Protein 3SP1 (pdb70)

Solvent-accessible surface area: 38920 Å² total; per-residue (Å²): 141,64,0,84,0,59,2,26,47,83,72,90,64,23,111,19,95,84,72,140,56,4,45,0,0,5,10,15,10,73,6,140,72,105,10,53,4,16,52,0,8,30,18,1,4,3,1,14,0,0,36,0,0,89,24,20,54,7,53,13,48,7,0,6,1,2,23,15,28,44,73,178,125,68,71,91,103,74,6,126,117,35,29,64,20,6,21,59,17,9,164,80,0,38,17,44,133,10,71,74,28,1,31,1,25,154,26,9,103,30,0,28,82,0,0,101,48,0,39,138,82,99,13,21,16,24,11,124,10,17,3,28,0,8,9,80,59,34,115,74,44,13,88,23,48,105,102,52,111,42,112,77,15,13,22,0,0,38,19,98,67,125,76,71,54,62,17,52,5,11,107,0,52,3,7,115,14,0,0,3,0,0,0,0,12,74,74,7,143,61,40,8,39,0,0,4,3,8,31,87,28,41,44,88,1,0,10,1,0,15,0,0,0,27,16,45,37,120,110,118,1,5,81,8,0,0,7,2,44,99,29,72,50,194,179,56,21,1,56,59,10,70,112,133,128,22,39,17,14,0,0,0,7,9,5,2,71,19,27,10,86,79,107,13,68,26,42,59,117,67,1,79,59,6,54,89,25,20,68,72,0,10,78,27,0,2,145,15,25,74,57,11,76,51,119,46,19,62,46,2,86,64,110,28,82,105,47,56,121,84,55,2,103,108,34,36,61,31,0,12,111,56,0,7,88,3,5,26,3,24,88,0,4,60,6,0,76,99,0,11,80,17,138,122,24,57,76,17,2,12,0,15,0,0,9,0,0,20,75,0,0,13,0,49,0,102,100,52,2,64,47,33,12,104,122,103,131,89,117,79,72,78,116,35,63,58,25,69,58,81,72,60,64,10,50,108,83,152,73,126,148,70,11,71,89,2,90,78,18,3,42,33,21,22,50,129,42,191,144,34,61,0,64,0,61,1,26,57,84,71,87,64,26,103,17,86,77,52,85,60,3,46,0,0,5,10,15,10,86,4,151,86,106,12,27,0,13,51,0,10,32,17,1,8,2,2,14,0,0,36,0,0,89,37,15,53,6,54,14,50,7,0,5,2,0,21,13,16,52,128,139,52,53,42,61,100,80,8,123,115,34,27,59,15,6,22,64,12,8,158,79,1,36,14,45,131,5,72,78,32,1,43,0,31,73,22,9,99,30,0,23,75,0,0,101,42,0,80,138,87,77,15,21,21,15,19,63,2,23,3,13,0,12,7,73,67,36,113,71,34,4,79,23,37,73,95,128,89,93,125,58,100,63,3,10,22,0,0,59,21,93,26,67,58,70,116,105,101,79,31,42,62,6,54,23,26,105,2,59,2,5,111,12,0,0,2,0,0,0,1,11,84,80,4,149,59,40,6,46,0,0,4,4,6,30,78,32,36,41,86,2,0,5,2,0,13,0,0,0,22,14,45,36,119,111,120,1,6,78,7,0,0,7,2,43,49,4,28,44,86,219,114,84,7,102,140,42,20,1,134,51,5,72,102,118,78,23,39,14,15,0,0,0,6,9,6,2,67,21,27,13,83,84,103,13,66,21,39,58,118,66,1,78,62,8,49,90,27,19,71,72,0,12,81,29,0,3,140,13,19,42,64,10,77,48,117,46,13,62,46,0,87,63,78,26,67,119,44,55,120,80,55,3,102,103,36,47,65,28,0,22,118,52,0,17,95,3,6,26,4,24,82,0,4,61,12,0,73,104,0,12,85,14,145,121,16,55,72,16,2,14,0,14,0,0,10,6,0,19,102,0,0,16,0,50,0,99,112,51,3,63,53,27,9,66,87,102,126,46,79,116,66,88,114,24,57,64,34,24,107,76,19,39,60,12,81,109,82,155,76,128,67,69,10,77,102,2,94,79,19,2,41,32,23,0,15,78,21,56,105,114,46,64,26,55,69,61

InterPro domains:
  IPR009080 Aminoacyl-tRNA synthetase, class Ia, anticodon-binding [SSF47323] (355-479)
  IPR014729 Rossmann-like alpha/beta/alpha sandwich fold [G3DSA:3.40.50.620] (1-318)
  IPR015803 Cysteine-tRNA ligase [MF_00041] (3-480)
  IPR015803 Cysteine-tRNA ligase [TIGR00435] (3-479)
  IPR024909 Cysteinyl-tRNA synthetase/mycothiol ligase [PR00983] (24-35)
  IPR024909 Cysteinyl-tRNA synthetase/mycothiol ligase [PR00983] (60-69)
  IPR024909 Cysteinyl-tRNA synthetase/mycothiol ligase [PR00983] (203-221)
  IPR024909 Cysteinyl-tRNA synthetase/mycothiol ligase [PR00983] (234-255)
  IPR024909 Cysteinyl-tRNA synthetase/mycothiol ligase [PTHR10890] (3-478)
  IPR032678 tRNA synthetases class I, catalytic domain [PF01406] (20-325)
  IPR032678 tRNA synthetases class I, catalytic domain [cd00672] (4-318)

Sequence (857 aa):
MILKLYNTRTKDFSELTNFENVKVYACGPTVYNYAHIGNFRTYIFGDLLIKTLRFLGYKVNYAMNITDIGHLLTVYEISEFFTEAFFNDCRKLNIVYPDKVLVASKHIPIMIEVVKILEEKKITYFSNGNVYFDTSCFKSYGEMAGFKRNKTDFVLWFTNSKMKWDSPWGFGYPSWHLECAAMNLEYFKDALDIHLGGVDHIGVHHINEIAIAECFLNKKWCDVFVHGEFLIMDFITVKDLEDQNFSPLDFRYLCLTSHYRNQLKFSLDNLQASKIARENLINKLSYFYESLDPVDLNTLNKDLKNFGFSVEKEYYDSFVEKISFDLNVAQGLALLWEIIKSDNLSFVSKLRLAFIFDEIMSLNLREEILKNLQNHDVVIDENMKALIEERRIAKCEKNFKRADEIRDFFAKKGFVLVSMILKLYNTRTKDFSELTNFENVKVYACGPTVYNYAHIGNFRTYIFGDLLIKTLRFLGYKVNYAMNITDIGHGLTVYEISEFFTEAFFNDCRKLNIVYPDKVLVASKHIPIMIEVVKILEEKKITYFSNGNVYFDTSCFKSYGEMAGIKFKRNKTDFVLWFTNSKFKDQEMKWDSPWGFGYPSWHLECAAMNLEYFKDALDIHLGGVDHIGVHHINEIAIAECFLNKKWCDVFVHGEFLIMDYNKMSFITVKDLEDQNFSPLDFRYLCLTSHYRNQLKFSLDNLQASKIARENLINKLSYFYESLDPVDLNTLNKDLKNFGFSVEKEYYDSFVEKISFDLNVAQGLALLWEIIKSDNLSFVSKLRLAFIFDEIMSLNLREEILKNLQNHDVVIDENMKALIEERRIAKCEKNFKRADEIRDFFAKKGFVLVDGTKVKRG

CATH classification: 3.40.50.620 (+1 more: 1.20.120.1910)

Foldseek 3Di:
DWFWAQFLQVRGTDTDDDQEEAEEEEEADAQQDADFVQNVLQLLVVQLVVLLSVLVRGDYQYEYEYEQQDPCVVSCVRSVVSVVVNVVLCVLQVRDDHNYYHYLVVPVVLLQVLLVLQVVVVQWDDAPQFIKGNCVVPVCQQVSPVVDPDPQIGTAWGGDDPVWDQHPSGITGGDVLSSSQSVCCVPVNQEHAEYEYAPVCSRHRPSSSQRSNCSNVVHDGYPGYDHFYTADECTHHVVNCVVVVHGSCLSLQQSQLDARNDHRYDDPVSSVVSRVVLVVVLVLLLVLQLPDDLVLNVQLVDDLPPDPDVVLVVLVVVLSVQCSHHRNSSVNVVSLVCLSPDPVDHSSSSNSSVVSNCSSSVSCSQVSSLVVLLPDDDDQDPVNVVLVVVLVVCVVVVVVVSNVSSQVSCVSSNDHDD/DQWFWAQFLQVNGTDTDDAQEEAEEEEEDDAQQDAAAVQRVLQLLVVQLVVLLSVLRRHDYAYEYEYEQADCVDASVVSRVVSVVNNVVLCVLQVRDDGPYYHYLVVPVVLLQVLLVQLVVVVQWDDWPQFIKGNCVVPPCQLVSPVHVRDPDPLIDTAWGDDPDDDDRHDWDDHPSGTTGGDPLSSRLRSCCVPVNQDHAEYEEAPVCSGRRVSSSQVSNCSSVVHDGYDGYHHFYFAAEPNHGDVHHHQVNQVVVVHGSLLSLQQSLQDQRNDYRHDDPVSSVVSVVVLVVLLVLLLVLQLPDDLVLNVQQVPDLPPDPDPVLVVLVVVLSVQCSHHRNSNVNVVSLVCLSPDPVDRSSSSNSSVVSSCSSSVSCNLNSSLVVQLPDDDDDDPRLVVLLVVLVVCVVVVVVVSVVSSQVSVVSSQWHWDPVIDIHRD

Organism: Borreliella burgdorferi (strain ATCC 35210 / DSM 4680 / CIP 102532 / B31) (NCBI:txid224326)

Nearest PDB structures (foldseek):
  3sp1-assembly1_A  TM=1.002E+00  e=1.935E-75  Borreliella burgdorferi
  3sp1-assembly2_B  TM=9.980E-01  e=1.053E-66  Borreliella burgdorferi
  8qhp-assembly1_B  TM=8.754E-01  e=4.436E-31  Pyrococcus furiosus DSM 3638
  6ujd-assembly1_A-2  TM=8.487E-01  e=3.054E-29  Elizabethkingia sp.
  1li5-assembly2_B  TM=8.766E-01  e=3.951E-28  Escherichia coli

B-factor: mean 29.15, std 11.16, range [7.25, 86.59]

Structure (mmCIF, N/CA/C/O backbone):
data_3SP1
#
_entry.id   3SP1
#
_cell.length_a   62.620
_cell.length_b   49.890
_cell.length_c   179.630
_cell.angle_alpha   90.00
_cell.angle_beta   93.18
_cell.angle_gamma   90.00
#
_symmetry.space_group_name_H-M   'P 1 21 1'
#
loop_
_entity.id
_entity.type
_entity.pdbx_description
1 polymer 'Cysteinyl-tRNA synthetase'
2 non-polymer 'ZINC ION'
3 non-polymer 'ADENOSINE MONOPHOSPHATE'
4 non-polymer 'CHLORIDE ION'
5 water water
#
loop_
_atom_site.group_PDB
_atom_site.id
_atom_site.type_symbol
_atom_site.label_atom_id
_atom_site.label_alt_id
_atom_site.label_comp_id
_atom_site.label_asym_id
_atom_site.label_entity_id
_atom_site.label_seq_id
_atom_site.pdbx_PDB_ins_code
_atom_site.Cartn_x
_atom_site.Cartn_y
_atom_site.Cartn_z
_atom_site.occupancy
_atom_site.B_iso_or_equiv
_atom_site.auth_seq_id
_atom_site.auth_comp_id
_atom_site.auth_asym_id
_atom_site.auth_atom_id
_atom_site.pdbx_PDB_model_num
ATOM 1 N N . MET A 1 22 ? -27.067 -10.592 -87.665 1.00 47.93 1 MET A N 1
ATOM 2 C CA . MET A 1 22 ? -25.879 -11.225 -87.013 1.00 45.71 1 MET A CA 1
ATOM 3 C C . MET A 1 22 ? -25.438 -10.571 -85.714 1.00 41.89 1 MET A C 1
ATOM 4 O O . MET A 1 22 ? -25.285 -9.348 -85.627 1.00 41.58 1 MET A O 1
ATOM 9 N N . ILE A 1 23 ? -25.233 -11.419 -84.708 1.00 39.03 2 ILE A N 1
ATOM 10 C CA . ILE A 1 23 ? -24.871 -11.005 -83.349 1.00 35.47 2 ILE A CA 1
ATOM 11 C C . ILE A 1 23 ? -23.351 -10.844 -83.220 1.00 33.14 2 ILE A C 1
ATOM 12 O O . ILE A 1 23 ? -22.603 -11.757 -83.560 1.00 33.41 2 ILE A O 1
ATOM 17 N N . LEU A 1 24 ? -22.896 -9.699 -82.720 1.00 29.83 3 LEU A N 1
ATOM 18 C CA . LEU A 1 24 ? -21.507 -9.558 -82.354 1.00 28.93 3 LEU A CA 1
ATOM 19 C C . LEU A 1 24 ? -21.156 -10.329 -81.066 1.00 30.03 3 LEU A C 1
ATOM 20 O O . LEU A 1 24 ? -21.842 -10.228 -80.046 1.00 30.23 3 LEU A O 1
ATOM 25 N N . LYS A 1 25 ? -20.080 -11.108 -81.157 1.00 30.48 4 LYS A N 1
ATOM 26 C CA . LYS A 1 25 ? -19.537 -11.928 -80.096 1.00 30.93 4 LYS A CA 1
ATOM 27 C C . LYS A 1 25 ? -18.205 -11.232 -79.841 1.00 30.98 4 LYS A C 1
ATOM 28 O O . LYS A 1 25 ? -17.455 -11.004 -80.805 1.00 30.16 4 LYS A O 1
ATOM 34 N N . LEU A 1 26 ? -17.924 -10.852 -78.584 1.00 29.94 5 LEU A N 1
ATOM 35 C CA . LEU A 1 26 ? -16.631 -10.264 -78.231 1.00 29.60 5 LEU A CA 1
ATOM 36 C C . LEU A 1 26 ? -16.020 -10.868 -77.002 1.00 29.91 5 LEU A C 1
ATOM 37 O O . LEU A 1 26 ? -16.734 -11.345 -76.110 1.00 31.16 5 LEU A O 1
ATOM 42 N N . TYR A 1 27 ? -14.694 -10.782 -76.921 1.00 28.46 6 TYR A N 1
ATOM 43 C CA . TYR A 1 27 ? -14.002 -11.293 -75.752 1.00 27.77 6 TYR A CA 1
ATOM 44 C C . TYR A 1 27 ? -14.100 -10.302 -74.586 1.00 26.88 6 TYR A C 1
ATOM 45 O O . TYR A 1 27 ? -13.504 -9.211 -74.611 1.00 25.55 6 TYR A O 1
ATOM 54 N N . ASN A 1 28 ? -14.855 -10.717 -73.565 1.00 26.89 7 ASN A N 1
ATOM 55 C CA . ASN A 1 28 ? -15.149 -9.933 -72.351 1.00 26.22 7 ASN A CA 1
ATOM 56 C C . ASN A 1 28 ? -14.170 -10.243 -71.208 1.00 26.57 7 ASN A C 1
ATOM 57 O O . ASN A 1 28 ? -14.120 -11.356 -70.701 1.00 28.08 7 ASN A O 1
ATOM 62 N N . THR A 1 29 ? -13.391 -9.258 -70.805 1.00 26.12 8 THR A N 1
ATOM 63 C CA . THR A 1 29 ? -12.404 -9.426 -69.739 1.00 27.21 8 THR A CA 1
ATOM 64 C C . THR A 1 29 ? -13.062 -9.714 -68.399 1.00 27.96 8 THR A C 1
ATOM 65 O O . THR A 1 29 ? -12.512 -10.409 -67.574 1.00 29.09 8 THR A O 1
ATOM 69 N N . ARG A 1 30 ? -14.265 -9.207 -68.202 1.00 28.15 9 ARG A N 1
ATOM 70 C CA . ARG A 1 30 ? -15.001 -9.439 -66.972 1.00 29.77 9 ARG A CA 1
ATOM 71 C C . ARG A 1 30 ? -15.294 -10.912 -66.676 1.00 30.90 9 ARG A C 1
ATOM 72 O O . ARG A 1 30 ? -15.428 -11.282 -65.506 1.00 31.40 9 ARG A O 1
ATOM 80 N N . THR A 1 31 ? -15.401 -11.731 -67.731 1.00 31.05 10 THR A N 1
ATOM 81 C CA . THR A 1 31 ? -15.869 -13.124 -67.625 1.00 31.90 10 THR A CA 1
ATOM 82 C C . THR A 1 31 ? -14.949 -14.120 -68.306 1.00 32.70 10 THR A C 1
ATOM 83 O O . THR A 1 31 ? -15.203 -15.303 -68.262 1.00 32.99 10 THR A O 1
ATOM 87 N N . LYS A 1 32 ? -13.904 -13.638 -68.972 1.00 33.74 11 LYS A N 1
ATOM 88 C CA . LYS A 1 32 ? -12.932 -14.514 -69.659 1.00 35.63 11 LYS A CA 1
ATOM 89 C C . LYS A 1 32 ? -13.563 -15.505 -70.681 1.00 36.86 11 LYS A C 1
ATOM 90 O O . LYS A 1 32 ? -13.059 -16.608 -70.910 1.00 37.24 11 LYS A O 1
ATOM 92 N N . ASP A 1 33 ? -14.669 -15.082 -71.290 1.00 38.03 12 ASP A N 1
ATOM 93 C CA . ASP A 1 33 ? -15.297 -15.777 -72.406 1.00 40.12 12 ASP A CA 1
ATOM 94 C C . ASP A 1 33 ? -15.928 -14.724 -73.338 1.00 37.98 12 ASP A C 1
ATOM 95 O O . ASP A 1 33 ? -15.919 -13.544 -73.013 1.00 37.97 12 ASP A O 1
ATOM 100 N N . PHE A 1 34 ? -16.462 -15.127 -74.487 1.00 37.34 13 PHE A N 1
ATOM 101 C CA . PHE A 1 34 ? -17.095 -14.177 -75.431 1.00 36.43 13 PHE A CA 1
ATOM 102 C C . PHE A 1 34 ? -18.527 -13.797 -75.014 1.00 36.21 13 PHE A C 1
ATOM 103 O O . PHE A 1 34 ? -19.331 -14.659 -74.703 1.00 38.54 13 PHE A O 1
ATOM 111 N N . SER A 1 35 ? -18.868 -12.520 -74.988 1.00 34.47 14 SER A N 1
ATOM 112 C CA . SER A 1 35 ? -20.251 -12.196 -74.685 1.00 33.66 14 SER A CA 1
ATOM 113 C C . SER A 1 35 ? -20.988 -11.932 -75.974 1.00 33.64 14 SER A C 1
ATOM 114 O O . SER A 1 35 ? -20.403 -11.406 -76.929 1.00 32.41 14 SER A O 1
ATOM 117 N N . GLU A 1 36 ? -22.251 -12.360 -75.994 1.00 34.85 15 GLU A N 1
ATOM 118 C CA . GLU A 1 36 ? -23.158 -12.200 -77.119 1.00 36.28 15 GLU A CA 1
ATOM 119 C C . GLU A 1 36 ? -23.902 -10.906 -76.927 1.00 36.13 15 GLU A C 1
ATOM 120 O O . GLU A 1 36 ? -24.265 -10.569 -75.796 1.00 38.74 15 GLU A O 1
ATOM 126 N N . LEU A 1 37 ? -24.148 -10.185 -78.016 1.00 35.39 16 LEU A N 1
ATOM 127 C CA . LEU A 1 37 ? -24.742 -8.853 -77.924 1.00 34.46 16 LEU A CA 1
ATOM 128 C C . LEU A 1 37 ? -26.067 -8.802 -78.648 1.00 34.20 16 LEU A C 1
ATOM 129 O O . LEU A 1 37 ? -26.119 -8.502 -79.826 1.00 35.25 16 LEU A O 1
ATOM 134 N N . THR A 1 38 ? -27.134 -9.073 -77.915 1.00 34.58 17 THR A N 1
ATOM 135 C CA . THR A 1 38 ? -28.451 -9.359 -78.473 1.00 36.20 17 THR A CA 1
ATOM 136 C C . THR A 1 38 ? -29.388 -8.142 -78.535 1.00 38.49 17 THR A C 1
ATOM 137 O O . THR A 1 38 ? -30.491 -8.220 -79.064 1.00 41.87 17 THR A O 1
ATOM 141 N N . ASN A 1 39 ? -28.935 -7.024 -78.006 1.00 38.30 18 ASN A N 1
ATOM 142 C CA . ASN A 1 39 ? -29.739 -5.836 -77.857 1.00 40.54 18 ASN A CA 1
ATOM 143 C C . ASN A 1 39 ? -29.396 -4.854 -79.003 1.00 41.35 18 ASN A C 1
ATOM 144 O O . ASN A 1 39 ? -28.568 -3.943 -78.840 1.00 42.35 18 ASN A O 1
ATOM 149 N N . PHE A 1 40 ? -30.013 -5.035 -80.166 1.00 39.70 19 PHE A N 1
ATOM 150 C CA . PHE A 1 40 ? -29.725 -4.147 -81.311 1.00 39.74 19 PHE A CA 1
ATOM 151 C C . PHE A 1 40 ? -30.202 -2.677 -81.198 1.00 39.58 19 PHE A C 1
ATOM 152 O O . PHE A 1 40 ? -29.720 -1.819 -81.942 1.00 38.05 19 PHE A O 1
ATOM 160 N N . GLU A 1 41 ? -31.139 -2.385 -80.294 1.00 41.09 20 GLU A N 1
ATOM 161 C CA . GLU A 1 41 ? -31.820 -1.098 -80.336 1.00 41.51 20 GLU A CA 1
ATOM 162 C C . GLU A 1 41 ? -30.939 0.036 -79.848 1.00 41.38 20 GLU A C 1
ATOM 163 O O . GLU A 1 41 ? -30.907 1.089 -80.481 1.00 42.73 20 GLU A O 1
ATOM 169 N N . ASN A 1 42 ? -30.221 -0.142 -78.745 1.00 39.22 21 ASN A N 1
ATOM 170 C CA . ASN A 1 42 ? -29.413 0.989 -78.275 1.00 39.18 21 ASN A CA 1
ATOM 171 C C . ASN A 1 42 ? -28.216 0.646 -77.386 1.00 35.95 21 ASN A C 1
ATOM 172 O O . ASN A 1 42 ? -28.307 0.678 -76.155 1.00 36.32 21 ASN A O 1
ATOM 177 N N . VAL A 1 43 ? -27.090 0.339 -78.024 1.00 31.46 22 VAL A N 1
ATOM 178 C CA . VAL A 1 43 ? -25.906 -0.087 -77.287 1.00 28.75 22 VAL A CA 1
ATOM 179 C C . VAL A 1 43 ? -25.043 1.118 -76.913 1.00 25.92 22 VAL A C 1
ATOM 180 O O . VAL A 1 43 ? -24.762 1.975 -77.752 1.00 25.29 22 VAL A O 1
ATOM 184 N N . LYS A 1 44 ? -24.689 1.205 -75.632 1.00 23.93 23 LYS A N 1
ATOM 185 C CA . LYS A 1 44 ? -23.881 2.313 -75.102 1.00 22.37 23 LYS A CA 1
ATOM 186 C C . LYS A 1 44 ? -22.442 1.857 -74.889 1.00 21.08 23 LYS A C 1
ATOM 187 O O . LYS A 1 44 ? -22.221 0.797 -74.296 1.00 21.14 23 LYS A O 1
ATOM 193 N N . VAL A 1 45 ? -21.481 2.650 -75.375 1.00 19.93 24 VAL A N 1
ATOM 194 C CA . VAL A 1 45 ? -20.052 2.294 -75.371 1.00 19.45 24 VAL A CA 1
ATOM 195 C C . VAL A 1 45 ? -19.265 3.476 -74.836 1.00 20.16 24 VAL A C 1
ATOM 196 O O . VAL A 1 45 ? -19.470 4.615 -75.259 1.00 21.04 24 VAL A O 1
ATOM 200 N N . TYR A 1 46 ? -18.390 3.203 -73.871 1.00 20.84 25 TYR A N 1
ATOM 201 C CA . TYR A 1 46 ? -17.489 4.201 -73.313 1.00 20.31 25 TYR A CA 1
ATOM 202 C C . TYR A 1 46 ? -16.059 3.756 -73.522 1.00 20.10 25 TYR A C 1
ATOM 203 O O . TYR A 1 46 ? -15.684 2.590 -73.254 1.00 19.58 25 TYR A O 1
ATOM 212 N N . ALA A 1 47 ? -15.254 4.700 -73.980 1.00 19.46 26 ALA A N 1
ATOM 213 C CA . ALA A 1 47 ? -13.846 4.429 -74.186 1.00 19.78 26 ALA A CA 1
ATOM 214 C C . ALA A 1 47 ? -13.025 5.453 -73.401 1.00 20.24 26 ALA A C 1
ATOM 215 O O . ALA A 1 47 ? -13.292 6.648 -73.494 1.00 19.92 26 ALA A O 1
ATOM 217 N N . CYS A 1 48 ? -12.064 5.010 -72.585 1.00 21.85 27 CYS A N 1
ATOM 218 C CA . CYS A 1 48 ? -11.218 5.990 -71.889 1.00 23.03 27 CYS A CA 1
ATOM 219 C C . CYS A 1 48 ? -10.459 6.698 -72.989 1.00 22.75 27 CYS A C 1
ATOM 220 O O . CYS A 1 48 ? -9.969 6.049 -73.926 1.00 22.69 27 CYS A O 1
ATOM 223 N N . GLY A 1 49 ? -10.402 8.019 -72.897 1.00 22.41 28 GLY A N 1
ATOM 224 C CA . GLY A 1 49 ? -9.801 8.846 -73.932 1.00 22.88 28 GLY A CA 1
ATOM 225 C C . GLY A 1 49 ? -8.395 9.239 -73.537 1.00 23.67 28 GLY A C 1
ATOM 226 O O . GLY A 1 49 ? -7.842 8.679 -72.613 1.00 24.87 28 GLY A O 1
ATOM 227 N N . PRO A 1 50 ? -7.792 10.189 -74.245 1.00 23.88 29 PRO A N 1
ATOM 228 C CA . PRO A 1 50 ? -6.395 10.485 -73.926 1.00 24.53 29 PRO A CA 1
ATOM 229 C C . PRO A 1 50 ? -6.159 11.537 -72.827 1.00 27.01 29 PRO A C 1
ATOM 230 O O . PRO A 1 50 ? -7.101 12.258 -72.396 1.00 27.30 29 PRO A O 1
ATOM 234 N N . THR A 1 51 ? -4.906 11.568 -72.349 1.00 28.71 30 THR A N 1
ATOM 235 C CA . THR A 1 51 ? -4.347 12.682 -71.571 1.00 29.71 30 THR A CA 1
ATOM 236 C C . THR A 1 51 ? -4.016 13.716 -72.612 1.00 29.58 30 THR A C 1
ATOM 237 O O . THR A 1 51 ? -3.664 13.336 -73.728 1.00 30.04 30 THR A O 1
ATOM 241 N N . VAL A 1 52 ? -4.150 14.997 -72.287 1.00 29.10 31 VAL A N 1
ATOM 242 C CA . VAL A 1 52 ? -4.043 16.017 -73.322 1.00 29.94 31 VAL A CA 1
ATOM 243 C C . VAL A 1 52 ? -3.008 17.075 -72.958 1.00 32.78 31 VAL A C 1
ATOM 244 O O . VAL A 1 52 ? -3.301 18.263 -72.874 1.00 31.78 31 VAL A O 1
ATOM 248 N N . TYR A 1 53 ? -1.780 16.607 -72.774 1.00 36.42 32 TYR A N 1
ATOM 249 C CA . TYR A 1 53 ? -0.700 17.406 -72.222 1.00 40.26 32 TYR A CA 1
ATOM 250 C C . TYR A 1 53 ? 0.456 17.323 -73.183 1.00 38.64 32 TYR A C 1
ATOM 251 O O . TYR A 1 53 ? 1.453 18.037 -73.055 1.00 38.46 32 TYR A O 1
ATOM 260 N N . ASN A 1 54 ? 0.300 16.424 -74.145 1.00 36.82 33 ASN A N 1
ATOM 261 C CA . ASN A 1 54 ? 1.220 16.290 -75.251 1.00 34.48 33 ASN A CA 1
ATOM 262 C C . ASN A 1 54 ? 0.500 15.586 -76.398 1.00 31.50 33 ASN A C 1
ATOM 263 O O . ASN A 1 54 ? -0.614 15.124 -76.208 1.00 30.03 33 ASN A O 1
ATOM 268 N N . TYR A 1 55 ? 1.117 15.532 -77.582 1.00 29.59 34 TYR A N 1
ATOM 269 C CA . TYR A 1 55 ? 0.597 14.728 -78.675 1.00 27.24 34 TYR A CA 1
ATOM 270 C C . TYR A 1 55 ? 0.503 13.294 -78.220 1.00 26.79 34 TYR A C 1
ATOM 271 O O . TYR A 1 55 ? 1.358 12.825 -77.472 1.00 27.23 34 TYR A O 1
ATOM 280 N N . ALA A 1 56 ? -0.554 12.610 -78.639 1.00 24.71 35 ALA A N 1
ATOM 281 C CA . ALA A 1 56 ? -0.628 11.176 -78.450 1.00 23.37 35 ALA A CA 1
ATOM 282 C C . ALA A 1 56 ? 0.373 10.529 -79.420 1.00 22.69 35 ALA A C 1
ATOM 283 O O . ALA A 1 56 ? 0.753 11.126 -80.434 1.00 21.73 35 ALA A O 1
ATOM 285 N N . HIS A 1 57 ? 0.798 9.323 -79.072 1.00 22.03 36 HIS A N 1
ATOM 286 C CA . HIS A 1 57 ? 1.696 8.546 -79.880 1.00 22.63 36 HIS A CA 1
ATOM 287 C C . HIS A 1 57 ? 0.936 7.365 -80.444 1.00 22.00 36 HIS A C 1
ATOM 288 O O . HIS A 1 57 ? -0.148 7.008 -79.949 1.00 21.05 36 HIS A O 1
ATOM 295 N N . ILE A 1 58 ? 1.539 6.729 -81.449 1.00 21.57 37 ILE A N 1
ATOM 296 C CA . ILE A 1 58 ? 0.898 5.684 -82.238 1.00 21.25 37 ILE A CA 1
ATOM 297 C C . ILE A 1 58 ? 0.403 4.471 -81.426 1.00 21.27 37 ILE A C 1
ATOM 298 O O . ILE A 1 58 ? -0.525 3.791 -81.856 1.00 21.01 37 ILE A O 1
ATOM 303 N N . GLY A 1 59 ? 1.017 4.215 -80.270 1.00 21.38 38 GLY A N 1
ATOM 304 C CA . GLY A 1 59 ? 0.492 3.259 -79.288 1.00 21.35 38 GLY A CA 1
ATOM 305 C C . GLY A 1 59 ? -0.938 3.584 -78.859 1.00 20.23 38 GLY A C 1
ATOM 306 O O . GLY A 1 59 ? -1.827 2.730 -78.937 1.00 20.49 38 GLY A O 1
ATOM 307 N N . ASN A 1 60 ? -1.173 4.817 -78.416 1.00 19.65 39 ASN A N 1
ATOM 308 C CA . ASN A 1 60 ? -2.540 5.308 -78.157 1.00 18.34 39 ASN A CA 1
ATOM 309 C C . ASN A 1 60 ? -3.491 5.075 -79.326 1.00 16.97 39 ASN A C 1
ATOM 310 O O . ASN A 1 60 ? -4.612 4.675 -79.148 1.00 16.46 39 ASN A O 1
ATOM 315 N N . PHE A 1 61 ? -3.018 5.309 -80.540 1.00 16.51 40 PHE A N 1
ATOM 316 C CA . PHE A 1 61 ? -3.869 5.168 -81.705 1.00 15.72 40 PHE A CA 1
ATOM 317 C C . PHE A 1 61 ? -4.159 3.736 -82.131 1.00 15.87 40 PHE A C 1
ATOM 318 O O . PHE A 1 61 ? -5.191 3.496 -82.729 1.00 15.96 40 PHE A O 1
ATOM 326 N N . ARG A 1 62 ? -3.288 2.781 -81.826 1.00 16.43 41 ARG A N 1
ATOM 327 C CA . ARG A 1 62 ? -3.657 1.394 -81.954 1.00 16.79 41 ARG A CA 1
ATOM 328 C C . ARG A 1 62 ? -4.966 1.152 -81.193 1.00 16.83 41 ARG A C 1
ATOM 329 O O . ARG A 1 62 ? -5.936 0.690 -81.761 1.00 17.08 41 ARG A O 1
ATOM 337 N N . THR A 1 63 ? -5.003 1.521 -79.914 1.00 16.95 42 THR A N 1
ATOM 338 C CA . THR A 1 63 ? -6.201 1.422 -79.097 1.00 16.73 42 THR A CA 1
ATOM 339 C C . THR A 1 63 ? -7.393 2.231 -79.649 1.00 16.09 42 THR A C 1
ATOM 340 O O . THR A 1 63 ? -8.535 1.750 -79.643 1.00 16.16 42 THR A O 1
ATOM 344 N N . TYR A 1 64 ? -7.165 3.449 -80.131 1.00 15.48 43 TYR A N 1
ATOM 345 C CA . TYR A 1 64 ? -8.302 4.137 -80.735 1.00 14.94 43 TYR A CA 1
ATOM 346 C C . TYR A 1 64 ? -8.747 3.534 -82.059 1.00 14.67 43 TYR A C 1
ATOM 347 O O . TYR A 1 64 ? -9.923 3.593 -82.371 1.00 14.27 43 TYR A O 1
ATOM 356 N N . ILE A 1 65 ? -7.847 2.891 -82.799 1.00 14.81 44 ILE A N 1
ATOM 357 C CA . ILE A 1 65 ? -8.274 2.231 -84.037 1.00 15.17 44 ILE A CA 1
ATOM 358 C C . ILE A 1 65 ? -9.128 1.005 -83.699 1.00 15.36 44 ILE A C 1
ATOM 359 O O . ILE A 1 65 ? -10.163 0.743 -84.336 1.00 15.21 44 ILE A O 1
ATOM 364 N N . PHE A 1 66 ? -8.699 0.281 -82.663 1.00 15.55 45 PHE A N 1
ATOM 365 C CA . PHE A 1 66 ? -9.523 -0.738 -81.996 1.00 15.60 45 PHE A CA 1
ATOM 366 C C . PHE A 1 66 ? -10.984 -0.299 -81.640 1.00 15.20 45 PHE A C 1
ATOM 367 O O . PHE A 1 66 ? -11.962 -0.991 -81.991 1.00 15.11 45 PHE A O 1
ATOM 375 N N . GLY A 1 67 ? -11.153 0.863 -81.004 1.00 14.68 46 GLY A N 1
ATOM 376 C CA . GLY A 1 67 ? -12.524 1.348 -80.644 1.00 14.20 46 GLY A CA 1
ATOM 377 C C . GLY A 1 67 ? -13.363 1.595 -81.877 1.00 13.73 46 GLY A C 1
ATOM 378 O O . GLY A 1 67 ? -14.515 1.166 -81.992 1.00 13.64 46 GLY A O 1
ATOM 379 N N . ASP A 1 68 ? -12.719 2.270 -82.812 1.00 13.63 47 ASP A N 1
ATOM 380 C CA . ASP A 1 68 ? -13.188 2.506 -84.176 1.00 13.81 47 ASP A CA 1
ATOM 381 C C . ASP A 1 68 ? -13.669 1.238 -84.894 1.00 14.48 47 ASP A C 1
ATOM 382 O O . ASP A 1 68 ? -14.819 1.161 -85.264 1.00 14.36 47 ASP A O 1
ATOM 387 N N . LEU A 1 69 ? -12.780 0.250 -85.074 1.00 15.47 48 LEU A N 1
ATOM 388 C CA . LEU A 1 69 ? -13.140 -1.040 -85.655 1.00 16.45 48 LEU A CA 1
ATOM 389 C C . LEU A 1 69 ? -14.386 -1.634 -85.004 1.00 17.24 48 LEU A C 1
ATOM 390 O O . LEU A 1 69 ? -15.170 -2.298 -85.671 1.00 17.90 48 LEU A O 1
ATOM 395 N N . LEU A 1 70 ? -14.569 -1.373 -83.707 1.00 17.83 49 LEU A N 1
ATOM 396 C CA . LEU A 1 70 ? -15.620 -2.003 -82.926 1.00 18.20 49 LEU A CA 1
ATOM 397 C C . LEU A 1 70 ? -16.933 -1.297 -83.170 1.00 18.45 49 LEU A C 1
ATOM 398 O O . LEU A 1 70 ? -17.925 -1.946 -83.572 1.00 19.58 49 LEU A O 1
ATOM 403 N N . ILE A 1 71 ? -16.960 0.020 -82.934 1.00 17.61 50 ILE A N 1
ATOM 404 C CA . ILE A 1 71 ? -18.177 0.796 -83.226 1.00 17.21 50 ILE A CA 1
ATOM 405 C C . ILE A 1 71 ? -18.525 0.587 -84.701 1.00 17.51 50 ILE A C 1
ATOM 406 O O . ILE A 1 71 ? -19.649 0.229 -85.014 1.00 18.18 50 ILE A O 1
ATOM 411 N N . LYS A 1 72 ? -17.555 0.714 -85.608 1.00 16.83 51 LYS A N 1
ATOM 412 C CA . LYS A 1 72 ? -17.867 0.457 -87.024 1.00 16.96 51 LYS A CA 1
ATOM 413 C C . LYS A 1 72 ? -18.444 -0.937 -87.300 1.00 17.16 51 LYS A C 1
ATOM 414 O O . LYS A 1 72 ? -19.315 -1.078 -88.168 1.00 17.11 51 LYS A O 1
ATOM 420 N N . THR A 1 73 ? -18.006 -1.946 -86.546 1.00 16.84 52 THR A N 1
ATOM 421 C CA . THR A 1 73 ? -18.553 -3.281 -86.746 1.00 17.12 52 THR A CA 1
ATOM 422 C C . THR A 1 73 ? -19.962 -3.404 -86.212 1.00 17.29 52 THR A C 1
ATOM 423 O O . THR A 1 73 ? -20.847 -3.884 -86.906 1.00 17.90 52 THR A O 1
ATOM 427 N N . LEU A 1 74 ? -20.202 -2.949 -84.999 1.00 17.19 53 LEU A N 1
ATOM 428 C CA . LEU A 1 74 ? -21.583 -2.939 -84.520 1.00 17.54 53 LEU A CA 1
ATOM 429 C C . LEU A 1 74 ? -22.505 -2.245 -85.532 1.00 17.92 53 LEU A C 1
ATOM 430 O O . LEU A 1 74 ? -23.483 -2.845 -85.990 1.00 19.07 53 LEU A O 1
ATOM 435 N N . ARG A 1 75 ? -22.213 -0.993 -85.877 1.00 17.31 54 ARG A N 1
ATOM 436 C CA . ARG A 1 75 ? -23.004 -0.291 -86.878 1.00 17.84 54 ARG A CA 1
ATOM 437 C C . ARG A 1 75 ? -23.197 -1.105 -88.168 1.00 18.35 54 ARG A C 1
ATOM 438 O O . ARG A 1 75 ? -24.337 -1.251 -88.616 1.00 19.35 54 ARG A O 1
ATOM 446 N N . PHE A 1 76 ? -22.117 -1.654 -88.738 1.00 18.01 55 PHE A N 1
ATOM 447 C CA . PHE A 1 76 ? -22.164 -2.466 -89.992 1.00 18.22 55 PHE A CA 1
ATOM 448 C C . PHE A 1 76 ? -23.125 -3.658 -89.811 1.00 18.91 55 PHE A C 1
ATOM 449 O O . PHE A 1 76 ? -23.891 -3.990 -90.722 1.00 19.04 55 PHE A O 1
ATOM 457 N N . LEU A 1 77 ? -23.109 -4.260 -88.617 1.00 18.77 56 LEU A N 1
ATOM 458 C CA . LEU A 1 77 ? -23.982 -5.411 -88.318 1.00 19.75 56 LEU A CA 1
ATOM 459 C C . LEU A 1 77 ? -25.421 -5.018 -87.978 1.00 20.70 56 LEU A C 1
ATOM 460 O O . LEU A 1 77 ? -26.275 -5.882 -87.847 1.00 21.41 56 LEU A O 1
ATOM 465 N N . GLY A 1 78 ? -25.692 -3.725 -87.810 1.00 21.30 57 GLY A N 1
ATOM 466 C CA . GLY A 1 78 ? -27.073 -3.245 -87.747 1.00 22.71 57 GLY A CA 1
ATOM 467 C C . GLY A 1 78 ? -27.515 -2.787 -86.377 1.00 23.95 57 GLY A C 1
ATOM 468 O O . GLY A 1 78 ? -28.706 -2.541 -86.151 1.00 24.96 57 GLY A O 1
ATOM 469 N N . TYR A 1 79 ? -26.551 -2.662 -85.466 1.00 24.41 58 TYR A N 1
ATOM 470 C CA . TYR A 1 79 ? -26.792 -2.134 -84.128 1.00 24.96 58 TYR A CA 1
ATOM 471 C C . TYR A 1 79 ? -26.832 -0.589 -84.172 1.00 25.63 58 TYR A C 1
ATOM 472 O O . TYR A 1 79 ? -26.139 0.035 -84.993 1.00 26.06 58 TYR A O 1
ATOM 481 N N . LYS A 1 80 ? -27.617 0.023 -83.287 1.00 25.39 59 LYS A N 1
ATOM 482 C CA . LYS A 1 80 ? -27.604 1.473 -83.132 1.00 24.74 59 LYS A CA 1
ATOM 483 C C . LYS A 1 80 ? -26.754 1.793 -81.919 1.00 24.03 59 LYS A C 1
ATOM 484 O O . LYS A 1 80 ? -27.079 1.401 -80.790 1.00 23.95 59 LYS A O 1
ATOM 486 N N . VAL A 1 81 ? -25.669 2.519 -82.154 1.00 23.15 60 VAL A N 1
ATOM 487 C CA . VAL A 1 81 ? -24.655 2.675 -81.153 1.00 22.84 60 VAL A CA 1
ATOM 488 C C . VAL A 1 81 ? -24.532 4.126 -80.707 1.00 23.46 60 VAL A C 1
ATOM 489 O O . VAL A 1 81 ? -24.476 5.034 -81.531 1.00 24.24 60 VAL A O 1
ATOM 493 N N . ASN A 1 82 ? -24.475 4.346 -79.402 1.00 24.51 61 ASN A N 1
ATOM 494 C CA . ASN A 1 82 ? -24.124 5.660 -78.879 1.00 25.49 61 ASN A CA 1
ATOM 495 C C . ASN A 1 82 ? -22.812 5.574 -78.144 1.00 23.71 61 ASN A C 1
ATOM 496 O O . ASN A 1 82 ? -22.660 4.900 -77.145 1.00 23.42 61 ASN A O 1
ATOM 501 N N . TYR A 1 83 ? -21.832 6.254 -78.685 1.00 22.73 62 TYR A N 1
ATOM 502 C CA . TYR A 1 83 ? -20.472 6.035 -78.284 1.00 20.72 62 TYR A CA 1
ATOM 503 C C . TYR A 1 83 ? -19.923 7.316 -77.664 1.00 19.74 62 TYR A C 1
ATOM 504 O O . TYR A 1 83 ? -20.060 8.402 -78.240 1.00 18.57 62 TYR A O 1
ATOM 513 N N . ALA A 1 84 ? -19.326 7.171 -76.479 1.00 19.00 63 ALA A N 1
ATOM 514 C CA . ALA A 1 84 ? -18.808 8.319 -75.723 1.00 19.10 63 ALA A CA 1
ATOM 515 C C . ALA A 1 84 ? -17.352 8.132 -75.394 1.00 18.50 63 ALA A C 1
ATOM 516 O O . ALA A 1 84 ? -16.902 7.024 -75.114 1.00 17.56 63 ALA A O 1
ATOM 518 N N . MET A 1 85 ? -16.619 9.232 -75.404 1.00 19.19 64 MET A N 1
ATOM 519 C CA . MET A 1 85 ? -15.233 9.180 -74.970 1.00 19.85 64 MET A CA 1
ATOM 520 C C . MET A 1 85 ? -14.916 10.319 -74.037 1.00 19.95 64 MET A C 1
ATOM 521 O O . MET A 1 85 ? -15.305 11.456 -74.290 1.00 19.32 64 MET A O 1
ATOM 526 N N . ASN A 1 86 ? -14.192 10.039 -72.964 1.00 20.92 65 ASN A N 1
ATOM 527 C CA . ASN A 1 86 ? -13.742 11.168 -72.125 1.00 22.69 65 ASN A CA 1
ATOM 528 C C . ASN A 1 86 ? -12.448 11.790 -72.636 1.00 22.69 65 ASN A C 1
ATOM 529 O O . ASN A 1 86 ? -11.707 11.170 -73.417 1.00 22.10 65 ASN A O 1
ATOM 534 N N . ILE A 1 87 ? -12.203 13.019 -72.188 1.00 23.12 66 ILE A N 1
ATOM 535 C CA . ILE A 1 87 ? -10.943 13.720 -72.396 1.00 23.89 66 ILE A CA 1
ATOM 536 C C . ILE A 1 87 ? -10.473 14.126 -71.000 1.00 25.75 66 ILE A C 1
ATOM 537 O O . ILE A 1 87 ? -11.205 14.786 -70.269 1.00 27.65 66 ILE A O 1
ATOM 542 N N . THR A 1 88 ? -9.289 13.697 -70.592 1.00 26.76 67 THR A N 1
ATOM 543 C CA . THR A 1 88 ? -8.806 14.054 -69.265 1.00 29.21 67 THR A CA 1
ATOM 544 C C . THR A 1 88 ? -7.999 15.339 -69.385 1.00 31.70 67 THR A C 1
ATOM 545 O O . THR A 1 88 ? -6.870 15.311 -69.881 1.00 31.22 67 THR A O 1
ATOM 549 N N . ASP A 1 89 ? -8.553 16.457 -68.937 1.00 34.11 68 ASP A N 1
ATOM 550 C CA . ASP A 1 89 ? -7.829 17.702 -69.074 1.00 38.19 68 ASP A CA 1
ATOM 551 C C . ASP A 1 89 ? -7.488 18.316 -67.714 1.00 44.52 68 ASP A C 1
ATOM 552 O O . ASP A 1 89 ? -7.536 19.545 -67.515 1.00 45.63 68 ASP A O 1
ATOM 557 N N . ILE A 1 90 ? -7.117 17.446 -66.783 1.00 49.92 69 ILE A N 1
ATOM 558 C CA . ILE A 1 90 ? -6.919 17.881 -65.409 1.00 55.62 69 ILE A CA 1
ATOM 559 C C . ILE A 1 90 ? -5.485 18.332 -65.048 1.00 60.14 69 ILE A C 1
ATOM 560 O O . ILE A 1 90 ? -5.189 19.536 -65.121 1.00 58.94 69 ILE A O 1
ATOM 565 N N . GLY A 1 91 ? -4.616 17.387 -64.674 1.00 62.53 70 GLY A N 1
ATOM 566 C CA . GLY A 1 91 ? -3.279 17.697 -64.159 1.00 67.24 70 GLY A CA 1
ATOM 567 C C . GLY A 1 91 ? -2.521 16.441 -63.771 1.00 72.80 70 GLY A C 1
ATOM 568 O O . GLY A 1 91 ? -2.621 15.980 -62.626 1.00 69.96 70 GLY A O 1
ATOM 569 N N . HIS A 1 92 ? -1.742 15.927 -64.735 1.00 76.38 71 HIS A N 1
ATOM 570 C CA . HIS A 1 92 ? -1.123 14.581 -64.720 1.00 77.07 71 HIS A CA 1
ATOM 571 C C . HIS A 1 92 ? -0.408 14.184 -63.447 1.00 78.86 71 HIS A C 1
ATOM 572 O O . HIS A 1 92 ? -0.030 15.039 -62.646 1.00 80.80 71 HIS A O 1
ATOM 574 N N . LEU A 1 93 ? -0.236 12.872 -63.250 1.00 78.85 72 LEU A N 1
ATOM 575 C CA . LEU A 1 93 ? 0.395 12.331 -62.037 1.00 77.39 72 LEU A CA 1
ATOM 576 C C . LEU A 1 93 ? 1.200 11.050 -62.279 1.00 76.56 72 LEU A C 1
ATOM 577 O O . LEU A 1 93 ? 2.349 10.921 -61.836 1.00 71.70 72 LEU A O 1
ATOM 582 N N . LEU A 1 113 ? 1.396 29.882 -69.654 1.00 51.24 92 LEU A N 1
ATOM 583 C CA . LEU A 1 113 ? 0.047 29.651 -70.207 1.00 51.31 92 LEU A CA 1
ATOM 584 C C . LEU A 1 113 ? -0.955 28.878 -69.284 1.00 50.57 92 LEU A C 1
ATOM 585 O O . LEU A 1 113 ? -0.557 28.141 -68.369 1.00 48.99 92 LEU A O 1
ATOM 587 N N . THR A 1 114 ? -2.251 29.066 -69.566 1.00 49.22 93 THR A N 1
ATOM 588 C CA . THR A 1 114 ? -3.388 28.356 -68.960 1.00 46.14 93 THR A CA 1
ATOM 589 C C . THR A 1 114 ? -3.375 26.854 -69.217 1.00 42.84 93 THR A C 1
ATOM 590 O O . THR A 1 114 ? -3.304 26.428 -70.372 1.00 41.17 93 THR A O 1
ATOM 594 N N . VAL A 1 115 ? -3.501 26.061 -68.151 1.00 41.67 94 VAL A N 1
ATOM 595 C CA . VAL A 1 115 ? -3.720 24.605 -68.261 1.00 39.42 94 VAL A CA 1
ATOM 596 C C . VAL A 1 115 ? -4.825 24.247 -69.250 1.00 39.11 94 VAL A C 1
ATOM 597 O O . VAL A 1 115 ? -4.768 23.188 -69.885 1.00 36.17 94 VAL A O 1
ATOM 601 N N . TYR A 1 116 ? -5.815 25.128 -69.396 1.00 41.69 95 TYR A N 1
ATOM 602 C CA . TYR A 1 116 ? -6.890 24.895 -70.383 1.00 43.70 95 TYR A CA 1
ATOM 603 C C . TYR A 1 116 ? -6.502 25.149 -71.844 1.00 41.71 95 TYR A C 1
ATOM 604 O O . TYR A 1 116 ? -7.019 24.472 -72.736 1.00 39.97 95 TYR A O 1
ATOM 613 N N . GLU A 1 117 ? -5.614 26.123 -72.075 1.00 40.32 96 GLU A N 1
ATOM 614 C CA . GLU A 1 117 ? -5.135 26.434 -73.414 1.00 39.36 96 GLU A CA 1
ATOM 615 C C . GLU A 1 117 ? -4.359 25.245 -73.925 1.00 37.39 96 GLU A C 1
ATOM 616 O O . GLU A 1 117 ? -4.522 24.855 -75.081 1.00 36.62 96 GLU A O 1
ATOM 622 N N . ILE A 1 118 ? -3.510 24.691 -73.052 1.00 35.82 97 ILE A N 1
ATOM 623 C CA . ILE A 1 118 ? -2.658 23.541 -73.350 1.00 33.86 97 ILE A CA 1
ATOM 624 C C . ILE A 1 118 ? -3.489 22.320 -73.712 1.00 33.44 97 ILE A C 1
ATOM 625 O O . ILE A 1 118 ? -3.330 21.740 -74.800 1.00 31.77 97 ILE A O 1
ATOM 630 N N . SER A 1 119 ? -4.379 21.930 -72.799 1.00 33.03 98 SER A N 1
ATOM 631 C CA . SER A 1 119 ? -5.218 20.779 -73.040 1.00 32.30 98 SER A CA 1
ATOM 632 C C . SER A 1 119 ? -6.223 20.992 -74.169 1.00 31.14 98 SER A C 1
ATOM 633 O O . SER A 1 119 ? -6.606 20.038 -74.825 1.00 31.19 98 SER A O 1
ATOM 636 N N . GLU A 1 120 ? -6.611 22.234 -74.419 1.00 31.33 99 GLU A N 1
ATOM 637 C CA . GLU A 1 120 ? -7.409 22.572 -75.598 1.00 32.00 99 GLU A CA 1
ATOM 638 C C . GLU A 1 120 ? -6.632 22.385 -76.882 1.00 29.27 99 GLU A C 1
ATOM 639 O O . GLU A 1 120 ? -7.167 21.922 -77.896 1.00 29.30 99 GLU A O 1
ATOM 645 N N . PHE A 1 121 ? -5.368 22.766 -76.843 1.00 27.32 100 PHE A N 1
ATOM 646 C CA . PHE A 1 121 ? -4.506 22.618 -78.009 1.00 25.12 100 PHE A CA 1
ATOM 647 C C . PHE A 1 121 ? -4.246 21.155 -78.318 1.00 23.07 100 PHE A C 1
ATOM 648 O O . PHE A 1 121 ? -4.302 20.789 -79.464 1.00 22.89 100 PHE A O 1
ATOM 656 N N . PHE A 1 122 ? -3.956 20.329 -77.317 1.00 22.82 101 PHE A N 1
ATOM 657 C CA . PHE A 1 122 ? -3.696 18.915 -77.583 1.00 22.32 101 PHE A CA 1
ATOM 658 C C . PHE A 1 122 ? -4.986 18.086 -77.703 1.00 21.98 101 PHE A C 1
ATOM 659 O O . PHE A 1 122 ? -4.960 16.940 -78.153 1.00 20.71 101 PHE A O 1
ATOM 667 N N . THR A 1 123 ? -6.116 18.683 -77.324 1.00 21.92 102 THR A N 1
ATOM 668 C CA . THR A 1 123 ? -7.395 18.081 -77.648 1.00 20.91 102 THR A CA 1
ATOM 669 C C . THR A 1 123 ? -7.666 18.173 -79.151 1.00 20.78 102 THR A C 1
ATOM 670 O O . THR A 1 123 ? -7.935 17.145 -79.760 1.00 20.97 102 THR A O 1
ATOM 674 N N . GLU A 1 124 ? -7.552 19.366 -79.750 1.00 20.48 103 GLU A N 1
ATOM 675 C CA . GLU A 1 124 ? -7.784 19.515 -81.196 1.00 20.24 103 GLU A CA 1
ATOM 676 C C . GLU A 1 124 ? -6.822 18.663 -82.010 1.00 19.55 103 GLU A C 1
ATOM 677 O O . GLU A 1 124 ? -7.195 18.099 -83.019 1.00 19.33 103 GLU A O 1
ATOM 679 N N . ALA A 1 125 ? -5.586 18.546 -81.556 1.00 19.48 104 ALA A N 1
ATOM 680 C CA . ALA A 1 125 ? -4.595 17.803 -82.325 1.00 19.51 104 ALA A CA 1
ATOM 681 C C . ALA A 1 125 ? -4.873 16.320 -82.273 1.00 18.62 104 ALA A C 1
ATOM 682 O O . ALA A 1 125 ? -4.719 15.630 -83.274 1.00 18.37 104 ALA A O 1
ATOM 684 N N . PHE A 1 126 ? -5.290 15.829 -81.110 1.00 18.36 105 PHE A N 1
ATOM 685 C CA . PHE A 1 126 ? -5.667 14.429 -81.003 1.00 18.11 105 PHE A CA 1
ATOM 686 C C . PHE A 1 126 ? -6.756 14.126 -82.027 1.00 17.99 105 PHE A C 1
ATOM 687 O O . PHE A 1 126 ? -6.631 13.209 -82.807 1.00 17.99 105 PHE A O 1
ATOM 695 N N . PHE A 1 127 ? -7.821 14.908 -82.033 1.00 18.43 106 PHE A N 1
ATOM 696 C CA . PHE A 1 127 ? -8.953 14.632 -82.927 1.00 19.18 106 PHE A CA 1
ATOM 697 C C . PHE A 1 127 ? -8.578 14.886 -84.384 1.00 20.03 106 PHE A C 1
ATOM 698 O O . PHE A 1 127 ? -9.193 14.325 -85.309 1.00 20.45 106 PHE A O 1
ATOM 706 N N . ASN A 1 128 ? -7.580 15.743 -84.586 1.00 21.06 107 ASN A N 1
ATOM 707 C CA . ASN A 1 128 ? -6.999 15.952 -85.912 1.00 22.01 107 ASN A CA 1
ATOM 708 C C . ASN A 1 128 ? -6.249 14.719 -86.399 1.00 20.89 107 ASN A C 1
ATOM 709 O O . ASN A 1 128 ? -6.383 14.322 -87.567 1.00 20.81 107 ASN A O 1
ATOM 714 N N . ASP A 1 129 ? -5.469 14.111 -85.500 1.00 20.29 108 ASP A N 1
ATOM 715 C CA . ASP A 1 129 ? -4.795 12.828 -85.780 1.00 20.08 108 ASP A CA 1
ATOM 716 C C . ASP A 1 129 ? -5.827 11.738 -86.008 1.00 19.71 108 ASP A C 1
ATOM 717 O O . ASP A 1 129 ? -5.713 10.952 -86.941 1.00 20.00 108 ASP A O 1
ATOM 722 N N . CYS A 1 130 ? -6.863 11.721 -85.185 1.00 19.64 109 CYS A N 1
ATOM 723 C CA . CYS A 1 130 ? -7.995 10.827 -85.429 1.00 20.28 109 CYS A CA 1
ATOM 724 C C . CYS A 1 130 ? -8.553 10.895 -86.857 1.00 20.96 109 CYS A C 1
ATOM 725 O O . CYS A 1 130 ? -8.696 9.851 -87.488 1.00 20.79 109 CYS A O 1
ATOM 728 N N . ARG A 1 131 ? -8.865 12.098 -87.351 1.00 22.35 110 ARG A N 1
ATOM 729 C CA . ARG A 1 131 ? -9.382 12.284 -88.726 1.00 24.17 110 ARG A CA 1
ATOM 730 C C . ARG A 1 131 ? -8.396 11.780 -89.778 1.00 23.95 110 ARG A C 1
ATOM 731 O O . ARG A 1 131 ? -8.786 11.262 -90.824 1.00 24.15 110 ARG A O 1
ATOM 739 N N . LYS A 1 132 ? -7.109 11.947 -89.494 1.00 23.70 111 LYS A N 1
ATOM 740 C CA . LYS A 1 132 ? -6.086 11.470 -90.396 1.00 23.18 111 LYS A CA 1
ATOM 741 C C . LYS A 1 132 ? -6.082 9.970 -90.421 1.00 21.79 111 LYS A C 1
ATOM 742 O O . LYS A 1 132 ? -5.782 9.413 -91.460 1.00 22.66 111 LYS A O 1
ATOM 748 N N . LEU A 1 133 ? -6.440 9.319 -89.308 1.00 19.91 112 LEU A N 1
ATOM 749 C CA . LEU A 1 133 ? -6.491 7.842 -89.239 1.00 18.83 112 LEU A CA 1
ATOM 750 C C . LEU A 1 133 ? -7.896 7.238 -89.449 1.00 18.62 112 LEU A C 1
ATOM 751 O O . LEU A 1 133 ? -8.104 6.030 -89.216 1.00 18.19 112 LEU A O 1
ATOM 756 N N . ASN A 1 134 ? -8.828 8.081 -89.907 1.00 18.40 113 ASN A N 1
ATOM 757 C CA . ASN A 1 134 ? -10.221 7.733 -90.126 1.00 18.33 113 ASN A CA 1
ATOM 758 C C . ASN A 1 134 ? -10.824 7.075 -88.915 1.00 17.70 113 ASN A C 1
ATOM 759 O O . ASN A 1 134 ? -11.486 6.028 -88.995 1.00 17.65 113 ASN A O 1
ATOM 764 N N . ILE A 1 135 ? -10.603 7.707 -87.776 1.00 17.00 114 ILE A N 1
ATOM 765 C CA . ILE A 1 135 ? -11.263 7.259 -86.573 1.00 16.50 114 ILE A CA 1
ATOM 766 C C . ILE A 1 135 ? -12.549 8.066 -86.341 1.00 16.74 114 ILE A C 1
ATOM 767 O O . ILE A 1 135 ? -12.505 9.282 -86.145 1.00 16.75 114 ILE A O 1
ATOM 772 N N . VAL A 1 136 ? -13.690 7.368 -86.392 1.00 16.80 115 VAL A N 1
ATOM 773 C CA . VAL A 1 136 ? -15.007 7.961 -86.154 1.00 16.97 115 VAL A CA 1
ATOM 774 C C . VAL A 1 136 ? -15.016 8.869 -84.925 1.00 17.01 115 VAL A C 1
ATOM 775 O O . VAL A 1 136 ? -14.497 8.559 -83.854 1.00 17.05 115 VAL A O 1
ATOM 779 N N . TYR A 1 137 ? -15.619 10.025 -85.094 1.00 17.20 116 TYR A N 1
ATOM 780 C CA . TYR A 1 137 ? -15.694 10.922 -84.015 1.00 16.77 116 TYR A CA 1
ATOM 781 C C . TYR A 1 137 ? -16.751 10.429 -83.009 1.00 16.55 116 TYR A C 1
ATOM 782 O O . TYR A 1 137 ? -17.865 10.078 -83.403 1.00 16.44 116 TYR A O 1
ATOM 791 N N . PRO A 1 138 ? -16.430 10.446 -81.697 1.00 16.41 117 PRO A N 1
ATOM 792 C CA . PRO A 1 138 ? -17.438 9.937 -80.730 1.00 16.64 117 PRO A CA 1
ATOM 793 C C . PRO A 1 138 ? -18.768 10.676 -80.846 1.00 17.30 117 PRO A C 1
ATOM 794 O O . PRO A 1 138 ? -18.845 11.732 -81.501 1.00 18.22 117 PRO A O 1
ATOM 798 N N . ASP A 1 139 ? -19.817 10.105 -80.271 1.00 17.28 118 ASP A N 1
ATOM 799 C CA . ASP A 1 139 ? -21.140 10.727 -80.342 1.00 17.58 118 ASP A CA 1
ATOM 800 C C . ASP A 1 139 ? -21.222 11.764 -79.239 1.00 17.59 118 ASP A C 1
ATOM 801 O O . ASP A 1 139 ? -21.899 12.757 -79.361 1.00 18.10 118 ASP A O 1
ATOM 806 N N . LYS A 1 140 ? -20.502 11.492 -78.166 1.00 17.16 119 LYS A N 1
ATOM 807 C CA . LYS A 1 140 ? -20.329 12.393 -77.075 1.00 17.30 119 LYS A CA 1
ATOM 808 C C . LYS A 1 140 ? -18.889 12.301 -76.590 1.00 17.17 119 LYS A C 1
ATOM 809 O O . LYS A 1 140 ? -18.313 11.212 -76.423 1.00 16.88 119 LYS A O 1
ATOM 815 N N . VAL A 1 141 ? -18.337 13.484 -76.377 1.00 17.75 120 VAL A N 1
ATOM 816 C CA . VAL A 1 141 ? -17.040 13.716 -75.770 1.00 17.46 120 VAL A CA 1
ATOM 817 C C . VAL A 1 141 ? -17.249 14.341 -74.394 1.00 17.69 120 VAL A C 1
ATOM 818 O O . VAL A 1 141 ? -17.807 15.415 -74.257 1.00 18.41 120 VAL A O 1
ATOM 822 N N . LEU A 1 142 ? -16.847 13.628 -73.370 1.00 18.23 121 LEU A N 1
ATOM 823 C CA . LEU A 1 142 ? -17.059 14.057 -71.999 1.00 19.35 121 LEU A CA 1
ATOM 824 C C . LEU A 1 142 ? -15.742 14.643 -71.445 1.00 20.62 121 LEU A C 1
ATOM 825 O O . LEU A 1 142 ? -14.774 13.916 -71.235 1.00 22.09 121 LEU A O 1
ATOM 830 N N . VAL A 1 143 ? -15.705 15.949 -71.228 1.00 21.31 122 VAL A N 1
ATOM 831 C CA . VAL A 1 143 ? -14.476 16.657 -70.812 1.00 21.41 122 VAL A CA 1
ATOM 832 C C . VAL A 1 143 ? -14.403 16.780 -69.278 1.00 21.94 122 VAL A C 1
ATOM 833 O O . VAL A 1 143 ? -15.238 17.448 -68.646 1.00 22.41 122 VAL A O 1
ATOM 837 N N . ALA A 1 144 ? -13.416 16.138 -68.668 1.00 22.00 123 ALA A N 1
ATOM 838 C CA . ALA A 1 144 ? -13.399 16.049 -67.208 1.00 22.43 123 ALA A CA 1
ATOM 839 C C . ALA A 1 144 ? -13.703 17.383 -66.492 1.00 24.01 123 ALA A C 1
ATOM 840 O O . ALA A 1 144 ? -14.480 17.389 -65.521 1.00 25.34 123 ALA A O 1
ATOM 842 N N . SER A 1 145 ? -13.134 18.505 -66.955 1.00 23.51 124 SER A N 1
ATOM 843 C CA . SER A 1 145 ? -13.291 19.760 -66.218 1.00 24.51 124 SER A CA 1
ATOM 844 C C . SER A 1 145 ? -14.722 20.317 -66.315 1.00 25.67 124 SER A C 1
ATOM 845 O O . SER A 1 145 ? -15.087 21.304 -65.632 1.00 26.79 124 SER A O 1
ATOM 848 N N . LYS A 1 146 ? -15.535 19.692 -67.157 1.00 24.56 125 LYS A N 1
ATOM 849 C CA . LYS A 1 146 ? -16.888 20.168 -67.351 1.00 23.99 125 LYS A CA 1
ATOM 850 C C . LYS A 1 146 ? -17.859 19.299 -66.607 1.00 22.64 125 LYS A C 1
ATOM 851 O O . LYS A 1 146 ? -19.045 19.486 -66.680 1.00 22.48 125 LYS A O 1
ATOM 857 N N . HIS A 1 147 ? -17.357 18.326 -65.872 1.00 22.07 126 HIS A N 1
ATOM 858 C CA . HIS A 1 147 ? -18.265 17.433 -65.147 1.00 21.08 126 HIS A CA 1
ATOM 859 C C . HIS A 1 147 ? -17.874 17.232 -63.710 1.00 20.35 126 HIS A C 1
ATOM 860 O O . HIS A 1 147 ? -17.881 16.129 -63.227 1.00 20.22 126 HIS A O 1
ATOM 867 N N . ILE A 1 148 ? -17.514 18.298 -63.008 1.00 20.73 127 ILE A N 1
ATOM 868 C CA . ILE A 1 148 ? -17.184 18.183 -61.587 1.00 20.33 127 ILE A CA 1
ATOM 869 C C . ILE A 1 148 ? -18.408 17.930 -60.682 1.00 20.35 127 ILE A C 1
ATOM 870 O O . ILE A 1 148 ? -18.291 17.171 -59.723 1.00 19.96 127 ILE A O 1
ATOM 875 N N . PRO A 1 149 ? -19.580 18.562 -60.974 1.00 20.99 128 PRO A N 1
ATOM 876 C CA . PRO A 1 149 ? -20.749 18.263 -60.108 1.00 21.15 128 PRO A CA 1
ATOM 877 C C . PRO A 1 149 ? -21.055 16.758 -59.939 1.00 20.77 128 PRO A C 1
ATOM 878 O O . PRO A 1 149 ? -21.132 16.292 -58.823 1.00 21.32 128 PRO A O 1
ATOM 882 N N . ILE A 1 150 ? -21.222 16.004 -61.015 1.00 20.44 129 ILE A N 1
ATOM 883 C CA . ILE A 1 150 ? -21.532 14.600 -60.871 1.00 20.53 129 ILE A CA 1
ATOM 884 C C . ILE A 1 150 ? -20.459 13.892 -60.054 1.00 20.69 129 ILE A C 1
ATOM 885 O O . ILE A 1 150 ? -20.776 13.018 -59.254 1.00 21.21 129 ILE A O 1
ATOM 890 N N . MET A 1 151 ? -19.195 14.256 -60.254 1.00 20.30 130 MET A N 1
ATOM 891 C CA . MET A 1 151 ? -18.113 13.592 -59.560 1.00 20.25 130 MET A CA 1
ATOM 892 C C . MET A 1 151 ? -18.233 13.803 -58.052 1.00 21.28 130 MET A C 1
ATOM 893 O O . MET A 1 151 ? -18.037 12.861 -57.258 1.00 21.30 130 MET A O 1
ATOM 898 N N . ILE A 1 152 ? -18.592 15.030 -57.661 1.00 21.70 131 ILE A N 1
ATOM 899 C CA . ILE A 1 152 ? -18.772 15.379 -56.261 1.00 22.32 131 ILE A CA 1
ATOM 900 C C . ILE A 1 152 ? -19.995 14.656 -55.711 1.00 23.34 131 ILE A C 1
ATOM 901 O O . ILE A 1 152 ? -20.003 14.181 -54.565 1.00 23.97 131 ILE A O 1
ATOM 906 N N . GLU A 1 153 ? -21.037 14.578 -56.533 1.00 23.60 132 GLU A N 1
ATOM 907 C CA . GLU A 1 153 ? -22.282 13.947 -56.114 1.00 24.42 132 GLU A CA 1
ATOM 908 C C . GLU A 1 153 ? -22.106 12.428 -55.928 1.00 23.52 132 GLU A C 1
ATOM 909 O O . GLU A 1 153 ? -22.705 11.854 -55.014 1.00 25.38 132 GLU A O 1
ATOM 915 N N . VAL A 1 154 ? -21.259 11.798 -56.746 1.00 21.20 133 VAL A N 1
ATOM 916 C CA . VAL A 1 154 ? -20.880 10.392 -56.549 1.00 19.96 133 VAL A CA 1
ATOM 917 C C . VAL A 1 154 ? -20.053 10.187 -55.246 1.00 19.88 133 VAL A C 1
ATOM 918 O O . VAL A 1 154 ? -20.251 9.198 -54.536 1.00 19.62 133 VAL A O 1
ATOM 922 N N . VAL A 1 155 ? -19.120 11.089 -54.933 1.00 19.82 134 VAL A N 1
ATOM 923 C CA . VAL A 1 155 ? -18.384 10.958 -53.662 1.00 20.30 134 VAL A CA 1
ATOM 924 C C . VAL A 1 155 ? -19.351 11.099 -52.458 1.00 20.92 134 VAL A C 1
ATOM 925 O O . VAL A 1 155 ? -19.433 10.205 -51.610 1.00 20.95 134 VAL A O 1
ATOM 929 N N . LYS A 1 156 ? -20.126 12.180 -52.418 1.00 22.39 135 LYS A N 1
ATOM 930 C CA . LYS A 1 156 ? -21.178 12.356 -51.390 1.00 23.75 135 LYS A CA 1
ATOM 931 C C . LYS A 1 156 ? -21.945 11.067 -51.080 1.00 24.02 135 LYS A C 1
ATOM 932 O O . LYS A 1 156 ? -22.033 10.659 -49.925 1.00 23.89 135 LYS A O 1
ATOM 938 N N . ILE A 1 157 ? -22.480 10.433 -52.125 1.00 24.25 136 ILE A N 1
ATOM 939 C CA . ILE A 1 157 ? -23.180 9.143 -52.013 1.00 25.16 136 ILE A CA 1
ATOM 940 C C . ILE A 1 157 ? -22.331 8.026 -51.399 1.00 25.74 136 ILE A C 1
ATOM 941 O O . ILE A 1 157 ? -22.800 7.323 -50.484 1.00 26.62 136 ILE A O 1
ATOM 946 N N . LEU A 1 158 ? -21.097 7.875 -51.892 1.00 25.38 137 LEU A N 1
ATOM 947 C CA . LEU A 1 158 ? -20.201 6.839 -51.390 1.00 26.20 137 LEU A CA 1
ATOM 948 C C . LEU A 1 158 ? -19.879 7.090 -49.911 1.00 27.62 137 LEU A C 1
ATOM 949 O O . LEU A 1 158 ? -19.783 6.148 -49.125 1.00 27.85 137 LEU A O 1
ATOM 954 N N . GLU A 1 159 ? -19.737 8.359 -49.530 1.00 29.19 138 GLU A N 1
ATOM 955 C CA . GLU A 1 159 ? -19.477 8.695 -48.119 1.00 31.51 138 GLU A CA 1
ATOM 956 C C . GLU A 1 159 ? -20.657 8.337 -47.201 1.00 31.71 138 GLU A C 1
ATOM 957 O O . GLU A 1 159 ? -20.472 7.861 -46.089 1.00 31.78 138 GLU A O 1
ATOM 963 N N . GLU A 1 160 ? -21.868 8.575 -47.689 1.00 32.52 139 GLU A N 1
ATOM 964 C CA . GLU A 1 160 ? -23.088 8.309 -46.937 1.00 32.87 139 GLU A CA 1
ATOM 965 C C . GLU A 1 160 ? -23.339 6.803 -46.806 1.00 31.20 139 GLU A C 1
ATOM 966 O O . GLU A 1 160 ? -24.001 6.363 -45.888 1.00 29.62 139 GLU A O 1
ATOM 972 N N . LYS A 1 161 ? -22.775 6.026 -47.725 1.00 30.99 140 LYS A N 1
ATOM 973 C CA . LYS A 1 161 ? -22.700 4.572 -47.580 1.00 31.07 140 LYS A CA 1
ATOM 974 C C . LYS A 1 161 ? -21.480 4.108 -46.778 1.00 31.08 140 LYS A C 1
ATOM 975 O O . LYS A 1 161 ? -21.186 2.923 -46.769 1.00 31.84 140 LYS A O 1
ATOM 981 N N . LYS A 1 162 ? -20.775 5.029 -46.117 1.00 30.79 141 LYS A N 1
ATOM 982 C CA . LYS A 1 162 ? -19.652 4.700 -45.205 1.00 30.65 141 LYS A CA 1
ATOM 983 C C . LYS A 1 162 ? -18.467 4.002 -45.842 1.00 30.71 141 LYS A C 1
ATOM 984 O O . LYS A 1 162 ? -17.735 3.283 -45.161 1.00 31.92 141 LYS A O 1
ATOM 990 N N . ILE A 1 163 ? -18.264 4.235 -47.130 1.00 29.14 142 ILE A N 1
ATOM 991 C CA . ILE A 1 163 ? -17.288 3.492 -47.897 1.00 28.77 142 ILE A CA 1
ATOM 992 C C . ILE A 1 163 ? -15.996 4.304 -47.981 1.00 28.57 142 ILE A C 1
ATOM 993 O O . ILE A 1 163 ? -14.918 3.784 -48.302 1.00 29.22 142 ILE A O 1
ATOM 998 N N . THR A 1 164 ? -16.088 5.587 -47.694 1.00 27.45 143 THR A N 1
ATOM 999 C CA . THR A 1 164 ? -14.943 6.430 -47.920 1.00 27.06 143 THR A CA 1
ATOM 1000 C C . THR A 1 164 ? -14.241 6.827 -46.646 1.00 27.43 143 THR A C 1
ATOM 1001 O O . THR A 1 164 ? -14.687 6.504 -45.555 1.00 27.75 143 THR A O 1
ATOM 1005 N N . TYR A 1 165 ? -13.115 7.508 -46.812 1.00 27.44 144 TYR A N 1
ATOM 1006 C CA . TYR A 1 165 ? -12.353 8.047 -45.706 1.00 28.31 144 TYR A CA 1
ATOM 1007 C C . TYR A 1 165 ? -11.325 9.009 -46.229 1.00 28.78 144 TYR A C 1
ATOM 1008 O O . TYR A 1 165 ? -10.953 8.958 -47.401 1.00 28.50 144 TYR A O 1
ATOM 1017 N N . PHE A 1 166 ? -10.872 9.869 -45.326 1.00 29.98 145 PHE A N 1
ATOM 1018 C CA . PHE A 1 166 ? -9.993 10.970 -45.627 1.00 30.78 145 PHE A CA 1
ATOM 1019 C C . PHE A 1 166 ? -8.668 10.772 -44.906 1.00 33.69 145 PHE A C 1
ATOM 1020 O O . PHE A 1 166 ? -8.620 10.583 -43.674 1.00 35.74 145 PHE A O 1
ATOM 1028 N N . SER A 1 167 ? -7.590 10.828 -45.683 1.00 34.33 146 SER A N 1
ATOM 1029 C CA . SER A 1 167 ? -6.269 10.585 -45.172 1.00 34.96 146 SER A CA 1
ATOM 1030 C C . SER A 1 167 ? -5.281 11.386 -45.975 1.00 35.41 146 SER A C 1
ATOM 1031 O O . SER A 1 167 ? -5.363 11.441 -47.211 1.00 34.56 146 SER A O 1
ATOM 1034 N N . ASN A 1 168 ? -4.358 12.020 -45.252 1.00 36.92 147 ASN A N 1
ATOM 1035 C CA . ASN A 1 168 ? -3.205 12.689 -45.837 1.00 37.39 147 ASN A CA 1
ATOM 1036 C C . ASN A 1 168 ? -3.622 13.737 -46.885 1.00 36.37 147 ASN A C 1
ATOM 1037 O O . ASN A 1 168 ? -2.910 14.002 -47.846 1.00 37.01 147 ASN A O 1
ATOM 1042 N N . GLY A 1 169 ? -4.795 14.322 -46.702 1.00 34.96 148 GLY A N 1
ATOM 1043 C CA . GLY A 1 169 ? -5.286 15.332 -47.639 1.00 33.70 148 GLY A CA 1
ATOM 1044 C C . GLY A 1 169 ? -6.173 14.829 -48.768 1.00 31.66 148 GLY A C 1
ATOM 1045 O O . GLY A 1 169 ? -6.603 15.618 -49.600 1.00 31.63 148 GLY A O 1
ATOM 1046 N N . ASN A 1 170 ? -6.462 13.532 -48.791 1.00 29.84 149 ASN A N 1
ATOM 1047 C CA . ASN A 1 170 ? -7.220 12.946 -49.875 1.00 28.90 149 ASN A CA 1
ATOM 1048 C C . ASN A 1 170 ? -8.462 12.202 -49.403 1.00 29.89 149 ASN A C 1
ATOM 1049 O O . ASN A 1 170 ? -8.461 11.659 -48.293 1.00 30.77 149 ASN A O 1
ATOM 1054 N N . VAL A 1 171 ? -9.522 12.177 -50.224 1.00 28.98 150 VAL A N 1
ATOM 1055 C CA . VAL A 1 171 ? -10.658 11.275 -49.949 1.00 28.28 150 VAL A CA 1
ATOM 1056 C C . VAL A 1 171 ? -10.402 9.959 -50.651 1.00 27.54 150 VAL A C 1
ATOM 1057 O O . VAL A 1 171 ? -10.264 9.932 -51.870 1.00 27.59 150 VAL A O 1
ATOM 1061 N N . TYR A 1 172 ? -10.325 8.880 -49.881 1.00 27.88 151 TYR A N 1
ATOM 1062 C CA . TYR A 1 172 ? -10.028 7.547 -50.420 1.00 28.14 151 TYR A CA 1
ATOM 1063 C C . TYR A 1 172 ? -11.285 6.728 -50.508 1.00 27.63 151 TYR A C 1
ATOM 1064 O O . TYR A 1 172 ? -12.216 6.966 -49.760 1.00 27.11 151 TYR A O 1
ATOM 1073 N N . PHE A 1 173 ? -11.313 5.772 -51.428 1.00 28.06 152 PHE A N 1
ATOM 1074 C CA . PHE A 1 173 ? -12.358 4.761 -51.464 1.00 27.99 152 PHE A CA 1
ATOM 1075 C C . PHE A 1 173 ? -11.785 3.576 -50.705 1.00 29.17 152 PHE A C 1
ATOM 1076 O O . PHE A 1 173 ? -10.669 3.125 -50.989 1.00 29.62 152 PHE A O 1
ATOM 1084 N N . ASP A 1 174 ? -12.535 3.074 -49.733 1.00 31.44 153 ASP A N 1
ATOM 1085 C CA . ASP A 1 174 ? -12.106 1.902 -48.921 1.00 32.50 153 ASP A CA 1
ATOM 1086 C C . ASP A 1 174 ? -12.520 0.564 -49.550 1.00 31.85 153 ASP A C 1
ATOM 1087 O O . ASP A 1 174 ? -13.679 0.149 -49.441 1.00 29.98 153 ASP A O 1
ATOM 1092 N N . THR A 1 175 ? -11.555 -0.118 -50.172 1.00 33.13 154 THR A N 1
ATOM 1093 C CA . THR A 1 175 ? -11.853 -1.278 -51.024 1.00 34.47 154 THR A CA 1
ATOM 1094 C C . THR A 1 175 ? -12.247 -2.516 -50.243 1.00 36.15 154 THR A C 1
ATOM 1095 O O . THR A 1 175 ? -12.730 -3.487 -50.828 1.00 35.55 154 THR A O 1
ATOM 1099 N N . SER A 1 176 ? -12.026 -2.494 -48.931 1.00 37.79 155 SER A N 1
ATOM 1100 C CA . SER A 1 176 ? -12.407 -3.632 -48.100 1.00 40.17 155 SER A CA 1
ATOM 1101 C C . SER A 1 176 ? -13.886 -3.546 -47.749 1.00 41.87 155 SER A C 1
ATOM 1102 O O . SER A 1 176 ? -14.473 -4.532 -47.299 1.00 44.05 155 SER A O 1
ATOM 1105 N N . CYS A 1 177 ? -14.485 -2.368 -47.950 1.00 41.91 156 CYS A N 1
ATOM 1106 C CA . CYS A 1 177 ? -15.937 -2.207 -47.820 1.00 42.74 156 CYS A CA 1
ATOM 1107 C C . CYS A 1 177 ? -16.656 -2.801 -49.012 1.00 43.21 156 CYS A C 1
ATOM 1108 O O . CYS A 1 177 ? -17.794 -2.429 -49.276 1.00 44.11 156 CYS A O 1
ATOM 1111 N N . PHE A 1 178 ? -15.987 -3.711 -49.726 1.00 43.59 157 PHE A N 1
ATOM 1112 C CA . PHE A 1 178 ? -16.414 -4.151 -51.049 1.00 42.54 157 PHE A CA 1
ATOM 1113 C C . PHE A 1 178 ? -15.761 -5.491 -51.394 1.00 43.70 157 PHE A C 1
ATOM 1114 O O . PHE A 1 178 ? -14.716 -5.536 -52.048 1.00 44.43 157 PHE A O 1
ATOM 1122 N N . LYS A 1 179 ? -16.372 -6.585 -50.945 1.00 44.65 158 LYS A N 1
ATOM 1123 C CA . LYS A 1 179 ? -15.777 -7.922 -51.109 1.00 46.30 158 LYS A CA 1
ATOM 1124 C C . LYS A 1 179 ? -15.362 -8.303 -52.545 1.00 47.49 158 LYS A C 1
ATOM 1125 O O . LYS A 1 179 ? -14.355 -8.997 -52.738 1.00 48.53 158 LYS A O 1
ATOM 1127 N N . SER A 1 180 ? -16.132 -7.850 -53.541 1.00 49.05 159 SER A N 1
ATOM 1128 C CA . SER A 1 180 ? -15.918 -8.216 -54.964 1.00 48.23 159 SER A CA 1
ATOM 1129 C C . SER A 1 180 ? -14.670 -7.613 -55.613 1.00 46.96 159 SER A C 1
ATOM 1130 O O . SER A 1 180 ? -14.131 -8.189 -56.546 1.00 47.97 159 SER A O 1
ATOM 1133 N N . TYR A 1 181 ? -14.233 -6.456 -55.117 1.00 44.48 160 TYR A N 1
ATOM 1134 C CA . TYR A 1 181 ? -13.131 -5.690 -55.695 1.00 40.54 160 TYR A CA 1
ATOM 1135 C C . TYR A 1 181 ? -12.153 -6.502 -56.514 1.00 41.72 160 TYR A C 1
ATOM 1136 O O . TYR A 1 181 ? -11.603 -7.508 -56.036 1.00 43.76 160 TYR A O 1
ATOM 1145 N N . GLY A 1 182 ? -11.950 -6.047 -57.751 1.00 41.35 161 GLY A N 1
ATOM 1146 C CA . GLY A 1 182 ? -10.853 -6.505 -58.604 1.00 40.32 161 GLY A CA 1
ATOM 1147 C C . GLY A 1 182 ? -10.894 -7.914 -59.160 1.00 40.19 161 GLY A C 1
ATOM 1148 O O . GLY A 1 182 ? -9.929 -8.342 -59.797 1.00 40.80 161 GLY A O 1
ATOM 1149 N N . GLU A 1 183 ? -12.002 -8.626 -58.945 1.00 41.12 162 GLU A N 1
ATOM 1150 C CA . GLU A 1 183 ? -12.179 -9.985 -59.481 1.00 42.74 162 GLU A CA 1
ATOM 1151 C C . GLU A 1 183 ? -11.915 -10.041 -60.978 1.00 42.34 162 GLU A C 1
ATOM 1152 O O . GLU A 1 183 ? -11.580 -11.101 -61.496 1.00 45.79 162 GLU A O 1
ATOM 1154 N N . MET A 1 184 ? -12.054 -8.903 -61.660 1.00 41.65 163 MET A N 1
ATOM 1155 C CA . MET A 1 184 ? -11.773 -8.810 -63.100 1.00 43.25 163 MET A CA 1
ATOM 1156 C C . MET A 1 184 ? -10.268 -8.826 -63.383 1.00 43.70 163 MET A C 1
ATOM 1157 O O . MET A 1 184 ? -9.824 -9.186 -64.485 1.00 41.75 163 MET A O 1
ATOM 1162 N N . ALA A 1 185 ? -9.490 -8.433 -62.380 1.00 46.75 164 ALA A N 1
ATOM 1163 C CA . ALA A 1 185 ? -8.033 -8.393 -62.514 1.00 49.39 164 ALA A CA 1
ATOM 1164 C C . ALA A 1 185 ? -7.328 -9.647 -61.976 1.00 51.03 164 ALA A C 1
ATOM 1165 O O . ALA A 1 185 ? -6.265 -10.021 -62.484 1.00 52.54 164 ALA A O 1
ATOM 1167 N N . GLY A 1 186 ? -7.909 -10.286 -60.958 1.00 51.24 165 GLY A N 1
ATOM 1168 C CA . GLY A 1 186 ? -7.293 -11.459 -60.324 1.00 53.02 165 GLY A CA 1
ATOM 1169 C C . GLY A 1 186 ? -7.650 -11.569 -58.851 1.00 55.05 165 GLY A C 1
ATOM 1170 O O . GLY A 1 186 ? -7.116 -10.842 -58.016 1.00 54.57 165 GLY A O 1
ATOM 1171 N N . PHE A 1 204 ? -0.236 5.367 -45.350 1.00 44.22 183 PHE A N 1
ATOM 1172 C CA . PHE A 1 204 ? -1.341 6.317 -45.187 1.00 45.17 183 PHE A CA 1
ATOM 1173 C C . PHE A 1 204 ? -2.716 5.770 -45.674 1.00 44.97 183 PHE A C 1
ATOM 1174 O O . PHE A 1 204 ? -3.765 6.331 -45.336 1.00 44.65 183 PHE A O 1
ATOM 1176 N N . LYS A 1 205 ? -2.712 4.682 -46.451 1.00 43.92 184 LYS A N 1
ATOM 1177 C CA . LYS A 1 205 ? -3.959 3.974 -46.813 1.00 43.26 184 LYS A CA 1
ATOM 1178 C C . LYS A 1 205 ? -4.298 2.875 -45.780 1.00 43.07 184 LYS A C 1
ATOM 1179 O O . LYS A 1 205 ? -3.410 2.390 -45.096 1.00 45.02 184 LYS A O 1
ATOM 1181 N N . ARG A 1 206 ? -5.569 2.494 -45.662 1.00 42.00 185 ARG A N 1
ATOM 1182 C CA . ARG A 1 206 ? -5.962 1.285 -44.906 1.00 42.53 185 ARG A CA 1
ATOM 1183 C C . ARG A 1 206 ? -5.616 -0.035 -45.641 1.00 42.88 185 ARG A C 1
ATOM 1184 O O . ARG A 1 206 ? -5.299 -1.054 -45.017 1.00 43.17 185 ARG A O 1
ATOM 1192 N N . ASN A 1 207 ? -5.688 -0.021 -46.964 1.00 41.46 186 ASN A N 1
ATOM 1193 C CA . ASN A 1 207 ? -5.397 -1.219 -47.740 1.00 42.99 186 ASN A CA 1
ATOM 1194 C C . ASN A 1 207 ? -4.521 -0.869 -48.946 1.00 41.98 186 ASN A C 1
ATOM 1195 O O . ASN A 1 207 ? -4.684 0.208 -49.532 1.00 40.00 186 ASN A O 1
ATOM 1200 N N . LYS A 1 208 ? -3.578 -1.751 -49.294 1.00 41.33 187 LYS A N 1
ATOM 1201 C CA . LYS A 1 208 ? -2.700 -1.516 -50.446 1.00 40.77 187 LYS A CA 1
ATOM 1202 C C . LYS A 1 208 ? -3.491 -0.955 -51.636 1.00 39.35 187 LYS A C 1
ATOM 1203 O O . LYS A 1 208 ? -3.110 0.072 -52.210 1.00 40.81 187 LYS A O 1
ATOM 1205 N N . THR A 1 209 ? -4.622 -1.584 -51.953 1.00 37.48 188 THR A N 1
ATOM 1206 C CA . THR A 1 209 ? -5.369 -1.297 -53.188 1.00 35.76 188 THR A CA 1
ATOM 1207 C C . THR A 1 209 ? -6.481 -0.240 -53.076 1.00 35.24 188 THR A C 1
ATOM 1208 O O . THR A 1 209 ? -7.281 -0.053 -53.995 1.00 34.86 188 THR A O 1
ATOM 1212 N N . ASP A 1 210 ? -6.546 0.440 -51.939 1.00 35.83 189 ASP A N 1
ATOM 1213 C CA . ASP A 1 210 ? -7.379 1.621 -51.803 1.00 33.26 189 ASP A CA 1
ATOM 1214 C C . ASP A 1 210 ? -6.954 2.635 -52.855 1.00 31.25 189 ASP A C 1
ATOM 1215 O O . ASP A 1 210 ? -5.820 2.588 -53.343 1.00 31.63 189 ASP A O 1
ATOM 1220 N N . PHE A 1 211 ? -7.870 3.519 -53.232 1.00 27.94 190 PHE A N 1
ATOM 1221 C CA . PHE A 1 211 ? -7.585 4.474 -54.288 1.00 26.42 190 PHE A CA 1
ATOM 1222 C C . PHE A 1 211 ? -8.144 5.842 -53.935 1.00 25.47 190 PHE A C 1
ATOM 1223 O O . PHE A 1 211 ? -9.147 5.953 -53.217 1.00 26.90 190 PHE A O 1
ATOM 1231 N N . VAL A 1 212 ? -7.466 6.883 -54.387 1.00 24.31 191 VAL A N 1
ATOM 1232 C CA . VAL A 1 212 ? -7.990 8.232 -54.220 1.00 23.73 191 VAL A CA 1
ATOM 1233 C C . VAL A 1 212 ? -9.216 8.461 -55.125 1.00 22.84 191 VAL A C 1
ATOM 1234 O O . VAL A 1 212 ? -9.290 7.918 -56.241 1.00 22.04 191 VAL A O 1
ATOM 1238 N N . LEU A 1 213 ? -10.164 9.235 -54.585 1.00 21.96 192 LEU A N 1
ATOM 1239 C CA . LEU A 1 213 ? -11.327 9.773 -55.269 1.00 21.29 192 LEU A CA 1
ATOM 1240 C C . LEU A 1 213 ? -11.110 11.261 -55.502 1.00 21.05 192 LEU A C 1
ATOM 1241 O O . LEU A 1 213 ? -11.328 11.767 -56.607 1.00 20.53 192 LEU A O 1
ATOM 1246 N N . TRP A 1 214 ? -10.682 11.964 -54.454 1.00 21.34 193 TRP A N 1
ATOM 1247 C CA . TRP A 1 214 ? -10.609 13.410 -54.502 1.00 21.40 193 TRP A CA 1
ATOM 1248 C C . TRP A 1 214 ? -9.360 13.897 -53.851 1.00 21.92 193 TRP A C 1
ATOM 1249 O O . TRP A 1 214 ? -9.064 13.520 -52.716 1.00 22.91 193 TRP A O 1
ATOM 1260 N N . PHE A 1 215 ? -8.606 14.737 -54.550 1.00 22.28 194 PHE A N 1
ATOM 1261 C CA . PHE A 1 215 ? -7.347 15.245 -54.005 1.00 23.67 194 PHE A CA 1
ATOM 1262 C C . PHE A 1 215 ? -7.554 16.629 -53.445 1.00 25.78 194 PHE A C 1
ATOM 1263 O O . PHE A 1 215 ? -8.074 17.516 -54.156 1.00 25.99 194 PHE A O 1
ATOM 1271 N N . THR A 1 216 ? -7.127 16.844 -52.197 1.00 27.51 195 THR A N 1
ATOM 1272 C CA . THR A 1 216 ? -7.130 18.215 -51.657 1.00 30.10 195 THR A CA 1
ATOM 1273 C C . THR A 1 216 ? -5.728 18.710 -51.339 1.00 32.60 195 THR A C 1
ATOM 1274 O O . THR A 1 216 ? -4.786 17.923 -51.242 1.00 32.39 195 THR A O 1
ATOM 1278 N N . ASN A 1 217 ? -5.606 20.027 -51.190 1.00 37.25 196 ASN A N 1
ATOM 1279 C CA . ASN A 1 217 ? -4.341 20.665 -50.819 1.00 42.15 196 ASN A CA 1
ATOM 1280 C C . ASN A 1 217 ? -4.564 22.050 -50.247 1.00 44.71 196 ASN A C 1
ATOM 1281 O O . ASN A 1 217 ? -5.602 22.676 -50.491 1.00 43.82 196 ASN A O 1
ATOM 1286 N N . SER A 1 218 ? -3.563 22.528 -49.515 1.00 47.15 197 SER A N 1
ATOM 1287 C CA . SER A 1 218 ? -3.625 23.811 -48.820 1.00 49.88 197 SER A CA 1
ATOM 1288 C C . SER A 1 218 ? -3.528 25.060 -49.728 1.00 52.11 197 SER A C 1
ATOM 1289 O O . SER A 1 218 ? -4.067 26.118 -49.385 1.00 53.58 197 SER A O 1
ATOM 1292 N N . LYS A 1 219 ? -2.846 24.943 -50.868 1.00 52.12 198 LYS A N 1
ATOM 1293 C CA . LYS A 1 219 ? -2.673 26.076 -51.795 1.00 51.93 198 LYS A CA 1
ATOM 1294 C C . LYS A 1 219 ? -2.646 25.589 -53.228 1.00 49.98 198 LYS A C 1
ATOM 1295 O O . LYS A 1 219 ? -1.858 24.707 -53.553 1.00 49.92 198 LYS A O 1
ATOM 1297 N N . MET A 1 225 ? -5.756 24.415 -61.494 1.00 43.99 204 MET A N 1
ATOM 1298 C CA . MET A 1 225 ? -7.108 23.834 -61.485 1.00 42.95 204 MET A CA 1
ATOM 1299 C C . MET A 1 225 ? -7.431 23.144 -60.157 1.00 43.30 204 MET A C 1
ATOM 1300 O O . MET A 1 225 ? -6.766 22.182 -59.718 1.00 41.57 204 MET A O 1
ATOM 1302 N N . LYS A 1 226 ? -8.482 23.681 -59.542 1.00 43.01 205 LYS A N 1
ATOM 1303 C CA . LYS A 1 226 ? -8.904 23.409 -58.180 1.00 38.31 205 LYS A CA 1
ATOM 1304 C C . LYS A 1 226 ? -10.442 23.638 -58.126 1.00 34.28 205 LYS A C 1
ATOM 1305 O O . LYS A 1 226 ? -10.989 24.498 -58.854 1.00 31.69 205 LYS A O 1
ATOM 1311 N N . TRP A 1 227 ? -11.144 22.848 -57.308 1.00 30.46 206 TRP A N 1
ATOM 1312 C CA . TRP A 1 227 ? -12.567 23.080 -57.076 1.00 28.54 206 TRP A CA 1
ATOM 1313 C C . TRP A 1 227 ? -12.873 22.907 -55.648 1.00 28.92 206 TRP A C 1
ATOM 1314 O O . TRP A 1 227 ? -12.286 22.054 -54.996 1.00 28.53 206 TRP A O 1
ATOM 1325 N N . ASP A 1 228 ? -13.804 23.724 -55.158 1.00 30.50 207 ASP A N 1
ATOM 1326 C CA . ASP A 1 228 ? -14.375 23.577 -53.821 1.00 31.22 207 ASP A CA 1
ATOM 1327 C C . ASP A 1 228 ? -15.215 22.296 -53.727 1.00 29.68 207 ASP A C 1
ATOM 1328 O O . ASP A 1 228 ? -15.643 21.760 -54.743 1.00 30.11 207 ASP A O 1
ATOM 1333 N N . SER A 1 229 ? -15.446 21.807 -52.513 1.00 27.94 208 SER A N 1
ATOM 1334 C CA . SER A 1 229 ? -16.130 20.532 -52.336 1.00 26.62 208 SER A CA 1
ATOM 1335 C C . SER A 1 229 ? -16.552 20.385 -50.887 1.00 26.73 208 SER A C 1
ATOM 1336 O O . SER A 1 229 ? -16.191 21.213 -50.061 1.00 27.49 208 SER A O 1
ATOM 1339 N N . PRO A 1 230 ? -17.320 19.331 -50.566 1.00 26.55 209 PRO A N 1
ATOM 1340 C CA . PRO A 1 230 ? -17.501 19.001 -49.152 1.00 26.54 209 PRO A CA 1
ATOM 1341 C C . PRO A 1 230 ? -16.210 18.545 -48.421 1.00 26.62 209 PRO A C 1
ATOM 1342 O O . PRO A 1 230 ? -16.225 18.406 -47.193 1.00 27.78 209 PRO A O 1
ATOM 1346 N N . TRP A 1 231 ? -15.121 18.294 -49.149 1.00 25.59 210 TRP A N 1
ATOM 1347 C CA . TRP A 1 231 ? -13.852 17.885 -48.514 1.00 25.02 210 TRP A CA 1
ATOM 1348 C C . TRP A 1 231 ? -12.780 18.922 -48.698 1.00 25.31 210 TRP A C 1
ATOM 1349 O O . TRP A 1 231 ? -11.599 18.723 -48.354 1.00 24.85 210 TRP A O 1
ATOM 1360 N N . GLY A 1 232 ? -13.201 20.058 -49.248 1.00 25.02 211 GLY A N 1
ATOM 1361 C CA . GLY A 1 232 ? -12.280 21.127 -49.556 1.00 25.74 211 GLY A CA 1
ATOM 1362 C C . GLY A 1 232 ? -11.853 21.178 -51.008 1.00 25.62 211 GLY A C 1
ATOM 1363 O O . GLY A 1 232 ? -11.997 20.199 -51.759 1.00 24.61 211 GLY A O 1
ATOM 1364 N N . PHE A 1 233 ? -11.336 22.350 -51.386 1.00 25.92 212 PHE A N 1
ATOM 1365 C CA . PHE A 1 233 ? -10.678 22.568 -52.658 1.00 25.30 212 PHE A CA 1
ATOM 1366 C C . PHE A 1 233 ? -9.747 21.433 -53.060 1.00 24.92 212 PHE A C 1
ATOM 1367 O O . PHE A 1 233 ? -8.922 20.964 -52.271 1.00 24.21 212 PHE A O 1
ATOM 1375 N N . GLY A 1 234 ? -9.917 20.983 -54.299 1.00 25.25 213 GLY A N 1
ATOM 1376 C CA . GLY A 1 234 ? -9.128 19.870 -54.826 1.00 26.07 213 GLY A CA 1
ATOM 1377 C C . GLY A 1 234 ? -9.505 19.525 -56.244 1.00 26.26 213 GLY A C 1
ATOM 1378 O O . GLY A 1 234 ? -10.053 20.360 -56.964 1.00 27.50 213 GLY A O 1
ATOM 1379 N N . TYR A 1 235 ? -9.226 18.286 -56.632 1.00 26.19 214 TYR A N 1
ATOM 1380 C CA . TYR A 1 235 ? -9.532 17.772 -57.967 1.00 26.07 214 TYR A CA 1
ATOM 1381 C C . TYR A 1 235 ? -9.781 16.271 -57.890 1.00 25.06 214 TYR A C 1
ATOM 1382 O O . TYR A 1 235 ? -9.245 15.608 -56.992 1.00 24.42 214 TYR A O 1
ATOM 1391 N N . PRO A 1 236 ? -10.562 15.716 -58.846 1.00 24.18 215 PRO A N 1
ATOM 1392 C CA . PRO A 1 236 ? -10.875 14.294 -58.745 1.00 23.35 215 PRO A CA 1
ATOM 1393 C C . PRO A 1 236 ? -9.717 13.448 -59.242 1.00 22.43 215 PRO A C 1
ATOM 1394 O O . PRO A 1 236 ? -8.816 13.969 -59.893 1.00 21.30 215 PRO A O 1
ATOM 1398 N N . SER A 1 237 ? -9.740 12.155 -58.909 1.00 22.54 216 SER A N 1
ATOM 1399 C CA . SER A 1 237 ? -8.786 11.199 -59.475 1.00 22.40 216 SER A CA 1
ATOM 1400 C C . SER A 1 237 ? -9.309 10.785 -60.844 1.00 22.40 216 SER A C 1
ATOM 1401 O O . SER A 1 237 ? -10.507 10.949 -61.122 1.00 22.08 216 SER A O 1
ATOM 1404 N N . TRP A 1 238 ? -8.445 10.253 -61.702 1.00 22.97 217 TRP A N 1
ATOM 1405 C CA . TRP A 1 238 ? -8.942 9.864 -63.013 1.00 23.31 217 TRP A CA 1
ATOM 1406 C C . TRP A 1 238 ? -9.984 8.796 -62.940 1.00 21.78 217 TRP A C 1
ATOM 1407 O O . TRP A 1 238 ? -10.844 8.715 -63.810 1.00 20.55 217 TRP A O 1
ATOM 1418 N N . HIS A 1 239 ? -9.952 7.994 -61.875 1.00 21.44 218 HIS A N 1
ATOM 1419 C CA . HIS A 1 239 ? -10.895 6.863 -61.756 1.00 20.91 218 HIS A CA 1
ATOM 1420 C C . HIS A 1 239 ? -12.284 7.355 -61.546 1.00 20.09 218 HIS A C 1
ATOM 1421 O O . HIS A 1 239 ? -13.229 6.782 -62.064 1.00 19.75 218 HIS A O 1
ATOM 1428 N N . LEU A 1 240 ? -12.411 8.425 -60.774 1.00 19.66 219 LEU A N 1
ATOM 1429 C CA . LEU A 1 240 ? -13.704 8.989 -60.470 1.00 19.86 219 LEU A CA 1
ATOM 1430 C C . LEU A 1 240 ? -14.282 9.782 -61.658 1.00 20.49 219 LEU A C 1
ATOM 1431 O O . LEU A 1 240 ? -15.507 9.808 -61.829 1.00 20.99 219 LEU A O 1
ATOM 1436 N N . GLU A 1 241 ? -13.418 10.403 -62.468 1.00 20.62 220 GLU A N 1
ATOM 1437 C CA . GLU A 1 241 ? -13.853 11.073 -63.693 1.00 21.37 220 GLU A CA 1
ATOM 1438 C C . GLU A 1 241 ? -14.516 10.101 -64.657 1.00 21.46 220 GLU A C 1
ATOM 1439 O O . GLU A 1 241 ? -15.691 10.292 -65.050 1.00 21.55 220 GLU A O 1
ATOM 1445 N N . CYS A 1 242 ? -13.790 9.054 -65.044 1.00 20.99 221 CYS A N 1
ATOM 1446 C CA . CYS A 1 242 ? -14.399 8.050 -65.912 1.00 21.26 221 CYS A CA 1
ATOM 1447 C C . CYS A 1 242 ? -15.704 7.463 -65.376 1.00 20.74 221 CYS A C 1
ATOM 1448 O O . CYS A 1 242 ? -16.631 7.222 -66.163 1.00 20.80 221 CYS A O 1
ATOM 1451 N N . ALA A 1 243 ? -15.795 7.261 -64.062 1.00 19.91 222 ALA A N 1
ATOM 1452 C CA . ALA A 1 243 ? -16.945 6.552 -63.501 1.00 19.64 222 ALA A CA 1
ATOM 1453 C C . ALA A 1 243 ? -18.133 7.467 -63.371 1.00 19.92 222 ALA A C 1
ATOM 1454 O O . ALA A 1 243 ? -19.249 7.123 -63.765 1.00 21.49 222 ALA A O 1
ATOM 1456 N N . ALA A 1 244 ? -17.894 8.637 -62.816 1.00 19.18 223 ALA A N 1
ATOM 1457 C CA . ALA A 1 244 ? -18.927 9.631 -62.639 1.00 19.14 223 ALA A CA 1
ATOM 1458 C C . ALA A 1 244 ? -19.487 10.080 -63.994 1.00 19.10 223 ALA A C 1
ATOM 1459 O O . ALA A 1 244 ? -20.696 10.033 -64.191 1.00 19.75 223 ALA A O 1
ATOM 1461 N N . MET A 1 245 ? -18.625 10.487 -64.932 1.00 18.43 224 MET A N 1
ATOM 1462 C CA . MET A 1 245 ? -19.099 10.896 -66.244 1.00 18.19 224 MET A CA 1
ATOM 1463 C C . MET A 1 245 ? -19.939 9.821 -66.925 1.00 18.40 224 MET A C 1
ATOM 1464 O O . MET A 1 245 ? -21.016 10.126 -67.413 1.00 19.00 224 MET A O 1
ATOM 1469 N N . ASN A 1 246 ? -19.519 8.560 -66.928 1.00 18.15 225 ASN A N 1
ATOM 1470 C CA . ASN A 1 246 ? -20.424 7.518 -67.452 1.00 18.64 225 ASN A CA 1
ATOM 1471 C C . ASN A 1 246 ? -21.804 7.615 -66.814 1.00 19.17 225 ASN A C 1
ATOM 1472 O O . ASN A 1 246 ? -22.818 7.720 -67.526 1.00 19.34 225 ASN A O 1
ATOM 1477 N N . LEU A 1 247 ? -21.828 7.630 -65.474 1.00 18.87 226 LEU A N 1
ATOM 1478 C CA . LEU A 1 247 ? -23.086 7.631 -64.716 1.00 19.44 226 LEU A CA 1
ATOM 1479 C C . LEU A 1 247 ? -23.995 8.810 -65.027 1.00 19.81 226 LEU A C 1
ATOM 1480 O O . LEU A 1 247 ? -25.211 8.681 -64.972 1.00 20.76 226 LEU A O 1
ATOM 1485 N N . GLU A 1 248 ? -23.414 9.972 -65.293 1.00 19.70 227 GLU A N 1
ATOM 1486 C CA . GLU A 1 248 ? -24.215 11.123 -65.679 1.00 20.20 227 GLU A CA 1
ATOM 1487 C C . GLU A 1 248 ? -24.714 10.921 -67.112 1.00 19.67 227 GLU A C 1
ATOM 1488 O O . GLU A 1 248 ? -25.897 10.994 -67.378 1.00 19.97 227 GLU A O 1
ATOM 1494 N N . TYR A 1 249 ? -23.815 10.627 -68.039 1.00 18.82 228 TYR A N 1
ATOM 1495 C CA . TYR A 1 249 ? -24.220 10.596 -69.442 1.00 18.21 228 TYR A CA 1
ATOM 1496 C C . TYR A 1 249 ? -25.075 9.376 -69.822 1.00 18.85 228 TYR A C 1
ATOM 1497 O O . TYR A 1 249 ? -26.155 9.526 -70.381 1.00 19.24 228 TYR A O 1
ATOM 1506 N N . PHE A 1 250 ? -24.605 8.176 -69.495 1.00 19.20 229 PHE A N 1
ATOM 1507 C CA . PHE A 1 250 ? -25.357 6.950 -69.775 1.00 19.70 229 PHE A CA 1
ATOM 1508 C C . PHE A 1 250 ? -26.243 6.490 -68.619 1.00 20.78 229 PHE A C 1
ATOM 1509 O O . PHE A 1 250 ? -27.023 5.561 -68.763 1.00 21.50 229 PHE A O 1
ATOM 1517 N N . LYS A 1 251 ? -26.128 7.145 -67.469 1.00 21.93 230 LYS A N 1
ATOM 1518 C CA . LYS A 1 251 ? -26.957 6.838 -66.293 1.00 22.85 230 LYS A CA 1
ATOM 1519 C C . LYS A 1 251 ? -26.535 5.501 -65.658 1.00 23.81 230 LYS A C 1
ATOM 1520 O O . LYS A 1 251 ? -25.338 5.224 -65.500 1.00 23.64 230 LYS A O 1
ATOM 1526 N N . ASP A 1 252 ? -27.491 4.665 -65.298 1.00 25.53 231 ASP A N 1
ATOM 1527 C CA . ASP A 1 252 ? -27.163 3.370 -64.719 1.00 26.54 231 ASP A CA 1
ATOM 1528 C C . ASP A 1 252 ? -26.874 2.300 -65.762 1.00 27.29 231 ASP A C 1
ATOM 1529 O O . ASP A 1 252 ? -26.974 1.119 -65.452 1.00 28.90 231 ASP A O 1
ATOM 1534 N N . ALA A 1 253 ? -26.524 2.666 -66.990 1.00 27.29 232 ALA A N 1
ATOM 1535 C CA . ALA A 1 253 ? -26.683 1.675 -68.054 1.00 27.74 232 ALA A CA 1
ATOM 1536 C C . ALA A 1 253 ? -25.617 1.532 -69.146 1.00 27.39 232 ALA A C 1
ATOM 1537 O O . ALA A 1 253 ? -25.968 1.296 -70.315 1.00 29.22 232 ALA A O 1
ATOM 1539 N N . LEU A 1 254 ? -24.341 1.592 -68.804 1.00 25.13 233 LEU A N 1
ATOM 1540 C CA . LEU A 1 254 ? -23.348 1.283 -69.818 1.00 24.41 233 LEU A CA 1
ATOM 1541 C C . LEU A 1 254 ? -23.470 -0.161 -70.295 1.00 24.98 233 LEU A C 1
ATOM 1542 O O . LEU A 1 254 ? -23.792 -1.047 -69.496 1.00 25.36 233 LEU A O 1
ATOM 1547 N N . ASP A 1 255 ? -23.230 -0.373 -71.602 1.00 25.34 234 ASP A N 1
ATOM 1548 C CA . ASP A 1 255 ? -23.136 -1.716 -72.226 1.00 24.39 234 ASP A CA 1
ATOM 1549 C C . ASP A 1 255 ? -21.712 -2.236 -72.539 1.00 23.24 234 ASP A C 1
ATOM 1550 O O . ASP A 1 255 ? -21.417 -3.375 -72.237 1.00 24.18 234 ASP A O 1
ATOM 1555 N N . ILE A 1 256 ? -20.841 -1.431 -73.145 1.00 21.26 235 ILE A N 1
ATOM 1556 C CA . ILE A 1 256 ? -19.456 -1.857 -73.391 1.00 20.06 235 ILE A CA 1
ATOM 1557 C C . ILE A 1 256 ? -18.486 -0.729 -73.007 1.00 19.61 235 ILE A C 1
ATOM 1558 O O . ILE A 1 256 ? -18.705 0.441 -73.347 1.00 19.23 235 ILE A O 1
ATOM 1563 N N . HIS A 1 257 ? -17.405 -1.091 -72.323 1.00 19.26 236 HIS A N 1
ATOM 1564 C CA . HIS A 1 257 ? -16.436 -0.139 -71.823 1.00 19.19 236 HIS A CA 1
ATOM 1565 C C . HIS A 1 257 ? -15.112 -0.612 -72.326 1.00 19.94 236 HIS A C 1
ATOM 1566 O O . HIS A 1 257 ? -14.748 -1.773 -72.122 1.00 19.90 236 HIS A O 1
ATOM 1573 N N . LEU A 1 258 ? -14.382 0.291 -72.990 1.00 20.53 237 LEU A N 1
ATOM 1574 C CA . LEU A 1 258 ? -13.144 -0.042 -73.689 1.00 20.51 237 LEU A CA 1
ATOM 1575 C C . LEU A 1 258 ? -11.955 0.588 -73.019 1.00 21.21 237 LEU A C 1
ATOM 1576 O O . LEU A 1 258 ? -12.106 1.476 -72.196 1.00 21.38 237 LEU A O 1
ATOM 1581 N N . GLY A 1 259 ? -10.766 0.102 -73.376 1.00 21.80 238 GLY A N 1
ATOM 1582 C CA . GLY A 1 259 ? -9.508 0.672 -72.914 1.00 21.50 238 GLY A CA 1
ATOM 1583 C C . GLY A 1 259 ? -8.396 -0.246 -73.362 1.00 22.43 238 GLY A C 1
ATOM 1584 O O . GLY A 1 259 ? -8.586 -1.104 -74.229 1.00 22.71 238 GLY A O 1
ATOM 1585 N N . GLY A 1 260 ? -7.225 -0.055 -72.772 1.00 23.06 239 GLY A N 1
ATOM 1586 C CA . GLY A 1 260 ? -6.061 -0.872 -73.071 1.00 23.07 239 GLY A CA 1
ATOM 1587 C C . GLY A 1 260 ? -5.891 -1.846 -71.948 1.00 23.70 239 GLY A C 1
ATOM 1588 O O . GLY A 1 260 ? -6.465 -1.654 -70.866 1.00 22.47 239 GLY A O 1
ATOM 1589 N N . VAL A 1 261 ? -5.119 -2.901 -72.197 1.00 24.73 240 VAL A N 1
ATOM 1590 C CA . VAL A 1 261 ? -4.978 -3.937 -71.187 1.00 27.32 240 VAL A CA 1
ATOM 1591 C C . VAL A 1 261 ? -4.429 -3.400 -69.837 1.00 29.40 240 VAL A C 1
ATOM 1592 O O . VAL A 1 261 ? -4.771 -3.908 -68.769 1.00 29.17 240 VAL A O 1
ATOM 1596 N N . ASP A 1 262 ? -3.616 -2.343 -69.886 1.00 31.89 241 ASP A N 1
ATOM 1597 C CA . ASP A 1 262 ? -3.049 -1.770 -68.669 1.00 34.77 241 ASP A CA 1
ATOM 1598 C C . ASP A 1 262 ? -4.100 -1.190 -67.722 1.00 35.41 241 ASP A C 1
ATOM 1599 O O . ASP A 1 262 ? -3.795 -0.992 -66.545 1.00 37.65 241 ASP A O 1
ATOM 1604 N N . HIS A 1 263 ? -5.318 -0.933 -68.223 1.00 33.72 242 HIS A N 1
ATOM 1605 C CA . HIS A 1 263 ? -6.462 -0.549 -67.363 1.00 33.76 242 HIS A CA 1
ATOM 1606 C C . HIS A 1 263 ? -7.098 -1.709 -66.630 1.00 33.08 242 HIS A C 1
ATOM 1607 O O . HIS A 1 263 ? -7.957 -1.494 -65.756 1.00 35.25 242 HIS A O 1
ATOM 1614 N N . ILE A 1 264 ? -6.744 -2.942 -66.978 1.00 31.06 243 ILE A N 1
ATOM 1615 C CA . ILE A 1 264 ? -7.369 -4.076 -66.303 1.00 30.89 243 ILE A CA 1
ATOM 1616 C C . ILE A 1 264 ? -7.121 -4.022 -64.794 1.00 31.34 243 ILE A C 1
ATOM 1617 O O . ILE A 1 264 ? -8.059 -3.958 -64.009 1.00 31.89 243 ILE A O 1
ATOM 1622 N N . GLY A 1 265 ? -5.858 -3.973 -64.406 1.00 32.55 244 GLY A N 1
ATOM 1623 C CA . GLY A 1 265 ? -5.474 -4.155 -63.009 1.00 34.17 244 GLY A CA 1
ATOM 1624 C C . GLY A 1 265 ? -5.552 -3.009 -62.014 1.00 34.12 244 GLY A C 1
ATOM 1625 O O . GLY A 1 265 ? -5.357 -3.245 -60.807 1.00 35.78 244 GLY A O 1
ATOM 1626 N N . VAL A 1 266 ? -5.803 -1.781 -62.485 1.00 32.31 245 VAL A N 1
ATOM 1627 C CA . VAL A 1 266 ? -5.995 -0.623 -61.569 1.00 30.82 245 VAL A CA 1
ATOM 1628 C C . VAL A 1 266 ? -7.248 0.200 -61.918 1.00 30.66 245 VAL A C 1
ATOM 1629 O O . VAL A 1 266 ? -8.234 0.167 -61.173 1.00 31.76 245 VAL A O 1
ATOM 1633 N N . HIS A 1 267 ? -7.204 0.916 -63.050 1.00 29.81 246 HIS A N 1
ATOM 1634 C CA . HIS A 1 267 ? -8.226 1.907 -63.476 1.00 28.41 246 HIS A CA 1
ATOM 1635 C C . HIS A 1 267 ? -9.652 1.414 -63.726 1.00 28.57 246 HIS A C 1
ATOM 1636 O O . HIS A 1 267 ? -10.629 2.007 -63.228 1.00 27.96 246 HIS A O 1
ATOM 1643 N N . HIS A 1 268 ? -9.798 0.334 -64.483 1.00 28.40 247 HIS A N 1
ATOM 1644 C CA . HIS A 1 268 ? -11.124 -0.209 -64.765 1.00 27.54 247 HIS A CA 1
ATOM 1645 C C . HIS A 1 268 ? -11.777 -0.842 -63.586 1.00 27.70 247 HIS A C 1
ATOM 1646 O O . HIS A 1 268 ? -12.947 -0.593 -63.319 1.00 28.27 247 HIS A O 1
ATOM 1653 N N . ILE A 1 269 ? -11.043 -1.657 -62.840 1.00 28.85 248 ILE A N 1
ATOM 1654 C CA . ILE A 1 269 ? -11.628 -2.220 -61.620 1.00 29.17 248 ILE A CA 1
ATOM 1655 C C . ILE A 1 269 ? -11.999 -1.125 -60.637 1.00 28.44 248 ILE A C 1
ATOM 1656 O O . ILE A 1 269 ? -13.008 -1.244 -59.943 1.00 28.78 248 ILE A O 1
ATOM 1661 N N . ASN A 1 270 ? -11.216 -0.044 -60.618 1.00 27.11 249 ASN A N 1
ATOM 1662 C CA . ASN A 1 270 ? -11.550 1.131 -59.798 1.00 26.02 249 ASN A CA 1
ATOM 1663 C C . ASN A 1 270 ? -12.865 1.830 -60.227 1.00 25.05 249 ASN A C 1
ATOM 1664 O O . ASN A 1 270 ? -13.669 2.227 -59.375 1.00 25.38 249 ASN A O 1
ATOM 1669 N N . GLU A 1 271 ? -13.092 1.965 -61.532 1.00 22.84 250 GLU A N 1
ATOM 1670 C CA . GLU A 1 271 ? -14.333 2.537 -62.011 1.00 22.71 250 GLU A CA 1
ATOM 1671 C C . GLU A 1 271 ? -15.519 1.679 -61.528 1.00 23.06 250 GLU A C 1
ATOM 1672 O O . GLU A 1 271 ? -16.490 2.193 -60.960 1.00 22.45 250 GLU A O 1
ATOM 1678 N N . ILE A 1 272 ? -15.402 0.368 -61.738 1.00 23.34 251 ILE A N 1
ATOM 1679 C CA . ILE A 1 272 ? -16.428 -0.602 -61.387 1.00 23.29 251 ILE A CA 1
ATOM 1680 C C . ILE A 1 272 ? -16.794 -0.461 -59.927 1.00 23.27 251 ILE A C 1
ATOM 1681 O O . ILE A 1 272 ? -17.981 -0.376 -59.584 1.00 23.74 251 ILE A O 1
ATOM 1686 N N . ALA A 1 273 ? -15.777 -0.405 -59.073 1.00 22.85 252 ALA A N 1
ATOM 1687 C CA . ALA A 1 273 ? -16.008 -0.309 -57.633 1.00 22.94 252 ALA A CA 1
ATOM 1688 C C . ALA A 1 273 ? -16.874 0.916 -57.375 1.00 22.45 252 ALA A C 1
ATOM 1689 O O . ALA A 1 273 ? -17.866 0.826 -56.664 1.00 22.71 252 ALA A O 1
ATOM 1691 N N . ILE A 1 274 ? -16.514 2.041 -57.999 1.00 21.97 253 ILE A N 1
ATOM 1692 C CA . ILE A 1 274 ? -17.193 3.313 -57.757 1.00 21.56 253 ILE A CA 1
ATOM 1693 C C . ILE A 1 274 ? -18.652 3.153 -58.172 1.00 21.85 253 ILE A C 1
ATOM 1694 O O . ILE A 1 274 ? -19.578 3.336 -57.348 1.00 21.77 253 ILE A O 1
ATOM 1699 N N . ALA A 1 275 ? -18.837 2.778 -59.438 1.00 20.93 254 ALA A N 1
ATOM 1700 C CA . ALA A 1 275 ? -20.145 2.743 -60.056 1.00 21.50 254 ALA A CA 1
ATOM 1701 C C . ALA A 1 275 ? -21.091 1.710 -59.444 1.00 22.24 254 ALA A C 1
ATOM 1702 O O . ALA A 1 275 ? -22.272 1.976 -59.278 1.00 22.28 254 ALA A O 1
ATOM 1704 N N . GLU A 1 276 ? -20.594 0.530 -59.105 1.00 23.03 255 GLU A N 1
ATOM 1705 C CA . GLU A 1 276 ? -21.508 -0.480 -58.597 1.00 23.34 255 GLU A CA 1
ATOM 1706 C C . GLU A 1 276 ? -21.875 -0.218 -57.168 1.00 23.22 255 GLU A C 1
ATOM 1707 O O . GLU A 1 276 ? -22.976 -0.562 -56.730 1.00 23.51 255 GLU A O 1
ATOM 1713 N N . CYS A 1 277 ? -20.976 0.418 -56.431 1.00 23.47 256 CYS A N 1
ATOM 1714 C CA . CYS A 1 277 ? -21.329 0.851 -55.058 1.00 23.74 256 CYS A CA 1
ATOM 1715 C C . CYS A 1 277 ? -22.298 2.033 -55.052 1.00 23.70 256 CYS A C 1
ATOM 1716 O O . CYS A 1 277 ? -23.118 2.145 -54.136 1.00 25.05 256 CYS A O 1
ATOM 1719 N N . PHE A 1 278 ? -22.222 2.875 -56.090 1.00 22.80 257 PHE A N 1
ATOM 1720 C CA . PHE A 1 278 ? -23.065 4.047 -56.232 1.00 22.68 257 PHE A CA 1
ATOM 1721 C C . PHE A 1 278 ? -24.444 3.578 -56.583 1.00 23.74 257 PHE A C 1
ATOM 1722 O O . PHE A 1 278 ? -25.413 3.889 -55.898 1.00 24.98 257 PHE A O 1
ATOM 1730 N N . LEU A 1 279 ? -24.518 2.813 -57.663 1.00 23.49 258 LEU A N 1
ATOM 1731 C CA . LEU A 1 279 ? -25.755 2.266 -58.170 1.00 23.34 258 LEU A CA 1
ATOM 1732 C C . LEU A 1 279 ? -26.414 1.275 -57.213 1.00 24.34 258 LEU A C 1
ATOM 1733 O O . LEU A 1 279 ? -27.630 1.092 -57.241 1.00 24.40 258 LEU A O 1
ATOM 1738 N N . ASN A 1 280 ? -25.594 0.617 -56.395 1.00 24.47 259 ASN A N 1
ATOM 1739 C CA . ASN A 1 280 ? -26.039 -0.510 -55.618 1.00 25.87 259 ASN A CA 1
ATOM 1740 C C . ASN A 1 280 ? -26.527 -1.680 -56.527 1.00 27.91 259 ASN A C 1
ATOM 1741 O O . ASN A 1 280 ? -27.492 -2.374 -56.183 1.00 28.82 259 ASN A O 1
ATOM 1746 N N . LYS A 1 281 ? -25.846 -1.901 -57.666 1.00 27.96 260 LYS A N 1
ATOM 1747 C CA . LYS A 1 281 ? -26.160 -3.015 -58.582 1.00 29.32 260 LYS A CA 1
ATOM 1748 C C . LYS A 1 281 ? -25.082 -3.245 -59.653 1.00 29.25 260 LYS A C 1
ATOM 1749 O O . LYS A 1 281 ? -24.062 -2.573 -59.673 1.00 29.90 260 LYS A O 1
ATOM 1755 N N . LYS A 1 282 ? -25.328 -4.202 -60.535 1.00 29.88 261 LYS A N 1
ATOM 1756 C CA . LYS A 1 282 ? -24.456 -4.490 -61.663 1.00 30.59 261 LYS A CA 1
ATOM 1757 C C . LYS A 1 282 ? -24.343 -3.286 -62.621 1.00 29.99 261 LYS A C 1
ATOM 1758 O O . LYS A 1 282 ? -25.355 -2.665 -62.997 1.00 30.42 261 LYS A O 1
ATOM 1764 N N . TRP A 1 283 ? -23.102 -2.961 -62.981 1.00 27.76 262 TRP A N 1
ATOM 1765 C CA . TRP A 1 283 ? -22.812 -1.903 -63.925 1.00 26.36 262 TRP A CA 1
ATOM 1766 C C . TRP A 1 283 ? -21.956 -2.427 -65.038 1.00 27.39 262 TRP A C 1
ATOM 1767 O O . TRP A 1 283 ? -20.951 -3.089 -64.787 1.00 28.18 262 TRP A O 1
ATOM 1778 N N . CYS A 1 284 ? -22.351 -2.138 -66.276 1.00 27.39 263 CYS A N 1
ATOM 1779 C CA . CYS A 1 284 ? -21.546 -2.439 -67.451 1.00 27.75 263 CYS A CA 1
ATOM 1780 C C . CYS A 1 284 ? -21.093 -3.892 -67.562 1.00 28.23 263 CYS A C 1
ATOM 1781 O O . CYS A 1 284 ? -20.041 -4.247 -67.054 1.00 28.99 263 CYS A O 1
ATOM 1784 N N . ASP A 1 285 ? -21.861 -4.705 -68.278 1.00 28.66 264 ASP A N 1
ATOM 1785 C CA . ASP A 1 285 ? -21.552 -6.134 -68.426 1.00 29.76 264 ASP A CA 1
ATOM 1786 C C . ASP A 1 285 ? -20.281 -6.448 -69.176 1.00 28.22 264 ASP A C 1
ATOM 1787 O O . ASP A 1 285 ? -19.617 -7.427 -68.864 1.00 29.00 264 ASP A O 1
ATOM 1792 N N . VAL A 1 286 ? -19.943 -5.640 -70.171 1.00 26.46 265 VAL A N 1
ATOM 1793 C CA . VAL A 1 286 ? -18.842 -6.003 -71.034 1.00 26.01 265 VAL A CA 1
ATOM 1794 C C . VAL A 1 286 ? -17.703 -4.979 -70.956 1.00 26.10 265 VAL A C 1
ATOM 1795 O O . VAL A 1 286 ? -17.933 -3.764 -71.047 1.00 27.23 265 VAL A O 1
ATOM 1799 N N . PHE A 1 287 ? -16.480 -5.470 -70.742 1.00 24.52 266 PHE A N 1
ATOM 1800 C CA . PHE A 1 287 ? -15.289 -4.641 -70.822 1.00 22.30 266 PHE A CA 1
ATOM 1801 C C . PHE A 1 287 ? -14.378 -5.268 -71.833 1.00 22.29 266 PHE A C 1
ATOM 1802 O O . PHE A 1 287 ? -14.007 -6.429 -71.690 1.00 22.39 266 PHE A O 1
ATOM 1810 N N . VAL A 1 288 ? -13.999 -4.515 -72.852 1.00 22.17 267 VAL A N 1
ATOM 1811 C CA . VAL A 1 288 ? -13.093 -5.056 -73.862 1.00 22.62 267 VAL A CA 1
ATOM 1812 C C . VAL A 1 288 ? -11.785 -4.264 -73.859 1.00 22.84 267 VAL A C 1
ATOM 1813 O O . VAL A 1 288 ? -11.808 -3.023 -73.821 1.00 23.18 267 VAL A O 1
ATOM 1817 N N . HIS A 1 289 ? -10.655 -4.990 -73.901 1.00 23.23 268 HIS A N 1
ATOM 1818 C CA . HIS A 1 289 ? -9.301 -4.393 -73.868 1.00 22.62 268 HIS A CA 1
ATOM 1819 C C . HIS A 1 289 ? -8.455 -4.761 -75.052 1.00 22.63 268 HIS A C 1
ATOM 1820 O O . HIS A 1 289 ? -8.403 -5.926 -75.465 1.00 22.23 268 HIS A O 1
ATOM 1827 N N . GLY A 1 290 ? -7.775 -3.762 -75.604 1.00 22.83 269 GLY A N 1
ATOM 1828 C CA . GLY A 1 290 ? -6.802 -3.987 -76.671 1.00 23.23 269 GLY A CA 1
ATOM 1829 C C . GLY A 1 290 ? -5.394 -4.170 -76.145 1.00 24.30 269 GLY A C 1
ATOM 1830 O O . GLY A 1 290 ? -5.003 -3.495 -75.183 1.00 24.97 269 GLY A O 1
ATOM 1831 N N . GLU A 1 291 ? -4.628 -5.062 -76.786 1.00 24.73 270 GLU A N 1
ATOM 1832 C CA . GLU A 1 291 ? -3.231 -5.307 -76.430 1.00 25.51 270 GLU A CA 1
ATOM 1833 C C . GLU A 1 291 ? -2.286 -4.192 -76.851 1.00 25.63 270 GLU A C 1
ATOM 1834 O O . GLU A 1 291 ? -2.564 -3.456 -77.789 1.00 24.98 270 GLU A O 1
ATOM 1840 N N . PHE A 1 292 ? -1.143 -4.109 -76.174 1.00 28.09 271 PHE A N 1
ATOM 1841 C CA . PHE A 1 292 ? -0.137 -3.079 -76.420 1.00 29.84 271 PHE A CA 1
ATOM 1842 C C . PHE A 1 292 ? 0.476 -3.103 -77.826 1.00 29.29 271 PHE A C 1
ATOM 1843 O O . PHE A 1 292 ? 0.687 -4.180 -78.405 1.00 29.19 271 PHE A O 1
ATOM 1851 N N . LEU A 1 293 ? 0.753 -1.917 -78.373 1.00 28.44 272 LEU A N 1
ATOM 1852 C CA . LEU A 1 293 ? 1.705 -1.785 -79.480 1.00 28.89 272 LEU A CA 1
ATOM 1853 C C . LEU A 1 293 ? 3.119 -1.659 -78.897 1.00 29.86 272 LEU A C 1
ATOM 1854 O O . LEU A 1 293 ? 3.379 -0.782 -78.067 1.00 28.92 272 LEU A O 1
ATOM 1859 N N . ILE A 1 294 ? 4.003 -2.545 -79.341 1.00 30.79 273 ILE A N 1
ATOM 1860 C CA . ILE A 1 294 ? 5.391 -2.604 -78.888 1.00 33.47 273 ILE A CA 1
ATOM 1861 C C . ILE A 1 294 ? 6.305 -2.028 -79.982 1.00 35.29 273 ILE A C 1
ATOM 1862 O O . ILE A 1 294 ? 6.162 -2.378 -81.155 1.00 33.61 273 ILE A O 1
ATOM 1867 N N . MET A 1 295 ? 7.216 -1.124 -79.603 1.00 40.12 274 MET A N 1
ATOM 1868 C CA . MET A 1 295 ? 8.304 -0.654 -80.498 1.00 43.58 274 MET A CA 1
ATOM 1869 C C . MET A 1 295 ? 9.623 -1.224 -79.964 1.00 47.59 274 MET A C 1
ATOM 1870 O O . MET A 1 295 ? 9.591 -2.087 -79.087 1.00 50.39 274 MET A O 1
ATOM 1872 N N . ASP A 1 296 ? 10.771 -0.774 -80.480 1.00 51.46 275 ASP A N 1
ATOM 1873 C CA . ASP A 1 296 ? 12.087 -1.255 -80.001 1.00 52.39 275 ASP A CA 1
ATOM 1874 C C . ASP A 1 296 ? 12.233 -1.095 -78.479 1.00 53.33 275 ASP A C 1
ATOM 1875 O O . ASP A 1 296 ? 13.113 -1.687 -77.856 1.00 54.63 275 ASP A O 1
ATOM 1880 N N . PHE A 1 307 ? 8.668 6.142 -78.283 1.00 44.92 286 PHE A N 1
ATOM 1881 C CA . PHE A 1 307 ? 7.364 6.339 -78.913 1.00 44.80 286 PHE A CA 1
ATOM 1882 C C . PHE A 1 307 ? 7.319 7.357 -80.063 1.00 42.91 286 PHE A C 1
ATOM 1883 O O . PHE A 1 307 ? 8.001 8.384 -80.030 1.00 42.98 286 PHE A O 1
ATOM 1891 N N . ILE A 1 308 ? 6.456 7.065 -81.042 1.00 39.05 287 ILE A N 1
ATOM 1892 C CA . ILE A 1 308 ? 6.314 7.780 -82.331 1.00 33.82 287 ILE A CA 1
ATOM 1893 C C . ILE A 1 308 ? 4.971 8.516 -82.414 1.00 29.84 287 ILE A C 1
ATOM 1894 O O . ILE A 1 308 ? 3.969 7.991 -81.968 1.00 27.29 287 ILE A O 1
ATOM 1899 N N . THR A 1 309 ? 4.947 9.727 -82.972 1.00 27.96 288 THR A N 1
ATOM 1900 C CA . THR A 1 309 ? 3.669 10.423 -83.285 1.00 26.05 288 THR A CA 1
ATOM 1901 C C . THR A 1 309 ? 3.376 10.266 -84.754 1.00 24.73 288 THR A C 1
ATOM 1902 O O . THR A 1 309 ? 4.229 9.816 -85.504 1.00 25.23 288 THR A O 1
ATOM 1906 N N . VAL A 1 310 ? 2.188 10.690 -85.163 1.00 24.15 289 VAL A N 1
ATOM 1907 C CA . VAL A 1 310 ? 1.754 10.667 -86.565 1.00 24.40 289 VAL A CA 1
ATOM 1908 C C . VAL A 1 310 ? 2.611 11.578 -87.417 1.00 25.68 289 VAL A C 1
ATOM 1909 O O . VAL A 1 310 ? 2.937 11.222 -88.557 1.00 26.14 289 VAL A O 1
ATOM 1913 N N . LYS A 1 311 ? 2.968 12.751 -86.876 1.00 26.38 290 LYS A N 1
ATOM 1914 C CA . LYS A 1 311 ? 3.848 13.668 -87.581 1.00 27.62 290 LYS A CA 1
ATOM 1915 C C . LYS A 1 311 ? 5.122 12.899 -87.906 1.00 29.27 290 LYS A C 1
ATOM 1916 O O . LYS A 1 311 ? 5.515 12.810 -89.081 1.00 29.72 290 LYS A O 1
ATOM 1918 N N . ASP A 1 312 ? 5.746 12.320 -86.875 1.00 29.80 291 ASP A N 1
ATOM 1919 C CA . ASP A 1 312 ? 6.963 11.542 -87.088 1.00 31.06 291 ASP A CA 1
ATOM 1920 C C . ASP A 1 312 ? 6.776 10.644 -88.287 1.00 31.49 291 ASP A C 1
ATOM 1921 O O . ASP A 1 312 ? 7.608 10.661 -89.193 1.00 33.02 291 ASP A O 1
ATOM 1926 N N . LEU A 1 313 ? 5.656 9.912 -88.312 1.00 31.19 292 LEU A N 1
ATOM 1927 C CA . LEU A 1 313 ? 5.324 8.999 -89.405 1.00 30.82 292 LEU A CA 1
ATOM 1928 C C . LEU A 1 313 ? 5.086 9.682 -90.731 1.00 32.27 292 LEU A C 1
ATOM 1929 O O . LEU A 1 313 ? 5.353 9.108 -91.770 1.00 33.37 292 LEU A O 1
ATOM 1934 N N . GLU A 1 314 ? 4.555 10.893 -90.720 1.00 33.13 293 GLU A N 1
ATOM 1935 C CA . GLU A 1 314 ? 4.410 11.618 -91.975 1.00 34.40 293 GLU A CA 1
ATOM 1936 C C . GLU A 1 314 ? 5.796 12.108 -92.433 1.00 34.61 293 GLU A C 1
ATOM 1937 O O . GLU A 1 314 ? 6.117 12.058 -93.631 1.00 34.22 293 GLU A O 1
ATOM 1943 N N . ASP A 1 315 ? 6.609 12.527 -91.460 1.00 33.43 294 ASP A N 1
ATOM 1944 C CA . ASP A 1 315 ? 7.944 13.094 -91.677 1.00 33.40 294 ASP A CA 1
ATOM 1945 C C . ASP A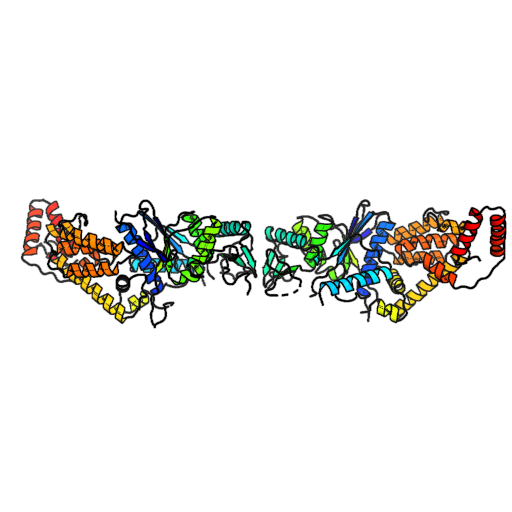 1 315 ? 8.940 12.080 -92.249 1.00 34.35 294 ASP A C 1
ATOM 1946 O O . ASP A 1 315 ? 9.890 12.457 -92.943 1.00 34.42 294 ASP A O 1
ATOM 1951 N N . GLN A 1 316 ? 8.735 10.798 -91.936 1.00 34.25 295 GLN A N 1
ATOM 1952 C CA . GLN A 1 316 ? 9.557 9.707 -92.492 1.00 33.90 295 GLN A CA 1
ATOM 1953 C C . GLN A 1 316 ? 8.932 9.165 -93.775 1.00 32.72 295 GLN A C 1
ATOM 1954 O O . GLN A 1 316 ? 9.266 8.072 -94.243 1.00 33.46 295 GLN A O 1
ATOM 1960 N N . ASN A 1 317 ? 8.018 9.953 -94.328 1.00 31.62 296 ASN A N 1
ATOM 1961 C CA . ASN A 1 317 ? 7.392 9.686 -95.616 1.00 31.91 296 ASN A CA 1
ATOM 1962 C C . ASN A 1 317 ? 6.312 8.647 -95.665 1.00 30.42 296 ASN A C 1
ATOM 1963 O O . ASN A 1 317 ? 5.893 8.237 -96.747 1.00 30.52 296 ASN A O 1
ATOM 1968 N N . PHE A 1 318 ? 5.855 8.220 -94.494 1.00 29.51 297 PHE A N 1
ATOM 1969 C CA . PHE A 1 318 ? 4.694 7.342 -94.398 1.00 27.93 297 PHE A CA 1
ATOM 1970 C C . PHE A 1 318 ? 3.378 8.121 -94.475 1.00 28.48 297 PHE A C 1
ATOM 1971 O O . PHE A 1 318 ? 3.339 9.364 -94.325 1.00 29.76 297 PHE A O 1
ATOM 1979 N N . SER A 1 319 ? 2.306 7.395 -94.762 1.00 26.95 298 SER A N 1
ATOM 1980 C CA . SER A 1 319 ? 0.985 7.986 -94.718 1.00 25.92 298 SER A CA 1
ATOM 1981 C C . SER A 1 319 ? 0.236 7.403 -93.503 1.00 24.21 298 SER A C 1
ATOM 1982 O O . SER A 1 319 ? 0.372 6.221 -93.188 1.00 23.20 298 SER A O 1
ATOM 1985 N N . PRO A 1 320 ? -0.533 8.249 -92.798 1.00 23.37 299 PRO A N 1
ATOM 1986 C CA . PRO A 1 320 ? -1.270 7.774 -91.629 1.00 22.17 299 PRO A CA 1
ATOM 1987 C C . PRO A 1 320 ? -1.924 6.414 -91.873 1.00 20.98 299 PRO A C 1
ATOM 1988 O O . PRO A 1 320 ? -1.845 5.508 -91.030 1.00 21.16 299 PRO A O 1
ATOM 1992 N N . LEU A 1 321 ? -2.574 6.276 -93.018 1.00 20.09 300 LEU A N 1
ATOM 1993 C CA . LEU A 1 321 ? -3.360 5.079 -93.322 1.00 19.00 300 LEU A CA 1
ATOM 1994 C C . LEU A 1 321 ? -2.484 3.840 -93.523 1.00 18.76 300 LEU A C 1
ATOM 1995 O O . LEU A 1 321 ? -2.978 2.724 -93.654 1.00 18.95 300 LEU A O 1
ATOM 2000 N N . ASP A 1 322 ? -1.178 4.048 -93.521 1.00 18.50 301 ASP A N 1
ATOM 2001 C CA . ASP A 1 322 ? -0.260 2.958 -93.574 1.00 18.58 301 ASP A CA 1
ATOM 2002 C C . ASP A 1 322 ? -0.217 2.355 -92.198 1.00 18.72 301 ASP A C 1
ATOM 2003 O O . ASP A 1 322 ? -0.221 1.122 -92.030 1.00 18.66 301 ASP A O 1
ATOM 2008 N N . PHE A 1 323 ? -0.188 3.215 -91.200 1.00 18.67 302 PHE A N 1
ATOM 2009 C CA . PHE A 1 323 ? -0.282 2.705 -89.873 1.00 19.06 302 PHE A CA 1
ATOM 2010 C C . PHE A 1 323 ? -1.662 2.070 -89.661 1.00 19.48 302 PHE A C 1
ATOM 2011 O O . PHE A 1 323 ? -1.776 0.979 -89.095 1.00 19.92 302 PHE A O 1
ATOM 2019 N N . ARG A 1 324 ? -2.712 2.725 -90.158 1.00 19.78 303 ARG A N 1
ATOM 2020 C CA . ARG A 1 324 ? -4.027 2.102 -90.137 1.00 19.51 303 ARG A CA 1
ATOM 2021 C C . ARG A 1 324 ? -3.986 0.665 -90.700 1.00 19.37 303 ARG A C 1
ATOM 2022 O O . ARG A 1 324 ? -4.353 -0.285 -89.988 1.00 19.56 303 ARG A O 1
ATOM 2030 N N . TYR A 1 325 ? -3.534 0.508 -91.947 1.00 18.78 304 TYR A N 1
ATOM 2031 C CA . TYR A 1 325 ? -3.415 -0.821 -92.566 1.00 18.25 304 TYR A CA 1
ATOM 2032 C C . TYR A 1 325 ? -2.703 -1.794 -91.614 1.00 18.84 304 TYR A C 1
ATOM 2033 O O . TYR A 1 325 ? -3.204 -2.886 -91.318 1.00 18.51 304 TYR A O 1
ATOM 2042 N N . LEU A 1 326 ? -1.549 -1.369 -91.107 1.00 19.49 305 LEU A N 1
ATOM 2043 C CA . LEU A 1 326 ? -0.789 -2.165 -90.148 1.00 20.54 305 LEU A CA 1
ATOM 2044 C C . LEU A 1 326 ? -1.656 -2.574 -88.952 1.00 21.49 305 LEU A C 1
ATOM 2045 O O . LEU A 1 326 ? -1.560 -3.715 -88.459 1.00 23.00 305 LEU A O 1
ATOM 2050 N N . CYS A 1 327 ? -2.503 -1.663 -88.480 1.00 20.93 306 CYS A N 1
ATOM 2051 C CA . CYS A 1 327 ? -3.335 -2.000 -87.346 1.00 21.12 306 CYS A CA 1
ATOM 2052 C C . CYS A 1 327 ? -4.429 -2.992 -87.737 1.00 21.66 306 CYS A C 1
ATOM 2053 O O . CYS A 1 327 ? -4.940 -3.742 -86.900 1.00 22.78 306 CYS A O 1
ATOM 2056 N N . LEU A 1 328 ? -4.744 -3.022 -89.020 1.00 21.08 307 LEU A N 1
ATOM 2057 C CA . LEU A 1 328 ? -5.806 -3.851 -89.507 1.00 21.29 307 LEU A CA 1
ATOM 2058 C C . LEU A 1 328 ? -5.378 -5.301 -89.632 1.00 22.90 307 LEU A C 1
ATOM 2059 O O . LEU A 1 328 ? -6.222 -6.187 -89.465 1.00 25.00 307 LEU A O 1
ATOM 2064 N N . THR A 1 329 ? -4.098 -5.556 -89.921 1.00 22.78 308 THR A N 1
ATOM 2065 C CA . THR A 1 329 ? -3.653 -6.925 -90.221 1.00 22.52 308 THR A CA 1
ATOM 2066 C C . THR A 1 329 ? -3.342 -7.680 -88.942 1.00 23.32 308 THR A C 1
ATOM 2067 O O . THR A 1 329 ? -2.676 -8.727 -88.950 1.00 24.15 308 THR A O 1
ATOM 2071 N N . SER A 1 330 ? -3.795 -7.135 -87.827 1.00 23.77 309 SER A N 1
ATOM 2072 C CA . SER A 1 330 ? -3.512 -7.751 -86.540 1.00 24.49 309 SER A CA 1
ATOM 2073 C C . SER A 1 330 ? -4.683 -7.636 -85.533 1.00 25.76 309 SER A C 1
ATOM 2074 O O . SER A 1 330 ? -5.145 -6.531 -85.186 1.00 27.84 309 SER A O 1
ATOM 2077 N N . HIS A 1 331 ? -5.169 -8.776 -85.076 1.00 25.28 310 HIS A N 1
ATOM 2078 C CA . HIS A 1 331 ? -6.271 -8.823 -84.129 1.00 25.85 310 HIS A CA 1
ATOM 2079 C C . HIS A 1 331 ? -5.983 -7.952 -82.932 1.00 26.03 310 HIS A C 1
ATOM 2080 O O . HIS A 1 331 ? -4.824 -7.799 -82.551 1.00 26.96 310 HIS A O 1
ATOM 2087 N N . TYR A 1 332 ? -7.019 -7.371 -82.329 1.00 26.14 311 TYR A N 1
ATOM 2088 C CA . TYR A 1 332 ? -6.813 -6.424 -81.212 1.00 25.99 311 TYR A CA 1
ATOM 2089 C C . TYR A 1 332 ? -6.282 -7.071 -79.928 1.00 26.80 311 TYR A C 1
ATOM 2090 O O . TYR A 1 332 ? -5.754 -6.401 -79.042 1.00 27.12 311 TYR A O 1
ATOM 2099 N N . ARG A 1 333 ? -6.414 -8.376 -79.832 1.00 28.03 312 ARG A N 1
ATOM 2100 C CA . ARG A 1 333 ? -5.931 -9.062 -78.660 1.00 30.29 312 ARG A CA 1
ATOM 2101 C C . ARG A 1 333 ? -4.549 -9.642 -78.884 1.00 30.28 312 ARG A C 1
ATOM 2102 O O . ARG A 1 333 ? -4.081 -10.412 -78.072 1.00 30.78 312 ARG A O 1
ATOM 2110 N N . ASN A 1 334 ? -3.904 -9.277 -79.987 1.00 30.52 313 ASN A N 1
ATOM 2111 C CA . ASN A 1 334 ? -2.466 -9.539 -80.137 1.00 31.56 313 ASN A CA 1
ATOM 2112 C C . ASN A 1 334 ? -1.644 -8.298 -79.906 1.00 30.76 313 ASN A C 1
ATOM 2113 O O . ASN A 1 334 ? -2.100 -7.174 -80.164 1.00 30.41 313 ASN A O 1
ATOM 2118 N N . GLN A 1 335 ? -0.424 -8.517 -79.439 1.00 29.41 314 GLN A N 1
ATOM 2119 C CA . GLN A 1 335 ? 0.545 -7.469 -79.376 1.00 29.42 314 GLN A CA 1
ATOM 2120 C C . GLN A 1 335 ? 0.954 -7.189 -80.820 1.00 28.51 314 GLN A C 1
ATOM 2121 O O . GLN A 1 335 ? 0.943 -8.074 -81.666 1.00 28.63 314 GLN A O 1
ATOM 2127 N N . LEU A 1 336 ? 1.237 -5.937 -81.112 1.00 27.68 315 LEU A N 1
ATOM 2128 C CA . LEU A 1 336 ? 1.658 -5.554 -82.414 1.00 27.30 315 LEU A CA 1
ATOM 2129 C C . LEU A 1 336 ? 3.114 -5.182 -82.289 1.00 28.87 315 LEU A C 1
ATOM 2130 O O . LEU A 1 336 ? 3.464 -4.268 -81.528 1.00 28.93 315 LEU A O 1
ATOM 2135 N N . LYS A 1 337 ? 3.968 -5.910 -83.012 1.00 30.03 316 LYS A N 1
ATOM 2136 C CA . LYS A 1 337 ? 5.387 -5.615 -83.035 1.00 30.47 316 LYS A CA 1
ATOM 2137 C C . LYS A 1 337 ? 5.532 -4.625 -84.143 1.00 30.92 316 LYS A C 1
ATOM 2138 O O . LYS A 1 337 ? 5.388 -4.955 -85.321 1.00 33.83 316 LYS A O 1
ATOM 2140 N N . PHE A 1 338 ? 5.746 -3.380 -83.755 1.00 30.34 317 PHE A N 1
ATOM 2141 C CA . PHE A 1 338 ? 5.867 -2.294 -84.696 1.00 28.48 317 PHE A CA 1
ATOM 2142 C C . PHE A 1 338 ? 7.313 -2.148 -85.129 1.00 29.03 317 PHE A C 1
ATOM 2143 O O . PHE A 1 338 ? 8.242 -2.332 -84.319 1.00 28.81 317 PHE A O 1
ATOM 2151 N N . SER A 1 339 ? 7.504 -1.778 -86.395 1.00 28.44 318 SER A N 1
ATOM 2152 C CA . SER A 1 339 ? 8.828 -1.436 -86.892 1.00 28.07 318 SER A CA 1
ATOM 2153 C C . SER A 1 339 ? 8.597 -0.740 -88.192 1.00 27.96 318 SER A C 1
ATOM 2154 O O . SER A 1 339 ? 7.521 -0.860 -88.741 1.00 28.07 318 SER A O 1
ATOM 2157 N N . LEU A 1 340 ? 9.604 -0.020 -88.678 1.00 28.29 319 LEU A N 1
ATOM 2158 C CA . LEU A 1 340 ? 9.588 0.591 -89.993 1.00 28.45 319 LEU A CA 1
ATOM 2159 C C . LEU A 1 340 ? 9.409 -0.468 -91.090 1.00 29.22 319 LEU A C 1
ATOM 2160 O O . LEU A 1 340 ? 8.737 -0.221 -92.118 1.00 29.19 319 LEU A O 1
ATOM 2162 N N . ASP A 1 341 ? 9.984 -1.643 -90.863 1.00 29.35 320 ASP A N 1
ATOM 2163 C CA . ASP A 1 341 ? 9.953 -2.691 -91.872 1.00 31.34 320 ASP A CA 1
ATOM 2164 C C . ASP A 1 341 ? 8.545 -3.252 -92.027 1.00 30.63 320 ASP A C 1
ATOM 2165 O O . ASP A 1 341 ? 8.097 -3.494 -93.155 1.00 31.37 320 ASP A O 1
ATOM 2170 N N . ASN A 1 342 ? 7.846 -3.447 -90.910 1.00 29.04 321 ASN A N 1
ATOM 2171 C CA . ASN A 1 342 ? 6.463 -3.881 -90.972 1.00 28.24 321 ASN A CA 1
ATOM 2172 C C . ASN A 1 342 ? 5.518 -2.756 -91.408 1.00 26.95 321 ASN A C 1
ATOM 2173 O O . ASN A 1 342 ? 4.444 -3.001 -91.991 1.00 26.66 321 ASN A O 1
ATOM 2178 N N . LEU A 1 343 ? 5.893 -1.517 -91.130 1.00 25.27 322 LEU A N 1
ATOM 2179 C CA . LEU A 1 343 ? 5.072 -0.411 -91.591 1.00 24.24 322 LEU A CA 1
ATOM 2180 C C . LEU A 1 343 ? 5.282 -0.294 -93.103 1.00 25.18 322 LEU A C 1
ATOM 2181 O O . LEU A 1 343 ? 4.383 0.148 -93.853 1.00 23.85 322 LEU A O 1
ATOM 2186 N N . GLN A 1 344 ? 6.456 -0.728 -93.558 1.00 25.91 323 GLN A N 1
ATOM 2187 C CA . GLN A 1 344 ? 6.740 -0.578 -94.964 1.00 26.84 323 GLN A CA 1
ATOM 2188 C C . GLN A 1 344 ? 5.967 -1.591 -95.795 1.00 25.24 323 GLN A C 1
ATOM 2189 O O . GLN A 1 344 ? 5.381 -1.243 -96.822 1.00 24.05 323 GLN A O 1
ATOM 2195 N N . ALA A 1 345 ? 5.935 -2.831 -95.310 1.00 24.54 324 ALA A N 1
ATOM 2196 C CA . ALA A 1 345 ? 5.122 -3.912 -95.880 1.00 23.17 324 ALA A CA 1
ATOM 2197 C C . ALA A 1 345 ? 3.656 -3.481 -95.992 1.00 22.36 324 ALA A C 1
ATOM 2198 O O . ALA A 1 345 ? 3.001 -3.730 -97.017 1.00 21.21 324 ALA A O 1
ATOM 2200 N N . SER A 1 346 ? 3.156 -2.813 -94.937 1.00 22.73 325 SER A N 1
ATOM 2201 C CA . SER A 1 346 ? 1.746 -2.284 -94.887 1.00 21.61 325 SER A CA 1
ATOM 2202 C C . SER A 1 346 ? 1.493 -1.204 -95.925 1.00 20.79 325 SER A C 1
ATOM 2203 O O . SER A 1 346 ? 0.454 -1.220 -96.552 1.00 21.44 325 SER A O 1
ATOM 2206 N N . LYS A 1 347 ? 2.443 -0.289 -96.092 1.00 20.30 326 LYS A N 1
ATOM 2207 C CA . LYS A 1 347 ? 2.420 0.729 -97.138 1.00 20.45 326 LYS A CA 1
ATOM 2208 C C . LYS A 1 347 ? 2.350 0.155 -98.569 1.00 20.80 326 LYS A C 1
ATOM 2209 O O . LYS A 1 347 ? 1.531 0.627 -99.361 1.00 20.94 326 LYS A O 1
ATOM 2215 N N . ILE A 1 348 ? 3.210 -0.832 -98.875 1.00 20.61 327 ILE A N 1
ATOM 2216 C CA . ILE A 1 348 ? 3.218 -1.564 -100.136 1.00 20.90 327 ILE A CA 1
ATOM 2217 C C . ILE A 1 348 ? 1.945 -2.369 -100.400 1.00 20.59 327 ILE A C 1
ATOM 2218 O O . ILE A 1 348 ? 1.432 -2.361 -101.518 1.00 20.79 327 ILE A O 1
ATOM 2223 N N . ALA A 1 349 ? 1.470 -3.092 -99.385 1.00 19.97 328 ALA A N 1
ATOM 2224 C CA . ALA A 1 349 ? 0.242 -3.862 -99.468 1.00 19.33 328 ALA A CA 1
ATOM 2225 C C . ALA A 1 349 ? -0.925 -2.930 -99.685 1.00 19.61 328 ALA A C 1
ATOM 2226 O O . ALA A 1 349 ? -1.805 -3.212 -100.506 1.00 20.23 328 ALA A O 1
ATOM 2228 N N . ARG A 1 350 ? -0.948 -1.808 -98.970 1.00 19.36 329 ARG A N 1
ATOM 2229 C CA . ARG A 1 350 ? -2.007 -0.822 -99.211 1.00 19.68 329 ARG A CA 1
ATOM 2230 C C . ARG A 1 350 ? -1.877 -0.191 -100.622 1.00 20.48 329 ARG A C 1
ATOM 2231 O O . ARG A 1 350 ? -2.883 0.087 -101.281 1.00 20.33 329 ARG A O 1
ATOM 2239 N N . GLU A 1 351 ? -0.651 0.030 -101.072 1.00 21.43 330 GLU A N 1
ATOM 2240 C CA . GLU A 1 351 ? -0.447 0.585 -102.400 1.00 22.97 330 GLU A CA 1
ATOM 2241 C C . GLU A 1 351 ? -0.896 -0.382 -103.478 1.00 23.49 330 GLU A C 1
ATOM 2242 O O . GLU A 1 351 ? -1.504 0.035 -104.445 1.00 24.31 330 GLU A O 1
ATOM 2248 N N . ASN A 1 352 ? -0.598 -1.669 -103.326 1.00 23.51 331 ASN A N 1
ATOM 2249 C CA . ASN A 1 352 ? -1.015 -2.636 -104.325 1.00 24.41 331 ASN A CA 1
ATOM 2250 C C . ASN A 1 352 ? -2.556 -2.796 -104.380 1.00 23.99 331 ASN A C 1
ATOM 2251 O O . ASN A 1 352 ? -3.149 -2.963 -105.458 1.00 23.98 331 ASN A O 1
ATOM 2256 N N . LEU A 1 353 ? -3.191 -2.744 -103.207 1.00 23.33 332 LEU A N 1
ATOM 2257 C CA . LEU A 1 353 ? -4.643 -2.813 -103.082 1.00 21.95 332 LEU A CA 1
ATOM 2258 C C . LEU A 1 353 ? -5.319 -1.747 -103.940 1.00 22.07 332 LEU A C 1
ATOM 2259 O O . LEU A 1 353 ? -6.236 -2.033 -104.721 1.00 22.67 332 LEU A O 1
ATOM 2264 N N . ILE A 1 354 ? -4.850 -0.515 -103.786 1.00 22.29 333 ILE A N 1
ATOM 2265 C CA . ILE A 1 354 ? -5.348 0.624 -104.535 1.00 22.56 333 ILE A CA 1
ATOM 2266 C C . ILE A 1 354 ? -5.059 0.505 -106.044 1.00 23.60 333 ILE A C 1
ATOM 2267 O O . ILE A 1 354 ? -5.960 0.755 -106.836 1.00 24.31 333 ILE A O 1
ATOM 2272 N N . ASN A 1 355 ? -3.847 0.094 -106.433 1.00 24.23 334 ASN A N 1
ATOM 2273 C CA . ASN A 1 355 ? -3.509 -0.113 -107.849 1.00 26.02 334 ASN A CA 1
ATOM 2274 C C . ASN A 1 355 ? -4.340 -1.184 -108.532 1.00 25.88 334 ASN A C 1
ATOM 2275 O O . ASN A 1 355 ? -4.711 -1.044 -109.707 1.00 25.79 334 ASN A O 1
ATOM 2280 N N . LYS A 1 356 ? -4.617 -2.258 -107.793 1.00 25.59 335 LYS A N 1
ATOM 2281 C CA . LYS A 1 356 ? -5.373 -3.384 -108.336 1.00 25.47 335 LYS A CA 1
ATOM 2282 C C . LYS A 1 356 ? -6.846 -2.977 -108.525 1.00 24.53 335 LYS A C 1
ATOM 2283 O O . LYS A 1 356 ? -7.464 -3.264 -109.556 1.00 24.46 335 LYS A O 1
ATOM 2285 N N . LEU A 1 357 ? -7.366 -2.245 -107.549 1.00 23.51 336 LEU A N 1
ATOM 2286 C CA . LEU A 1 357 ? -8.723 -1.758 -107.598 1.00 22.82 336 LEU A CA 1
ATOM 2287 C C . LEU A 1 357 ? -8.858 -0.668 -108.676 1.00 24.05 336 LEU A C 1
ATOM 2288 O O . LEU A 1 357 ? -9.880 -0.576 -109.375 1.00 25.16 336 LEU A O 1
ATOM 2293 N N . SER A 1 358 ? -7.817 0.138 -108.841 1.00 24.20 337 SER A N 1
ATOM 2294 C CA . SER A 1 358 ? -7.807 1.149 -109.903 1.00 24.84 337 SER A CA 1
ATOM 2295 C C . SER A 1 358 ? -7.917 0.553 -111.320 1.00 25.36 337 SER A C 1
ATOM 2296 O O . SER A 1 358 ? -8.705 1.029 -112.128 1.00 25.68 337 SER A O 1
ATOM 2299 N N . TYR A 1 359 ? -7.150 -0.495 -111.596 1.00 26.61 338 TYR A N 1
ATOM 2300 C CA . TYR A 1 359 ? -7.257 -1.246 -112.846 1.00 28.57 338 TYR A CA 1
ATOM 2301 C C . TYR A 1 359 ? -8.696 -1.776 -113.026 1.00 27.61 338 TYR A C 1
ATOM 2302 O O . TYR A 1 359 ? -9.301 -1.625 -114.093 1.00 27.27 338 TYR A O 1
ATOM 2311 N N . PHE A 1 360 ? -9.254 -2.364 -111.973 1.00 26.49 339 PHE A N 1
ATOM 2312 C CA . PHE A 1 360 ? -10.635 -2.826 -112.053 1.00 26.14 339 PHE A CA 1
ATOM 2313 C C . PHE A 1 360 ? -11.577 -1.673 -112.406 1.00 27.15 339 PHE A C 1
ATOM 2314 O O . PHE A 1 360 ? -12.423 -1.790 -113.307 1.00 28.24 339 PHE A O 1
ATOM 2322 N N . TYR A 1 361 ? -11.414 -0.553 -111.717 1.00 27.44 340 TYR A N 1
ATOM 2323 C CA . TYR A 1 361 ? -12.322 0.568 -111.892 1.00 28.71 340 TYR A CA 1
ATOM 2324 C C . TYR A 1 361 ? -12.144 1.271 -113.246 1.00 30.15 340 TYR A C 1
ATOM 2325 O O . TYR A 1 361 ? -13.138 1.585 -113.921 1.00 30.08 340 TYR A O 1
ATOM 2334 N N . GLU A 1 362 ? -10.897 1.503 -113.648 1.00 31.26 341 GLU A N 1
ATOM 2335 C CA . GLU A 1 362 ? -10.633 2.035 -114.988 1.00 33.77 341 GLU A CA 1
ATOM 2336 C C . GLU A 1 362 ? -11.333 1.251 -116.116 1.00 32.28 341 GLU A C 1
ATOM 2337 O O . GLU A 1 362 ? -11.745 1.823 -117.122 1.00 30.48 341 GLU A O 1
ATOM 2343 N N . SER A 1 363 ? -11.468 -0.053 -115.923 1.00 30.99 342 SER A N 1
ATOM 2344 C CA . SER A 1 363 ? -11.935 -0.913 -116.979 1.00 31.33 342 SER A CA 1
ATOM 2345 C C . SER A 1 363 ? -13.458 -0.965 -117.143 1.00 30.52 342 SER A C 1
ATOM 2346 O O . SER A 1 363 ? -13.948 -1.595 -118.049 1.00 30.66 342 SER A O 1
ATOM 2349 N N . LEU A 1 364 ? -14.210 -0.277 -116.299 1.00 30.67 343 LEU A N 1
ATOM 2350 C CA . LEU A 1 364 ? -15.668 -0.378 -116.321 1.00 29.67 343 LEU A CA 1
ATOM 2351 C C . LEU A 1 364 ? -16.407 0.369 -117.456 1.00 30.98 343 LEU A C 1
ATOM 2352 O O . LEU A 1 364 ? -15.960 1.426 -117.927 1.00 30.77 343 LEU A O 1
ATOM 2357 N N . ASP A 1 365 ? -17.553 -0.186 -117.870 1.00 31.33 344 ASP A N 1
ATOM 2358 C CA . ASP A 1 365 ? -18.512 0.510 -118.749 1.00 32.23 344 ASP A CA 1
ATOM 2359 C C . ASP A 1 365 ? -19.596 1.274 -117.962 1.00 31.73 344 ASP A C 1
ATOM 2360 O O . ASP A 1 365 ? -19.710 1.112 -116.751 1.00 33.49 344 ASP A O 1
ATOM 2365 N N . PRO A 1 366 ? -20.396 2.114 -118.636 1.00 31.67 345 PRO A N 1
ATOM 2366 C CA . PRO A 1 366 ? -21.345 2.894 -117.850 1.00 30.69 345 PRO A CA 1
ATOM 2367 C C . PRO A 1 366 ? -22.290 2.081 -116.954 1.00 29.81 345 PRO A C 1
ATOM 2368 O O . PRO A 1 366 ? -22.527 2.460 -115.811 1.00 29.73 345 PRO A O 1
ATOM 2372 N N . VAL A 1 367 ? -22.794 0.962 -117.441 1.00 29.88 346 VAL A N 1
ATOM 2373 C CA . VAL A 1 367 ? -23.762 0.185 -116.670 1.00 30.32 346 VAL A CA 1
ATOM 2374 C C . VAL A 1 367 ? -23.121 -0.421 -115.401 1.00 30.75 346 VAL A C 1
ATOM 2375 O O . VAL A 1 367 ? -23.674 -0.278 -114.281 1.00 31.08 346 VAL A O 1
ATOM 2379 N N . ASP A 1 368 ? -21.940 -1.031 -115.545 1.00 30.38 347 ASP A N 1
ATOM 2380 C CA . ASP A 1 368 ? -21.189 -1.475 -114.355 1.00 30.16 347 ASP A CA 1
ATOM 2381 C C . ASP A 1 368 ? -20.841 -0.329 -113.408 1.00 30.51 347 ASP A C 1
ATOM 2382 O O . ASP A 1 368 ? -20.983 -0.469 -112.196 1.00 29.35 347 ASP A O 1
ATOM 2387 N N . LEU A 1 369 ? -20.420 0.812 -113.956 1.00 31.56 348 LEU A N 1
ATOM 2388 C CA . LEU A 1 369 ? -20.020 1.932 -113.099 1.00 33.50 348 LEU A CA 1
ATOM 2389 C C . LEU A 1 369 ? -21.184 2.545 -112.315 1.00 34.55 348 LEU A C 1
ATOM 2390 O O . LEU A 1 369 ? -21.056 2.772 -111.117 1.00 35.93 348 LEU A O 1
ATOM 2395 N N . ASN A 1 370 ? -22.319 2.782 -112.971 1.00 35.09 349 ASN A N 1
ATOM 2396 C CA . ASN A 1 370 ? -23.499 3.304 -112.272 1.00 35.08 349 ASN A CA 1
ATOM 2397 C C . ASN A 1 370 ? -23.908 2.419 -111.091 1.00 33.97 349 ASN A C 1
ATOM 2398 O O . ASN A 1 370 ? -24.324 2.931 -110.047 1.00 33.45 349 ASN A O 1
ATOM 2400 N N . THR A 1 371 ? -23.737 1.105 -111.263 1.00 33.03 350 THR A N 1
ATOM 2401 C CA . THR A 1 371 ? -24.016 0.081 -110.244 1.00 31.91 350 THR A CA 1
ATOM 2402 C C . THR A 1 371 ? -23.290 0.224 -108.890 1.00 31.96 350 THR A C 1
ATOM 2403 O O . THR A 1 371 ? -23.810 -0.206 -107.865 1.00 30.90 350 THR A O 1
ATOM 2407 N N . LEU A 1 372 ? -22.093 0.813 -108.901 1.00 31.67 351 LEU A N 1
ATOM 2408 C CA . LEU A 1 372 ? -21.329 1.076 -107.687 1.00 30.43 351 LEU A CA 1
ATOM 2409 C C . LEU A 1 372 ? -21.664 2.419 -107.074 1.00 32.49 351 LEU A C 1
ATOM 2410 O O . LEU A 1 372 ? -21.273 2.683 -105.951 1.00 33.30 351 LEU A O 1
ATOM 2415 N N . ASN A 1 373 ? -22.350 3.286 -107.813 1.00 35.56 352 ASN A N 1
ATOM 2416 C CA . ASN A 1 373 ? -22.832 4.543 -107.247 1.00 39.00 352 ASN A CA 1
ATOM 2417 C C . ASN A 1 373 ? -24.006 4.220 -106.339 1.00 41.10 352 ASN A C 1
ATOM 2418 O O . ASN A 1 373 ? -24.149 4.783 -105.263 1.00 42.20 352 ASN A O 1
ATOM 2420 N N . LYS A 1 374 ? -24.807 3.257 -106.794 1.00 46.24 353 LYS A N 1
ATOM 2421 C CA . LYS A 1 374 ? -26.067 2.817 -106.179 1.00 46.91 353 LYS A CA 1
ATOM 2422 C C . LYS A 1 374 ? -25.922 2.028 -104.862 1.00 46.24 353 LYS A C 1
ATOM 2423 O O . LYS A 1 374 ? -24.884 2.069 -104.214 1.00 46.18 353 LYS A O 1
ATOM 2425 N N . ASP A 1 375 ? -26.998 1.324 -104.496 1.00 47.08 354 ASP A N 1
ATOM 2426 C CA . ASP A 1 375 ? -27.154 0.520 -103.271 1.00 44.02 354 ASP A CA 1
ATOM 2427 C C . ASP A 1 375 ? -26.193 -0.712 -103.251 1.00 39.59 354 ASP A C 1
ATOM 2428 O O . ASP A 1 375 ? -26.475 -1.765 -103.837 1.00 36.51 354 ASP A O 1
ATOM 2433 N N . LEU A 1 376 ? -25.062 -0.571 -102.566 1.00 36.15 355 LEU A N 1
ATOM 2434 C CA . LEU A 1 376 ? -23.957 -1.528 -102.681 1.00 34.70 355 LEU A CA 1
ATOM 2435 C C . LEU A 1 376 ? -24.312 -2.951 -102.286 1.00 33.97 355 LEU A C 1
ATOM 2436 O O . LEU A 1 376 ? -23.837 -3.928 -102.900 1.00 31.12 355 LEU A O 1
ATOM 2441 N N . LYS A 1 377 ? -25.129 -3.056 -101.243 1.00 33.07 356 LYS A N 1
ATOM 2442 C CA . LYS A 1 377 ? -25.470 -4.344 -100.667 1.00 32.03 356 LYS A CA 1
ATOM 2443 C C . LYS A 1 377 ? -26.718 -4.931 -101.346 1.00 30.40 356 LYS A C 1
ATOM 2444 O O . LYS A 1 377 ? -27.245 -5.944 -100.911 1.00 30.73 356 LYS A O 1
ATOM 2450 N N . ASN A 1 378 ? -27.173 -4.299 -102.423 1.00 28.73 357 ASN A N 1
ATOM 2451 C CA . ASN A 1 378 ? -28.127 -4.925 -103.327 1.00 29.08 357 ASN A CA 1
ATOM 2452 C C . ASN A 1 378 ? -27.331 -5.747 -104.317 1.00 28.77 357 ASN A C 1
ATOM 2453 O O . ASN A 1 378 ? -26.887 -5.228 -105.340 1.00 30.05 357 ASN A O 1
ATOM 2458 N N . PHE A 1 379 ? -27.132 -7.022 -103.997 1.00 27.46 358 PHE A N 1
ATOM 2459 C CA . PHE A 1 379 ? -26.241 -7.911 -104.771 1.00 26.26 358 PHE A CA 1
ATOM 2460 C C . PHE A 1 379 ? -26.835 -8.417 -106.084 1.00 25.01 358 PHE A C 1
ATOM 2461 O O . PHE A 1 379 ? -28.013 -8.767 -106.151 1.00 24.64 358 PHE A O 1
ATOM 2469 N N . GLY A 1 380 ? -26.010 -8.459 -107.124 1.00 23.58 359 GLY A N 1
ATOM 2470 C CA . GLY A 1 380 ? -26.471 -8.934 -108.417 1.00 23.24 359 GLY A CA 1
ATOM 2471 C C . GLY A 1 380 ? -26.198 -10.416 -108.587 1.00 23.39 359 GLY A C 1
ATOM 2472 O O . GLY A 1 380 ? -26.755 -11.051 -109.476 1.00 23.65 359 GLY A O 1
ATOM 2473 N N . PHE A 1 381 ? -25.313 -10.968 -107.756 1.00 23.36 360 PHE A N 1
ATOM 2474 C CA . PHE A 1 381 ? -24.907 -12.371 -107.876 1.00 23.40 360 PHE A CA 1
ATOM 2475 C C . PHE A 1 381 ? -24.799 -13.001 -106.533 1.00 23.03 360 PHE A C 1
ATOM 2476 O O . PHE A 1 381 ? -24.243 -12.398 -105.604 1.00 22.72 360 PHE A O 1
ATOM 2484 N N . SER A 1 382 ? -25.296 -14.234 -106.440 1.00 23.34 361 SER A N 1
ATOM 2485 C CA . SER A 1 382 ? -25.206 -15.044 -105.216 1.00 22.83 361 SER A CA 1
ATOM 2486 C C . SER A 1 382 ? -23.798 -15.095 -104.646 1.00 22.39 361 SER A C 1
ATOM 2487 O O . SER A 1 382 ? -23.602 -15.194 -103.441 1.00 21.87 361 SER A O 1
ATOM 2490 N N . VAL A 1 383 ? -22.821 -15.039 -105.542 1.00 22.47 362 VAL A N 1
ATOM 2491 C CA . VAL A 1 383 ? -21.435 -15.235 -105.194 1.00 22.92 362 VAL A CA 1
ATOM 2492 C C . VAL A 1 383 ? -20.895 -14.037 -104.423 1.00 22.42 362 VAL A C 1
ATOM 2493 O O . VAL A 1 383 ? -20.041 -14.209 -103.565 1.00 22.96 362 VAL A O 1
ATOM 2497 N N . GLU A 1 384 ? -21.420 -12.850 -104.708 1.00 22.11 363 GLU A N 1
ATOM 2498 C CA . GLU A 1 384 ? -21.168 -11.663 -103.888 1.00 21.63 363 GLU A CA 1
ATOM 2499 C C . GLU A 1 384 ? -21.710 -11.844 -102.458 1.00 21.44 363 GLU A C 1
ATOM 2500 O O . GLU A 1 384 ? -20.952 -11.737 -101.500 1.00 21.62 363 GLU A O 1
ATOM 2506 N N . LYS A 1 385 ? -23.002 -12.139 -102.321 1.00 21.71 364 LYS A N 1
ATOM 2507 C CA . LYS A 1 385 ? -23.636 -12.464 -101.023 1.00 22.70 364 LYS A CA 1
ATOM 2508 C C . LYS A 1 385 ? -22.876 -13.500 -100.162 1.00 23.49 364 LYS A C 1
ATOM 2509 O O . LYS A 1 385 ? -22.670 -13.303 -98.951 1.00 23.46 364 LYS A O 1
ATOM 2515 N N . GLU A 1 386 ? -22.487 -14.609 -100.794 1.00 24.08 365 GLU A N 1
ATOM 2516 C CA . GLU A 1 386 ? -21.544 -15.580 -100.222 1.00 24.57 365 GLU A CA 1
ATOM 2517 C C . GLU A 1 386 ? -20.317 -14.944 -99.574 1.00 23.55 365 GLU A C 1
ATOM 2518 O O . GLU A 1 386 ? -20.003 -15.225 -98.407 1.00 23.63 365 GLU A O 1
ATOM 2524 N N . TYR A 1 387 ? -19.613 -14.109 -100.332 1.00 22.27 366 TYR A N 1
ATOM 2525 C CA . TYR A 1 387 ? -18.435 -13.438 -99.803 1.00 22.20 366 TYR A CA 1
ATOM 2526 C C . TYR A 1 387 ? -18.793 -12.380 -98.752 1.00 21.27 366 TYR A C 1
ATOM 2527 O O . TYR A 1 387 ? -18.044 -12.180 -97.791 1.00 20.93 366 TYR A O 1
ATOM 2536 N N . TYR A 1 388 ? -19.926 -11.701 -98.938 1.00 20.52 367 TYR A N 1
ATOM 2537 C CA . TYR A 1 388 ? -20.393 -10.759 -97.926 1.00 20.08 367 TYR A CA 1
ATOM 2538 C C . TYR A 1 388 ? -20.634 -11.481 -96.569 1.00 20.33 367 TYR A C 1
ATOM 2539 O O . TYR A 1 388 ? -20.181 -11.014 -95.529 1.00 20.64 367 TYR A O 1
ATOM 2548 N N . ASP A 1 389 ? -21.316 -12.622 -96.606 1.00 20.59 368 ASP A N 1
ATOM 2549 C CA . ASP A 1 389 ? -21.684 -13.377 -95.416 1.00 21.45 368 ASP A CA 1
ATOM 2550 C C . ASP A 1 389 ? -20.457 -13.967 -94.741 1.00 21.81 368 ASP A C 1
ATOM 2551 O O . ASP A 1 389 ? -20.390 -14.077 -93.519 1.00 22.82 368 ASP A O 1
ATOM 2556 N N . SER A 1 390 ? -19.492 -14.366 -95.557 1.00 21.59 369 SER A N 1
ATOM 2557 C CA . SER A 1 390 ? -18.229 -14.922 -95.091 1.00 21.36 369 SER A CA 1
ATOM 2558 C C . SER A 1 390 ? -17.477 -13.816 -94.347 1.00 21.30 369 SER A C 1
ATOM 2559 O O . SER A 1 390 ? -16.818 -14.088 -93.333 1.00 21.67 369 SER A O 1
ATOM 2562 N N . PHE A 1 391 ? -17.617 -12.580 -94.845 1.00 20.71 370 PHE A N 1
ATOM 2563 C CA . PHE A 1 391 ? -17.100 -11.361 -94.205 1.00 21.22 370 PHE A CA 1
ATOM 2564 C C . PHE A 1 391 ? -17.750 -11.080 -92.837 1.00 22.24 370 PHE A C 1
ATOM 2565 O O . PHE A 1 391 ? -17.053 -10.923 -91.805 1.00 22.16 370 PHE A O 1
ATOM 2573 N N . VAL A 1 392 ? -19.083 -11.015 -92.844 1.00 22.74 371 VAL A N 1
ATOM 2574 C CA . VAL A 1 392 ? -19.851 -10.777 -91.643 1.00 24.03 371 VAL A CA 1
ATOM 2575 C C . VAL A 1 392 ? -19.472 -11.799 -90.565 1.00 25.55 371 VAL A C 1
ATOM 2576 O O . VAL A 1 392 ? -19.377 -11.482 -89.389 1.00 26.45 371 VAL A O 1
ATOM 2580 N N . GLU A 1 393 ? -19.258 -13.033 -90.983 1.00 26.59 372 GLU A N 1
ATOM 2581 C CA . GLU A 1 393 ? -19.034 -14.135 -90.076 1.00 28.73 372 GLU A CA 1
ATOM 2582 C C . GLU A 1 393 ? -17.737 -13.846 -89.351 1.00 28.19 372 GLU A C 1
ATOM 2583 O O . GLU A 1 393 ? -17.605 -14.083 -88.158 1.00 27.95 372 GLU A O 1
ATOM 2589 N N . LYS A 1 394 ? -16.787 -13.299 -90.105 1.00 28.17 373 LYS A N 1
ATOM 2590 C CA . LYS A 1 394 ? -15.434 -13.030 -89.632 1.00 27.24 373 LYS A CA 1
ATOM 2591 C C . LYS A 1 394 ? -15.357 -11.894 -88.613 1.00 26.48 373 LYS A C 1
ATOM 2592 O O . LYS A 1 394 ? -14.764 -12.047 -87.537 1.00 25.19 373 LYS A O 1
ATOM 2598 N N . ILE A 1 395 ? -15.941 -10.750 -88.965 1.00 25.59 374 ILE A N 1
ATOM 2599 C CA . ILE A 1 395 ? -15.943 -9.601 -88.068 1.00 25.11 374 ILE A CA 1
ATOM 2600 C C . ILE A 1 395 ? -16.848 -9.799 -86.854 1.00 26.38 374 ILE A C 1
ATOM 2601 O O . ILE A 1 395 ? -16.610 -9.213 -85.789 1.00 25.47 374 ILE A O 1
ATOM 2606 N N . SER A 1 396 ? -17.877 -10.629 -87.021 1.00 27.50 375 SER A N 1
ATOM 2607 C CA . SER A 1 396 ? -18.852 -10.796 -85.973 1.00 29.73 375 SER A CA 1
ATOM 2608 C C . SER A 1 396 ? -18.298 -11.753 -84.944 1.00 31.86 375 SER A C 1
ATOM 2609 O O . SER A 1 396 ? -18.685 -11.679 -83.781 1.00 34.66 375 SER A O 1
ATOM 2612 N N . PHE A 1 397 ? -17.370 -12.627 -85.347 1.00 32.12 376 PHE A N 1
ATOM 2613 C CA . PHE A 1 397 ? -16.585 -13.319 -84.336 1.00 31.80 376 PHE A CA 1
ATOM 2614 C C . PHE A 1 397 ? -15.353 -12.555 -83.873 1.00 30.90 376 PHE A C 1
ATOM 2615 O O . PHE A 1 397 ? -14.240 -12.744 -84.378 1.00 29.60 376 PHE A O 1
ATOM 2623 N N . ASP A 1 398 ? -15.597 -11.693 -82.886 1.00 30.41 377 ASP A N 1
ATOM 2624 C CA . ASP A 1 398 ? -14.566 -11.069 -82.058 1.00 29.28 377 ASP A CA 1
ATOM 2625 C C . ASP A 1 398 ? -13.678 -10.073 -82.802 1.00 27.79 377 ASP A C 1
ATOM 2626 O O . ASP A 1 398 ? -12.457 -9.987 -82.602 1.00 27.29 377 ASP A O 1
ATOM 2631 N N . LEU A 1 399 ? -14.316 -9.279 -83.650 1.00 27.26 378 LEU A N 1
ATOM 2632 C CA . LEU A 1 399 ? -13.605 -8.208 -84.341 1.00 25.59 378 LEU A CA 1
ATOM 2633 C C . LEU A 1 399 ? -12.427 -8.754 -85.096 1.00 25.10 378 LEU A C 1
ATOM 2634 O O . LEU A 1 399 ? -11.353 -8.177 -85.085 1.00 26.22 378 LEU A O 1
ATOM 2639 N N . ASN A 1 400 ? -12.614 -9.882 -85.756 1.00 25.25 379 ASN A N 1
ATOM 2640 C CA . ASN A 1 400 ? -11.576 -10.350 -86.632 1.00 24.63 379 ASN A CA 1
ATOM 2641 C C . ASN A 1 400 ? -11.553 -9.691 -88.006 1.00 23.79 379 ASN A C 1
ATOM 2642 O O . ASN A 1 400 ? -11.903 -10.309 -89.023 1.00 24.63 379 ASN A O 1
ATOM 2647 N N . VAL A 1 401 ? -11.106 -8.443 -88.015 1.00 22.39 380 VAL A N 1
ATOM 2648 C CA . VAL A 1 401 ? -11.010 -7.655 -89.227 1.00 21.57 380 VAL A CA 1
ATOM 2649 C C . VAL A 1 401 ? -9.828 -8.102 -90.086 1.00 20.89 380 VAL A C 1
ATOM 2650 O O . VAL A 1 401 ? -9.853 -7.941 -91.305 1.00 20.47 380 VAL A O 1
ATOM 2654 N N . ALA A 1 402 ? -8.803 -8.660 -89.446 1.00 20.78 381 ALA A N 1
ATOM 2655 C CA . ALA A 1 402 ? -7.608 -9.112 -90.125 1.00 20.59 381 ALA A CA 1
ATOM 2656 C C . ALA A 1 402 ? -7.957 -10.228 -91.103 1.00 21.23 381 ALA A C 1
ATOM 2657 O O . ALA A 1 402 ? -7.434 -10.267 -92.231 1.00 20.81 381 ALA A O 1
ATOM 2659 N N . GLN A 1 403 ? -8.879 -11.102 -90.692 1.00 21.95 382 GLN A N 1
ATOM 2660 C CA . GLN A 1 403 ? -9.399 -12.153 -91.588 1.00 22.45 382 GLN A CA 1
ATOM 2661 C C . GLN A 1 403 ? -10.330 -11.602 -92.648 1.00 21.28 382 GLN A C 1
ATOM 2662 O O . GLN A 1 403 ? -10.511 -12.203 -93.702 1.00 21.71 382 GLN A O 1
ATOM 2668 N N . GLY A 1 404 ? -10.916 -10.452 -92.354 1.00 20.57 383 GLY A N 1
ATOM 2669 C CA . GLY A 1 404 ? -11.695 -9.704 -93.318 1.00 19.92 383 GLY A CA 1
ATOM 2670 C C . GLY A 1 404 ? -10.802 -9.211 -94.434 1.00 19.73 383 GLY A C 1
ATOM 2671 O O . GLY A 1 404 ? -11.026 -9.507 -95.590 1.00 19.90 383 GLY A O 1
ATOM 2672 N N . LEU A 1 405 ? -9.765 -8.475 -94.076 1.00 19.70 384 LEU A N 1
ATOM 2673 C CA . LEU A 1 405 ? -8.752 -8.078 -95.029 1.00 19.63 384 LEU A CA 1
ATOM 2674 C C . LEU A 1 405 ? -8.243 -9.263 -95.853 1.00 20.45 384 LEU A C 1
ATOM 2675 O O . LEU A 1 405 ? -8.206 -9.174 -97.101 1.00 21.09 384 LEU A O 1
ATOM 2680 N N . ALA A 1 406 ? -7.870 -10.362 -95.174 1.00 20.13 385 ALA A N 1
ATOM 2681 C CA . ALA A 1 406 ? -7.378 -11.561 -95.860 1.00 19.87 385 ALA A CA 1
ATOM 2682 C C . ALA A 1 406 ? -8.379 -11.966 -96.935 1.00 19.70 385 ALA A C 1
ATOM 2683 O O . ALA A 1 406 ? -7.998 -12.389 -98.048 1.00 19.30 385 ALA A O 1
ATOM 2685 N N . LEU A 1 407 ? -9.658 -11.810 -96.595 1.00 19.26 386 LEU A N 1
ATOM 2686 C CA . LEU A 1 407 ? -10.733 -12.247 -97.469 1.00 19.53 386 LEU A CA 1
ATOM 2687 C C . LEU A 1 407 ? -10.833 -11.326 -98.679 1.00 19.44 386 LEU A C 1
ATOM 2688 O O . LEU A 1 407 ? -11.046 -11.798 -99.794 1.00 20.28 386 LEU A O 1
ATOM 2693 N N . LEU A 1 408 ? -10.648 -10.025 -98.469 1.00 18.50 387 LEU A N 1
ATOM 2694 C CA . LEU A 1 408 ? -10.675 -9.086 -99.564 1.00 18.33 387 LEU A CA 1
ATOM 2695 C C . LEU A 1 408 ? -9.587 -9.416 -100.597 1.00 18.94 387 LEU A C 1
ATOM 2696 O O . LEU A 1 408 ? -9.808 -9.345 -101.805 1.00 19.47 387 LEU A O 1
ATOM 2701 N N . TRP A 1 409 ? -8.424 -9.810 -100.121 1.00 19.39 388 TRP A N 1
ATOM 2702 C CA . TRP A 1 409 ? -7.353 -10.180 -101.017 1.00 20.61 388 TRP A CA 1
ATOM 2703 C C . TRP A 1 409 ? -7.646 -11.458 -101.763 1.00 22.15 388 TRP A C 1
ATOM 2704 O O . TRP A 1 409 ? -7.306 -11.575 -102.940 1.00 23.17 388 TRP A O 1
ATOM 2715 N N . GLU A 1 410 ? -8.289 -12.424 -101.106 1.00 23.24 389 GLU A N 1
ATOM 2716 C CA . GLU A 1 410 ? -8.799 -13.614 -101.791 1.00 24.65 389 GLU A CA 1
ATOM 2717 C C . GLU A 1 410 ? -9.786 -13.171 -102.920 1.00 24.57 389 GLU A C 1
ATOM 2718 O O . GLU A 1 410 ? -9.685 -13.595 -104.091 1.00 24.87 389 GLU A O 1
ATOM 2724 N N . ILE A 1 411 ? -10.680 -12.256 -102.576 1.00 23.36 390 ILE A N 1
ATOM 2725 C CA . ILE A 1 411 ? -11.607 -11.707 -103.540 1.00 23.58 390 ILE A CA 1
ATOM 2726 C C . ILE A 1 411 ? -10.920 -11.007 -104.732 1.00 24.32 390 ILE A C 1
ATOM 2727 O O . ILE A 1 411 ? -11.228 -11.312 -105.892 1.00 24.77 390 ILE A O 1
ATOM 2732 N N . ILE A 1 412 ? -9.989 -10.091 -104.451 1.00 24.26 391 ILE A N 1
ATOM 2733 C CA . ILE A 1 412 ? -9.299 -9.350 -105.503 1.00 24.80 391 ILE A CA 1
ATOM 2734 C C . ILE A 1 412 ? -8.687 -10.304 -106.535 1.00 26.57 391 ILE A C 1
ATOM 2735 O O . ILE A 1 412 ? -8.895 -10.116 -107.729 1.00 26.50 391 ILE A O 1
ATOM 2740 N N . LYS A 1 413 ? -7.980 -11.335 -106.050 1.00 27.56 392 LYS A N 1
ATOM 2741 C CA . LYS A 1 413 ? -7.201 -12.269 -106.869 1.00 27.80 392 LYS A CA 1
ATOM 2742 C C . LYS A 1 413 ? -8.041 -13.353 -107.487 1.00 28.83 392 LYS A C 1
ATOM 2743 O O . LYS A 1 413 ? -7.526 -14.105 -108.296 1.00 30.47 392 LYS A O 1
ATOM 2745 N N . SER A 1 414 ? -9.325 -13.420 -107.121 1.00 29.57 393 SER A N 1
ATOM 2746 C CA . SER A 1 414 ? -10.250 -14.495 -107.524 1.00 30.69 393 SER A CA 1
ATOM 2747 C C . SER A 1 414 ? -10.655 -14.478 -109.007 1.00 32.60 393 SER A C 1
ATOM 2748 O O . SER A 1 414 ? -10.747 -13.420 -109.621 1.00 32.67 393 SER A O 1
ATOM 2751 N N . ASP A 1 415 ? -10.915 -15.659 -109.570 1.00 35.69 394 ASP A N 1
ATOM 2752 C CA . ASP A 1 415 ? -11.348 -15.798 -110.977 1.00 37.36 394 ASP A CA 1
ATOM 2753 C C . ASP A 1 415 ? -12.784 -16.303 -111.106 1.00 36.29 394 ASP A C 1
ATOM 2754 O O . ASP A 1 415 ? -13.185 -16.828 -112.147 1.00 35.53 394 ASP A O 1
ATOM 2759 N N . ASN A 1 416 ? -13.547 -16.152 -110.028 1.00 34.32 395 ASN A N 1
ATOM 2760 C CA . ASN A 1 416 ? -14.954 -16.489 -110.050 1.00 33.44 395 ASN A CA 1
ATOM 2761 C C . ASN A 1 416 ? -15.798 -15.235 -109.768 1.00 32.33 395 ASN A C 1
ATOM 2762 O O . ASN A 1 416 ? -16.961 -15.338 -109.345 1.00 32.79 395 ASN A O 1
ATOM 2767 N N . LEU A 1 417 ? -15.189 -14.067 -110.020 1.00 29.73 396 LEU A N 1
ATOM 2768 C CA . LEU A 1 417 ? -15.779 -12.744 -109.782 1.00 27.80 396 LEU A CA 1
ATOM 2769 C C . LEU A 1 417 ? -15.407 -11.811 -110.903 1.00 26.39 396 LEU A C 1
ATOM 2770 O O . LEU A 1 417 ? -14.266 -11.812 -111.376 1.00 25.94 396 LEU A O 1
ATOM 2775 N N . SER A 1 418 ? -16.354 -10.984 -111.309 1.00 25.60 397 SER A N 1
ATOM 2776 C CA . SER A 1 418 ? -16.033 -9.980 -112.290 1.00 25.97 397 SER A CA 1
ATOM 2777 C C . SER A 1 418 ? -15.365 -8.774 -111.615 1.00 25.39 397 SER A C 1
ATOM 2778 O O . SER A 1 418 ? -15.322 -8.668 -110.377 1.00 24.18 397 SER A O 1
ATOM 2781 N N . PHE A 1 419 ? -14.793 -7.896 -112.435 1.00 25.82 398 PHE A N 1
ATOM 2782 C CA . PHE A 1 419 ? -14.223 -6.655 -111.927 1.00 25.80 398 PHE A CA 1
ATOM 2783 C C . PHE A 1 419 ? -15.261 -5.879 -111.106 1.00 24.45 398 PHE A C 1
ATOM 2784 O O . PHE A 1 419 ? -15.001 -5.525 -109.965 1.00 24.40 398 PHE A O 1
ATOM 2792 N N . VAL A 1 420 ? -16.453 -5.664 -111.652 1.00 23.34 399 VAL A N 1
ATOM 2793 C CA . VAL A 1 420 ? -17.486 -4.944 -110.912 1.00 22.68 399 VAL A CA 1
ATOM 2794 C C . VAL A 1 420 ? -17.840 -5.571 -109.537 1.00 22.32 399 VAL A C 1
ATOM 2795 O O . VAL A 1 420 ? -17.979 -4.868 -108.532 1.00 22.16 399 VAL A O 1
ATOM 2799 N N . SER A 1 421 ? -17.961 -6.889 -109.480 1.00 22.25 400 SER A N 1
ATOM 2800 C CA . SER A 1 421 ? -18.164 -7.556 -108.197 1.00 21.64 400 SER A CA 1
ATOM 2801 C C . SER A 1 421 ? -17.030 -7.317 -107.185 1.00 21.48 400 SER A C 1
ATOM 2802 O O . SER A 1 421 ? -17.269 -7.210 -105.969 1.00 21.25 400 SER A O 1
ATOM 2805 N N . LYS A 1 422 ? -15.796 -7.229 -107.667 1.00 21.38 401 LYS A N 1
ATOM 2806 C CA . LYS A 1 422 ? -14.689 -7.086 -106.746 1.00 21.13 401 LYS A CA 1
ATOM 2807 C C . LYS A 1 422 ? -14.712 -5.731 -106.114 1.00 20.79 401 LYS A C 1
ATOM 2808 O O . LYS A 1 422 ? -14.349 -5.583 -104.942 1.00 21.02 401 LYS A O 1
ATOM 2814 N N . LEU A 1 423 ? -15.160 -4.736 -106.876 1.00 20.78 402 LEU A N 1
ATOM 2815 C CA . LEU A 1 423 ? -15.169 -3.357 -106.395 1.00 20.11 402 LEU A CA 1
ATOM 2816 C C . LEU A 1 423 ? -16.258 -3.147 -105.333 1.00 20.46 402 LEU A C 1
ATOM 2817 O O . LEU A 1 423 ? -16.038 -2.440 -104.309 1.00 19.98 402 LEU A O 1
ATOM 2822 N N . ARG A 1 424 ? -17.418 -3.783 -105.587 1.00 20.31 403 ARG A N 1
ATOM 2823 C CA . ARG A 1 424 ? -18.594 -3.772 -104.710 1.00 18.92 403 ARG A CA 1
ATOM 2824 C C . ARG A 1 424 ? -18.151 -4.279 -103.351 1.00 18.00 403 ARG A C 1
ATOM 2825 O O . ARG A 1 424 ? -18.299 -3.578 -102.326 1.00 17.96 403 ARG A O 1
ATOM 2833 N N . LEU A 1 425 ? -17.563 -5.468 -103.337 1.00 17.15 404 LEU A N 1
ATOM 2834 C CA . LEU A 1 425 ? -17.075 -6.006 -102.069 1.00 17.14 404 LEU A CA 1
ATOM 2835 C C . LEU A 1 425 ? -16.005 -5.074 -101.450 1.00 16.70 404 LEU A C 1
ATOM 2836 O O . LEU A 1 425 ? -16.030 -4.826 -100.249 1.00 16.62 404 LEU A O 1
ATOM 2841 N N . ALA A 1 426 ? -15.095 -4.545 -102.265 1.00 16.39 405 ALA A N 1
ATOM 2842 C CA . ALA A 1 426 ? -14.086 -3.611 -101.757 1.00 16.25 405 ALA A CA 1
ATOM 2843 C C . ALA A 1 426 ? -14.787 -2.484 -101.046 1.00 15.83 405 ALA A C 1
ATOM 2844 O O . ALA A 1 426 ? -14.557 -2.262 -99.860 1.00 16.07 405 ALA A O 1
ATOM 2846 N N . PHE A 1 427 ? -15.683 -1.811 -101.753 1.00 15.66 406 PHE A N 1
ATOM 2847 C CA . PHE A 1 427 ? -16.390 -0.664 -101.184 1.00 15.47 406 PHE A CA 1
ATOM 2848 C C . PHE A 1 427 ? -17.220 -0.995 -99.936 1.00 15.43 406 PHE A C 1
ATOM 2849 O O . PHE A 1 427 ? -17.265 -0.188 -99.010 1.00 15.08 406 PHE A O 1
ATOM 2857 N N . ILE A 1 428 ? -17.862 -2.171 -99.907 1.00 15.33 407 ILE A N 1
ATOM 2858 C CA . ILE A 1 428 ? -18.536 -2.635 -98.681 1.00 15.58 407 ILE A CA 1
ATOM 2859 C C . ILE A 1 428 ? -17.540 -2.925 -97.515 1.00 15.76 407 ILE A C 1
ATOM 2860 O O . ILE A 1 428 ? -17.730 -2.441 -96.377 1.00 15.93 407 ILE A O 1
ATOM 2865 N N . PHE A 1 429 ? -16.487 -3.690 -97.777 1.00 15.58 408 PHE A N 1
ATOM 2866 C CA . PHE A 1 429 ? -15.520 -3.993 -96.700 1.00 16.16 408 PHE A CA 1
ATOM 2867 C C . PHE A 1 429 ? -14.872 -2.733 -96.144 1.00 16.58 408 PHE A C 1
ATOM 2868 O O . PHE A 1 429 ? -14.600 -2.643 -94.959 1.00 16.87 408 PHE A O 1
ATOM 2876 N N . ASP A 1 430 ? -14.713 -1.724 -96.999 1.00 17.47 409 ASP A N 1
ATOM 2877 C CA . ASP A 1 430 ? -14.124 -0.446 -96.623 1.00 17.98 409 ASP A CA 1
ATOM 2878 C C . ASP A 1 430 ? -14.938 0.355 -95.592 1.00 18.64 409 ASP A C 1
ATOM 2879 O O . ASP A 1 430 ? -14.405 1.292 -94.935 1.00 18.93 409 ASP A O 1
ATOM 2884 N N . GLU A 1 431 ? -16.220 0.031 -95.461 1.00 20.97 410 GLU A N 1
ATOM 2885 C CA . GLU A 1 431 ? -17.020 0.636 -94.396 1.00 21.90 410 GLU A CA 1
ATOM 2886 C C . GLU A 1 431 ? -16.426 0.291 -93.033 1.00 22.04 410 GLU A C 1
ATOM 2887 O O . GLU A 1 431 ? -16.676 0.998 -92.054 1.00 22.90 410 GLU A O 1
ATOM 2893 N N . ILE A 1 432 ? -15.666 -0.807 -92.974 1.00 21.36 411 ILE A N 1
ATOM 2894 C CA . ILE A 1 432 ? -14.965 -1.216 -91.775 1.00 21.82 411 ILE A CA 1
ATOM 2895 C C . ILE A 1 432 ? -13.500 -0.810 -91.905 1.00 21.93 411 ILE A C 1
ATOM 2896 O O . ILE A 1 432 ? -12.967 -0.126 -91.054 1.00 22.69 411 ILE A O 1
ATOM 2901 N N . MET A 1 433 ? -12.861 -1.224 -92.989 1.00 22.37 412 MET A N 1
ATOM 2902 C CA . MET A 1 433 ? -11.428 -0.996 -93.206 1.00 22.72 412 MET A CA 1
ATOM 2903 C C . MET A 1 433 ? -11.051 0.490 -93.188 1.00 23.10 412 MET A C 1
ATOM 2904 O O . MET A 1 433 ? -10.027 0.843 -92.620 1.00 23.35 412 MET A O 1
ATOM 2909 N N . SER A 1 434 ? -11.906 1.335 -93.782 1.00 22.98 413 SER A N 1
ATOM 2910 C CA . SER A 1 434 ? -11.751 2.791 -93.836 1.00 23.36 413 SER A CA 1
ATOM 2911 C C . SER A 1 434 ? -10.405 3.202 -94.411 1.00 23.00 413 SER A C 1
ATOM 2912 O O . SER A 1 434 ? -9.636 3.913 -93.767 1.00 23.03 413 SER A O 1
ATOM 2915 N N . LEU A 1 435 ? -10.118 2.739 -95.620 1.00 22.30 414 LEU A N 1
ATOM 2916 C CA . LEU A 1 435 ? -8.879 3.119 -96.261 1.00 22.78 414 LEU A CA 1
ATOM 2917 C C . LEU A 1 435 ? -9.043 4.200 -97.346 1.00 23.85 414 LEU A C 1
ATOM 2918 O O . LEU A 1 435 ? -8.075 4.547 -98.032 1.00 24.83 414 LEU A O 1
ATOM 2923 N N . ASN A 1 436 ? -10.257 4.734 -97.503 1.00 24.36 415 ASN A N 1
ATOM 2924 C CA . ASN A 1 436 ? -10.521 5.751 -98.522 1.00 24.46 415 ASN A CA 1
ATOM 2925 C C . ASN A 1 436 ? -10.348 5.181 -99.923 1.00 24.13 415 ASN A C 1
ATOM 2926 O O . ASN A 1 436 ? -9.838 5.866 -100.813 1.00 24.42 415 ASN A O 1
ATOM 2931 N N . LEU A 1 437 ? -10.783 3.940 -100.124 1.00 22.91 416 LEU A N 1
ATOM 2932 C CA . LEU A 1 437 ? -10.492 3.259 -101.379 1.00 23.31 416 LEU A CA 1
ATOM 2933 C C . LEU A 1 437 ? -11.081 3.980 -102.588 1.00 23.65 416 LEU A C 1
ATOM 2934 O O . LEU A 1 437 ? -10.359 4.238 -103.565 1.00 23.36 416 LEU A O 1
ATOM 2939 N N . ARG A 1 438 ? -12.383 4.295 -102.501 1.00 24.56 417 ARG A N 1
ATOM 2940 C CA . ARG A 1 438 ? -13.130 5.056 -103.514 1.00 25.46 417 ARG A CA 1
ATOM 2941 C C . ARG A 1 438 ? -12.358 6.271 -103.986 1.00 25.81 417 ARG A C 1
ATOM 2942 O O . ARG A 1 438 ? -12.118 6.450 -105.188 1.00 25.97 417 ARG A O 1
ATOM 2950 N N . GLU A 1 439 ? -11.983 7.106 -103.025 1.00 26.49 418 GLU A N 1
ATOM 2951 C CA . GLU A 1 439 ? -11.286 8.355 -103.311 1.00 28.59 418 GLU A CA 1
ATOM 2952 C C . GLU A 1 439 ? -9.791 8.151 -103.625 1.00 27.60 418 GLU A C 1
ATOM 2953 O O . GLU A 1 439 ? -9.204 8.930 -104.359 1.00 26.95 418 GLU A O 1
ATOM 2959 N N . GLU A 1 440 ? -9.211 7.058 -103.143 1.00 27.62 419 GLU A N 1
ATOM 2960 C CA . GLU A 1 440 ? -7.852 6.702 -103.546 1.00 28.03 419 GLU A CA 1
ATOM 2961 C C . GLU A 1 440 ? -7.829 6.163 -104.973 1.00 28.65 419 GLU A C 1
ATOM 2962 O O . GLU A 1 440 ? -6.861 6.400 -105.714 1.00 29.63 419 GLU A O 1
ATOM 2968 N N . ILE A 1 441 ? -8.883 5.457 -105.382 1.00 27.69 420 ILE A N 1
ATOM 2969 C CA . ILE A 1 441 ? -8.960 5.074 -106.787 1.00 28.23 420 ILE A CA 1
ATOM 2970 C C . ILE A 1 441 ? -9.086 6.286 -107.726 1.00 29.24 420 ILE A C 1
ATOM 2971 O O . ILE A 1 441 ? -8.413 6.343 -108.759 1.00 30.53 420 ILE A O 1
ATOM 2976 N N . LEU A 1 442 ? -9.923 7.254 -107.378 1.00 29.36 421 LEU A N 1
ATOM 2977 C CA . LEU A 1 442 ? -10.007 8.447 -108.216 1.00 30.79 421 LEU A CA 1
ATOM 2978 C C . LEU A 1 442 ? -8.672 9.208 -108.318 1.00 32.37 421 LEU A C 1
ATOM 2979 O O . LEU A 1 442 ? -8.350 9.718 -109.394 1.00 36.10 421 LEU A O 1
ATOM 2984 N N . LYS A 1 443 ? -7.906 9.285 -107.227 1.00 32.53 422 LYS A N 1
ATOM 2985 C CA . LYS A 1 443 ? -6.614 10.020 -107.218 1.00 33.56 422 LYS A CA 1
ATOM 2986 C C . LYS A 1 443 ? -5.560 9.294 -108.061 1.00 34.07 422 LYS A C 1
ATOM 2987 O O . LYS A 1 443 ? -4.928 9.906 -108.892 1.00 35.62 422 LYS A O 1
ATOM 2989 N N . ASN A 1 444 ? -5.412 7.989 -107.858 1.00 34.50 423 ASN A N 1
ATOM 2990 C CA . ASN A 1 444 ? -4.570 7.118 -108.684 1.00 36.15 423 ASN A CA 1
ATOM 2991 C C . ASN A 1 444 ? -4.820 7.210 -110.210 1.00 39.79 423 ASN A C 1
ATOM 2992 O O . ASN A 1 444 ? -3.872 7.173 -111.010 1.00 42.73 423 ASN A O 1
ATOM 2997 N N . LEU A 1 445 ? -6.085 7.326 -110.612 1.00 40.23 424 LEU A N 1
ATOM 2998 C CA . LEU A 1 445 ? -6.445 7.332 -112.028 1.00 40.32 424 LEU A CA 1
ATOM 2999 C C . LEU A 1 445 ? -6.223 8.694 -112.634 1.00 41.52 424 LEU A C 1
ATOM 3000 O O . LEU A 1 445 ? -5.901 8.807 -113.802 1.00 39.11 424 LEU A O 1
ATOM 3005 N N . GLN A 1 446 ? -6.416 9.731 -111.828 1.00 44.64 425 GLN A N 1
ATOM 3006 C CA . GLN A 1 446 ? -6.168 11.106 -112.270 1.00 45.60 425 GLN A CA 1
ATOM 3007 C C . GLN A 1 446 ? -4.717 11.342 -112.594 1.00 46.47 425 GLN A C 1
ATOM 3008 O O . GLN A 1 446 ? -4.372 12.420 -113.050 1.00 48.49 425 GLN A O 1
ATOM 3014 N N . ASN A 1 447 ? -3.874 10.346 -112.344 1.00 48.01 426 ASN A N 1
ATOM 3015 C CA . ASN A 1 447 ? -2.444 10.466 -112.599 1.00 50.25 426 ASN A CA 1
ATOM 3016 C C . ASN A 1 447 ? -1.904 9.617 -113.737 1.00 50.59 426 ASN A C 1
ATOM 3017 O O . ASN A 1 447 ? -0.756 9.786 -114.127 1.00 54.48 426 ASN A O 1
ATOM 3022 N N . HIS A 1 448 ? -2.708 8.689 -114.252 1.00 49.95 427 HIS A N 1
ATOM 3023 C CA . HIS A 1 448 ? -2.357 8.007 -115.492 1.00 50.68 427 HIS A CA 1
ATOM 3024 C C . HIS A 1 448 ? -2.511 8.973 -116.620 1.00 52.69 427 HIS A C 1
ATOM 3025 O O . HIS A 1 448 ? -2.929 10.120 -116.423 1.00 51.45 427 HIS A O 1
ATOM 3032 N N . ASP A 1 449 ? -2.171 8.517 -117.817 1.00 55.39 428 ASP A N 1
ATOM 3033 C CA . ASP A 1 449 ? -2.229 9.359 -118.999 1.00 57.33 428 ASP A CA 1
ATOM 3034 C C . ASP A 1 449 ? -3.527 9.151 -119.805 1.00 54.69 428 ASP A C 1
ATOM 3035 O O . ASP A 1 449 ? -4.188 8.105 -119.691 1.00 51.74 428 ASP A O 1
ATOM 3040 N N . VAL A 1 450 ? -3.892 10.153 -120.600 1.00 51.78 429 VAL A N 1
ATOM 3041 C CA . VAL A 1 450 ? -5.085 10.049 -121.426 1.00 51.86 429 VAL A CA 1
ATOM 3042 C C . VAL A 1 450 ? -4.801 9.131 -122.605 1.00 51.59 429 VAL A C 1
ATOM 3043 O O . VAL A 1 450 ? -3.895 9.396 -123.389 1.00 52.17 429 VAL A O 1
ATOM 3045 N N . VAL A 1 451 ? -5.541 8.032 -122.708 1.00 51.28 430 VAL A N 1
ATOM 3046 C CA . VAL A 1 451 ? -5.584 7.296 -123.973 1.00 55.35 430 VAL A CA 1
ATOM 3047 C C . VAL A 1 451 ? -7.026 7.081 -124.451 1.00 57.50 430 VAL A C 1
ATOM 3048 O O . VAL A 1 451 ? -7.791 6.283 -123.884 1.00 56.47 430 VAL A O 1
ATOM 3052 N N . ILE A 1 452 ? -7.376 7.829 -125.496 1.00 58.72 431 ILE A N 1
ATOM 3053 C CA . ILE A 1 452 ? -8.681 7.749 -126.106 1.00 58.11 431 ILE A CA 1
ATOM 3054 C C . ILE A 1 452 ? -8.714 6.536 -127.033 1.00 58.78 431 ILE A C 1
ATOM 3055 O O . ILE A 1 452 ? -8.268 6.607 -128.175 1.00 59.85 431 ILE A O 1
ATOM 3057 N N . ASP A 1 453 ? -9.214 5.417 -126.511 1.00 60.19 432 ASP A N 1
ATOM 3058 C CA . ASP A 1 453 ? -9.528 4.241 -127.325 1.00 63.16 432 ASP A CA 1
ATOM 3059 C C . ASP A 1 453 ? -10.952 4.367 -127.923 1.00 64.72 432 ASP A C 1
ATOM 3060 O O . ASP A 1 453 ? -11.700 5.300 -127.587 1.00 62.41 432 ASP A O 1
ATOM 3065 N N . GLU A 1 454 ? -11.312 3.445 -128.819 1.00 67.29 433 GLU A N 1
ATOM 3066 C CA . GLU A 1 454 ? -12.585 3.513 -129.554 1.00 64.98 433 GLU A CA 1
ATOM 3067 C C . GLU A 1 454 ? -13.812 3.688 -128.634 1.00 61.74 433 GLU A C 1
ATOM 3068 O O . GLU A 1 454 ? -14.611 4.607 -128.839 1.00 58.74 433 GLU A O 1
ATOM 3070 N N . ASN A 1 455 ? -13.934 2.832 -127.615 1.00 59.46 434 ASN A N 1
ATOM 3071 C CA . ASN A 1 455 ? -15.074 2.868 -126.685 1.00 57.54 434 ASN A CA 1
ATOM 3072 C C . ASN A 1 455 ? -15.285 4.223 -126.027 1.00 56.62 434 ASN A C 1
ATOM 3073 O O . ASN A 1 455 ? -16.381 4.521 -125.558 1.00 55.55 434 ASN A O 1
ATOM 3078 N N . MET A 1 456 ? -14.227 5.034 -126.011 1.00 56.62 435 MET A N 1
ATOM 3079 C CA . MET A 1 456 ? -14.277 6.418 -125.543 1.00 52.20 435 MET A CA 1
ATOM 3080 C C . MET A 1 456 ? -14.596 7.400 -126.672 1.00 50.85 435 MET A C 1
ATOM 3081 O O . MET A 1 456 ? -15.353 8.358 -126.475 1.00 50.27 435 MET A O 1
ATOM 3086 N N . LYS A 1 457 ? -14.029 7.160 -127.853 1.00 49.71 436 LYS A N 1
ATOM 3087 C CA . LYS A 1 457 ? -14.309 7.995 -129.023 1.00 48.35 436 LYS A CA 1
ATOM 3088 C C . LYS A 1 457 ? -15.799 8.025 -129.374 1.00 46.36 436 LYS A C 1
ATOM 3089 O O . LYS A 1 457 ? -16.254 8.949 -130.037 1.00 45.97 436 LYS A O 1
ATOM 3091 N N . ALA A 1 458 ? -16.529 7.007 -128.912 1.00 45.33 437 ALA A N 1
ATOM 3092 C CA . ALA A 1 458 ? -17.920 6.725 -129.290 1.00 44.62 437 ALA A CA 1
ATOM 3093 C C . ALA A 1 458 ? -18.937 7.294 -128.299 1.00 43.61 437 ALA A C 1
ATOM 3094 O O . ALA A 1 458 ? -20.049 7.707 -128.696 1.00 40.83 437 ALA A O 1
ATOM 3096 N N . LEU A 1 459 ? -18.559 7.276 -127.014 1.00 41.98 438 LEU A N 1
ATOM 3097 C CA . LEU A 1 459 ? -19.319 7.949 -125.961 1.00 39.33 438 LEU A CA 1
ATOM 3098 C C . LEU A 1 459 ? -19.352 9.448 -126.213 1.00 38.97 438 LEU A C 1
ATOM 3099 O O . LEU A 1 459 ? -20.379 10.094 -125.960 1.00 37.78 438 LEU A O 1
ATOM 3104 N N . ILE A 1 460 ? -18.242 9.976 -126.744 1.00 38.44 439 ILE A N 1
ATOM 3105 C CA . ILE A 1 460 ? -18.139 11.388 -127.153 1.00 39.18 439 ILE A CA 1
ATOM 3106 C C . ILE A 1 460 ? -19.062 11.770 -128.337 1.00 39.67 439 ILE A C 1
ATOM 3107 O O . ILE A 1 460 ? -19.673 12.846 -128.336 1.00 39.27 439 ILE A O 1
ATOM 3112 N N . GLU A 1 461 ? -19.166 10.886 -129.329 1.00 40.22 440 GLU A N 1
ATOM 3113 C CA . GLU A 1 461 ? -20.153 11.039 -130.399 1.00 40.37 440 GLU A CA 1
ATOM 3114 C C . GLU A 1 461 ? -21.553 10.974 -129.803 1.00 38.51 440 GLU A C 1
ATOM 3115 O O . GLU A 1 461 ? -22.319 11.918 -129.945 1.00 39.34 440 GLU A O 1
ATOM 3117 N N . GLU A 1 462 ? -21.863 9.874 -129.117 1.00 38.44 441 GLU A N 1
ATOM 3118 C CA . GLU A 1 462 ? -23.110 9.721 -128.383 1.00 39.76 441 GLU A CA 1
ATOM 3119 C C . GLU A 1 462 ? -23.450 11.013 -127.649 1.00 40.95 441 GLU A C 1
ATOM 3120 O O . GLU A 1 462 ? -24.596 11.477 -127.707 1.00 40.93 441 GLU A O 1
ATOM 3126 N N . ARG A 1 463 ? -22.442 11.585 -126.981 1.00 40.35 442 ARG A N 1
ATOM 3127 C CA . ARG A 1 463 ? -22.551 12.897 -126.317 1.00 41.08 442 ARG A CA 1
ATOM 3128 C C . ARG A 1 463 ? -22.730 14.103 -127.272 1.00 41.76 442 ARG A C 1
ATOM 3129 O O . ARG A 1 463 ? -23.639 14.921 -127.063 1.00 40.10 442 ARG A O 1
ATOM 3137 N N . ARG A 1 464 ? -21.872 14.220 -128.295 1.00 43.36 443 ARG A N 1
ATOM 3138 C CA . ARG A 1 464 ? -21.967 15.344 -129.268 1.00 44.44 443 ARG A CA 1
ATOM 3139 C C . ARG A 1 464 ? -23.314 15.329 -129.984 1.00 42.25 443 ARG A C 1
ATOM 3140 O O . ARG A 1 464 ? -23.879 16.369 -130.264 1.00 42.38 443 ARG A O 1
ATOM 3142 N N . ILE A 1 465 ? -23.830 14.133 -130.240 1.00 41.86 444 ILE A N 1
ATOM 3143 C CA . ILE A 1 465 ? -25.181 13.966 -130.761 1.00 41.12 444 ILE A CA 1
ATOM 3144 C C . ILE A 1 465 ? -26.231 14.420 -129.740 1.00 39.31 444 ILE A C 1
ATOM 3145 O O . ILE A 1 465 ? -27.113 15.218 -130.070 1.00 39.91 444 ILE A O 1
ATOM 3147 N N . ALA A 1 466 ? -26.130 13.905 -128.514 1.00 36.52 445 ALA A N 1
ATOM 3148 C CA . ALA A 1 466 ? -27.097 14.192 -127.461 1.00 35.57 445 ALA A CA 1
ATOM 3149 C C . ALA A 1 466 ? -27.152 15.688 -127.122 1.00 36.10 445 ALA A C 1
ATOM 3150 O O . ALA A 1 466 ? -28.218 16.222 -126.803 1.00 35.94 445 ALA A O 1
ATOM 3152 N N . LYS A 1 467 ? -26.004 16.361 -127.190 1.00 36.54 446 LYS A N 1
ATOM 3153 C CA . LYS A 1 467 ? -25.952 17.802 -126.967 1.00 37.13 446 LYS A CA 1
ATOM 3154 C C . LYS A 1 467 ? -26.533 18.585 -128.165 1.00 38.50 446 LYS A C 1
ATOM 3155 O O . LYS A 1 467 ? -26.918 19.749 -128.007 1.00 38.51 446 LYS A O 1
ATOM 3157 N N . CYS A 1 468 ? -26.630 17.937 -129.335 1.00 39.67 447 CYS A N 1
ATOM 3158 C CA . CYS A 1 468 ? -27.276 18.536 -130.527 1.00 41.16 447 CYS A CA 1
ATOM 3159 C C . CYS A 1 468 ? -28.789 18.323 -130.587 1.00 41.08 447 CYS A C 1
ATOM 3160 O O . CYS A 1 468 ? -29.528 19.250 -130.955 1.00 40.43 447 CYS A O 1
ATOM 3163 N N . GLU A 1 469 ? -29.236 17.106 -130.241 1.00 40.83 448 GLU A N 1
ATOM 3164 C CA . GLU A 1 469 ? -30.667 16.795 -130.044 1.00 40.37 448 GLU A CA 1
ATOM 3165 C C . GLU A 1 469 ? -31.246 17.534 -128.826 1.00 41.15 448 GLU A C 1
ATOM 3166 O O . GLU A 1 469 ? -32.459 17.496 -128.589 1.00 42.21 448 GLU A O 1
ATOM 3168 N N . LYS A 1 470 ? -30.372 18.208 -128.070 1.00 40.59 449 LYS A N 1
ATOM 3169 C CA . LYS A 1 470 ? -30.754 18.980 -126.878 1.00 40.76 449 LYS A CA 1
ATOM 3170 C C . LYS A 1 470 ? -31.327 18.085 -125.764 1.00 41.45 449 LYS A C 1
ATOM 3171 O O . LYS A 1 470 ? -32.304 18.439 -125.087 1.00 41.27 449 LYS A O 1
ATOM 3177 N N . ASN A 1 471 ? -30.707 16.909 -125.622 1.00 40.37 450 ASN A N 1
ATOM 3178 C CA . ASN A 1 471 ? -30.996 15.942 -124.572 1.00 39.46 450 ASN A CA 1
ATOM 3179 C C . ASN A 1 471 ? -29.844 16.049 -123.576 1.00 37.85 450 ASN A C 1
ATOM 3180 O O . ASN A 1 471 ? -28.976 15.169 -123.490 1.00 36.00 450 ASN A O 1
ATOM 3185 N N . PHE A 1 472 ? -29.850 17.147 -122.826 1.00 37.11 451 PHE A N 1
ATOM 3186 C CA . PHE A 1 472 ? -28.739 17.478 -121.945 1.00 37.78 451 PHE A CA 1
ATOM 3187 C C . PHE A 1 472 ? -28.536 16.521 -120.774 1.00 36.96 451 PHE A C 1
ATOM 3188 O O . PHE A 1 472 ? -27.453 16.454 -120.221 1.00 37.74 451 PHE A O 1
ATOM 3196 N N . LYS A 1 473 ? -29.581 15.782 -120.424 1.00 38.22 452 LYS A N 1
ATOM 3197 C CA . LYS A 1 473 ? -29.554 14.693 -119.435 1.00 38.63 452 LYS A CA 1
ATOM 3198 C C . LYS A 1 473 ? -28.593 13.555 -119.827 1.00 37.31 452 LYS A C 1
ATOM 3199 O O . LYS A 1 473 ? -27.744 13.128 -119.041 1.00 36.04 452 LYS A O 1
ATOM 3205 N N . ARG A 1 474 ? -28.741 13.070 -121.056 1.00 36.57 453 ARG A N 1
ATOM 3206 C CA . ARG A 1 474 ? -27.857 12.055 -121.585 1.00 36.99 453 ARG A CA 1
ATOM 3207 C C . ARG A 1 474 ? -26.438 12.596 -121.671 1.00 35.80 453 ARG A C 1
ATOM 3208 O O . ARG A 1 474 ? -25.468 11.898 -121.319 1.00 35.92 453 ARG A O 1
ATOM 3216 N N . ALA A 1 475 ? -26.329 13.833 -122.143 1.00 35.12 454 ALA A N 1
ATOM 3217 C CA . ALA A 1 475 ? -25.043 14.525 -122.259 1.00 36.38 454 ALA A CA 1
ATOM 3218 C C . ALA A 1 475 ? -24.314 14.621 -120.920 1.00 36.17 454 ALA A C 1
ATOM 3219 O O . ALA A 1 475 ? -23.100 14.373 -120.830 1.00 34.90 454 ALA A O 1
ATOM 3221 N N . ASP A 1 476 ? -25.069 14.977 -119.882 1.00 36.45 455 ASP A N 1
ATOM 3222 C CA . ASP A 1 476 ? -24.508 15.113 -118.551 1.00 37.42 455 ASP A CA 1
ATOM 3223 C C . ASP A 1 476 ? -24.161 13.763 -117.920 1.00 37.23 455 ASP A C 1
ATOM 3224 O O . ASP A 1 476 ? -23.214 13.677 -117.133 1.00 36.31 455 ASP A O 1
ATOM 3229 N N . GLU A 1 477 ? -24.936 12.726 -118.256 1.00 37.76 456 GLU A N 1
ATOM 3230 C CA . GLU A 1 477 ? -24.653 11.362 -117.808 1.00 38.59 456 GLU A CA 1
ATOM 3231 C C . GLU A 1 477 ? -23.328 10.867 -118.388 1.00 37.56 456 GLU A C 1
ATOM 3232 O O . GLU A 1 477 ? -22.541 10.242 -117.671 1.00 37.65 456 GLU A O 1
ATOM 3238 N N . ILE A 1 478 ? -23.082 11.139 -119.675 1.00 36.12 457 ILE A N 1
ATOM 3239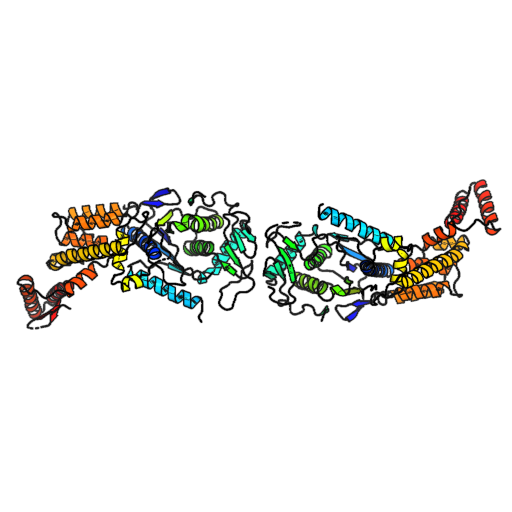 C CA . ILE A 1 478 ? -21.785 10.808 -120.286 1.00 34.29 457 ILE A CA 1
ATOM 3240 C C . ILE A 1 478 ? -20.679 11.584 -119.566 1.00 33.71 457 ILE A C 1
ATOM 3241 O O . ILE A 1 478 ? -19.778 10.985 -119.015 1.00 32.96 457 ILE A O 1
ATOM 3246 N N . ARG A 1 479 ? -20.794 12.910 -119.528 1.00 35.04 458 ARG A N 1
ATOM 3247 C CA . ARG A 1 479 ? -19.873 13.777 -118.782 1.00 35.76 458 ARG A CA 1
ATOM 3248 C C . ARG A 1 479 ? -19.546 13.210 -117.397 1.00 36.02 458 ARG A C 1
ATOM 3249 O O . ARG A 1 479 ? -18.382 13.144 -117.000 1.00 35.67 458 ARG A O 1
ATOM 3257 N N . ASP A 1 480 ? -20.580 12.795 -116.678 1.00 36.79 459 ASP A N 1
ATOM 3258 C CA . ASP A 1 480 ? -20.428 12.316 -115.311 1.00 39.75 459 ASP A CA 1
ATOM 3259 C C . ASP A 1 480 ? -19.855 10.893 -115.243 1.00 40.17 459 ASP A C 1
ATOM 3260 O O . ASP A 1 480 ? -19.430 10.447 -114.167 1.00 41.63 459 ASP A O 1
ATOM 3265 N N . PHE A 1 481 ? -19.833 10.185 -116.376 1.00 37.57 460 PHE A N 1
ATOM 3266 C CA . PHE A 1 481 ? -19.082 8.937 -116.462 1.00 36.24 460 PHE A CA 1
ATOM 3267 C C . PHE A 1 481 ? -17.566 9.177 -116.587 1.00 35.59 460 PHE A C 1
ATOM 3268 O O . PHE A 1 481 ? -16.764 8.496 -115.936 1.00 36.08 460 PHE A O 1
ATOM 3276 N N . PHE A 1 482 ? -17.171 10.132 -117.421 1.00 34.60 461 PHE A N 1
ATOM 3277 C CA . PHE A 1 482 ? -15.759 10.438 -117.599 1.00 35.38 461 PHE A CA 1
ATOM 3278 C C . PHE A 1 482 ? -15.160 11.025 -116.311 1.00 36.11 461 PHE A C 1
ATOM 3279 O O . PHE A 1 482 ? -14.041 10.667 -115.906 1.00 36.12 461 PHE A O 1
ATOM 3287 N N . ALA A 1 483 ? -15.919 11.901 -115.656 1.00 33.57 462 ALA A N 1
ATOM 3288 C CA . ALA A 1 483 ? -15.465 12.523 -114.422 1.00 32.92 462 ALA A CA 1
ATOM 3289 C C . ALA A 1 483 ? -15.168 11.492 -113.337 1.00 31.94 462 ALA A C 1
ATOM 3290 O O . ALA A 1 483 ? -14.215 11.653 -112.581 1.00 32.38 462 ALA A O 1
ATOM 3292 N N . LYS A 1 484 ? -15.970 10.431 -113.272 1.00 31.30 463 LYS A N 1
ATOM 3293 C CA . LYS A 1 484 ? -15.779 9.396 -112.259 1.00 30.53 463 LYS A CA 1
ATOM 3294 C C . LYS A 1 484 ? -14.563 8.512 -112.599 1.00 30.56 463 LYS A C 1
ATOM 3295 O O . LYS A 1 484 ? -14.030 7.819 -111.729 1.00 30.84 463 LYS A O 1
ATOM 3297 N N . LYS A 1 485 ? -14.111 8.561 -113.850 1.00 30.35 464 LYS A N 1
ATOM 3298 C CA . LYS A 1 485 ? -12.823 7.975 -114.201 1.00 31.05 464 LYS A CA 1
ATOM 3299 C C . LYS A 1 485 ? -11.675 8.997 -114.181 1.00 31.77 464 LYS A C 1
ATOM 3300 O O . LYS A 1 485 ? -10.554 8.684 -114.584 1.00 33.05 464 LYS A O 1
ATOM 3306 N N . GLY A 1 486 ? -11.946 10.206 -113.703 1.00 31.42 465 GLY A N 1
ATOM 3307 C CA . GLY A 1 486 ? -10.935 11.263 -113.640 1.00 34.02 465 GLY A CA 1
ATOM 3308 C C . GLY A 1 486 ? -10.699 12.079 -114.912 1.00 36.58 465 GLY A C 1
ATOM 3309 O O . GLY A 1 486 ? -9.687 12.772 -115.021 1.00 38.02 465 GLY A O 1
ATOM 3310 N N . PHE A 1 487 ? -11.614 11.998 -115.876 1.00 36.73 466 PHE A N 1
ATOM 3311 C CA . PHE A 1 487 ? -11.504 12.772 -117.116 1.00 38.42 466 PHE A CA 1
ATOM 3312 C C . PHE A 1 487 ? -12.448 13.932 -117.054 1.00 39.92 466 PHE A C 1
ATOM 3313 O O . PHE A 1 487 ? -13.549 13.804 -116.528 1.00 40.36 466 PHE A O 1
ATOM 3321 N N . VAL A 1 488 ? -12.001 15.056 -117.599 1.00 41.46 467 VAL A N 1
ATOM 3322 C CA . VAL A 1 488 ? -12.809 16.247 -117.761 1.00 43.35 467 VAL A CA 1
ATOM 3323 C C . VAL A 1 488 ? -12.978 16.441 -119.265 1.00 45.86 467 VAL A C 1
ATOM 3324 O O . VAL A 1 488 ? -12.093 16.070 -120.043 1.00 44.65 467 VAL A O 1
ATOM 3328 N N . LEU A 1 489 ? -14.102 17.014 -119.685 1.00 46.34 468 LEU A N 1
ATOM 3329 C CA . LEU A 1 489 ? -14.341 17.175 -121.110 1.00 47.42 468 LEU A CA 1
ATOM 3330 C C . LEU A 1 489 ? -14.444 18.643 -121.445 1.00 51.50 468 LEU A C 1
ATOM 3331 O O . LEU A 1 489 ? -15.272 19.362 -120.880 1.00 54.89 468 LEU A O 1
ATOM 3336 N N . VAL A 1 490 ? -13.583 19.087 -122.355 1.00 53.55 469 VAL A N 1
ATOM 3337 C CA . VAL A 1 490 ? -13.582 20.477 -122.811 1.00 55.80 469 VAL A CA 1
ATOM 3338 C C . VAL A 1 490 ? -13.603 20.612 -124.348 1.00 55.75 469 VAL A C 1
ATOM 3339 O O . VAL A 1 490 ? -13.455 19.630 -125.091 1.00 52.06 469 VAL A O 1
ATOM 3343 N N . SER B 1 21 ? -35.620 43.703 -2.204 1.00 48.92 0 SER B N 1
ATOM 3344 C CA . SER B 1 21 ? -34.897 42.405 -2.086 1.00 50.58 0 SER B CA 1
ATOM 3345 C C . SER B 1 21 ? -33.400 42.585 -2.381 1.00 49.23 0 SER B C 1
ATOM 3346 O O . SER B 1 21 ? -32.986 43.602 -2.959 1.00 55.98 0 SER B O 1
ATOM 3349 N N . MET B 1 22 ? -32.599 41.600 -1.977 1.00 61.26 1 MET B N 1
ATOM 3350 C CA . MET B 1 22 ? -31.154 41.584 -2.221 1.00 53.91 1 MET B CA 1
ATOM 3351 C C . MET B 1 22 ? -30.812 41.066 -3.627 1.00 49.87 1 MET B C 1
ATOM 3352 O O . MET B 1 22 ? -30.749 39.853 -3.861 1.00 48.88 1 MET B O 1
ATOM 3354 N N . ILE B 1 23 ? -30.595 42.005 -4.552 1.00 47.12 2 ILE B N 1
ATOM 3355 C CA . ILE B 1 23 ? -30.193 41.727 -5.941 1.00 41.58 2 ILE B CA 1
ATOM 3356 C C . ILE B 1 23 ? -28.671 41.764 -6.089 1.00 37.95 2 ILE B C 1
ATOM 3357 O O . ILE B 1 23 ? -28.054 42.757 -5.731 1.00 38.88 2 ILE B O 1
ATOM 3362 N N . LEU B 1 24 ? -28.079 40.698 -6.627 1.00 33.46 3 LEU B N 1
ATOM 3363 C CA . LEU B 1 24 ? -26.656 40.682 -6.955 1.00 31.11 3 LEU B CA 1
ATOM 3364 C C . LEU B 1 24 ? -26.384 41.352 -8.315 1.00 30.45 3 LEU B C 1
ATOM 3365 O O . LEU B 1 24 ? -27.099 41.116 -9.287 1.00 29.32 3 LEU B O 1
ATOM 3370 N N . LYS B 1 25 ? -25.369 42.216 -8.347 1.00 30.72 4 LYS B N 1
ATOM 3371 C CA . LYS B 1 25 ? -24.866 42.837 -9.562 1.00 30.98 4 LYS B CA 1
ATOM 3372 C C . LYS B 1 25 ? -23.574 42.126 -9.834 1.00 30.96 4 LYS B C 1
ATOM 3373 O O . LYS B 1 25 ? -22.755 42.020 -8.918 1.00 31.50 4 LYS B O 1
ATOM 3379 N N . LEU B 1 26 ? -23.378 41.662 -11.077 1.00 29.68 5 LEU B N 1
ATOM 3380 C CA . LEU B 1 26 ? -22.161 40.968 -11.482 1.00 28.01 5 LEU B CA 1
ATOM 3381 C C . LEU B 1 26 ? -21.513 41.658 -12.653 1.00 27.85 5 LEU B C 1
ATOM 3382 O O . LEU B 1 26 ? -22.189 42.000 -13.636 1.00 28.17 5 LEU B O 1
ATOM 3387 N N . TYR B 1 27 ? -20.197 41.817 -12.599 1.00 27.32 6 TYR B N 1
ATOM 3388 C CA . TYR B 1 27 ? -19.515 42.392 -13.744 1.00 27.54 6 TYR B CA 1
ATOM 3389 C C . TYR B 1 27 ? -19.493 41.395 -14.912 1.00 26.35 6 TYR B C 1
ATOM 3390 O O . TYR B 1 27 ? -18.958 40.310 -14.790 1.00 25.22 6 TYR B O 1
ATOM 3399 N N . ASN B 1 28 ? -20.063 41.798 -16.044 1.00 26.84 7 ASN B N 1
ATOM 3400 C CA . ASN B 1 28 ? -20.320 40.913 -17.194 1.00 26.37 7 ASN B CA 1
ATOM 3401 C C . ASN B 1 28 ? -19.433 41.219 -18.392 1.00 26.84 7 ASN B C 1
ATOM 3402 O O . ASN B 1 28 ? -19.607 42.239 -19.036 1.00 28.14 7 ASN B O 1
ATOM 3407 N N . THR B 1 29 ? -18.488 40.326 -18.682 1.00 26.75 8 THR B N 1
ATOM 3408 C CA . THR B 1 29 ? -17.573 40.454 -19.825 1.00 27.75 8 THR B CA 1
ATOM 3409 C C . THR B 1 29 ? -18.321 40.792 -21.135 1.00 28.48 8 THR B C 1
ATOM 3410 O O . THR B 1 29 ? -17.793 41.502 -22.001 1.00 28.57 8 THR B O 1
ATOM 3414 N N . ARG B 1 30 ? -19.563 40.325 -21.256 1.00 28.44 9 ARG B N 1
ATOM 3415 C CA . ARG B 1 30 ? -20.299 40.468 -22.526 1.00 29.74 9 ARG B CA 1
ATOM 3416 C C . ARG B 1 30 ? -20.820 41.898 -22.778 1.00 30.15 9 ARG B C 1
ATOM 3417 O O . ARG B 1 30 ? -21.280 42.213 -23.876 1.00 30.07 9 ARG B O 1
ATOM 3425 N N . THR B 1 31 ? -20.743 42.733 -21.739 1.00 30.27 10 THR B N 1
ATOM 3426 C CA . THR B 1 31 ? -21.195 44.132 -21.753 1.00 30.51 10 THR B CA 1
ATOM 3427 C C . THR B 1 31 ? -20.112 45.077 -21.203 1.00 31.03 10 THR B C 1
ATOM 3428 O O . THR B 1 31 ? -20.194 46.270 -21.375 1.00 31.46 10 THR B O 1
ATOM 3432 N N . LYS B 1 32 ? -19.089 44.541 -20.548 1.00 32.16 11 LYS B N 1
ATOM 3433 C CA . LYS B 1 32 ? -18.103 45.379 -19.859 1.00 34.81 11 LYS B CA 1
ATOM 3434 C C . LYS B 1 32 ? -18.829 46.395 -18.951 1.00 35.92 11 LYS B C 1
ATOM 3435 O O . LYS B 1 32 ? -18.590 47.603 -19.014 1.00 36.58 11 LYS B O 1
ATOM 3437 N N . ASP B 1 33 ? -19.751 45.874 -18.141 1.00 36.55 12 ASP B N 1
ATOM 3438 C CA . ASP B 1 33 ? -20.464 46.645 -17.118 1.00 37.65 12 ASP B CA 1
ATOM 3439 C C . ASP B 1 33 ? -21.151 45.678 -16.148 1.00 35.23 12 ASP B C 1
ATOM 3440 O O . ASP B 1 33 ? -21.022 44.467 -16.308 1.00 34.84 12 ASP B O 1
ATOM 3445 N N . PHE B 1 34 ? -21.862 46.197 -15.147 1.00 34.13 13 PHE B N 1
ATOM 3446 C CA . PHE B 1 34 ? -22.520 45.345 -14.143 1.00 33.37 13 PHE B CA 1
ATOM 3447 C C . PHE B 1 34 ? -23.942 44.957 -14.552 1.00 33.75 13 PHE B C 1
ATOM 3448 O O . PHE B 1 34 ? -24.782 45.833 -14.746 1.00 36.30 13 PHE B O 1
ATOM 3456 N N . SER B 1 35 ? -24.212 43.660 -14.702 1.00 33.51 14 SER B N 1
ATOM 3457 C CA . SER B 1 35 ? -25.587 43.183 -14.894 1.00 33.42 14 SER B CA 1
ATOM 3458 C C . SER B 1 35 ? -26.267 42.885 -13.568 1.00 34.81 14 SER B C 1
ATOM 3459 O O . SER B 1 35 ? -25.641 42.342 -12.629 1.00 33.63 14 SER B O 1
ATOM 3462 N N . GLU B 1 36 ? -27.549 43.240 -13.516 1.00 35.43 15 GLU B N 1
ATOM 3463 C CA . GLU B 1 36 ? -28.355 43.108 -12.328 1.00 36.47 15 GLU B CA 1
ATOM 3464 C C . GLU B 1 36 ? -29.194 41.858 -12.413 1.00 35.73 15 GLU B C 1
ATOM 3465 O O . GLU B 1 36 ? -30.171 41.809 -13.138 1.00 36.95 15 GLU B O 1
ATOM 3471 N N . LEU B 1 37 ? -28.822 40.845 -11.652 1.00 35.40 16 LEU B N 1
ATOM 3472 C CA . LEU B 1 37 ? -29.504 39.572 -11.736 1.00 35.47 16 LEU B CA 1
ATOM 3473 C C . LEU B 1 37 ? -30.838 39.643 -11.032 1.00 35.60 16 LEU B C 1
ATOM 3474 O O . LEU B 1 37 ? -30.884 39.615 -9.819 1.00 36.39 16 LEU B O 1
ATOM 3479 N N . THR B 1 38 ? -31.921 39.723 -11.799 1.00 35.35 17 THR B N 1
ATOM 3480 C CA . THR B 1 38 ? -33.233 40.001 -11.216 1.00 36.24 17 THR B CA 1
ATOM 3481 C C . THR B 1 38 ? -34.238 38.849 -11.237 1.00 36.42 17 THR B C 1
ATOM 3482 O O . THR B 1 38 ? -35.356 38.982 -10.767 1.00 39.45 17 THR B O 1
ATOM 3486 N N . ASN B 1 39 ? -33.840 37.716 -11.766 1.00 35.89 18 ASN B N 1
ATOM 3487 C CA . ASN B 1 39 ? -34.671 36.535 -11.692 1.00 37.43 18 ASN B CA 1
ATOM 3488 C C . ASN B 1 39 ? -34.234 35.626 -10.521 1.00 37.92 18 ASN B C 1
ATOM 3489 O O . ASN B 1 39 ? -33.139 35.049 -10.540 1.00 35.96 18 ASN B O 1
ATOM 3494 N N . PHE B 1 40 ? -35.091 35.513 -9.509 1.00 38.18 19 PHE B N 1
ATOM 3495 C CA . PHE B 1 40 ? -34.774 34.768 -8.290 1.00 37.46 19 PHE B CA 1
ATOM 3496 C C . PHE B 1 40 ? -35.274 33.347 -8.363 1.00 37.33 19 PHE B C 1
ATOM 3497 O O . PHE B 1 40 ? -34.772 32.476 -7.670 1.00 36.07 19 PHE B O 1
ATOM 3505 N N . GLU B 1 41 ? -36.277 33.136 -9.207 1.00 38.96 20 GLU B N 1
ATOM 3506 C CA . GLU B 1 41 ? -37.060 31.904 -9.189 1.00 40.37 20 GLU B CA 1
ATOM 3507 C C . GLU B 1 41 ? -36.245 30.718 -9.687 1.00 39.12 20 GLU B C 1
ATOM 3508 O O . GLU B 1 41 ? -36.398 29.602 -9.171 1.00 40.13 20 GLU B O 1
ATOM 3510 N N . ASN B 1 42 ? -35.371 30.974 -10.669 1.00 37.06 21 ASN B N 1
ATOM 3511 C CA . ASN B 1 42 ? -34.537 29.936 -11.269 1.00 34.88 21 ASN B CA 1
ATOM 3512 C C . ASN B 1 42 ? -33.372 30.471 -12.115 1.00 33.09 21 ASN B C 1
ATOM 3513 O O . ASN B 1 42 ? -33.576 30.897 -13.257 1.00 34.24 21 ASN B O 1
ATOM 3518 N N . VAL B 1 43 ? -32.155 30.432 -11.568 1.00 30.16 22 VAL B N 1
ATOM 3519 C CA . VAL B 1 43 ? -30.962 30.932 -12.282 1.00 27.34 22 VAL B CA 1
ATOM 3520 C C . VAL B 1 43 ? -30.129 29.755 -12.738 1.00 24.83 22 VAL B C 1
ATOM 3521 O O . VAL B 1 43 ? -29.752 28.931 -11.932 1.00 24.41 22 VAL B O 1
ATOM 3525 N N . LYS B 1 44 ? -29.834 29.697 -14.026 1.00 23.04 23 LYS B N 1
ATOM 3526 C CA . LYS B 1 44 ? -29.062 28.616 -14.587 1.00 21.71 23 LYS B CA 1
ATOM 3527 C C . LYS B 1 44 ? -27.600 29.039 -14.770 1.00 20.54 23 LYS B C 1
ATOM 3528 O O . LYS B 1 44 ? -27.317 30.061 -15.418 1.00 20.48 23 LYS B O 1
ATOM 3534 N N . VAL B 1 45 ? -26.674 28.272 -14.187 1.00 19.42 24 VAL B N 1
ATOM 3535 C CA . VAL B 1 45 ? -25.240 28.617 -14.238 1.00 18.62 24 VAL B CA 1
ATOM 3536 C C . VAL B 1 45 ? -24.398 27.479 -14.826 1.00 18.45 24 VAL B C 1
ATOM 3537 O O . VAL B 1 45 ? -24.666 26.303 -14.611 1.00 18.62 24 VAL B O 1
ATOM 3541 N N . TYR B 1 46 ? -23.397 27.842 -15.609 1.00 18.88 25 TYR B N 1
ATOM 3542 C CA . TYR B 1 46 ? -22.473 26.848 -16.177 1.00 19.56 25 TYR B CA 1
ATOM 3543 C C . TYR B 1 46 ? -21.058 27.351 -16.022 1.00 19.15 25 TYR B C 1
ATOM 3544 O O . TYR B 1 46 ? -20.781 28.518 -16.280 1.00 18.97 25 TYR B O 1
ATOM 3553 N N . ALA B 1 47 ? -20.164 26.476 -15.580 1.00 19.24 26 ALA B N 1
ATOM 3554 C CA . ALA B 1 47 ? -18.752 26.820 -15.564 1.00 19.33 26 ALA B CA 1
ATOM 3555 C C . ALA B 1 47 ? -18.032 25.715 -16.301 1.00 20.02 26 ALA B C 1
ATOM 3556 O O . ALA B 1 47 ? -18.446 24.557 -16.226 1.00 19.68 26 ALA B O 1
ATOM 3558 N N . CYS B 1 48 ? -17.002 26.076 -17.063 1.00 21.41 27 CYS B N 1
ATOM 3559 C CA . CYS B 1 48 ? -16.146 25.079 -17.722 1.00 22.75 27 CYS B CA 1
ATOM 3560 C C . CYS B 1 48 ? -15.380 24.262 -16.671 1.00 22.17 27 CYS B C 1
ATOM 3561 O O . CYS B 1 48 ? -14.927 24.807 -15.652 1.00 22.21 27 CYS B O 1
ATOM 3564 N N . GLY B 1 49 ? -15.247 22.964 -16.898 1.00 22.09 28 GLY B N 1
ATOM 3565 C CA . GLY B 1 49 ? -14.649 22.079 -15.903 1.00 21.70 28 GLY B CA 1
ATOM 3566 C C . GLY B 1 49 ? -13.200 21.772 -16.227 1.00 22.20 28 GLY B C 1
ATOM 3567 O O . GLY B 1 49 ? -12.696 22.205 -17.243 1.00 22.89 28 GLY B O 1
ATOM 3568 N N . PRO B 1 50 ? -12.512 21.032 -15.357 1.00 22.02 29 PRO B N 1
ATOM 3569 C CA . PRO B 1 50 ? -11.107 20.717 -15.607 1.00 23.02 29 PRO B CA 1
ATOM 3570 C C . PRO B 1 50 ? -10.898 19.676 -16.713 1.00 24.56 29 PRO B C 1
ATOM 3571 O O . PRO B 1 50 ? -11.838 18.938 -17.072 1.00 23.76 29 PRO B O 1
ATOM 3575 N N . THR B 1 51 ? -9.680 19.657 -17.273 1.00 26.26 30 THR B N 1
ATOM 3576 C CA . THR B 1 51 ? -9.196 18.507 -18.064 1.00 27.87 30 THR B CA 1
ATOM 3577 C C . THR B 1 51 ? -8.846 17.434 -17.052 1.00 27.77 30 THR B C 1
ATOM 3578 O O . THR B 1 51 ? -8.448 17.776 -15.957 1.00 28.27 30 THR B O 1
ATOM 3582 N N . VAL B 1 52 ? -9.007 16.155 -17.378 1.00 28.37 31 VAL B N 1
ATOM 3583 C CA . VAL B 1 52 ? -8.898 15.123 -16.331 1.00 28.22 31 VAL B CA 1
ATOM 3584 C C . VAL B 1 52 ? -7.854 14.034 -16.613 1.00 30.13 31 VAL B C 1
ATOM 3585 O O . VAL B 1 52 ? -8.123 12.831 -16.503 1.00 29.26 31 VAL B O 1
ATOM 3589 N N . TYR B 1 53 ? -6.650 14.477 -16.970 1.00 33.17 32 TYR B N 1
ATOM 3590 C CA . TYR B 1 53 ? -5.577 13.575 -17.374 1.00 34.97 32 TYR B CA 1
ATOM 3591 C C . TYR B 1 53 ? -4.363 13.819 -16.483 1.00 33.04 32 TYR B C 1
ATOM 3592 O O . TYR B 1 53 ? -3.265 13.317 -16.747 1.00 34.27 32 TYR B O 1
ATOM 3601 N N . ASN B 1 54 ? -4.596 14.590 -15.426 1.00 29.38 33 ASN B N 1
ATOM 3602 C CA . ASN B 1 54 ? -3.607 14.957 -14.446 1.00 27.22 33 ASN B CA 1
ATOM 3603 C C . ASN B 1 54 ? -4.371 15.652 -13.323 1.00 25.24 33 ASN B C 1
ATOM 3604 O O . ASN B 1 54 ? -5.519 16.058 -13.542 1.00 24.17 33 ASN B O 1
ATOM 3609 N N . TYR B 1 55 ? -3.759 15.780 -12.139 1.00 23.29 34 TYR B N 1
ATOM 3610 C CA . TYR B 1 55 ? -4.383 16.476 -11.011 1.00 21.83 34 TYR B CA 1
ATOM 3611 C C . TYR B 1 55 ? -4.443 17.950 -11.348 1.00 21.99 34 TYR B C 1
ATOM 3612 O O . TYR B 1 55 ? -3.525 18.465 -11.993 1.00 23.59 34 TYR B O 1
ATOM 3621 N N . ALA B 1 56 ? -5.504 18.639 -10.935 1.00 20.26 35 ALA B N 1
ATOM 3622 C CA . ALA B 1 56 ? -5.527 20.079 -11.140 1.00 19.89 35 ALA B CA 1
ATOM 3623 C C . ALA B 1 56 ? -4.480 20.803 -10.223 1.00 19.73 35 ALA B C 1
ATOM 3624 O O . ALA B 1 56 ? -3.967 20.237 -9.237 1.00 18.67 35 ALA B O 1
ATOM 3626 N N . HIS B 1 57 ? -4.175 22.039 -10.596 1.00 19.97 36 HIS B N 1
ATOM 3627 C CA . HIS B 1 57 ? -3.321 22.885 -9.802 1.00 21.11 36 HIS B CA 1
ATOM 3628 C C . HIS B 1 57 ? -4.127 24.016 -9.233 1.00 20.84 36 HIS B C 1
ATOM 3629 O O . HIS B 1 57 ? -5.289 24.212 -9.618 1.00 20.03 36 HIS B O 1
ATOM 3636 N N . ILE B 1 58 ? -3.489 24.762 -8.332 1.00 20.74 37 ILE B N 1
ATOM 3637 C CA . ILE B 1 58 ? -4.164 25.712 -7.490 1.00 20.90 37 ILE B CA 1
ATOM 3638 C C . ILE B 1 58 ? -4.697 26.889 -8.284 1.00 21.25 37 ILE B C 1
ATOM 3639 O O . ILE B 1 58 ? -5.620 27.569 -7.842 1.00 20.73 37 ILE B O 1
ATOM 3644 N N . GLY B 1 59 ? -4.134 27.099 -9.473 1.00 22.10 38 GLY B N 1
ATOM 3645 C CA . GLY B 1 59 ? -4.645 28.093 -10.404 1.00 22.28 38 GLY B CA 1
ATOM 3646 C C . GLY B 1 59 ? -6.060 27.708 -10.764 1.00 21.52 38 GLY B C 1
ATOM 3647 O O . GLY B 1 59 ? -6.973 28.520 -10.671 1.00 21.80 38 GLY B O 1
ATOM 3648 N N . ASN B 1 60 ? -6.250 26.447 -11.141 1.00 21.06 39 ASN B N 1
ATOM 3649 C CA . ASN B 1 60 ? -7.593 25.933 -11.447 1.00 19.90 39 ASN B CA 1
ATOM 3650 C C . ASN B 1 60 ? -8.537 26.103 -10.282 1.00 18.52 39 ASN B C 1
ATOM 3651 O O . ASN B 1 60 ? -9.650 26.568 -10.440 1.00 17.87 39 ASN B O 1
ATOM 3656 N N . PHE B 1 61 ? -8.080 25.735 -9.092 1.00 17.96 40 PHE B N 1
ATOM 3657 C CA . PHE B 1 61 ? -8.946 25.834 -7.924 1.00 17.29 40 PHE B CA 1
ATOM 3658 C C . PHE B 1 61 ? -9.289 27.280 -7.581 1.00 17.12 40 PHE B C 1
ATOM 3659 O O . PHE B 1 61 ? -10.364 27.544 -7.076 1.00 16.88 40 PHE B O 1
ATOM 3667 N N . ARG B 1 62 ? -8.391 28.218 -7.877 1.00 17.56 41 ARG B N 1
ATOM 3668 C CA . ARG B 1 62 ? -8.668 29.608 -7.609 1.00 18.04 41 ARG B CA 1
ATOM 3669 C C . ARG B 1 62 ? -9.964 29.930 -8.320 1.00 18.02 41 ARG B C 1
ATOM 3670 O O . ARG B 1 62 ? -10.890 30.403 -7.697 1.00 18.51 41 ARG B O 1
ATOM 3678 N N . THR B 1 63 ? -10.024 29.605 -9.614 1.00 17.95 42 THR B N 1
ATOM 3679 C CA . THR B 1 63 ? -11.187 29.789 -10.453 1.00 17.71 42 THR B CA 1
ATOM 3680 C C . THR B 1 63 ? -12.430 29.062 -9.897 1.00 17.14 42 THR B C 1
ATOM 3681 O O . THR B 1 63 ? -13.531 29.626 -9.919 1.00 17.16 42 THR B O 1
ATOM 3685 N N . TYR B 1 64 ? -12.281 27.830 -9.404 1.00 16.58 43 TYR B N 1
ATOM 3686 C CA . TYR B 1 64 ? -13.464 27.130 -8.877 1.00 16.06 43 TYR B CA 1
ATOM 3687 C C . TYR B 1 64 ? -13.871 27.574 -7.500 1.00 15.85 43 TYR B C 1
ATOM 3688 O O . TYR B 1 64 ? -14.995 27.286 -7.090 1.00 15.86 43 TYR B O 1
ATOM 3697 N N . ILE B 1 65 ? -12.999 28.293 -6.799 1.00 15.80 44 ILE B N 1
ATOM 3698 C CA . ILE B 1 65 ? -13.401 28.854 -5.519 1.00 16.03 44 ILE B CA 1
ATOM 3699 C C . ILE B 1 65 ? -14.271 30.065 -5.815 1.00 16.57 44 ILE B C 1
ATOM 3700 O O . ILE B 1 65 ? -15.269 30.329 -5.113 1.00 16.55 44 ILE B O 1
ATOM 3705 N N . PHE B 1 66 ? -13.895 30.777 -6.875 1.00 16.91 45 PHE B N 1
ATOM 3706 C CA . PHE B 1 66 ? -14.656 31.924 -7.364 1.00 17.53 45 PHE B CA 1
ATOM 3707 C C . PHE B 1 66 ? -16.080 31.528 -7.771 1.00 17.09 45 PHE B C 1
ATOM 3708 O O . PHE B 1 66 ? -17.049 32.220 -7.428 1.00 17.01 45 PHE B O 1
ATOM 3716 N N . GLY B 1 67 ? -16.169 30.408 -8.500 1.00 16.43 46 GLY B N 1
ATOM 3717 C CA . GLY B 1 67 ? -17.420 29.833 -8.936 1.00 15.82 46 GLY B CA 1
ATOM 3718 C C . GLY B 1 67 ? -18.215 29.460 -7.734 1.00 15.80 46 GLY B C 1
ATOM 3719 O O . GLY B 1 67 ? -19.405 29.710 -7.672 1.00 16.13 46 GLY B O 1
ATOM 3720 N N . ASP B 1 68 ? -17.531 28.870 -6.765 1.00 14.88 47 ASP B N 1
ATOM 3721 C CA . ASP B 1 68 ? -18.126 28.496 -5.496 1.00 15.13 47 ASP B CA 1
ATOM 3722 C C . ASP B 1 68 ? -18.758 29.709 -4.800 1.00 15.68 47 ASP B C 1
ATOM 3723 O O . ASP B 1 68 ? -19.909 29.632 -4.368 1.00 16.02 47 ASP B O 1
ATOM 3728 N N . LEU B 1 69 ? -18.007 30.803 -4.672 1.00 15.70 48 LEU B N 1
ATOM 3729 C CA . LEU B 1 69 ? -18.526 32.021 -4.033 1.00 16.52 48 LEU B CA 1
ATOM 3730 C C . LEU B 1 69 ? -19.756 32.593 -4.761 1.00 17.50 48 LEU B C 1
ATOM 3731 O O . LEU B 1 69 ? -20.674 33.074 -4.118 1.00 17.86 48 LEU B O 1
ATOM 3736 N N . LEU B 1 70 ? -19.762 32.515 -6.096 1.00 17.89 49 LEU B N 1
ATOM 3737 C CA . LEU B 1 70 ? -20.840 33.052 -6.888 1.00 18.14 49 LEU B CA 1
ATOM 3738 C C . LEU B 1 70 ? -22.091 32.292 -6.566 1.00 18.24 49 LEU B C 1
ATOM 3739 O O . LEU B 1 70 ? -23.069 32.889 -6.172 1.00 19.95 49 LEU B O 1
ATOM 3744 N N . ILE B 1 71 ? -22.073 30.989 -6.757 1.00 17.52 50 ILE B N 1
ATOM 3745 C CA . ILE B 1 71 ? -23.211 30.132 -6.415 1.00 17.57 50 ILE B CA 1
ATOM 3746 C C . ILE B 1 71 ? -23.599 30.288 -4.924 1.00 18.03 50 ILE B C 1
ATOM 3747 O O . ILE B 1 71 ? -24.750 30.540 -4.624 1.00 18.90 50 ILE B O 1
ATOM 3752 N N . LYS B 1 72 ? -22.648 30.199 -3.987 1.00 17.92 51 LYS B N 1
ATOM 3753 C CA . LYS B 1 72 ? -22.991 30.393 -2.559 1.00 18.22 51 LYS B CA 1
ATOM 3754 C C . LYS B 1 72 ? -23.680 31.725 -2.292 1.00 18.39 51 LYS B C 1
ATOM 3755 O O . LYS B 1 72 ? -24.678 31.769 -1.581 1.00 19.08 51 LYS B O 1
ATOM 3761 N N . THR B 1 73 ? -23.154 32.796 -2.879 1.00 17.95 52 THR B N 1
ATOM 3762 C CA . THR B 1 73 ? -23.679 34.129 -2.672 1.00 18.10 52 THR B CA 1
ATOM 3763 C C . THR B 1 73 ? -25.078 34.258 -3.255 1.00 18.47 52 THR B C 1
ATOM 3764 O O . THR B 1 73 ? -25.961 34.871 -2.648 1.00 19.18 52 THR B O 1
ATOM 3768 N N . LEU B 1 74 ? -25.277 33.657 -4.418 1.00 18.18 53 LEU B N 1
ATOM 3769 C CA . LEU B 1 74 ? -26.590 33.613 -5.054 1.00 18.59 53 LEU B CA 1
ATOM 3770 C C . LEU B 1 74 ? -27.634 32.916 -4.143 1.00 18.96 53 LEU B C 1
ATOM 3771 O O . LEU B 1 74 ? -28.748 33.421 -3.937 1.00 19.80 53 LEU B O 1
ATOM 3776 N N . ARG B 1 75 ? -27.270 31.772 -3.597 1.00 18.23 54 ARG B N 1
ATOM 3777 C CA . ARG B 1 75 ? -28.137 31.100 -2.662 1.00 19.14 54 ARG B CA 1
ATOM 3778 C C . ARG B 1 75 ? -28.345 31.900 -1.318 1.00 19.79 54 ARG B C 1
ATOM 3779 O O . ARG B 1 75 ? -29.471 32.024 -0.790 1.00 19.89 54 ARG B O 1
ATOM 3787 N N . PHE B 1 76 ? -27.254 32.426 -0.769 1.00 19.83 55 PHE B N 1
ATOM 3788 C CA . PHE B 1 76 ? -27.305 33.206 0.479 1.00 20.22 55 PHE B CA 1
ATOM 3789 C C . PHE B 1 76 ? -28.292 34.370 0.264 1.00 21.08 55 PHE B C 1
ATOM 3790 O O . PHE B 1 76 ? -29.096 34.680 1.144 1.00 20.75 55 PHE B O 1
ATOM 3798 N N . LEU B 1 77 ? -28.279 34.934 -0.954 1.00 21.63 56 LEU B N 1
ATOM 3799 C CA . LEU B 1 77 ? -29.127 36.095 -1.302 1.00 22.95 56 LEU B CA 1
ATOM 3800 C C . LEU B 1 77 ? -30.589 35.753 -1.674 1.00 24.00 56 LEU B C 1
ATOM 3801 O O . LEU B 1 77 ? -31.423 36.645 -1.827 1.00 25.19 56 LEU B O 1
ATOM 3806 N N . GLY B 1 78 ? -30.903 34.467 -1.818 1.00 24.11 57 GLY B N 1
ATOM 3807 C CA . GLY B 1 78 ? -32.298 34.040 -1.962 1.00 24.60 57 GLY B CA 1
ATOM 3808 C C . GLY B 1 78 ? -32.651 33.566 -3.354 1.00 25.16 57 GLY B C 1
ATOM 3809 O O . GLY B 1 78 ? -33.818 33.288 -3.632 1.00 25.77 57 GLY B O 1
ATOM 3810 N N . TYR B 1 79 ? -31.645 33.474 -4.230 1.00 24.84 58 TYR B N 1
ATOM 3811 C CA . TYR B 1 79 ? -31.845 32.995 -5.593 1.00 24.59 58 TYR B CA 1
ATOM 3812 C C . TYR B 1 79 ? -31.873 31.470 -5.555 1.00 24.25 58 TYR B C 1
ATOM 3813 O O . TYR B 1 79 ? -31.129 30.870 -4.767 1.00 24.49 58 TYR B O 1
ATOM 3822 N N . LYS B 1 80 ? -32.761 30.861 -6.353 1.00 23.76 59 LYS B N 1
ATOM 3823 C CA . LYS B 1 80 ? -32.812 29.405 -6.534 1.00 23.18 59 LYS B CA 1
ATOM 3824 C C . LYS B 1 80 ? -31.984 29.158 -7.770 1.00 22.58 59 LYS B C 1
ATOM 3825 O O . LYS B 1 80 ? -32.238 29.732 -8.853 1.00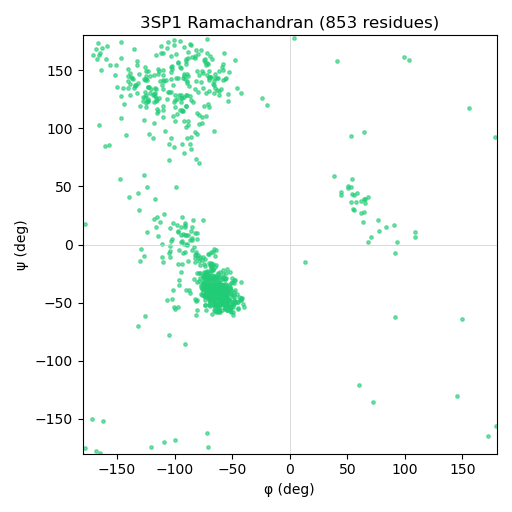 22.58 59 LYS B O 1
ATOM 3827 N N . VAL B 1 81 ? -30.969 28.327 -7.605 1.00 21.30 60 VAL B N 1
ATOM 3828 C CA . VAL B 1 81 ? -29.920 28.279 -8.575 1.00 20.74 60 VAL B CA 1
ATOM 3829 C C . VAL B 1 81 ? -29.762 26.848 -9.044 1.00 20.69 60 VAL B C 1
ATOM 3830 O O . VAL B 1 81 ? -29.872 25.914 -8.236 1.00 21.20 60 VAL B O 1
ATOM 3834 N N . ASN B 1 82 ? -29.499 26.670 -10.332 1.00 20.71 61 ASN B N 1
ATOM 3835 C CA . ASN B 1 82 ? -29.122 25.369 -10.853 1.00 21.41 61 ASN B CA 1
ATOM 3836 C C . ASN B 1 82 ? -27.787 25.455 -11.573 1.00 21.20 61 ASN B C 1
ATOM 3837 O O . ASN B 1 82 ? -27.609 26.239 -12.512 1.00 21.24 61 ASN B O 1
ATOM 3842 N N . TYR B 1 83 ? -26.841 24.643 -11.121 1.00 21.06 62 TYR B N 1
ATOM 3843 C CA . TYR B 1 83 ? -25.444 24.865 -11.441 1.00 20.59 62 TYR B CA 1
ATOM 3844 C C . TYR B 1 83 ? -24.829 23.617 -12.009 1.00 20.04 62 TYR B C 1
ATOM 3845 O O . TYR B 1 83 ? -24.835 22.574 -11.344 1.00 20.31 62 TYR B O 1
ATOM 3854 N N . ALA B 1 84 ? -24.276 23.750 -13.210 1.00 18.88 63 ALA B N 1
ATOM 3855 C CA . ALA B 1 84 ? -23.688 22.648 -13.963 1.00 18.89 63 ALA B CA 1
ATOM 3856 C C . ALA B 1 84 ? -22.223 22.898 -14.332 1.00 18.61 63 ALA B C 1
ATOM 3857 O O . ALA B 1 84 ? -21.793 24.016 -14.548 1.00 18.34 63 ALA B O 1
ATOM 3859 N N . MET B 1 85 ? -21.466 21.823 -14.413 1.00 19.43 64 MET B N 1
ATOM 3860 C CA . MET B 1 85 ? -20.070 21.872 -14.801 1.00 20.01 64 MET B CA 1
ATOM 3861 C C . MET B 1 85 ? -19.747 20.685 -15.701 1.00 20.23 64 MET B C 1
ATOM 3862 O O . MET B 1 85 ? -20.302 19.610 -15.533 1.00 20.08 64 MET B O 1
ATOM 3867 N N . ASN B 1 86 ? -18.865 20.882 -16.671 1.00 21.21 65 ASN B N 1
ATOM 3868 C CA . ASN B 1 86 ? -18.460 19.780 -17.558 1.00 22.29 65 ASN B CA 1
ATOM 3869 C C . ASN B 1 86 ? -17.191 19.137 -17.045 1.00 23.00 65 ASN B C 1
ATOM 3870 O O . ASN B 1 86 ? -16.375 19.766 -16.348 1.00 22.76 65 ASN B O 1
ATOM 3875 N N . ILE B 1 87 ? -17.049 17.870 -17.382 1.00 23.88 66 ILE B N 1
ATOM 3876 C CA . ILE B 1 87 ? -15.775 17.194 -17.324 1.00 24.85 66 ILE B CA 1
ATOM 3877 C C . ILE B 1 87 ? -15.423 16.831 -18.765 1.00 27.11 66 ILE B C 1
ATOM 3878 O O . ILE B 1 87 ? -16.129 16.045 -19.411 1.00 27.84 66 ILE B O 1
ATOM 3883 N N . THR B 1 88 ? -14.368 17.454 -19.291 1.00 28.81 67 THR B N 1
ATOM 3884 C CA . THR B 1 88 ? -13.841 17.081 -20.600 1.00 29.58 67 THR B CA 1
ATOM 3885 C C . THR B 1 88 ? -13.022 15.844 -20.405 1.00 29.60 67 THR B C 1
ATOM 3886 O O . THR B 1 88 ? -11.893 15.947 -19.911 1.00 29.23 67 THR B O 1
ATOM 3890 N N . ASP B 1 89 ? -13.568 14.692 -20.792 1.00 28.52 68 ASP B N 1
ATOM 3891 C CA . ASP B 1 89 ? -12.822 13.448 -20.658 1.00 30.24 68 ASP B CA 1
ATOM 3892 C C . ASP B 1 89 ? -12.470 12.755 -21.974 1.00 32.19 68 ASP B C 1
ATOM 3893 O O . ASP B 1 89 ? -12.270 11.543 -21.978 1.00 32.87 68 ASP B O 1
ATOM 3898 N N . ILE B 1 90 ? -12.419 13.494 -23.086 1.00 34.30 69 ILE B N 1
ATOM 3899 C CA . ILE B 1 90 ? -12.288 12.825 -24.388 1.00 36.33 69 ILE B CA 1
ATOM 3900 C C . ILE B 1 90 ? -10.834 12.438 -24.679 1.00 40.01 69 ILE B C 1
ATOM 3901 O O . ILE B 1 90 ? -10.534 11.246 -24.826 1.00 41.31 69 ILE B O 1
ATOM 3906 N N . GLY B 1 91 ? -9.945 13.439 -24.729 1.00 41.47 70 GLY B N 1
ATOM 3907 C CA . GLY B 1 91 ? -8.547 13.227 -25.094 1.00 44.39 70 GLY B CA 1
ATOM 3908 C C . GLY B 1 91 ? -7.986 14.401 -25.865 1.00 47.14 70 GLY B C 1
ATOM 3909 O O . GLY B 1 91 ? -8.148 15.540 -25.438 1.00 51.76 70 GLY B O 1
ATOM 3910 N N . HIS B 1 92 ? -7.342 14.129 -27.005 1.00 48.51 71 HIS B N 1
ATOM 3911 C CA . HIS B 1 92 ? -6.529 15.128 -27.745 1.00 50.54 71 HIS B CA 1
ATOM 3912 C C . HIS B 1 92 ? -5.309 15.574 -26.966 1.00 52.45 71 HIS B C 1
ATOM 3913 O O . HIS B 1 92 ? -5.197 16.730 -26.533 1.00 52.19 71 HIS B O 1
ATOM 3915 N N . GLY B 1 112 ? -0.632 0.742 -18.590 1.00 45.02 91 GLY B N 1
ATOM 3916 C CA . GLY B 1 112 ? -1.381 0.225 -19.734 1.00 46.75 91 GLY B CA 1
ATOM 3917 C C . GLY B 1 112 ? -2.884 0.164 -19.475 1.00 48.68 91 GLY B C 1
ATOM 3918 O O . GLY B 1 112 ? -3.421 -0.903 -19.143 1.00 48.81 91 GLY B O 1
ATOM 3919 N N . LEU B 1 113 ? -3.567 1.304 -19.647 1.00 48.52 92 LEU B N 1
ATOM 3920 C CA . LEU B 1 113 ? -4.969 1.470 -19.208 1.00 47.57 92 LEU B CA 1
ATOM 3921 C C . LEU B 1 113 ? -5.898 2.167 -20.238 1.00 47.19 92 LEU B C 1
ATOM 3922 O O . LEU B 1 113 ? -5.434 2.737 -21.242 1.00 46.23 92 LEU B O 1
ATOM 3924 N N . THR B 1 114 ? -7.210 2.111 -19.972 1.00 46.79 93 THR B N 1
ATOM 3925 C CA . THR B 1 114 ? -8.234 2.848 -20.737 1.00 43.26 93 THR B CA 1
ATOM 3926 C C . THR B 1 114 ? -8.132 4.337 -20.472 1.00 40.81 93 THR B C 1
ATOM 3927 O O . THR B 1 114 ? -7.890 4.772 -19.348 1.00 40.30 93 THR B O 1
ATOM 3931 N N . VAL B 1 115 ? -8.341 5.122 -21.514 1.00 40.81 94 VAL B N 1
ATOM 3932 C CA . VAL B 1 115 ? -8.596 6.549 -21.368 1.00 37.81 94 VAL B CA 1
ATOM 3933 C C . VAL B 1 115 ? -9.699 6.820 -20.348 1.00 36.23 94 VAL B C 1
ATOM 3934 O O . VAL B 1 115 ? -9.549 7.680 -19.489 1.00 35.11 94 VAL B O 1
ATOM 3938 N N . TYR B 1 116 ? -10.786 6.064 -20.396 1.00 37.76 95 TYR B N 1
ATOM 3939 C CA . TYR B 1 116 ? -11.841 6.268 -19.396 1.00 39.13 95 TYR B CA 1
ATOM 3940 C C . TYR B 1 116 ? -11.385 6.071 -17.949 1.00 37.44 95 TYR B C 1
ATOM 3941 O O . TYR B 1 116 ? -11.827 6.794 -17.068 1.00 35.38 95 TYR B O 1
ATOM 3950 N N . GLU B 1 117 ? -10.474 5.126 -17.722 1.00 36.92 96 GLU B N 1
ATOM 3951 C CA . GLU B 1 117 ? -9.921 4.909 -16.389 1.00 35.93 96 GLU B CA 1
ATOM 3952 C C . GLU B 1 117 ? -9.045 6.062 -15.975 1.00 33.47 96 GLU B C 1
ATOM 3953 O O . GLU B 1 117 ? -9.163 6.553 -14.852 1.00 33.27 96 GLU B O 1
ATOM 3959 N N . ILE B 1 118 ? -8.168 6.497 -16.877 1.00 31.52 97 ILE B N 1
ATOM 3960 C CA . ILE B 1 118 ? -7.324 7.664 -16.606 1.00 30.10 97 ILE B CA 1
ATOM 3961 C C . ILE B 1 118 ? -8.222 8.855 -16.267 1.00 29.19 97 ILE B C 1
ATOM 3962 O O . ILE B 1 118 ? -8.081 9.464 -15.215 1.00 27.80 97 ILE B O 1
ATOM 3967 N N . SER B 1 119 ? -9.163 9.169 -17.144 1.00 28.97 98 SER B N 1
ATOM 3968 C CA . SER B 1 119 ? -10.115 10.212 -16.818 1.00 28.90 98 SER B CA 1
ATOM 3969 C C . SER B 1 119 ? -11.054 9.939 -15.598 1.00 28.79 98 SER B C 1
ATOM 3970 O O . SER B 1 119 ? -11.357 10.875 -14.860 1.00 28.59 98 SER B O 1
ATOM 3973 N N . GLU B 1 120 ? -11.472 8.695 -15.341 1.00 28.84 99 GLU B N 1
ATOM 3974 C CA . GLU B 1 120 ? -12.305 8.423 -14.142 1.00 29.15 99 GLU B CA 1
ATOM 3975 C C . GLU B 1 120 ? -11.552 8.676 -12.845 1.00 27.25 99 GLU B C 1
ATOM 3976 O O . GLU B 1 120 ? -12.105 9.208 -11.877 1.00 26.66 99 GLU B O 1
ATOM 3982 N N . PHE B 1 121 ? -10.283 8.308 -12.836 1.00 26.02 100 PHE B N 1
ATOM 3983 C CA . PHE B 1 121 ? -9.442 8.498 -11.658 1.00 24.81 100 PHE B CA 1
ATOM 3984 C C . PHE B 1 121 ? -9.252 9.972 -11.344 1.00 23.57 100 PHE B C 1
ATOM 3985 O O . PHE B 1 121 ? -9.494 10.406 -10.226 1.00 24.18 100 PHE B O 1
ATOM 3993 N N . PHE B 1 122 ? -8.845 10.745 -12.334 1.00 21.93 101 PHE B N 1
ATOM 3994 C CA . PHE B 1 122 ? -8.620 12.155 -12.131 1.00 21.03 101 PHE B CA 1
ATOM 3995 C C . PHE B 1 122 ? -9.873 13.008 -11.864 1.00 19.74 101 PHE B C 1
ATOM 3996 O O . PHE B 1 122 ? -9.774 14.089 -11.275 1.00 18.83 101 PHE B O 1
ATOM 4004 N N . THR B 1 123 ? -11.032 12.505 -12.271 1.00 18.88 102 THR B N 1
ATOM 4005 C CA . THR B 1 123 ? -12.303 13.140 -11.955 1.00 17.82 102 THR B CA 1
ATOM 4006 C C . THR B 1 123 ? -12.586 12.971 -10.470 1.00 17.59 102 THR B C 1
ATOM 4007 O O . THR B 1 123 ? -12.923 13.963 -9.812 1.00 17.54 102 THR B O 1
ATOM 4011 N N . GLU B 1 124 ? -12.422 11.757 -9.925 1.00 17.14 103 GLU B N 1
ATOM 4012 C CA . GLU B 1 124 ? -12.655 11.572 -8.489 1.00 16.72 103 GLU B CA 1
ATOM 4013 C C . GLU B 1 124 ? -11.654 12.408 -7.706 1.00 16.30 103 GLU B C 1
ATOM 4014 O O . GLU B 1 124 ? -11.992 12.997 -6.683 1.00 16.13 103 GLU B O 1
ATOM 4016 N N . ALA B 1 125 ? -10.436 12.517 -8.218 1.00 16.35 104 ALA B N 1
ATOM 4017 C CA . ALA B 1 125 ? -9.412 13.300 -7.536 1.00 16.25 104 ALA B CA 1
ATOM 4018 C C . ALA B 1 125 ? -9.761 14.792 -7.564 1.00 15.98 104 ALA B C 1
ATOM 4019 O O . ALA B 1 125 ? -9.644 15.482 -6.537 1.00 15.74 104 ALA B O 1
ATOM 4021 N N . PHE B 1 126 ? -10.229 15.272 -8.711 1.00 15.57 105 PHE B N 1
ATOM 4022 C CA . PHE B 1 126 ? -10.728 16.633 -8.774 1.00 15.69 105 PHE B CA 1
ATOM 4023 C C . PHE B 1 126 ? -11.757 16.888 -7.662 1.00 15.67 105 PHE B C 1
ATOM 4024 O O . PHE B 1 126 ? -11.613 17.837 -6.880 1.00 15.28 105 PHE B O 1
ATOM 4032 N N . PHE B 1 127 ? -12.782 16.032 -7.589 1.00 15.98 106 PHE B N 1
ATOM 4033 C CA . PHE B 1 127 ? -13.882 16.264 -6.654 1.00 16.51 106 PHE B CA 1
ATOM 4034 C C . PHE B 1 127 ? -13.478 16.040 -5.207 1.00 17.65 106 PHE B C 1
ATOM 4035 O O . PHE B 1 127 ? -14.014 16.678 -4.295 1.00 18.40 106 PHE B O 1
ATOM 4043 N N . ASN B 1 128 ? -12.506 15.157 -5.007 1.00 18.65 107 ASN B N 1
ATOM 4044 C CA . ASN B 1 128 ? -11.736 15.114 -3.763 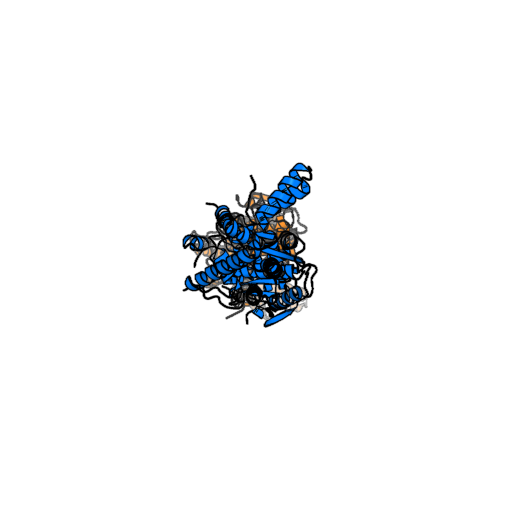1.00 19.28 107 ASN B CA 1
ATOM 4045 C C . ASN B 1 128 ? -11.096 16.424 -3.310 1.00 18.58 107 ASN B C 1
ATOM 4046 O O . ASN B 1 128 ? -11.168 16.772 -2.151 1.00 17.63 107 ASN B O 1
ATOM 4051 N N . ASP B 1 129 ? -10.436 17.127 -4.231 1.00 18.71 108 ASP B N 1
ATOM 4052 C CA . ASP B 1 129 ? -9.716 18.343 -3.866 1.00 19.04 108 ASP B CA 1
ATOM 4053 C C . ASP B 1 129 ? -10.730 19.421 -3.606 1.00 19.47 108 ASP B C 1
ATOM 4054 O O . ASP B 1 129 ? -10.601 20.182 -2.645 1.00 19.51 108 ASP B O 1
ATOM 4059 N N . CYS B 1 130 ? -11.778 19.443 -4.433 1.00 20.01 109 CYS B N 1
ATOM 4060 C CA . CYS B 1 130 ? -12.921 20.344 -4.206 1.00 19.80 109 CYS B CA 1
ATOM 4061 C C . CYS B 1 130 ? -13.521 20.164 -2.833 1.00 20.05 109 CYS B C 1
ATOM 4062 O O . CYS B 1 130 ? -13.755 21.125 -2.145 1.00 20.41 109 CYS B O 1
ATOM 4065 N N . ARG B 1 131 ? -13.793 18.927 -2.453 1.00 21.10 110 ARG B N 1
ATOM 4066 C CA . ARG B 1 131 ? -14.309 18.631 -1.126 1.00 21.86 110 ARG B CA 1
ATOM 4067 C C . ARG B 1 131 ? -13.343 19.189 -0.052 1.00 21.01 110 ARG B C 1
ATOM 4068 O O . ARG B 1 131 ? -13.781 19.736 0.966 1.00 20.93 110 ARG B O 1
ATOM 4076 N N . LYS B 1 132 ? -12.036 19.075 -0.293 1.00 20.16 111 LYS B N 1
ATOM 4077 C CA . LYS B 1 132 ? -11.030 19.559 0.669 1.00 19.40 111 LYS B CA 1
ATOM 4078 C C . LYS B 1 132 ? -11.039 21.078 0.740 1.00 18.83 111 LYS B C 1
ATOM 4079 O O . LYS B 1 132 ? -10.710 21.615 1.798 1.00 18.88 111 LYS B O 1
ATOM 4085 N N . LEU B 1 133 ? -11.389 21.750 -0.374 1.00 17.52 112 LEU B N 1
ATOM 4086 C CA . LEU B 1 133 ? -11.470 23.216 -0.457 1.00 16.72 112 LEU B CA 1
ATOM 4087 C C . LEU B 1 133 ? -12.857 23.822 -0.211 1.00 16.82 112 LEU B C 1
ATOM 4088 O O . LEU B 1 133 ? -13.085 25.008 -0.526 1.00 16.82 112 LEU B O 1
ATOM 4093 N N . ASN B 1 134 ? -13.772 23.019 0.349 1.00 16.77 113 ASN B N 1
ATOM 4094 C CA . ASN B 1 134 ? -15.194 23.373 0.496 1.00 16.55 113 ASN B CA 1
ATOM 4095 C C . ASN B 1 134 ? -15.834 24.007 -0.726 1.00 16.95 113 ASN B C 1
ATOM 4096 O O . ASN B 1 134 ? -16.564 25.011 -0.610 1.00 17.38 113 ASN B O 1
ATOM 4101 N N . ILE B 1 135 ? -15.581 23.436 -1.901 1.00 16.53 114 ILE B N 1
ATOM 4102 C CA . ILE B 1 135 ? -16.228 23.932 -3.097 1.00 16.60 114 ILE B CA 1
ATOM 4103 C C . ILE B 1 135 ? -17.516 23.138 -3.304 1.00 17.32 114 ILE B C 1
ATOM 4104 O O . ILE B 1 135 ? -17.482 21.890 -3.355 1.00 17.32 114 ILE B O 1
ATOM 4109 N N . VAL B 1 136 ? -18.639 23.852 -3.459 1.00 17.47 115 VAL B N 1
ATOM 4110 C CA . VAL B 1 136 ? -19.937 23.189 -3.687 1.00 17.76 115 VAL B CA 1
ATOM 4111 C C . VAL B 1 136 ? -19.922 22.267 -4.914 1.00 18.03 115 VAL B C 1
ATOM 4112 O O . VAL B 1 136 ? -19.294 22.551 -5.944 1.00 18.18 115 VAL B O 1
ATOM 4116 N N . TYR B 1 137 ? -20.615 21.144 -4.776 1.00 18.52 116 TYR B N 1
ATOM 4117 C CA . TYR B 1 137 ? -20.651 20.157 -5.804 1.00 18.34 116 TYR B CA 1
ATOM 4118 C C . TYR B 1 137 ? -21.796 20.535 -6.750 1.00 18.18 116 TYR B C 1
ATOM 4119 O O . TYR B 1 137 ? -22.892 20.896 -6.305 1.00 18.19 116 TYR B O 1
ATOM 4128 N N . PRO B 1 138 ? -21.551 20.437 -8.069 1.00 17.89 117 PRO B N 1
ATOM 4129 C CA . PRO B 1 138 ? -22.545 20.888 -9.047 1.00 17.97 117 PRO B CA 1
ATOM 4130 C C . PRO B 1 138 ? -23.830 20.118 -8.931 1.00 18.50 117 PRO B C 1
ATOM 4131 O O . PRO B 1 138 ? -23.825 18.936 -8.550 1.00 18.98 117 PRO B O 1
ATOM 4135 N N . ASP B 1 139 ? -24.923 20.790 -9.255 1.00 18.06 118 ASP B N 1
ATOM 4136 C CA . ASP B 1 139 ? -26.209 20.148 -9.319 1.00 17.78 118 ASP B CA 1
ATOM 4137 C C . ASP B 1 139 ? -26.183 19.132 -10.483 1.00 17.71 118 ASP B C 1
ATOM 4138 O O . ASP B 1 139 ? -26.831 18.098 -10.425 1.00 18.12 118 ASP B O 1
ATOM 4143 N N . LYS B 1 140 ? -25.399 19.412 -11.511 1.00 17.19 119 LYS B N 1
ATOM 4144 C CA . LYS B 1 140 ? -25.246 18.483 -12.612 1.00 17.27 119 LYS B CA 1
ATOM 4145 C C . LYS B 1 140 ? -23.841 18.533 -13.200 1.00 17.02 119 LYS B C 1
ATOM 4146 O O . LYS B 1 140 ? -23.329 19.605 -13.554 1.00 16.33 119 LYS B O 1
ATOM 4152 N N . VAL B 1 141 ? -23.256 17.343 -13.290 1.00 16.98 120 VAL B N 1
ATOM 4153 C CA . VAL B 1 141 ? -22.003 17.108 -13.963 1.00 17.01 120 VAL B CA 1
ATOM 4154 C C . VAL B 1 141 ? -22.302 16.524 -15.337 1.00 17.24 120 VAL B C 1
ATOM 4155 O O . VAL B 1 141 ? -22.973 15.490 -15.446 1.00 18.05 120 VAL B O 1
ATOM 4159 N N . LEU B 1 142 ? -21.825 17.192 -16.376 1.00 17.13 121 LEU B N 1
ATOM 4160 C CA . LEU B 1 142 ? -22.075 16.775 -17.753 1.00 17.91 121 LEU B CA 1
ATOM 4161 C C . LEU B 1 142 ? -20.793 16.204 -18.412 1.00 18.65 121 LEU B C 1
ATOM 4162 O O . LEU B 1 142 ? -19.972 16.953 -18.912 1.00 18.96 121 LEU B O 1
ATOM 4167 N N . VAL B 1 143 ? -20.618 14.889 -18.439 1.00 19.34 122 VAL B N 1
ATOM 4168 C CA . VAL B 1 143 ? -19.344 14.336 -18.953 1.00 19.69 122 VAL B CA 1
ATOM 4169 C C . VAL B 1 143 ? -19.350 14.208 -20.512 1.00 20.32 122 VAL B C 1
ATOM 4170 O O . VAL B 1 143 ? -20.238 13.552 -21.117 1.00 20.55 122 VAL B O 1
ATOM 4174 N N . ALA B 1 144 ? -18.382 14.857 -21.161 1.00 19.97 123 ALA B N 1
ATOM 4175 C CA . ALA B 1 144 ? -18.314 14.899 -22.632 1.00 20.10 123 ALA B CA 1
ATOM 4176 C C . ALA B 1 144 ? -18.602 13.567 -23.360 1.00 21.34 123 ALA B C 1
ATOM 4177 O O . ALA B 1 144 ? -19.411 13.553 -24.323 1.00 21.87 123 ALA B O 1
ATOM 4179 N N . SER B 1 145 ? -17.983 12.467 -22.908 1.00 21.05 124 SER B N 1
ATOM 4180 C CA . SER B 1 145 ? -18.072 11.205 -23.612 1.00 22.23 124 SER B CA 1
ATOM 4181 C C . SER B 1 145 ? -19.501 10.666 -23.569 1.00 23.22 124 SER B C 1
ATOM 4182 O O . SER B 1 145 ? -19.886 9.780 -24.357 1.00 23.41 124 SER B O 1
ATOM 4185 N N . LYS B 1 146 ? -20.292 11.215 -22.647 1.00 22.81 125 LYS B N 1
ATOM 4186 C CA . LYS B 1 146 ? -21.655 10.771 -22.482 1.00 22.19 125 LYS B CA 1
ATOM 4187 C C . LYS B 1 146 ? -22.608 11.615 -23.343 1.00 21.93 125 LYS B C 1
ATOM 4188 O O . LYS B 1 146 ? -23.808 11.362 -23.370 1.00 22.28 125 LYS B O 1
ATOM 4190 N N . HIS B 1 147 ? -22.087 12.581 -24.095 1.00 21.39 126 HIS B N 1
ATOM 4191 C CA . HIS B 1 147 ? -22.989 13.483 -24.848 1.00 20.92 126 HIS B CA 1
ATOM 4192 C C . HIS B 1 147 ? -22.668 13.699 -26.302 1.00 20.71 126 HIS B C 1
ATOM 4193 O O . HIS B 1 147 ? -22.988 14.726 -26.853 1.00 19.37 126 HIS B O 1
ATOM 4200 N N . ILE B 1 148 ? -22.067 12.703 -26.947 1.00 21.90 127 ILE B N 1
ATOM 4201 C CA . ILE B 1 148 ? -21.683 12.794 -28.354 1.00 22.03 127 ILE B CA 1
ATOM 4202 C C . ILE B 1 148 ? -22.887 13.042 -29.300 1.00 21.80 127 ILE B C 1
ATOM 4203 O O . ILE B 1 148 ? -22.750 13.774 -30.287 1.00 21.79 127 ILE B O 1
ATOM 4208 N N . PRO B 1 149 ? -24.058 12.424 -29.018 1.00 21.60 128 PRO B N 1
ATOM 4209 C CA . PRO B 1 149 ? -25.231 12.678 -29.900 1.00 21.59 128 PRO B CA 1
ATOM 4210 C C . PRO B 1 149 ? -25.677 14.164 -30.108 1.00 20.90 128 PRO B C 1
ATOM 4211 O O . PRO B 1 149 ? -25.887 14.575 -31.248 1.00 21.26 128 PRO B O 1
ATOM 4215 N N . ILE B 1 150 ? -25.809 14.955 -29.050 1.00 20.12 129 ILE B N 1
ATOM 4216 C CA . ILE B 1 150 ? -26.146 16.380 -29.208 1.00 19.73 129 ILE B CA 1
ATOM 4217 C C . ILE B 1 150 ? -25.045 17.149 -29.979 1.00 19.96 129 ILE B C 1
ATOM 4218 O O . ILE B 1 150 ? -25.318 17.983 -30.855 1.00 19.90 129 ILE B O 1
ATOM 4223 N N . MET B 1 151 ? -23.793 16.840 -29.686 1.00 19.86 130 MET B N 1
ATOM 4224 C CA . MET B 1 151 ? -22.690 17.462 -30.384 1.00 20.27 130 MET B CA 1
ATOM 4225 C C . MET B 1 151 ? -22.783 17.273 -31.895 1.00 21.44 130 MET B C 1
ATOM 4226 O O . MET B 1 151 ? -22.526 18.203 -32.663 1.00 21.18 130 MET B O 1
ATOM 4231 N N . ILE B 1 152 ? -23.200 16.074 -32.310 1.00 22.56 131 ILE B N 1
ATOM 4232 C CA . ILE B 1 152 ? -23.373 15.766 -33.723 1.00 23.10 131 ILE B CA 1
ATOM 4233 C C . ILE B 1 152 ? -24.610 16.484 -34.270 1.00 24.20 131 ILE B C 1
ATOM 4234 O O . ILE B 1 152 ? -24.568 17.040 -35.385 1.00 24.69 131 ILE B O 1
ATOM 4239 N N . GLU B 1 153 ? -25.679 16.530 -33.469 1.00 25.12 132 GLU B N 1
ATOM 4240 C CA . GLU B 1 153 ? -26.936 17.182 -33.876 1.00 25.88 132 GLU B CA 1
ATOM 4241 C C . GLU B 1 153 ? -26.795 18.719 -34.068 1.00 24.51 132 GLU B C 1
ATOM 4242 O O . GLU B 1 153 ? -27.305 19.286 -35.043 1.00 24.28 132 GLU B O 1
ATOM 4248 N N . VAL B 1 154 ? -26.052 19.363 -33.174 1.00 22.21 133 VAL B N 1
ATOM 4249 C CA . VAL B 1 154 ? -25.638 20.759 -33.329 1.00 20.66 133 VAL B CA 1
ATOM 4250 C C . VAL B 1 154 ? -24.827 21.039 -34.602 1.00 20.61 133 VAL B C 1
ATOM 4251 O O . VAL B 1 154 ? -25.133 21.975 -35.341 1.00 20.79 133 VAL B O 1
ATOM 4255 N N . VAL B 1 155 ? -23.774 20.262 -34.840 1.00 19.92 134 VAL B N 1
ATOM 4256 C CA . VAL B 1 155 ? -23.024 20.374 -36.093 1.00 19.80 134 VAL B CA 1
ATOM 4257 C C . VAL B 1 155 ? -23.929 20.145 -37.326 1.00 19.98 134 VAL B C 1
ATOM 4258 O O . VAL B 1 155 ? -23.947 20.957 -38.238 1.00 19.82 134 VAL B O 1
ATOM 4262 N N . LYS B 1 156 ? -24.696 19.061 -37.345 1.00 20.63 135 LYS B N 1
ATOM 4263 C CA . LYS B 1 156 ? -25.659 18.838 -38.457 1.00 21.71 135 LYS B CA 1
ATOM 4264 C C . LYS B 1 156 ? -26.459 20.101 -38.842 1.00 22.28 135 LYS B C 1
ATOM 4265 O O . LYS B 1 156 ? -26.607 20.426 -40.026 1.00 22.35 135 LYS B O 1
ATOM 4271 N N . ILE B 1 157 ? -26.950 20.799 -37.824 1.00 23.16 136 ILE B N 1
ATOM 4272 C CA . ILE B 1 157 ? -27.746 22.028 -37.968 1.00 25.15 136 ILE B CA 1
ATOM 4273 C C . ILE B 1 157 ? -26.938 23.194 -38.581 1.00 25.86 136 ILE B C 1
ATOM 4274 O O . ILE B 1 157 ? -27.336 23.756 -39.619 1.00 26.46 136 ILE B O 1
ATOM 4279 N N . LEU B 1 158 ? -25.816 23.543 -37.934 1.00 25.87 137 LEU B N 1
ATOM 4280 C CA . LEU B 1 158 ? -24.885 24.572 -38.426 1.00 25.20 137 LEU B CA 1
ATOM 4281 C C . LEU B 1 158 ? -24.476 24.306 -39.894 1.00 26.79 137 LEU B C 1
ATOM 4282 O O . LEU B 1 158 ? -24.334 25.253 -40.697 1.00 26.67 137 LEU B O 1
ATOM 4287 N N . GLU B 1 159 ? -24.297 23.025 -40.236 1.00 27.24 138 GLU B N 1
ATOM 4288 C CA . GLU B 1 159 ? -24.114 22.610 -41.635 1.00 29.19 138 GLU B CA 1
ATOM 4289 C C . GLU B 1 159 ? -25.265 23.046 -42.574 1.00 30.63 138 GLU B C 1
ATOM 4290 O O . GLU B 1 159 ? -25.022 23.615 -43.649 1.00 31.02 138 GLU B O 1
ATOM 4296 N N . GLU B 1 160 ? -26.511 22.793 -42.195 1.00 31.76 139 GLU B N 1
ATOM 4297 C CA . GLU B 1 160 ? -27.560 23.141 -43.136 1.00 33.15 139 GLU B CA 1
ATOM 4298 C C . GLU B 1 160 ? -27.829 24.629 -43.116 1.00 32.59 139 GLU B C 1
ATOM 4299 O O . GLU B 1 160 ? -28.366 25.158 -44.078 1.00 35.66 139 GLU B O 1
ATOM 4305 N N . LYS B 1 161 ? -27.395 25.324 -42.074 1.00 29.96 140 LYS B N 1
ATOM 4306 C CA . LYS B 1 161 ? -27.342 26.791 -42.175 1.00 29.27 140 LYS B CA 1
ATOM 4307 C C . LYS B 1 161 ? -26.099 27.297 -42.928 1.00 29.42 140 LYS B C 1
ATOM 4308 O O . LYS B 1 161 ? -25.842 28.503 -42.929 1.00 30.11 140 LYS B O 1
ATOM 4314 N N . LYS B 1 162 ? -25.350 26.378 -43.562 1.00 28.29 141 LYS B N 1
ATOM 4315 C CA . LYS B 1 162 ? -24.173 26.685 -44.418 1.00 27.88 141 LYS B CA 1
ATOM 4316 C C . LYS B 1 162 ? -23.033 27.467 -43.744 1.00 28.03 141 LYS B C 1
ATOM 4317 O O . LYS B 1 162 ? -22.351 28.299 -44.368 1.00 29.37 141 LYS B O 1
ATOM 4319 N N . ILE B 1 163 ? -22.812 27.160 -42.475 1.00 25.88 142 ILE B N 1
ATOM 4320 C CA . ILE B 1 163 ? -21.881 27.874 -41.640 1.00 24.22 142 ILE B CA 1
ATOM 4321 C C . ILE B 1 163 ? -20.642 27.002 -41.502 1.00 23.31 142 ILE B C 1
ATOM 4322 O O . ILE B 1 163 ? -19.588 27.424 -41.005 1.00 23.12 142 ILE B O 1
ATOM 4327 N N . THR B 1 164 ? -20.754 25.768 -41.951 1.00 22.50 143 THR B N 1
ATOM 4328 C CA . THR B 1 164 ? -19.618 24.899 -41.816 1.00 21.97 143 THR B CA 1
ATOM 4329 C C . THR B 1 164 ? -18.912 24.636 -43.128 1.00 22.09 143 THR B C 1
ATOM 4330 O O . THR B 1 164 ? -19.381 25.015 -44.192 1.00 21.64 143 THR B O 1
ATOM 4334 N N . TYR B 1 165 ? -17.733 24.037 -43.011 1.00 22.99 144 TYR B N 1
ATOM 4335 C CA . TYR B 1 165 ? -16.992 23.492 -44.127 1.00 23.15 144 TYR B CA 1
ATOM 4336 C C . TYR B 1 165 ? -15.965 22.558 -43.547 1.00 23.69 144 TYR B C 1
ATOM 4337 O O . TYR B 1 165 ? -15.753 22.576 -42.339 1.00 24.04 144 TYR B O 1
ATOM 4346 N N . PHE B 1 166 ? -15.321 21.769 -44.412 1.00 24.44 145 PHE B N 1
ATOM 4347 C CA . PHE B 1 166 ? -14.452 20.653 -44.042 1.00 24.46 145 PHE B CA 1
ATOM 4348 C C . PHE B 1 166 ? -13.100 20.859 -44.705 1.00 25.95 145 PHE B C 1
ATOM 4349 O O . PHE B 1 166 ? -12.999 21.061 -45.923 1.00 26.67 145 PHE B O 1
ATOM 4357 N N . SER B 1 167 ? -12.043 20.821 -43.909 1.00 26.70 146 SER B N 1
ATOM 4358 C CA . SER B 1 167 ? -10.718 21.013 -44.454 1.00 28.03 146 SER B CA 1
ATOM 4359 C C . SER B 1 167 ? -9.713 20.157 -43.741 1.00 28.97 146 SER B C 1
ATOM 4360 O O . SER B 1 167 ? -9.699 20.081 -42.517 1.00 29.82 146 SER B O 1
ATOM 4363 N N . ASN B 1 168 ? -8.861 19.521 -44.532 1.00 30.94 147 ASN B N 1
ATOM 4364 C CA . ASN B 1 168 ? -7.798 18.662 -44.028 1.00 32.25 147 ASN B CA 1
ATOM 4365 C C . ASN B 1 168 ? -8.272 17.734 -42.911 1.00 31.37 147 ASN B C 1
ATOM 4366 O O . ASN B 1 168 ? -7.583 17.579 -41.907 1.00 32.20 147 ASN B O 1
ATOM 4371 N N . GLY B 1 169 ? -9.460 17.147 -43.067 1.00 29.80 148 GLY B N 1
ATOM 4372 C CA . GLY B 1 169 ? -9.976 16.206 -42.063 1.00 28.23 148 GLY B CA 1
ATOM 4373 C C . GLY B 1 169 ? -10.832 16.811 -40.957 1.00 26.91 148 GLY B C 1
ATOM 4374 O O . GLY B 1 169 ? -11.411 16.083 -40.172 1.00 25.91 148 GLY B O 1
ATOM 4375 N N . ASN B 1 170 ? -10.924 18.137 -40.895 1.00 26.49 149 ASN B N 1
ATOM 4376 C CA . ASN B 1 170 ? -11.739 18.779 -39.859 1.00 26.54 149 ASN B CA 1
ATOM 4377 C C . ASN B 1 170 ? -12.973 19.549 -40.356 1.00 27.00 149 ASN B C 1
ATOM 4378 O O . ASN B 1 170 ? -12.953 20.143 -41.435 1.00 27.28 149 ASN B O 1
ATOM 4383 N N . VAL B 1 171 ? -14.044 19.550 -39.555 1.00 27.11 150 VAL B N 1
ATOM 4384 C CA . VAL B 1 171 ? -15.217 20.407 -39.844 1.00 26.75 150 VAL B CA 1
ATOM 4385 C C . VAL B 1 171 ? -15.098 21.742 -39.113 1.00 26.20 150 VAL B C 1
ATOM 4386 O O . VAL B 1 171 ? -15.097 21.773 -37.881 1.00 27.24 150 VAL B O 1
ATOM 4390 N N . TYR B 1 172 ? -14.978 22.835 -39.857 1.00 25.12 151 TYR B N 1
ATOM 4391 C CA . TYR B 1 172 ? -14.780 24.143 -39.236 1.00 24.42 151 TYR B CA 1
ATOM 4392 C C . TYR B 1 172 ? -16.099 24.916 -39.145 1.00 24.01 151 TYR B C 1
ATOM 4393 O O . TYR B 1 172 ? -17.067 24.567 -39.811 1.00 23.40 151 TYR B O 1
ATOM 4402 N N . PHE B 1 173 ? -16.108 25.954 -38.305 1.00 23.87 152 PHE B N 1
ATOM 4403 C CA . PHE B 1 173 ? -17.159 26.966 -38.240 1.00 24.10 152 PHE B CA 1
ATOM 4404 C C . PHE B 1 173 ? -16.636 28.111 -39.088 1.00 26.10 152 PHE B C 1
ATOM 4405 O O . PHE B 1 173 ? -15.497 28.565 -38.909 1.00 27.18 152 PHE B O 1
ATOM 4413 N N . ASP B 1 174 ? -17.424 28.597 -40.026 1.00 27.44 153 ASP B N 1
ATOM 4414 C CA . ASP B 1 174 ? -16.915 29.719 -40.795 1.00 29.21 153 ASP B CA 1
ATOM 4415 C C . ASP B 1 174 ? -17.323 31.003 -40.084 1.00 28.90 153 ASP B C 1
ATOM 4416 O O . ASP B 1 174 ? -18.462 31.434 -40.190 1.00 28.81 153 ASP B O 1
ATOM 4421 N N . THR B 1 175 ? -16.382 31.595 -39.354 1.00 29.69 154 THR B N 1
ATOM 4422 C CA . THR B 1 175 ? -16.669 32.744 -38.482 1.00 30.69 154 THR B CA 1
ATOM 4423 C C . THR B 1 175 ? -17.013 33.973 -39.318 1.00 33.13 154 THR B C 1
ATOM 4424 O O . THR B 1 175 ? -17.569 34.948 -38.823 1.00 34.07 154 THR B O 1
ATOM 4428 N N . SER B 1 176 ? -16.681 33.902 -40.601 1.00 36.01 155 SER B N 1
ATOM 4429 C CA . SER B 1 176 ? -17.015 34.946 -41.561 1.00 38.50 155 SER B CA 1
ATOM 4430 C C . SER B 1 176 ? -18.527 35.027 -41.732 1.00 38.78 155 SER B C 1
ATOM 4431 O O . SER B 1 176 ? -19.057 36.089 -42.046 1.00 38.04 155 SER B O 1
ATOM 4434 N N . CYS B 1 177 ? -19.204 33.901 -41.495 1.00 38.94 156 CYS B N 1
ATOM 4435 C CA . CYS B 1 177 ? -20.662 33.799 -41.646 1.00 41.28 156 CYS B CA 1
ATOM 4436 C C . CYS B 1 177 ? -21.409 34.317 -40.409 1.00 41.39 156 CYS B C 1
ATOM 4437 O O . CYS B 1 177 ? -22.639 34.162 -40.285 1.00 41.33 156 CYS B O 1
ATOM 4440 N N . PHE B 1 178 ? -20.650 34.943 -39.512 1.00 40.98 157 PHE B N 1
ATOM 4441 C CA . PHE B 1 178 ? -21.172 35.447 -38.256 1.00 40.36 157 PHE B CA 1
ATOM 4442 C C . PHE B 1 178 ? -20.489 36.759 -37.940 1.00 40.97 157 PHE B C 1
ATOM 4443 O O . PHE B 1 178 ? -19.405 36.752 -37.354 1.00 41.74 157 PHE B O 1
ATOM 4451 N N . LYS B 1 179 ? -21.112 37.876 -38.326 1.00 42.21 158 LYS B N 1
ATOM 4452 C CA . LYS B 1 179 ? -20.450 39.190 -38.250 1.00 42.60 158 LYS B CA 1
ATOM 4453 C C . LYS B 1 179 ? -20.125 39.668 -36.833 1.00 42.75 158 LYS B C 1
ATOM 4454 O O . LYS B 1 179 ? -19.185 40.443 -36.647 1.00 43.71 158 LYS B O 1
ATOM 4456 N N . SER B 1 180 ? -20.897 39.213 -35.842 1.00 43.68 159 SER B N 1
ATOM 4457 C CA . SER B 1 180 ? -20.671 39.588 -34.421 1.00 44.07 159 SER B CA 1
ATOM 4458 C C . SER B 1 180 ? -19.747 38.617 -33.685 1.00 42.35 159 SER B C 1
ATOM 4459 O O . SER B 1 180 ? -19.695 38.575 -32.449 1.00 44.20 159 SER B O 1
ATOM 4462 N N . TYR B 1 181 ? -18.997 37.853 -34.462 1.00 39.74 160 TYR B N 1
ATOM 4463 C CA . TYR B 1 181 ? -18.043 36.952 -33.894 1.00 38.89 160 TYR B CA 1
ATOM 4464 C C . TYR B 1 181 ? -17.047 37.739 -33.075 1.00 38.48 160 TYR B C 1
ATOM 4465 O O . TYR B 1 181 ? -16.553 38.770 -33.528 1.00 39.54 160 TYR B O 1
ATOM 4474 N N . GLY B 1 182 ? -16.784 37.230 -31.870 1.00 39.24 161 GLY B N 1
ATOM 4475 C CA . GLY B 1 182 ? -15.765 37.750 -30.957 1.00 38.67 161 GLY B CA 1
ATOM 4476 C C . GLY B 1 182 ? -15.967 39.162 -30.435 1.00 39.20 161 GLY B C 1
ATOM 4477 O O . GLY B 1 182 ? -15.016 39.776 -29.977 1.00 42.05 161 GLY B O 1
ATOM 4478 N N . GLU B 1 183 ? -17.190 39.689 -30.495 1.00 38.83 162 GLU B N 1
ATOM 4479 C CA . GLU B 1 183 ? -17.453 41.031 -29.977 1.00 37.98 162 GLU B CA 1
ATOM 4480 C C . GLU B 1 183 ? -16.998 41.149 -28.528 1.00 38.05 162 GLU B C 1
ATOM 4481 O O . GLU B 1 183 ? -16.460 42.178 -28.140 1.00 38.10 162 GLU B O 1
ATOM 4483 N N . MET B 1 184 ? -17.168 40.070 -27.755 1.00 36.68 163 MET B N 1
ATOM 4484 C CA . MET B 1 184 ? -16.837 40.031 -26.319 1.00 36.31 163 MET B CA 1
ATOM 4485 C C . MET B 1 184 ? -15.330 40.120 -26.073 1.00 37.36 163 MET B C 1
ATOM 4486 O O . MET B 1 184 ? -14.884 40.418 -24.949 1.00 36.07 163 MET B O 1
ATOM 4491 N N . ALA B 1 185 ? -14.547 39.863 -27.116 1.00 39.45 164 ALA B N 1
ATOM 4492 C CA . ALA B 1 185 ? -13.095 39.759 -26.950 1.00 44.41 164 ALA B CA 1
ATOM 4493 C C . ALA B 1 185 ? -12.339 41.002 -27.448 1.00 48.11 164 ALA B C 1
ATOM 4494 O O . ALA B 1 185 ? -11.113 41.099 -27.327 1.00 47.99 164 ALA B O 1
ATOM 4496 N N . GLY B 1 186 ? -13.088 41.964 -27.973 1.00 53.15 165 GLY B N 1
ATOM 4497 C CA . GLY B 1 186 ? -12.511 43.044 -28.780 1.00 60.84 165 GLY B CA 1
ATOM 4498 C C . GLY B 1 186 ? -12.570 42.564 -30.222 1.00 64.41 165 GLY B C 1
ATOM 4499 O O . GLY B 1 186 ? -13.252 43.154 -31.070 1.00 68.52 165 GLY B O 1
ATOM 4500 N N . ILE B 1 187 ? -11.858 41.466 -30.477 1.00 63.59 166 ILE B N 1
ATOM 4501 C CA . ILE B 1 187 ? -11.915 40.738 -31.735 1.00 60.57 166 ILE B CA 1
ATOM 4502 C C . ILE B 1 187 ? -11.339 39.345 -31.476 1.00 57.36 166 ILE B C 1
ATOM 4503 O O . ILE B 1 187 ? -11.630 38.400 -32.197 1.00 54.33 166 ILE B O 1
ATOM 4505 N N . LYS B 1 203 ? -2.844 27.374 -41.909 1.00 47.99 182 LYS B N 1
ATOM 4506 C CA . LYS B 1 203 ? -3.258 27.806 -43.241 1.00 49.50 182 LYS B CA 1
ATOM 4507 C C . LYS B 1 203 ? -4.327 26.918 -43.895 1.00 49.77 182 LYS B C 1
ATOM 4508 O O . LYS B 1 203 ? -4.574 27.020 -45.096 1.00 50.49 182 LYS B O 1
ATOM 4510 N N . PHE B 1 204 ? -4.965 26.056 -43.115 1.00 51.09 183 PHE B N 1
ATOM 4511 C CA . PHE B 1 204 ? -6.040 25.206 -43.629 1.00 52.09 183 PHE B CA 1
ATOM 4512 C C . PHE B 1 204 ? -7.446 25.828 -43.504 1.00 50.09 183 PHE B C 1
ATOM 4513 O O . PHE B 1 204 ? -8.447 25.139 -43.769 1.00 48.35 183 PHE B O 1
ATOM 4521 N N . LYS B 1 205 ? -7.529 27.108 -43.120 1.00 46.23 184 LYS B N 1
ATOM 4522 C CA . LYS B 1 205 ? -8.829 27.737 -42.813 1.00 44.78 184 LYS B CA 1
ATOM 4523 C C . LYS B 1 205 ? -9.222 28.853 -43.766 1.00 43.85 184 LYS B C 1
ATOM 4524 O O . LYS B 1 205 ? -8.357 29.527 -44.301 1.00 45.80 184 LYS B O 1
ATOM 4530 N N . ARG B 1 206 ? -10.529 29.058 -43.950 1.00 41.98 185 ARG B N 1
ATOM 4531 C CA . ARG B 1 206 ? -11.046 30.229 -44.672 1.00 40.92 185 ARG B CA 1
ATOM 4532 C C . ARG B 1 206 ? -10.640 31.535 -43.972 1.00 41.17 185 ARG B C 1
ATOM 4533 O O . ARG B 1 206 ? -10.210 32.475 -44.636 1.00 42.20 185 ARG B O 1
ATOM 4541 N N . ASN B 1 207 ? -10.767 31.584 -42.644 1.00 39.17 186 ASN B N 1
ATOM 4542 C CA . ASN B 1 207 ? -10.420 32.789 -41.869 1.00 38.19 186 ASN B CA 1
ATOM 4543 C C . ASN B 1 207 ? -9.549 32.414 -40.663 1.00 36.84 186 ASN B C 1
ATOM 4544 O O . ASN B 1 207 ? -9.560 31.261 -40.239 1.00 34.26 186 ASN B O 1
ATOM 4549 N N . LYS B 1 208 ? -8.788 33.373 -40.121 1.00 37.53 187 LYS B N 1
ATOM 4550 C CA . LYS B 1 208 ? -7.874 33.093 -38.983 1.00 37.27 187 LYS B CA 1
ATOM 4551 C C . LYS B 1 208 ? -8.631 32.665 -37.724 1.00 36.30 187 LYS B C 1
ATOM 4552 O O . LYS B 1 208 ? -8.170 31.800 -36.973 1.00 36.38 187 LYS B O 1
ATOM 4554 N N . THR B 1 209 ? -9.811 33.241 -37.516 1.00 33.94 188 THR B N 1
ATOM 4555 C CA . THR B 1 209 ? -10.563 32.999 -36.291 1.00 31.21 188 THR B CA 1
ATOM 4556 C C . THR B 1 209 ? -11.465 31.758 -36.342 1.00 29.20 188 THR B C 1
ATOM 4557 O O . THR B 1 209 ? -12.229 31.492 -35.407 1.00 27.56 188 THR B O 1
ATOM 4561 N N . ASP B 1 210 ? -11.389 31.014 -37.440 1.00 28.06 189 ASP B N 1
ATOM 4562 C CA . ASP B 1 210 ? -12.243 29.846 -37.628 1.00 26.08 189 ASP B CA 1
ATOM 4563 C C . ASP B 1 210 ? -11.813 28.801 -36.619 1.00 25.28 189 ASP B C 1
ATOM 4564 O O . ASP B 1 210 ? -10.631 28.704 -36.294 1.00 26.21 189 ASP B O 1
ATOM 4569 N N . PHE B 1 211 ? -12.781 28.056 -36.091 1.00 23.75 190 PHE B N 1
ATOM 4570 C CA . PHE B 1 211 ? -12.492 27.027 -35.092 1.00 22.93 190 PHE B CA 1
ATOM 4571 C C . PHE B 1 211 ? -12.955 25.639 -35.547 1.00 22.45 190 PHE B C 1
ATOM 4572 O O . PHE B 1 211 ? -13.941 25.518 -36.279 1.00 22.66 190 PHE B O 1
ATOM 4580 N N . VAL B 1 212 ? -12.194 24.612 -35.174 1.00 21.91 191 VAL B N 1
ATOM 4581 C CA . VAL B 1 212 ? -12.597 23.245 -35.435 1.00 21.70 191 VAL B CA 1
ATOM 4582 C C . VAL B 1 212 ? -13.862 22.943 -34.595 1.00 21.88 191 VAL B C 1
ATOM 4583 O O . VAL B 1 212 ? -13.979 23.369 -33.426 1.00 20.85 191 VAL B O 1
ATOM 4587 N N . LEU B 1 213 ? -14.817 22.254 -35.228 1.00 21.71 192 LEU B N 1
ATOM 4588 C CA . LEU B 1 213 ? -15.943 21.648 -34.544 1.00 21.08 192 LEU B CA 1
ATOM 4589 C C . LEU B 1 213 ? -15.680 20.151 -34.343 1.00 21.29 192 LEU B C 1
ATOM 4590 O O . LEU B 1 213 ? -15.730 19.627 -33.224 1.00 20.75 192 LEU B O 1
ATOM 4595 N N . TRP B 1 214 ? -15.397 19.461 -35.440 1.00 22.45 193 TRP B N 1
ATOM 4596 C CA . TRP B 1 214 ? -15.244 18.010 -35.411 1.00 22.81 193 TRP B CA 1
ATOM 4597 C C . TRP B 1 214 ? -13.962 17.642 -36.090 1.00 23.81 193 TRP B C 1
ATOM 4598 O O . TRP B 1 214 ? -13.745 17.968 -37.270 1.00 25.61 193 TRP B O 1
ATOM 4609 N N . PHE B 1 215 ? -13.076 17.012 -35.327 1.00 24.29 194 PHE B N 1
ATOM 4610 C CA . PHE B 1 215 ? -11.785 16.565 -35.819 1.00 24.79 194 PHE B CA 1
ATOM 4611 C C . PHE B 1 215 ? -11.985 15.183 -36.345 1.00 25.50 194 PHE B C 1
ATOM 4612 O O . PHE B 1 215 ? -12.667 14.402 -35.692 1.00 26.60 194 PHE B O 1
ATOM 4620 N N . THR B 1 216 ? -11.382 14.849 -37.479 1.00 26.82 195 THR B N 1
ATOM 4621 C CA . THR B 1 216 ? -11.313 13.429 -37.892 1.00 29.02 195 THR B CA 1
ATOM 4622 C C . THR B 1 216 ? -9.897 12.957 -38.183 1.00 32.13 195 THR B C 1
ATOM 4623 O O . THR B 1 216 ? -9.041 13.730 -38.561 1.00 33.34 195 THR B O 1
ATOM 4627 N N . ASN B 1 217 ? -9.672 11.668 -38.011 1.00 37.69 196 ASN B N 1
ATOM 4628 C CA . ASN B 1 217 ? -8.469 11.002 -38.497 1.00 41.83 196 ASN B CA 1
ATOM 4629 C C . ASN B 1 217 ? -8.872 9.632 -39.049 1.00 44.98 196 ASN B C 1
ATOM 4630 O O . ASN B 1 217 ? -9.858 9.048 -38.590 1.00 47.34 196 ASN B O 1
ATOM 4635 N N . SER B 1 218 ? -8.133 9.123 -40.031 1.00 46.38 197 SER B N 1
ATOM 4636 C CA . SER B 1 218 ? -8.527 7.880 -40.711 1.00 48.30 197 SER B CA 1
ATOM 4637 C C . SER B 1 218 ? -8.274 6.633 -39.869 1.00 51.44 197 SER B C 1
ATOM 4638 O O . SER B 1 218 ? -9.050 5.673 -39.892 1.00 54.27 197 SER B O 1
ATOM 4641 N N . LYS B 1 219 ? -7.158 6.647 -39.153 1.00 54.30 198 LYS B N 1
ATOM 4642 C CA . LYS B 1 219 ? -6.776 5.556 -38.260 1.00 53.79 198 LYS B CA 1
ATOM 4643 C C . LYS B 1 219 ? -6.574 6.119 -36.859 1.00 51.40 198 LYS B C 1
ATOM 4644 O O . LYS B 1 219 ? -5.811 7.075 -36.645 1.00 46.91 198 LYS B O 1
ATOM 4646 N N . PHE B 1 220 ? -7.293 5.529 -35.918 1.00 53.17 199 PHE B N 1
ATOM 4647 C CA . PHE B 1 220 ? -7.030 5.751 -34.508 1.00 56.85 199 PHE B CA 1
ATOM 4648 C C . PHE B 1 220 ? -6.180 4.588 -33.968 1.00 58.19 199 PHE B C 1
ATOM 4649 O O . PHE B 1 220 ? -6.539 3.412 -34.140 1.00 57.47 199 PHE B O 1
ATOM 4651 N N . LYS B 1 221 ? -5.033 4.923 -33.367 1.00 60.16 200 LYS B N 1
ATOM 4652 C CA . LYS B 1 221 ? -4.224 3.961 -32.598 1.00 60.99 200 LYS B CA 1
ATOM 4653 C C . LYS B 1 221 ? -5.081 3.353 -31.458 1.00 62.46 200 LYS B C 1
ATOM 4654 O O . LYS B 1 221 ? -6.002 4.011 -30.953 1.00 62.89 200 LYS B O 1
ATOM 4656 N N . ASP B 1 222 ? -4.776 2.108 -31.077 1.00 66.52 201 ASP B N 1
ATOM 4657 C CA . ASP B 1 222 ? -5.682 1.205 -30.298 1.00 66.66 201 ASP B CA 1
ATOM 4658 C C . ASP B 1 222 ? -6.509 1.765 -29.111 1.00 64.88 201 ASP B C 1
ATOM 4659 O O . ASP B 1 222 ? -7.624 1.285 -28.861 1.00 64.49 201 ASP B O 1
ATOM 4661 N N . GLN B 1 223 ? -5.977 2.766 -28.403 1.00 60.95 202 GLN B N 1
ATOM 4662 C CA . GLN B 1 223 ? -6.650 3.330 -27.215 1.00 57.73 202 GLN B CA 1
ATOM 4663 C C . GLN B 1 223 ? -7.326 4.702 -27.390 1.00 53.52 202 GLN B C 1
ATOM 4664 O O . GLN B 1 223 ? -8.004 5.178 -26.479 1.00 53.72 202 GLN B O 1
ATOM 4670 N N . GLU B 1 224 ? -7.125 5.339 -28.537 1.00 52.22 203 GLU B N 1
ATOM 4671 C CA . GLU B 1 224 ? -7.758 6.629 -28.847 1.00 51.95 203 GLU B CA 1
ATOM 4672 C C . GLU B 1 224 ? -9.293 6.519 -28.980 1.00 50.84 203 GLU B C 1
ATOM 4673 O O . GLU B 1 224 ? -9.802 5.569 -29.581 1.00 51.40 203 GLU B O 1
ATOM 4679 N N . MET B 1 225 ? -10.044 7.464 -28.422 1.00 49.93 204 MET B N 1
ATOM 4680 C CA . MET B 1 225 ? -11.499 7.423 -28.648 1.00 49.09 204 MET B CA 1
ATOM 4681 C C . MET B 1 225 ? -11.955 8.233 -29.863 1.00 43.42 204 MET B C 1
ATOM 4682 O O . MET B 1 225 ? -11.361 9.252 -30.228 1.00 41.29 204 MET B O 1
ATOM 4687 N N . LYS B 1 226 ? -13.006 7.718 -30.490 1.00 39.26 205 LYS B N 1
ATOM 4688 C CA . LYS B 1 226 ? -13.566 8.253 -31.709 1.00 35.26 205 LYS B CA 1
ATOM 4689 C C . LYS B 1 226 ? -15.025 7.821 -31.798 1.00 32.37 205 LYS B C 1
ATOM 4690 O O . LYS B 1 226 ? -15.413 6.813 -31.202 1.00 32.11 205 LYS B O 1
ATOM 4692 N N . TRP B 1 227 ? -15.825 8.603 -32.523 1.00 29.36 206 TRP B N 1
ATOM 4693 C CA . TRP B 1 227 ? -17.197 8.248 -32.841 1.00 27.68 206 TRP B CA 1
ATOM 4694 C C . TRP B 1 227 ? -17.462 8.413 -34.303 1.00 27.34 206 TRP B C 1
ATOM 4695 O O . TRP B 1 227 ? -16.914 9.313 -34.952 1.00 27.25 206 TRP B O 1
ATOM 4706 N N . ASP B 1 228 ? -18.324 7.551 -34.836 1.00 27.55 207 ASP B N 1
ATOM 4707 C CA . ASP B 1 228 ? -18.895 7.759 -36.164 1.00 27.17 207 ASP B CA 1
ATOM 4708 C C . ASP B 1 228 ? -19.672 9.099 -36.253 1.00 25.49 207 ASP B C 1
ATOM 4709 O O . ASP B 1 228 ? -20.179 9.635 -35.244 1.00 24.50 207 ASP B O 1
ATOM 4714 N N . SER B 1 229 ? -19.738 9.637 -37.465 1.00 24.28 208 SER B N 1
ATOM 4715 C CA . SER B 1 229 ? -20.450 10.879 -37.746 1.00 23.13 208 SER B CA 1
ATOM 4716 C C . SER B 1 229 ? -20.618 10.970 -39.251 1.00 22.80 208 SER B C 1
ATOM 4717 O O . SER B 1 229 ? -19.920 10.265 -39.987 1.00 22.79 208 SER B O 1
ATOM 4720 N N . PRO B 1 230 ? -21.504 11.860 -39.724 1.00 22.08 209 PRO B N 1
ATOM 4721 C CA . PRO B 1 230 ? -21.633 12.000 -41.173 1.00 21.91 209 PRO B CA 1
ATOM 4722 C C . PRO B 1 230 ? -20.375 12.569 -41.873 1.00 22.31 209 PRO B C 1
ATOM 4723 O O . PRO B 1 230 ? -20.356 12.664 -43.118 1.00 22.21 209 PRO B O 1
ATOM 4727 N N . TRP B 1 231 ? -19.339 12.951 -41.104 1.00 22.28 210 TRP B N 1
ATOM 4728 C CA . TRP B 1 231 ? -18.086 13.484 -41.716 1.00 21.99 210 TRP B CA 1
ATOM 4729 C C . TRP B 1 231 ? -16.868 12.625 -41.457 1.00 22.11 210 TRP B C 1
ATOM 4730 O O . TRP B 1 231 ? -15.725 13.055 -41.683 1.00 21.73 210 TRP B O 1
ATOM 4741 N N . GLY B 1 232 ? -17.125 11.396 -41.009 1.00 21.97 211 GLY B N 1
ATOM 4742 C CA . GLY B 1 232 ? -16.083 10.435 -40.703 1.00 22.73 211 GLY B CA 1
ATOM 4743 C C . GLY B 1 232 ? -15.875 10.326 -39.204 1.00 23.07 211 GLY B C 1
ATOM 4744 O O . GLY B 1 232 ? -16.252 11.247 -38.440 1.00 22.23 211 GLY B O 1
ATOM 4745 N N . PHE B 1 233 ? -15.290 9.196 -38.787 1.00 23.56 212 PHE B N 1
ATOM 4746 C CA . PHE B 1 233 ? -14.836 9.003 -37.399 1.00 23.91 212 PHE B CA 1
ATOM 4747 C C . PHE B 1 233 ? -13.895 10.114 -36.909 1.00 23.33 212 PHE B C 1
ATOM 4748 O O . PHE B 1 233 ? -12.895 10.455 -37.552 1.00 24.00 212 PHE B O 1
ATOM 4756 N N . GLY B 1 234 ? -14.205 10.662 -35.752 1.00 22.89 213 GLY B N 1
ATOM 4757 C CA . GLY B 1 234 ? -13.334 11.646 -35.142 1.00 22.77 213 GLY B CA 1
ATOM 4758 C C . GLY B 1 234 ? -13.831 11.934 -33.751 1.00 22.30 213 GLY B C 1
ATOM 4759 O O . GLY B 1 234 ? -14.466 11.086 -33.126 1.00 22.04 213 GLY B O 1
ATOM 4760 N N . TYR B 1 235 ? -13.587 13.155 -33.294 1.00 22.32 214 TYR B N 1
ATOM 4761 C CA . TYR B 1 235 ? -14.072 13.603 -31.985 1.00 21.93 214 TYR B CA 1
ATOM 4762 C C . TYR B 1 235 ? -14.429 15.081 -31.980 1.00 20.96 214 TYR B C 1
ATOM 4763 O O . TYR B 1 235 ? -13.960 15.847 -32.829 1.00 20.41 214 TYR B O 1
ATOM 4772 N N . PRO B 1 236 ? -15.248 15.494 -30.999 1.00 20.53 215 PRO B N 1
ATOM 4773 C CA . PRO B 1 236 ? -15.635 16.902 -30.923 1.00 20.21 215 PRO B CA 1
ATOM 4774 C C . PRO B 1 236 ? -14.484 17.737 -30.411 1.00 20.16 215 PRO B C 1
ATOM 4775 O O . PRO B 1 236 ? -13.563 17.191 -29.780 1.00 19.61 215 PRO B O 1
ATOM 4779 N N . SER B 1 237 ? -14.541 19.040 -30.709 1.00 20.15 216 SER B N 1
ATOM 4780 C CA . SER B 1 237 ? -13.595 20.022 -30.194 1.00 20.20 216 SER B CA 1
ATOM 4781 C C . SER B 1 237 ? -14.158 20.549 -28.897 1.00 20.73 216 SER B C 1
ATOM 4782 O O . SER B 1 237 ? -15.354 20.491 -28.665 1.00 21.29 216 SER B O 1
ATOM 4785 N N . TRP B 1 238 ? -13.317 21.090 -28.044 1.00 22.47 217 TRP B N 1
ATOM 4786 C CA . TRP B 1 238 ? -13.802 21.455 -26.725 1.00 23.66 217 TRP B CA 1
ATOM 4787 C C . TRP B 1 238 ? -14.800 22.569 -26.724 1.00 22.95 217 TRP B C 1
ATOM 4788 O O . TRP B 1 238 ? -15.604 22.673 -25.795 1.00 22.56 217 TRP B O 1
ATOM 4799 N N . HIS B 1 239 ? -14.796 23.382 -27.784 1.00 22.22 218 HIS B N 1
ATOM 4800 C CA . HIS B 1 239 ? -15.814 24.420 -27.942 1.00 21.46 218 HIS B CA 1
ATOM 4801 C C . HIS B 1 239 ? -17.144 23.778 -28.232 1.00 21.10 218 HIS B C 1
ATOM 4802 O O . HIS B 1 239 ? -18.156 24.166 -27.643 1.00 20.67 218 HIS B O 1
ATOM 4809 N N . LEU B 1 240 ? -17.168 22.757 -29.091 1.00 21.00 219 LEU B N 1
ATOM 4810 C CA . LEU B 1 240 ? -18.438 22.057 -29.364 1.00 21.55 219 LEU B CA 1
ATOM 4811 C C . LEU B 1 240 ? -19.003 21.348 -28.124 1.00 21.66 219 LEU B C 1
ATOM 4812 O O . LEU B 1 240 ? -20.191 21.404 -27.857 1.00 21.65 219 LEU B O 1
ATOM 4817 N N . GLU B 1 241 ? -18.144 20.683 -27.369 1.00 22.42 220 GLU B N 1
ATOM 4818 C CA . GLU B 1 241 ? -18.598 19.960 -26.188 1.00 22.43 220 GLU B CA 1
ATOM 4819 C C . GLU B 1 241 ? -19.313 20.861 -25.237 1.00 21.54 220 GLU B C 1
ATOM 4820 O O . GLU B 1 241 ? -20.401 20.549 -24.774 1.00 22.16 220 GLU B O 1
ATOM 4826 N N . CYS B 1 242 ? -18.669 21.972 -24.926 1.00 20.53 221 CYS B N 1
ATOM 4827 C CA . CYS B 1 242 ? -19.205 22.884 -23.962 1.00 20.34 221 CYS B CA 1
ATOM 4828 C C . CYS B 1 242 ? -20.516 23.501 -24.422 1.00 20.00 221 CYS B C 1
ATOM 4829 O O . CYS B 1 242 ? -21.485 23.524 -23.659 1.00 21.09 221 CYS B O 1
ATOM 4832 N N . ALA B 1 243 ? -20.548 23.959 -25.672 1.00 19.19 222 ALA B N 1
ATOM 4833 C CA . ALA B 1 243 ? -21.706 24.629 -26.213 1.00 18.18 222 ALA B CA 1
ATOM 4834 C C . ALA B 1 243 ? -22.895 23.681 -26.249 1.00 18.06 222 ALA B C 1
ATOM 4835 O O . ALA B 1 243 ? -23.989 24.045 -25.755 1.00 18.80 222 ALA B O 1
ATOM 4837 N N . ALA B 1 244 ? -22.687 22.488 -26.802 1.00 16.86 223 ALA B N 1
ATOM 4838 C CA . ALA B 1 244 ? -23.754 21.523 -26.997 1.00 16.97 223 ALA B CA 1
ATOM 4839 C C . ALA B 1 244 ? -24.313 21.025 -25.672 1.00 17.15 223 ALA B C 1
ATOM 4840 O O . ALA B 1 244 ? -25.528 21.015 -25.492 1.00 17.12 223 ALA B O 1
ATOM 4842 N N . MET B 1 245 ? -23.440 20.636 -24.742 1.00 17.00 224 MET B N 1
ATOM 4843 C CA . MET B 1 245 ? -23.899 20.218 -23.433 1.00 17.58 224 MET B CA 1
ATOM 4844 C C . MET B 1 245 ? -24.714 21.308 -22.726 1.00 17.79 224 MET B C 1
ATOM 4845 O O . MET B 1 245 ? -25.750 21.046 -22.097 1.00 17.51 224 MET B O 1
ATOM 4850 N N . ASN B 1 246 ? -24.290 22.553 -22.843 1.00 18.07 225 ASN B N 1
ATOM 4851 C CA . ASN B 1 246 ? -25.190 23.608 -22.387 1.00 18.82 225 ASN B CA 1
ATOM 4852 C C . ASN B 1 246 ? -26.576 23.503 -23.019 1.00 19.42 225 ASN B C 1
ATOM 4853 O O . ASN B 1 246 ? -27.581 23.546 -22.305 1.00 19.30 225 ASN B O 1
ATOM 4858 N N . LEU B 1 247 ? -26.608 23.317 -24.346 1.00 19.22 226 LEU B N 1
ATOM 4859 C CA . LEU B 1 247 ? -27.849 23.268 -25.096 1.00 19.98 226 LEU B CA 1
ATOM 4860 C C . LEU B 1 247 ? -28.714 22.059 -24.770 1.00 20.28 226 LEU B C 1
ATOM 4861 O O . LEU B 1 247 ? -29.907 22.198 -24.627 1.00 20.72 226 LEU B O 1
ATOM 4866 N N . GLU B 1 248 ? -28.121 20.876 -24.628 1.00 21.37 227 GLU B N 1
ATOM 4867 C CA . GLU B 1 248 ? -28.871 19.711 -24.121 1.00 21.87 227 GLU B CA 1
ATOM 4868 C C . GLU B 1 248 ? -29.520 20.043 -22.774 1.00 21.70 227 GLU B C 1
ATOM 4869 O O . GLU B 1 248 ? -30.740 19.964 -22.627 1.00 22.32 227 GLU B O 1
ATOM 4875 N N . TYR B 1 249 ? -28.699 20.457 -21.814 1.00 20.64 228 TYR B N 1
ATOM 4876 C CA . TYR B 1 249 ? -29.125 20.521 -20.428 1.00 19.84 228 TYR B CA 1
ATOM 4877 C C . TYR B 1 249 ? -29.922 21.769 -20.056 1.00 20.32 228 TYR B C 1
ATOM 4878 O O . TYR B 1 249 ? -30.966 21.664 -19.425 1.00 20.38 228 TYR B O 1
ATOM 4887 N N . PHE B 1 250 ? -29.435 22.947 -20.417 1.00 20.43 229 PHE B N 1
ATOM 4888 C CA . PHE B 1 250 ? -30.205 24.172 -20.150 1.00 21.10 229 PHE B CA 1
ATOM 4889 C C . PHE B 1 250 ? -31.071 24.611 -21.343 1.00 22.28 229 PHE B C 1
ATOM 4890 O O . PHE B 1 250 ? -31.764 25.618 -21.264 1.00 22.86 229 PHE B O 1
ATOM 4898 N N . LYS B 1 251 ? -31.047 23.825 -22.424 1.00 23.88 230 LYS B N 1
ATOM 4899 C CA . LYS B 1 251 ? -31.841 24.062 -23.645 1.00 25.83 230 LYS B CA 1
ATOM 4900 C C . LYS B 1 251 ? -31.395 25.413 -24.148 1.00 26.97 230 LYS B C 1
ATOM 4901 O O . LYS B 1 251 ? -30.203 25.609 -24.370 1.00 26.72 230 LYS B O 1
ATOM 4907 N N . ASP B 1 252 ? -32.321 26.360 -24.262 1.00 27.70 231 ASP B N 1
ATOM 4908 C CA . ASP B 1 252 ? -31.953 27.709 -24.666 1.00 28.08 231 ASP B CA 1
ATOM 4909 C C . ASP B 1 252 ? -31.672 28.690 -23.515 1.00 28.70 231 ASP B C 1
ATOM 4910 O O . ASP B 1 252 ? -31.366 29.860 -23.777 1.00 29.69 231 ASP B O 1
ATOM 4915 N N . ALA B 1 253 ? -31.721 28.228 -22.262 1.00 28.14 232 ALA B N 1
ATOM 4916 C CA . ALA B 1 253 ? -31.892 29.162 -21.137 1.00 28.69 232 ALA B CA 1
ATOM 4917 C C . ALA B 1 253 ? -30.734 29.457 -20.148 1.00 27.97 232 ALA B C 1
ATOM 4918 O O . ALA B 1 253 ? -31.018 29.878 -19.008 1.00 29.20 232 ALA B O 1
ATOM 4920 N N . LEU B 1 254 ? -29.472 29.317 -20.548 1.00 25.08 233 LEU B N 1
ATOM 4921 C CA . LEU B 1 254 ? -28.378 29.687 -19.630 1.00 23.65 233 LEU B CA 1
ATOM 4922 C C . LEU B 1 254 ? -28.360 31.154 -19.268 1.00 23.61 233 LEU B C 1
ATOM 4923 O O . LEU B 1 254 ? -28.428 32.002 -20.131 1.00 23.60 233 LEU B O 1
ATOM 4928 N N . ASP B 1 255 ? -28.223 31.439 -17.978 1.00 23.68 234 ASP B N 1
ATOM 4929 C CA . ASP B 1 255 ? -28.216 32.811 -17.477 1.00 23.55 234 ASP B CA 1
ATOM 4930 C C . ASP B 1 255 ? -26.831 33.359 -17.161 1.00 22.64 234 ASP B C 1
ATOM 4931 O O . ASP B 1 255 ? -26.570 34.525 -17.425 1.00 22.68 234 ASP B O 1
ATOM 4936 N N . ILE B 1 256 ? -25.958 32.526 -16.590 1.00 21.50 235 ILE B N 1
ATOM 4937 C CA . ILE B 1 256 ? -24.574 32.914 -16.299 1.00 20.26 235 ILE B CA 1
ATOM 4938 C C . ILE B 1 256 ? -23.577 31.828 -16.738 1.00 19.77 235 ILE B C 1
ATOM 4939 O O . ILE B 1 256 ? -23.778 30.636 -16.507 1.00 18.97 235 ILE B O 1
ATOM 4944 N N . HIS B 1 257 ? -22.483 32.259 -17.355 1.00 20.12 236 HIS B N 1
ATOM 4945 C CA . HIS B 1 257 ? -21.444 31.349 -17.801 1.00 20.26 236 HIS B CA 1
ATOM 4946 C C . HIS B 1 257 ? -20.183 31.757 -17.144 1.00 21.16 236 HIS B C 1
ATOM 4947 O O . HIS B 1 257 ? -19.818 32.946 -17.202 1.00 22.51 236 HIS B O 1
ATOM 4954 N N . LEU B 1 258 ? -19.496 30.780 -16.548 1.00 20.50 237 LEU B N 1
ATOM 4955 C CA . LEU B 1 258 ? -18.288 31.015 -15.791 1.00 20.65 237 LEU B CA 1
ATOM 4956 C C . LEU B 1 258 ? -17.089 30.463 -16.502 1.00 21.69 237 LEU B C 1
ATOM 4957 O O . LEU B 1 258 ? -17.205 29.459 -17.219 1.00 22.77 237 LEU B O 1
ATOM 4962 N N . GLY B 1 259 ? -15.942 31.109 -16.281 1.00 21.68 238 GLY B N 1
ATOM 4963 C CA . GLY B 1 259 ? -14.663 30.673 -16.840 1.00 22.30 238 GLY B CA 1
ATOM 4964 C C . GLY B 1 259 ? -13.537 31.571 -16.373 1.00 22.88 238 GLY B C 1
ATOM 4965 O O . GLY B 1 259 ? -13.757 32.477 -15.542 1.00 23.74 238 GLY B O 1
ATOM 4966 N N . GLY B 1 260 ? -12.342 31.327 -16.904 1.00 22.30 239 GLY B N 1
ATOM 4967 C CA . GLY B 1 260 ? -11.157 32.093 -16.535 1.00 22.82 239 GLY B CA 1
ATOM 4968 C C . GLY B 1 260 ? -10.887 33.047 -17.651 1.00 23.62 239 GLY B C 1
ATOM 4969 O O . GLY B 1 260 ? -11.242 32.759 -18.795 1.00 23.87 239 GLY B O 1
ATOM 4970 N N . VAL B 1 261 ? -10.248 34.172 -17.340 1.00 24.06 240 VAL B N 1
ATOM 4971 C CA . VAL B 1 261 ? -10.099 35.241 -18.328 1.00 25.81 240 VAL B CA 1
ATOM 4972 C C . VAL B 1 261 ? -9.551 34.761 -19.692 1.00 27.56 240 VAL B C 1
ATOM 4973 O O . VAL B 1 261 ? -9.863 35.340 -20.737 1.00 27.45 240 VAL B O 1
ATOM 4977 N N . ASP B 1 262 ? -8.756 33.685 -19.664 1.00 29.76 241 ASP B N 1
ATOM 4978 C CA . ASP B 1 262 ? -8.175 33.080 -20.867 1.00 31.70 241 ASP B CA 1
ATOM 4979 C C . ASP B 1 262 ? -9.244 32.535 -21.825 1.00 32.26 241 ASP B C 1
ATOM 4980 O O . ASP B 1 262 ? -9.028 32.512 -23.045 1.00 32.94 241 ASP B O 1
ATOM 4985 N N . HIS B 1 263 ? -10.395 32.128 -21.284 1.00 30.45 242 HIS B N 1
ATOM 4986 C CA . HIS B 1 263 ? -11.506 31.684 -22.128 1.00 29.65 242 HIS B CA 1
ATOM 4987 C C . HIS B 1 263 ? -12.150 32.813 -22.909 1.00 29.05 242 HIS B C 1
ATOM 4988 O O . HIS B 1 263 ? -12.888 32.578 -23.878 1.00 29.14 242 HIS B O 1
ATOM 4995 N N . ILE B 1 264 ? -11.887 34.053 -22.520 1.00 29.30 243 ILE B N 1
ATOM 4996 C CA . ILE B 1 264 ? -12.544 35.183 -23.193 1.00 30.63 243 ILE B CA 1
ATOM 4997 C C . ILE B 1 264 ? -12.228 35.190 -24.696 1.00 31.06 243 ILE B C 1
ATOM 4998 O O . ILE B 1 264 ? -13.147 35.227 -25.524 1.00 30.33 243 ILE B O 1
ATOM 5003 N N . GLY B 1 265 ? -10.938 35.066 -25.013 1.00 31.23 244 GLY B N 1
ATOM 5004 C CA . GLY B 1 265 ? -10.398 35.321 -26.345 1.00 33.36 244 GLY B CA 1
ATOM 5005 C C . GLY B 1 265 ? -10.611 34.312 -27.457 1.00 34.15 244 GLY B C 1
ATOM 5006 O O . GLY B 1 265 ? -10.625 34.687 -28.640 1.00 35.04 244 GLY B O 1
ATOM 5007 N N . VAL B 1 266 ? -10.760 33.042 -27.088 1.00 33.85 245 VAL B N 1
ATOM 5008 C CA . VAL B 1 266 ? -11.001 31.960 -28.047 1.00 32.99 245 VAL B CA 1
ATOM 5009 C C . VAL B 1 266 ? -12.257 31.178 -27.650 1.00 33.75 245 VAL B C 1
ATOM 5010 O O . VAL B 1 266 ? -13.235 31.195 -28.404 1.00 34.71 245 VAL B O 1
ATOM 5014 N N . HIS B 1 267 ? -12.249 30.556 -26.452 1.00 32.66 246 HIS B N 1
ATOM 5015 C CA . HIS B 1 267 ? -13.218 29.486 -26.051 1.00 31.20 246 HIS B CA 1
ATOM 5016 C C . HIS B 1 267 ? -14.648 29.883 -25.820 1.00 29.83 246 HIS B C 1
ATOM 5017 O O . HIS B 1 267 ? -15.580 29.244 -26.327 1.00 29.45 246 HIS B O 1
ATOM 5024 N N . HIS B 1 268 ? -14.847 30.936 -25.050 1.00 28.85 247 HIS B N 1
ATOM 5025 C CA . HIS B 1 268 ? -16.192 31.405 -24.806 1.00 27.22 247 HIS B CA 1
ATOM 5026 C C . HIS B 1 268 ? -16.774 32.124 -25.958 1.00 26.47 247 HIS B C 1
ATOM 5027 O O . HIS B 1 268 ? -17.974 32.020 -26.170 1.00 26.82 247 HIS B O 1
ATOM 5034 N N . ILE B 1 269 ? -15.966 32.852 -26.724 1.00 26.27 248 ILE B N 1
ATOM 5035 C CA . ILE B 1 269 ? -16.515 33.520 -27.918 1.00 27.09 248 ILE B CA 1
ATOM 5036 C C . ILE B 1 269 ? -16.915 32.513 -29.002 1.00 26.96 248 ILE B C 1
ATOM 5037 O O . ILE B 1 269 ? -17.831 32.781 -29.764 1.00 27.86 248 ILE B O 1
ATOM 5042 N N . ASN B 1 270 ? -16.250 31.356 -29.035 1.00 26.49 249 ASN B N 1
ATOM 5043 C CA . ASN B 1 270 ? -16.636 30.233 -29.914 1.00 25.64 249 ASN B CA 1
ATOM 5044 C C . ASN B 1 270 ? -17.877 29.466 -29.426 1.00 24.43 249 ASN B C 1
ATOM 5045 O O . ASN B 1 270 ? -18.677 29.005 -30.242 1.00 25.21 249 ASN B O 1
ATOM 5050 N N . GLU B 1 271 ? -18.030 29.294 -28.117 1.00 22.49 250 GLU B N 1
ATOM 5051 C CA . GLU B 1 271 ? -19.259 28.722 -27.612 1.00 21.69 250 GLU B CA 1
ATOM 5052 C C . GLU B 1 271 ? -20.454 29.604 -28.037 1.00 21.58 250 GLU B C 1
ATOM 5053 O O . GLU B 1 271 ? -21.462 29.115 -28.579 1.00 20.94 250 GLU B O 1
ATOM 5059 N N . ILE B 1 272 ? -20.326 30.908 -27.815 1.00 20.55 251 ILE B N 1
ATOM 5060 C CA . ILE B 1 272 ? -21.358 31.805 -28.222 1.00 20.22 251 ILE B CA 1
ATOM 5061 C C . ILE B 1 272 ? -21.660 31.634 -29.712 1.00 20.29 251 ILE B C 1
ATOM 5062 O O . ILE B 1 272 ? -22.822 31.588 -30.118 1.00 20.14 251 ILE B O 1
ATOM 5067 N N . ALA B 1 273 ? -20.628 31.529 -30.534 1.00 20.36 252 ALA B N 1
ATOM 5068 C CA . ALA B 1 273 ? -20.878 31.384 -31.963 1.00 21.21 252 ALA B CA 1
ATOM 5069 C C . ALA B 1 273 ? -21.678 30.105 -32.204 1.00 20.95 252 ALA B C 1
ATOM 5070 O O . ALA B 1 273 ? -22.598 30.096 -33.007 1.00 21.58 252 ALA B O 1
ATOM 5072 N N . ILE B 1 274 ? -21.351 29.038 -31.484 1.00 20.35 253 ILE B N 1
ATOM 5073 C CA . ILE B 1 274 ? -22.015 27.777 -31.745 1.00 20.07 253 ILE B CA 1
ATOM 5074 C C . ILE B 1 274 ? -23.474 27.919 -31.333 1.00 20.34 253 ILE B C 1
ATOM 5075 O O . ILE B 1 274 ? -24.352 27.783 -32.169 1.00 21.23 253 ILE B O 1
ATOM 5080 N N . ALA B 1 275 ? -23.732 28.224 -30.067 1.00 19.72 254 ALA B N 1
ATOM 5081 C CA . ALA B 1 275 ? -25.102 28.368 -29.578 1.00 20.28 254 ALA B CA 1
ATOM 5082 C C . ALA B 1 275 ? -25.997 29.352 -30.328 1.00 20.97 254 ALA B C 1
ATOM 5083 O O . ALA B 1 275 ? -27.114 29.018 -30.701 1.00 21.54 254 ALA B O 1
ATOM 5085 N N . GLU B 1 276 ? -25.548 30.583 -30.502 1.00 21.64 255 GLU B N 1
ATOM 5086 C CA . GLU B 1 276 ? -26.422 31.577 -31.106 1.00 21.98 255 GLU B CA 1
ATOM 5087 C C . GLU B 1 276 ? -26.789 31.199 -32.537 1.00 21.94 255 GLU B C 1
ATOM 5088 O O . GLU B 1 276 ? -27.943 31.381 -32.961 1.00 22.65 255 GLU B O 1
ATOM 5094 N N . CYS B 1 277 ? -25.850 30.631 -33.279 1.00 21.55 256 CYS B N 1
ATOM 5095 C CA . CYS B 1 277 ? -26.189 30.235 -34.636 1.00 21.51 256 CYS B CA 1
ATOM 5096 C C . CYS B 1 277 ? -27.143 29.023 -34.588 1.00 21.91 256 CYS B C 1
ATOM 5097 O O . CYS B 1 277 ? -28.101 28.957 -35.356 1.00 22.84 256 CYS B O 1
ATOM 5100 N N . PHE B 1 278 ? -26.935 28.113 -33.635 1.00 21.87 257 PHE B N 1
ATOM 5101 C CA . PHE B 1 278 ? -27.824 26.958 -33.462 1.00 22.04 257 PHE B CA 1
ATOM 5102 C C . PHE B 1 278 ? -29.215 27.448 -33.125 1.00 22.80 257 PHE B C 1
ATOM 5103 O O . PHE B 1 278 ? -30.166 27.152 -33.845 1.00 24.21 257 PHE B O 1
ATOM 5111 N N . LEU B 1 279 ? -29.309 28.210 -32.040 1.00 22.70 258 LEU B N 1
ATOM 5112 C CA . LEU B 1 279 ? -30.563 28.707 -31.486 1.00 23.04 258 LEU B CA 1
ATOM 5113 C C . LEU B 1 279 ? -31.264 29.764 -32.347 1.00 23.95 258 LEU B C 1
ATOM 5114 O O . LEU B 1 279 ? -32.432 30.063 -32.140 1.00 24.06 258 LEU B O 1
ATOM 5119 N N . ASN B 1 280 ? -30.508 30.351 -33.272 1.00 24.98 259 ASN B N 1
ATOM 5120 C CA . ASN B 1 280 ? -30.930 31.499 -34.066 1.00 26.41 259 ASN B CA 1
ATOM 5121 C C . ASN B 1 280 ? -31.437 32.683 -33.195 1.00 28.01 259 ASN B C 1
ATOM 5122 O O . ASN B 1 280 ? -32.368 33.404 -33.568 1.00 28.00 259 ASN B O 1
ATOM 5127 N N . LYS B 1 281 ? -30.790 32.879 -32.044 1.00 28.24 260 LYS B N 1
ATOM 5128 C CA . LYS B 1 281 ? -31.173 33.928 -31.080 1.00 29.43 260 LYS B CA 1
ATOM 5129 C C . LYS B 1 281 ? -30.106 34.121 -29.992 1.00 28.91 260 LYS B C 1
ATOM 5130 O O . LYS B 1 281 ? -29.172 33.310 -29.869 1.00 27.58 260 LYS B O 1
ATOM 5136 N N . LYS B 1 282 ? -30.263 35.210 -29.239 1.00 28.74 261 LYS B N 1
ATOM 5137 C CA . LYS B 1 282 ? -29.387 35.596 -28.138 1.00 28.86 261 LYS B CA 1
ATOM 5138 C C . LYS B 1 282 ? -29.249 34.438 -27.147 1.00 27.86 261 LYS B C 1
ATOM 5139 O O . LYS B 1 282 ? -30.247 33.920 -26.635 1.00 27.98 261 LYS B O 1
ATOM 5145 N N . TRP B 1 283 ? -28.007 34.020 -26.908 1.00 25.68 262 TRP B N 1
ATOM 5146 C CA . TRP B 1 283 ? -27.740 33.004 -25.934 1.00 24.08 262 TRP B CA 1
ATOM 5147 C C . TRP B 1 283 ? -26.937 33.548 -24.800 1.00 24.60 262 TRP B C 1
ATOM 5148 O O . TRP B 1 283 ? -25.868 34.117 -25.009 1.00 25.58 262 TRP B O 1
ATOM 5159 N N . CYS B 1 284 ? -27.467 33.381 -23.590 1.00 24.75 263 CYS B N 1
ATOM 5160 C CA . CYS B 1 284 ? -26.732 33.605 -22.333 1.00 25.15 263 CYS B CA 1
ATOM 5161 C C . CYS B 1 284 ? -26.272 35.033 -22.055 1.00 25.53 263 CYS B C 1
ATOM 5162 O O . CYS B 1 284 ? -25.200 35.435 -22.504 1.00 26.08 263 CYS B O 1
ATOM 5165 N N . ASP B 1 285 ? -27.037 35.784 -21.279 1.00 25.86 264 ASP B N 1
ATOM 5166 C CA . ASP B 1 285 ? -26.713 37.207 -21.139 1.00 27.62 264 ASP B CA 1
ATOM 5167 C C . ASP B 1 285 ? -25.484 37.541 -20.280 1.00 26.11 264 ASP B C 1
ATOM 5168 O O . ASP B 1 285 ? -24.859 38.567 -20.498 1.00 26.34 264 ASP B O 1
ATOM 5173 N N . VAL B 1 286 ? -25.101 36.667 -19.355 1.00 24.46 265 VAL B N 1
ATOM 5174 C CA . VAL B 1 286 ? -23.989 36.985 -18.477 1.00 24.07 265 VAL B CA 1
ATOM 5175 C C . VAL B 1 286 ? -22.788 36.025 -18.587 1.00 23.80 265 VAL B C 1
ATOM 5176 O O . VAL B 1 286 ? -22.952 34.812 -18.497 1.00 24.40 265 VAL B O 1
ATOM 5180 N N . PHE B 1 287 ? -21.588 36.591 -18.782 1.00 23.61 266 PHE B N 1
ATOM 5181 C CA . PHE B 1 287 ? -20.285 35.870 -18.736 1.00 22.29 266 PHE B CA 1
ATOM 5182 C C . PHE B 1 287 ? -19.340 36.530 -17.732 1.00 22.65 266 PHE B C 1
ATOM 5183 O O . PHE B 1 287 ? -18.969 37.697 -17.892 1.00 22.29 266 PHE B O 1
ATOM 5191 N N . VAL B 1 288 ? -18.960 35.766 -16.710 1.00 22.29 267 VAL B N 1
ATOM 5192 C CA . VAL B 1 288 ? -18.172 36.259 -15.606 1.00 22.71 267 VAL B CA 1
ATOM 5193 C C . VAL B 1 288 ? -16.848 35.505 -15.615 1.00 23.41 267 VAL B C 1
ATOM 5194 O O . VAL B 1 288 ? -16.825 34.277 -15.675 1.00 24.29 267 VAL B O 1
ATOM 5198 N N . HIS B 1 289 ? -15.736 36.232 -15.584 1.00 23.61 268 HIS B N 1
ATOM 5199 C CA . HIS B 1 289 ? -14.437 35.582 -15.680 1.00 23.36 268 HIS B CA 1
ATOM 5200 C C . HIS B 1 289 ? -13.590 35.936 -14.482 1.00 22.98 268 HIS B C 1
ATOM 5201 O O . HIS B 1 289 ? -13.597 37.069 -14.057 1.00 22.59 268 HIS B O 1
ATOM 5208 N N . GLY B 1 290 ? -12.905 34.948 -13.893 1.00 22.86 269 GLY B N 1
ATOM 5209 C CA . GLY B 1 290 ? -11.920 35.214 -12.824 1.00 23.23 269 GLY B CA 1
ATOM 5210 C C . GLY B 1 290 ? -10.502 35.395 -13.338 1.00 23.35 269 GLY B C 1
ATOM 5211 O O . GLY B 1 290 ? -10.113 34.752 -14.305 1.00 24.45 269 GLY B O 1
ATOM 5212 N N . GLU B 1 291 ? -9.729 36.275 -12.715 1.00 23.52 270 GLU B N 1
ATOM 5213 C CA . GLU B 1 291 ? -8.344 36.496 -13.122 1.00 24.28 270 GLU B CA 1
ATOM 5214 C C . GLU B 1 291 ? -7.413 35.377 -12.633 1.00 25.37 270 GLU B C 1
ATOM 5215 O O . GLU B 1 291 ? -7.797 34.587 -11.745 1.00 25.12 270 GLU B O 1
ATOM 5221 N N . PHE B 1 292 ? -6.183 35.346 -13.175 1.00 26.96 271 PHE B N 1
ATOM 5222 C CA . PHE B 1 292 ? -5.239 34.263 -12.912 1.00 27.54 271 PHE B CA 1
ATOM 5223 C C . PHE B 1 292 ? -4.645 34.313 -11.515 1.00 27.99 271 PHE B C 1
ATOM 5224 O O . PHE B 1 292 ? -4.547 35.386 -10.873 1.00 28.16 271 PHE B O 1
ATOM 5232 N N . LEU B 1 293 ? -4.237 33.135 -11.059 1.00 26.98 272 LEU B N 1
ATOM 5233 C CA . LEU B 1 293 ? -3.303 33.024 -9.993 1.00 27.62 272 LEU B CA 1
ATOM 5234 C C . LEU B 1 293 ? -1.922 33.027 -10.640 1.00 29.57 272 LEU B C 1
ATOM 5235 O O . LEU B 1 293 ? -1.658 32.257 -11.580 1.00 29.58 272 LEU B O 1
ATOM 5240 N N . ILE B 1 294 ? -1.062 33.905 -10.128 1.00 32.11 273 ILE B N 1
ATOM 5241 C CA . ILE B 1 294 ? 0.313 34.111 -10.608 1.00 35.40 273 ILE B CA 1
ATOM 5242 C C . ILE B 1 294 ? 1.334 33.603 -9.575 1.00 37.89 273 ILE B C 1
ATOM 5243 O O . ILE B 1 294 ? 1.212 33.883 -8.368 1.00 34.63 273 ILE B O 1
ATOM 5248 N N . MET B 1 295 ? 2.338 32.860 -10.054 1.00 43.70 274 MET B N 1
ATOM 5249 C CA . MET B 1 295 ? 3.440 32.384 -9.194 1.00 50.08 274 MET B CA 1
ATOM 5250 C C . MET B 1 295 ? 4.769 33.154 -9.381 1.00 56.59 274 MET B C 1
ATOM 5251 O O . MET B 1 295 ? 5.102 34.014 -8.554 1.00 60.91 274 MET B O 1
ATOM 5253 N N . ASP B 1 296 ? 5.519 32.875 -10.447 1.00 63.43 275 ASP B N 1
ATOM 5254 C CA . ASP B 1 296 ? 6.848 33.506 -10.629 1.00 68.46 275 ASP B CA 1
ATOM 5255 C C . ASP B 1 296 ? 6.815 34.704 -11.592 1.00 72.27 275 ASP B C 1
ATOM 5256 O O . ASP B 1 296 ? 7.644 34.803 -12.503 1.00 77.82 275 ASP B O 1
ATOM 5258 N N . TYR B 1 297 ? 5.866 35.617 -11.363 1.00 71.97 276 TYR B N 1
ATOM 5259 C CA . TYR B 1 297 ? 5.522 36.687 -12.319 1.00 71.43 276 TYR B CA 1
ATOM 5260 C C . TYR B 1 297 ? 4.868 36.165 -13.611 1.00 68.56 276 TYR B C 1
ATOM 5261 O O . TYR B 1 297 ? 4.559 36.945 -14.517 1.00 67.20 276 TYR B O 1
ATOM 5270 N N . ASN B 1 298 ? 4.661 34.846 -13.674 1.00 66.49 277 ASN B N 1
ATOM 5271 C CA . ASN B 1 298 ? 3.988 34.162 -14.791 1.00 63.46 277 ASN B CA 1
ATOM 5272 C C . ASN B 1 298 ? 2.822 33.337 -14.248 1.00 62.49 277 ASN B C 1
ATOM 5273 O O . ASN B 1 298 ? 2.941 32.735 -13.174 1.00 63.82 277 ASN B O 1
ATOM 5278 N N . LYS B 1 299 ? 1.710 33.300 -14.989 1.00 61.33 278 LYS B N 1
ATOM 5279 C CA . LYS B 1 299 ? 0.487 32.609 -14.538 1.00 55.97 278 LYS B CA 1
ATOM 5280 C C . LYS B 1 299 ? 0.671 31.100 -14.412 1.00 55.28 278 LYS B C 1
ATOM 5281 O O . LYS B 1 299 ? 1.415 30.495 -15.192 1.00 56.71 278 LYS B O 1
ATOM 5287 N N . MET B 1 300 ? -0.020 30.492 -13.449 1.00 51.66 279 MET B N 1
ATOM 5288 C CA . MET B 1 300 ? 0.145 29.062 -13.212 1.00 50.12 279 MET B CA 1
ATOM 5289 C C . MET B 1 300 ? -0.312 28.161 -14.369 1.00 49.86 279 MET B C 1
ATOM 5290 O O . MET B 1 300 ? -1.299 28.447 -15.051 1.00 49.65 279 MET B O 1
ATOM 5295 N N . SER B 1 301 ? 0.433 27.078 -14.580 1.00 49.13 280 SER B N 1
ATOM 5296 C CA . SER B 1 301 ? 0.049 26.031 -15.528 1.00 49.63 280 SER B CA 1
ATOM 5297 C C . SER B 1 301 ? 1.050 24.873 -15.538 1.00 47.56 280 SER B C 1
ATOM 5298 O O . SER B 1 301 ? 0.789 23.825 -16.129 1.00 47.96 280 SER B O 1
ATOM 5301 N N . PHE B 1 307 ? 3.449 25.873 -10.968 1.00 38.48 286 PHE B N 1
ATOM 5302 C CA . PHE B 1 307 ? 2.300 24.948 -10.877 1.00 36.70 286 PHE B CA 1
ATOM 5303 C C . PHE B 1 307 ? 2.368 24.015 -9.657 1.00 33.97 286 PHE B C 1
ATOM 5304 O O . PHE B 1 307 ? 3.274 23.216 -9.539 1.00 33.98 286 PHE B O 1
ATOM 5312 N N . ILE B 1 308 ? 1.394 24.130 -8.760 1.00 30.72 287 ILE B N 1
ATOM 5313 C CA . ILE B 1 308 ? 1.370 23.408 -7.469 1.00 27.59 287 ILE B CA 1
ATOM 5314 C C . ILE B 1 308 ? 0.007 22.748 -7.257 1.00 24.67 287 ILE B C 1
ATOM 5315 O O . ILE B 1 308 ? -1.008 23.340 -7.583 1.00 23.15 287 ILE B O 1
ATOM 5320 N N . THR B 1 309 ? -0.023 21.520 -6.741 1.00 23.42 288 THR B N 1
ATOM 5321 C CA . THR B 1 309 ? -1.293 20.843 -6.433 1.00 21.93 288 THR B CA 1
ATOM 5322 C C . THR B 1 309 ? -1.597 21.065 -4.984 1.00 21.51 288 THR B C 1
ATOM 5323 O O . THR B 1 309 ? -0.777 21.621 -4.260 1.00 22.22 288 THR B O 1
ATOM 5327 N N . VAL B 1 310 ? -2.769 20.601 -4.562 1.00 21.10 289 VAL B N 1
ATOM 5328 C CA . VAL B 1 310 ? -3.227 20.650 -3.176 1.00 20.75 289 VAL B CA 1
ATOM 5329 C C . VAL B 1 310 ? -2.356 19.798 -2.276 1.00 21.55 289 VAL B C 1
ATOM 5330 O O . VAL B 1 310 ? -2.039 20.188 -1.151 1.00 22.49 289 VAL B O 1
ATOM 5334 N N . LYS B 1 311 ? -1.991 18.622 -2.774 1.00 22.22 290 LYS B N 1
ATOM 5335 C CA . LYS B 1 311 ? -1.160 17.671 -2.046 1.00 22.62 290 LYS B CA 1
ATOM 5336 C C . LYS B 1 311 ? 0.173 18.358 -1.748 1.00 23.05 290 LYS B C 1
ATOM 5337 O O . LYS B 1 311 ? 0.629 18.346 -0.603 1.00 23.09 290 LYS B O 1
ATOM 5343 N N . ASP B 1 312 ? 0.760 18.996 -2.768 1.00 23.61 291 ASP B N 1
ATOM 5344 C CA . ASP B 1 312 ? 2.031 19.710 -2.627 1.00 24.52 291 ASP B CA 1
ATOM 5345 C C . ASP B 1 312 ? 1.941 20.588 -1.419 1.00 24.56 291 ASP B C 1
ATOM 5346 O O . ASP B 1 312 ? 2.883 20.692 -0.643 1.00 25.90 291 ASP B O 1
ATOM 5351 N N . LEU B 1 313 ? 0.772 21.203 -1.274 1.00 24.48 292 LEU B N 1
ATOM 5352 C CA . LEU B 1 313 ? 0.491 22.188 -0.262 1.00 24.32 292 LEU B CA 1
ATOM 5353 C C . LEU B 1 313 ? 0.350 21.501 1.062 1.00 25.03 292 LEU B C 1
ATOM 5354 O O . LEU B 1 313 ? 0.898 21.958 2.052 1.00 25.89 292 LEU B O 1
ATOM 5359 N N . GLU B 1 314 ? -0.387 20.401 1.095 1.00 25.95 293 GLU B N 1
ATOM 5360 C CA . GLU B 1 314 ? -0.491 19.614 2.328 1.00 27.57 293 GLU B CA 1
ATOM 5361 C C . GLU B 1 314 ? 0.891 19.068 2.730 1.00 28.40 293 GLU B C 1
ATOM 5362 O O . GLU B 1 314 ? 1.245 19.027 3.936 1.00 28.05 293 GLU B O 1
ATOM 5368 N N . ASP B 1 315 ? 1.704 18.726 1.726 1.00 27.72 294 ASP B N 1
ATOM 5369 C CA . ASP B 1 315 ? 3.063 18.248 1.994 1.00 28.31 294 ASP B CA 1
ATOM 5370 C C . ASP B 1 315 ? 4.000 19.267 2.679 1.00 29.11 294 ASP B C 1
ATOM 5371 O O . ASP B 1 315 ? 4.883 18.872 3.453 1.00 29.68 294 ASP B O 1
ATOM 5376 N N . GLN B 1 316 ? 3.784 20.561 2.412 1.00 28.88 295 GLN B N 1
ATOM 5377 C CA . GLN B 1 316 ? 4.575 21.644 3.001 1.00 28.21 295 GLN B CA 1
ATOM 5378 C C . GLN B 1 316 ? 3.923 22.173 4.263 1.00 26.96 295 GLN B C 1
ATOM 5379 O O . GLN B 1 316 ? 4.155 23.323 4.654 1.00 27.11 295 GLN B O 1
ATOM 5385 N N . ASN B 1 317 ? 3.103 21.327 4.891 1.00 26.08 296 ASN B N 1
ATOM 5386 C CA . ASN B 1 317 ? 2.500 21.594 6.215 1.00 25.55 296 ASN B CA 1
ATOM 5387 C C . ASN B 1 317 ? 1.337 22.579 6.184 1.00 25.12 296 ASN B C 1
ATOM 5388 O O . ASN B 1 317 ? 0.985 23.192 7.207 1.00 25.14 296 ASN B O 1
ATOM 5390 N N . PHE B 1 318 ? 0.745 22.728 5.006 1.00 24.72 297 PHE B N 1
ATOM 5391 C CA . PHE B 1 318 ? -0.382 23.626 4.823 1.00 24.83 297 PHE B CA 1
ATOM 5392 C C . PHE B 1 318 ? -1.709 22.886 4.899 1.00 24.82 297 PHE B C 1
ATOM 5393 O O . PHE B 1 318 ? -1.792 21.653 4.669 1.00 26.23 297 PHE B O 1
ATOM 5401 N N . SER B 1 319 ? -2.758 23.617 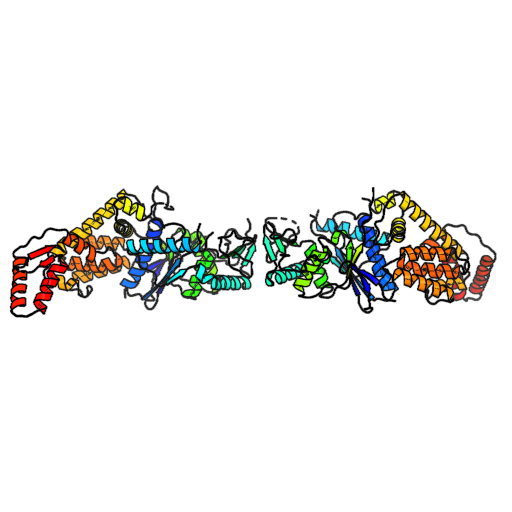5.232 1.00 23.01 298 SER B N 1
ATOM 5402 C CA . SER B 1 319 ? -4.055 23.010 5.067 1.00 22.36 298 SER B CA 1
ATOM 5403 C C . SER B 1 319 ? -4.805 23.692 3.904 1.00 20.79 298 SER B C 1
ATOM 5404 O O . SER B 1 319 ? -4.633 24.893 3.646 1.00 19.83 298 SER B O 1
ATOM 5407 N N . PRO B 1 320 ? -5.615 22.903 3.176 1.00 19.48 299 PRO B N 1
ATOM 5408 C CA . PRO B 1 320 ? -6.268 23.432 1.991 1.00 18.13 299 PRO B CA 1
ATOM 5409 C C . PRO B 1 320 ? -7.018 24.732 2.307 1.00 17.39 299 PRO B C 1
ATOM 5410 O O . PRO B 1 320 ? -7.019 25.660 1.499 1.00 16.89 299 PRO B O 1
ATOM 5414 N N . LEU B 1 321 ? -7.623 24.832 3.484 1.00 16.84 300 LEU B N 1
ATOM 5415 C CA . LEU B 1 321 ? -8.401 26.041 3.795 1.00 16.51 300 LEU B CA 1
ATOM 5416 C C . LEU B 1 321 ? -7.531 27.288 4.003 1.00 16.62 300 LEU B C 1
ATOM 5417 O O . LEU B 1 321 ? -8.035 28.399 4.066 1.00 17.13 300 LEU B O 1
ATOM 5422 N N . ASP B 1 322 ? -6.221 27.101 4.049 1.00 16.76 301 ASP B N 1
ATOM 5423 C CA . ASP B 1 322 ? -5.293 28.219 4.044 1.00 17.05 301 ASP B CA 1
ATOM 5424 C C . ASP B 1 322 ? -5.296 28.816 2.671 1.00 17.20 301 ASP B C 1
ATOM 5425 O O . ASP B 1 322 ? -5.289 30.049 2.510 1.00 17.52 301 ASP B O 1
ATOM 5430 N N . PHE B 1 323 ? -5.258 27.942 1.672 1.00 16.95 302 PHE B N 1
ATOM 5431 C CA . PHE B 1 323 ? -5.322 28.424 0.319 1.00 16.97 302 PHE B CA 1
ATOM 5432 C C . PHE B 1 323 ? -6.688 29.079 0.086 1.00 16.69 302 PHE B C 1
ATOM 5433 O O . PHE B 1 323 ? -6.766 30.124 -0.547 1.00 16.91 302 PHE B O 1
ATOM 5441 N N . ARG B 1 324 ? -7.754 28.481 0.617 1.00 16.45 303 ARG B N 1
ATOM 5442 C CA . ARG B 1 324 ? -9.075 29.056 0.457 1.00 16.19 303 ARG B CA 1
ATOM 5443 C C . ARG B 1 324 ? -9.059 30.501 0.973 1.00 16.36 303 ARG B C 1
ATOM 5444 O O . ARG B 1 324 ? -9.432 31.436 0.257 1.00 15.89 303 ARG B O 1
ATOM 5452 N N . TYR B 1 325 ? -8.604 30.656 2.212 1.00 16.22 304 TYR B N 1
ATOM 5453 C CA . TYR B 1 325 ? -8.570 31.932 2.863 1.00 16.26 304 TYR B CA 1
ATOM 5454 C C . TYR B 1 325 ? -7.866 32.972 1.988 1.00 16.77 304 TYR B C 1
ATOM 5455 O O . TYR B 1 325 ? -8.419 34.041 1.667 1.00 16.90 304 TYR B O 1
ATOM 5464 N N . LEU B 1 326 ? -6.639 32.651 1.597 1.00 16.83 305 LEU B N 1
ATOM 5465 C CA . LEU B 1 326 ? -5.946 33.414 0.594 1.00 17.31 305 LEU B CA 1
ATOM 5466 C C . LEU B 1 326 ? -6.877 33.839 -0.571 1.00 17.69 305 LEU B C 1
ATOM 5467 O O . LEU B 1 326 ? -6.943 35.024 -0.905 1.00 18.49 305 LEU B O 1
ATOM 5472 N N . CYS B 1 327 ? -7.615 32.906 -1.169 1.00 17.08 306 CYS B N 1
ATOM 5473 C CA . CYS B 1 327 ? -8.519 33.308 -2.239 1.00 17.33 306 CYS B CA 1
ATOM 5474 C C . CYS B 1 327 ? -9.610 34.306 -1.770 1.00 17.89 306 CYS B C 1
ATOM 5475 O O . CYS B 1 327 ? -10.018 35.205 -2.523 1.00 18.19 306 CYS B O 1
ATOM 5478 N N . LEU B 1 328 ? -10.032 34.170 -0.512 1.00 18.06 307 LEU B N 1
ATOM 5479 C CA . LEU B 1 328 ? -11.114 34.969 0.015 1.00 18.48 307 LEU B CA 1
ATOM 5480 C C . LEU B 1 328 ? -10.632 36.390 0.036 1.00 19.77 307 LEU B C 1
ATOM 5481 O O . LEU B 1 328 ? -11.404 37.301 -0.259 1.00 20.69 307 LEU B O 1
ATOM 5486 N N . THR B 1 329 ? -9.343 36.571 0.325 1.00 20.34 308 THR B N 1
ATOM 5487 C CA . THR B 1 329 ? -8.793 37.915 0.516 1.00 21.40 308 THR B CA 1
ATOM 5488 C C . THR B 1 329 ? -8.483 38.626 -0.808 1.00 22.87 308 THR B C 1
ATOM 5489 O O . THR B 1 329 ? -7.949 39.749 -0.835 1.00 23.09 308 THR B O 1
ATOM 5493 N N . SER B 1 330 ? -8.836 37.982 -1.910 1.00 24.10 309 SER B N 1
ATOM 5494 C CA . SER B 1 330 ? -8.598 38.586 -3.211 1.00 26.36 309 SER B CA 1
ATOM 5495 C C . SER B 1 330 ? -9.876 38.704 -4.018 1.00 26.81 309 SER B C 1
ATOM 5496 O O . SER B 1 330 ? -10.537 37.703 -4.257 1.00 28.16 309 SER B O 1
ATOM 5499 N N . HIS B 1 331 ? -10.235 39.906 -4.448 1.00 27.79 310 HIS B N 1
ATOM 5500 C CA . HIS B 1 331 ? -11.359 40.042 -5.398 1.00 27.90 310 HIS B CA 1
ATOM 5501 C C . HIS B 1 331 ? -11.129 39.208 -6.638 1.00 27.33 310 HIS B C 1
ATOM 5502 O O . HIS B 1 331 ? -9.994 39.081 -7.097 1.00 28.76 310 HIS B O 1
ATOM 5509 N N . TYR B 1 332 ? -12.188 38.627 -7.187 1.00 25.89 311 TYR B N 1
ATOM 5510 C CA . TYR B 1 332 ? -12.035 37.698 -8.301 1.00 25.59 311 TYR B CA 1
ATOM 5511 C C . TYR B 1 332 ? -11.530 38.331 -9.624 1.00 26.17 311 TYR B C 1
ATOM 5512 O O . TYR B 1 332 ? -10.893 37.674 -10.434 1.00 25.33 311 TYR B O 1
ATOM 5521 N N . ARG B 1 333 ? -11.831 39.594 -9.851 1.00 27.70 312 ARG B N 1
ATOM 5522 C CA . ARG B 1 333 ? -11.333 40.252 -11.051 1.00 29.21 312 ARG B CA 1
ATOM 5523 C C . ARG B 1 333 ? -9.926 40.811 -10.852 1.00 29.74 312 ARG B C 1
ATOM 5524 O O . ARG B 1 333 ? -9.424 41.499 -11.741 1.00 31.27 312 ARG B O 1
ATOM 5532 N N . ASN B 1 334 ? -9.308 40.535 -9.704 1.00 28.77 313 ASN B N 1
ATOM 5533 C CA . ASN B 1 334 ? -7.895 40.851 -9.505 1.00 29.95 313 ASN B CA 1
ATOM 5534 C C . ASN B 1 334 ? -7.026 39.596 -9.614 1.00 29.13 313 ASN B C 1
ATOM 5535 O O . ASN B 1 334 ? -7.448 38.484 -9.279 1.00 27.56 313 ASN B O 1
ATOM 5540 N N . GLN B 1 335 ? -5.802 39.769 -10.089 1.00 28.74 314 GLN B N 1
ATOM 5541 C CA . GLN B 1 335 ? -4.893 38.649 -10.136 1.00 28.11 314 GLN B CA 1
ATOM 5542 C C . GLN B 1 335 ? -4.477 38.317 -8.697 1.00 27.54 314 GLN B C 1
ATOM 5543 O O . GLN B 1 335 ? -4.573 39.154 -7.786 1.00 27.51 314 GLN B O 1
ATOM 5549 N N . LEU B 1 336 ? -4.089 37.069 -8.483 1.00 27.01 315 LEU B N 1
ATOM 5550 C CA . LEU B 1 336 ? -3.653 36.627 -7.179 1.00 26.23 315 LEU B CA 1
ATOM 5551 C C . LEU B 1 336 ? -2.210 36.258 -7.315 1.00 26.28 315 LEU B C 1
ATOM 5552 O O . LEU B 1 336 ? -1.857 35.349 -8.067 1.00 26.42 315 LEU B O 1
ATOM 5557 N N . LYS B 1 337 ? -1.372 36.993 -6.597 1.00 27.05 316 LYS B N 1
ATOM 5558 C CA . LYS B 1 337 ? 0.064 36.762 -6.611 1.00 26.98 316 LYS B CA 1
ATOM 5559 C C . LYS B 1 337 ? 0.320 35.754 -5.528 1.00 26.31 316 LYS B C 1
ATOM 5560 O O . LYS B 1 337 ? 0.473 36.094 -4.349 1.00 27.37 316 LYS B O 1
ATOM 5562 N N . PHE B 1 338 ? 0.305 34.497 -5.934 1.00 24.85 317 PHE B N 1
ATOM 5563 C CA . PHE B 1 338 ? 0.576 33.427 -5.028 1.00 23.95 317 PHE B CA 1
ATOM 5564 C C . PHE B 1 338 ? 2.046 33.381 -4.593 1.00 24.63 317 PHE B C 1
ATOM 5565 O O . PHE B 1 338 ? 2.947 33.630 -5.389 1.00 25.23 317 PHE B O 1
ATOM 5573 N N . SER B 1 339 ? 2.280 33.028 -3.330 1.00 25.05 318 SER B N 1
ATOM 5574 C CA . SER B 1 339 ? 3.628 32.810 -2.799 1.00 25.90 318 SER B CA 1
ATOM 5575 C C . SER B 1 339 ? 3.454 32.052 -1.507 1.00 25.67 318 SER B C 1
ATOM 5576 O O . SER B 1 339 ? 2.447 32.247 -0.852 1.00 25.14 318 SER B O 1
ATOM 5579 N N . LEU B 1 340 ? 4.429 31.223 -1.135 1.00 26.03 319 LEU B N 1
ATOM 5580 C CA . LEU B 1 340 ? 4.448 30.600 0.176 1.00 27.30 319 LEU B CA 1
ATOM 5581 C C . LEU B 1 340 ? 4.363 31.632 1.302 1.00 29.06 319 LEU B C 1
ATOM 5582 O O . LEU B 1 340 ? 3.669 31.392 2.299 1.00 30.31 319 LEU B O 1
ATOM 5584 N N . ASP B 1 341 ? 5.031 32.777 1.153 1.00 30.04 320 ASP B N 1
ATOM 5585 C CA . ASP B 1 341 ? 4.944 33.810 2.184 1.00 31.82 320 ASP B CA 1
ATOM 5586 C C . ASP B 1 341 ? 3.534 34.374 2.291 1.00 30.43 320 ASP B C 1
ATOM 5587 O O . ASP B 1 341 ? 3.069 34.668 3.397 1.00 30.36 320 ASP B O 1
ATOM 5592 N N . ASN B 1 342 ? 2.858 34.512 1.155 1.00 29.59 321 ASN B N 1
ATOM 5593 C CA . ASN B 1 342 ? 1.471 34.940 1.167 1.00 29.04 321 ASN B CA 1
ATOM 5594 C C . ASN B 1 342 ? 0.543 33.900 1.737 1.00 27.34 321 ASN B C 1
ATOM 5595 O O . ASN B 1 342 ? -0.442 34.235 2.394 1.00 26.83 321 ASN B O 1
ATOM 5600 N N . LEU B 1 343 ? 0.863 32.633 1.508 1.00 26.50 322 LEU B N 1
ATOM 5601 C CA . LEU B 1 343 ? 0.040 31.559 2.026 1.00 25.38 322 LEU B CA 1
ATOM 5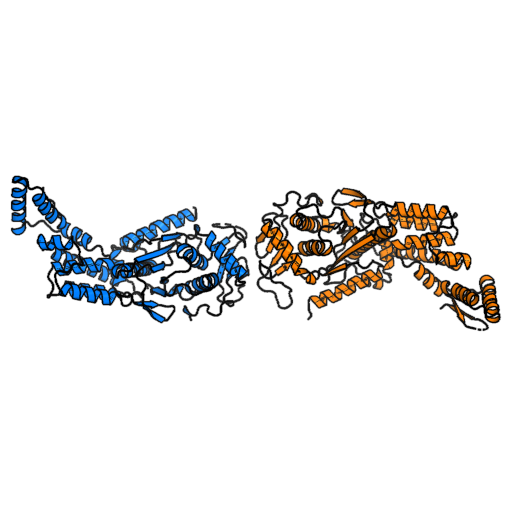602 C C . LEU B 1 343 ? 0.324 31.470 3.513 1.00 25.54 322 LEU B C 1
ATOM 5603 O O . LEU B 1 343 ? -0.579 31.252 4.320 1.00 25.76 322 LEU B O 1
ATOM 5608 N N . GLN B 1 344 ? 1.578 31.681 3.875 1.00 25.98 323 GLN B N 1
ATOM 5609 C CA . GLN B 1 344 ? 1.946 31.635 5.261 1.00 26.30 323 GLN B CA 1
ATOM 5610 C C . GLN B 1 344 ? 1.179 32.657 6.095 1.00 25.03 323 GLN B C 1
ATOM 5611 O O . GLN B 1 344 ? 0.696 32.316 7.183 1.00 24.71 323 GLN B O 1
ATOM 5617 N N . ALA B 1 345 ? 1.031 33.878 5.578 1.00 23.79 324 ALA B N 1
ATOM 5618 C CA . ALA B 1 345 ? 0.237 34.927 6.241 1.00 22.70 324 ALA B CA 1
ATOM 5619 C C . ALA B 1 345 ? -1.269 34.612 6.304 1.00 21.86 324 ALA B C 1
ATOM 5620 O O . ALA B 1 345 ? -1.916 34.846 7.322 1.00 21.27 324 ALA B O 1
ATOM 5622 N N . SER B 1 346 ? -1.819 34.087 5.209 1.00 21.41 325 SER B N 1
ATOM 5623 C CA . SER B 1 346 ? -3.170 33.511 5.195 1.00 20.55 325 SER B CA 1
ATOM 5624 C C . SER B 1 346 ? -3.367 32.398 6.259 1.00 19.84 325 SER B C 1
ATOM 5625 O O . SER B 1 346 ? -4.375 32.392 6.978 1.00 19.35 325 SER B O 1
ATOM 5628 N N . LYS B 1 347 ? -2.412 31.488 6.395 1.00 19.09 326 LYS B N 1
ATOM 5629 C CA . LYS B 1 347 ? -2.533 30.489 7.456 1.00 18.95 326 LYS B CA 1
ATOM 5630 C C . LYS B 1 347 ? -2.678 31.111 8.881 1.00 19.27 326 LYS B C 1
ATOM 5631 O O . LYS B 1 347 ? -3.456 30.636 9.701 1.00 19.15 326 LYS B O 1
ATOM 5637 N N . ILE B 1 348 ? -1.947 32.193 9.141 1.00 19.28 327 ILE B N 1
ATOM 5638 C CA . ILE B 1 348 ? -1.896 32.794 10.453 1.00 19.18 327 ILE B CA 1
ATOM 5639 C C . ILE B 1 348 ? -3.145 33.608 10.735 1.00 19.48 327 ILE B C 1
ATOM 5640 O O . ILE B 1 348 ? -3.586 33.662 11.897 1.00 20.06 327 ILE B O 1
ATOM 5645 N N . ALA B 1 349 ? -3.695 34.256 9.700 1.00 18.92 328 ALA B N 1
ATOM 5646 C CA . ALA B 1 349 ? -4.933 35.008 9.832 1.00 18.43 328 ALA B CA 1
ATOM 5647 C C . ALA B 1 349 ? -6.039 34.012 10.161 1.00 18.66 328 ALA B C 1
ATOM 5648 O O . ALA B 1 349 ? -6.859 34.260 11.080 1.00 18.60 328 ALA B O 1
ATOM 5650 N N . ARG B 1 350 ? -6.032 32.866 9.456 1.00 19.27 329 ARG B N 1
ATOM 5651 C CA . ARG B 1 350 ? -7.095 31.860 9.639 1.00 19.19 329 ARG B CA 1
ATOM 5652 C C . ARG B 1 350 ? -7.005 31.278 11.033 1.00 20.10 329 ARG B C 1
ATOM 5653 O O . ARG B 1 350 ? -8.023 31.150 11.709 1.00 19.88 329 ARG B O 1
ATOM 5661 N N . GLU B 1 351 ? -5.796 30.917 11.460 1.00 21.21 330 GLU B N 1
ATOM 5662 C CA . GLU B 1 351 ? -5.630 30.432 12.819 1.00 22.66 330 GLU B CA 1
ATOM 5663 C C . GLU B 1 351 ? -6.074 31.471 13.845 1.00 22.76 330 GLU B C 1
ATOM 5664 O O . GLU B 1 351 ? -6.730 31.106 14.827 1.00 22.95 330 GLU B O 1
ATOM 5670 N N . ASN B 1 352 ? -5.753 32.754 13.615 1.00 22.26 331 ASN B N 1
ATOM 5671 C CA . ASN B 1 352 ? -6.168 33.790 14.555 1.00 22.47 331 ASN B CA 1
ATOM 5672 C C . ASN B 1 352 ? -7.678 33.898 14.618 1.00 21.13 331 ASN B C 1
ATOM 5673 O O . ASN B 1 352 ? -8.254 34.136 15.688 1.00 21.00 331 ASN B O 1
ATOM 5678 N N . LEU B 1 353 ? -8.310 33.689 13.470 1.00 19.98 332 LEU B N 1
ATOM 5679 C CA . LEU B 1 353 ? -9.750 33.831 13.360 1.00 19.04 332 LEU B CA 1
ATOM 5680 C C . LEU B 1 353 ? -10.423 32.785 14.220 1.00 19.07 332 LEU B C 1
ATOM 5681 O O . LEU B 1 353 ? -11.208 33.099 15.110 1.00 18.86 332 LEU B O 1
ATOM 5686 N N . ILE B 1 354 ? -10.061 31.543 13.982 1.00 19.78 333 ILE B N 1
ATOM 5687 C CA . ILE B 1 354 ? -10.506 30.452 14.804 1.00 20.77 333 ILE B CA 1
ATOM 5688 C C . ILE B 1 354 ? -10.182 30.604 16.320 1.00 22.05 333 ILE B C 1
ATOM 5689 O O . ILE B 1 354 ? -11.037 30.341 17.176 1.00 22.14 333 ILE B O 1
ATOM 5694 N N . ASN B 1 355 ? -8.980 31.053 16.660 1.00 23.61 334 ASN B N 1
ATOM 5695 C CA . ASN B 1 355 ? -8.623 31.240 18.089 1.00 25.28 334 ASN B CA 1
ATOM 5696 C C . ASN B 1 355 ? -9.397 32.336 18.766 1.00 24.75 334 ASN B C 1
ATOM 5697 O O . ASN B 1 355 ? -9.705 32.239 19.934 1.00 25.22 334 ASN B O 1
ATOM 5702 N N . LYS B 1 356 ? -9.669 33.409 18.038 1.00 24.59 335 LYS B N 1
ATOM 5703 C CA . LYS B 1 356 ? -10.413 34.506 18.617 1.00 24.28 335 LYS B CA 1
ATOM 5704 C C . LYS B 1 356 ? -11.874 34.081 18.770 1.00 23.35 335 LYS B C 1
ATOM 5705 O O . LYS B 1 356 ? -12.483 34.307 19.809 1.00 24.22 335 LYS B O 1
ATOM 5707 N N . LEU B 1 357 ? -12.415 33.394 17.776 1.00 22.83 336 LEU B N 1
ATOM 5708 C CA . LEU B 1 357 ? -13.769 32.858 17.899 1.00 22.10 336 LEU B CA 1
ATOM 5709 C C . LEU B 1 357 ? -13.846 31.776 18.978 1.00 23.62 336 LEU B C 1
ATOM 5710 O O . LEU B 1 357 ? -14.835 31.703 19.703 1.00 25.44 336 LEU B O 1
ATOM 5715 N N . SER B 1 358 ? -12.809 30.957 19.113 1.00 24.45 337 SER B N 1
ATOM 5716 C CA . SER B 1 358 ? -12.808 29.885 20.123 1.00 25.64 337 SER B CA 1
ATOM 5717 C C . SER B 1 358 ? -12.943 30.406 21.543 1.00 26.25 337 SER B C 1
ATOM 5718 O O . SER B 1 358 ? -13.704 29.872 22.349 1.00 26.93 337 SER B O 1
ATOM 5721 N N . TYR B 1 359 ? -12.204 31.456 21.835 1.00 26.69 338 TYR B N 1
ATOM 5722 C CA . TYR B 1 359 ? -12.265 32.079 23.127 1.00 28.32 338 TYR B CA 1
ATOM 5723 C C . TYR B 1 359 ? -13.640 32.712 23.404 1.00 26.27 338 TYR B C 1
ATOM 5724 O O . TYR B 1 359 ? -14.097 32.680 24.534 1.00 27.44 338 TYR B O 1
ATOM 5733 N N . PHE B 1 360 ? -14.305 33.267 22.393 1.00 24.58 339 PHE B N 1
ATOM 5734 C CA . PHE B 1 360 ? -15.664 33.832 22.592 1.00 24.23 339 PHE B CA 1
ATOM 5735 C C . PHE B 1 360 ? -16.657 32.730 22.945 1.00 24.42 339 PHE B C 1
ATOM 5736 O O . PHE B 1 360 ? -17.546 32.918 23.780 1.00 24.85 339 PHE B O 1
ATOM 5744 N N . TYR B 1 361 ? -16.499 31.596 22.269 1.00 24.11 340 TYR B N 1
ATOM 5745 C CA . TYR B 1 361 ? -17.393 30.482 22.392 1.00 24.24 340 TYR B CA 1
ATOM 5746 C C . TYR B 1 361 ? -17.140 29.753 23.718 1.00 24.74 340 TYR B C 1
ATOM 5747 O O . TYR B 1 361 ? -18.085 29.361 24.406 1.00 24.15 340 TYR B O 1
ATOM 5756 N N . GLU B 1 362 ? -15.874 29.593 24.090 1.00 24.78 341 GLU B N 1
ATOM 5757 C CA . GLU B 1 362 ? -15.553 28.909 25.347 1.00 25.98 341 GLU B CA 1
ATOM 5758 C C . GLU B 1 362 ? -16.280 29.590 26.493 1.00 26.32 341 GLU B C 1
ATOM 5759 O O . GLU B 1 362 ? -16.632 28.951 27.481 1.00 26.11 341 GLU B O 1
ATOM 5761 N N . SER B 1 363 ? -16.530 30.884 26.328 1.00 26.30 342 SER B N 1
ATOM 5762 C CA . SER B 1 363 ? -16.931 31.712 27.450 1.00 27.71 342 SER B CA 1
ATOM 5763 C C . SER B 1 363 ? -18.411 31.992 27.486 1.00 27.47 342 SER B C 1
ATOM 5764 O O . SER B 1 363 ? -18.840 32.922 28.163 1.00 27.50 342 SER B O 1
ATOM 5767 N N . LEU B 1 364 ? -19.192 31.185 26.775 1.00 28.10 343 LEU B N 1
ATOM 5768 C CA . LEU B 1 364 ? -20.644 31.377 26.699 1.00 28.46 343 LEU B CA 1
ATOM 5769 C C . LEU B 1 364 ? -21.405 30.649 27.810 1.00 30.46 343 LEU B C 1
ATOM 5770 O O . LEU B 1 364 ? -20.984 29.586 28.243 1.00 29.99 343 LEU B O 1
ATOM 5775 N N . ASP B 1 365 ? -22.517 31.233 28.273 1.00 33.35 344 ASP B N 1
ATOM 5776 C CA . ASP B 1 365 ? -23.458 30.522 29.147 1.00 36.16 344 ASP B CA 1
ATOM 5777 C C . ASP B 1 365 ? -24.512 29.770 28.336 1.00 35.98 344 ASP B C 1
ATOM 5778 O O . ASP B 1 365 ? -24.726 30.082 27.163 1.00 34.96 344 ASP B O 1
ATOM 5783 N N . PRO B 1 366 ? -25.171 28.763 28.959 1.00 37.29 345 PRO B N 1
ATOM 5784 C CA . PRO B 1 366 ? -26.174 27.946 28.266 1.00 36.80 345 PRO B CA 1
ATOM 5785 C C . PRO B 1 366 ? -27.173 28.761 27.433 1.00 36.14 345 PRO B C 1
ATOM 5786 O O . PRO B 1 366 ? -27.367 28.445 26.262 1.00 37.37 345 PRO B O 1
ATOM 5790 N N . VAL B 1 367 ? -27.769 29.805 27.996 1.00 35.31 346 VAL B N 1
ATOM 5791 C CA . VAL B 1 367 ? -28.727 30.602 27.230 1.00 35.88 346 VAL B CA 1
ATOM 5792 C C . VAL B 1 367 ? -28.087 31.230 25.990 1.00 36.38 346 VAL B C 1
ATOM 5793 O O . VAL B 1 367 ? -28.721 31.262 24.922 1.00 38.76 346 VAL B O 1
ATOM 5797 N N . ASP B 1 368 ? -26.845 31.713 26.110 1.00 34.35 347 ASP B N 1
ATOM 5798 C CA . ASP B 1 368 ? -26.212 32.368 24.981 1.00 32.27 347 ASP B CA 1
ATOM 5799 C C . ASP B 1 368 ? -25.822 31.392 23.909 1.00 32.40 347 ASP B C 1
ATOM 5800 O O . ASP B 1 368 ? -26.012 31.661 22.710 1.00 30.68 347 ASP B O 1
ATOM 5805 N N . LEU B 1 369 ? -25.286 30.257 24.356 1.00 32.84 348 LEU B N 1
ATOM 5806 C CA . LEU B 1 369 ? -24.881 29.187 23.466 1.00 33.76 348 LEU B CA 1
ATOM 5807 C C . LEU B 1 369 ? -26.087 28.623 22.701 1.00 35.37 348 LEU B C 1
ATOM 5808 O O . LEU B 1 369 ? -26.015 28.421 21.478 1.00 36.73 348 LEU B O 1
ATOM 5813 N N . ASN B 1 370 ? -27.195 28.395 23.411 1.00 35.21 349 ASN B N 1
ATOM 5814 C CA . ASN B 1 370 ? -28.389 27.828 22.793 1.00 35.18 349 ASN B CA 1
ATOM 5815 C C . ASN B 1 370 ? -28.836 28.665 21.600 1.00 33.84 349 ASN B C 1
ATOM 5816 O O . ASN B 1 370 ? -29.319 28.125 20.587 1.00 32.86 349 ASN B O 1
ATOM 5818 N N . THR B 1 371 ? -28.624 29.976 21.736 1.00 32.15 350 THR B N 1
ATOM 5819 C CA . THR B 1 371 ? -28.977 30.981 20.743 1.00 32.09 350 THR B CA 1
ATOM 5820 C C . THR B 1 371 ? -28.239 30.811 19.406 1.00 32.50 350 THR B C 1
ATOM 5821 O O . THR B 1 371 ? -28.744 31.245 18.352 1.00 30.84 350 THR B O 1
ATOM 5825 N N . LEU B 1 372 ? -27.064 30.169 19.459 1.00 31.30 351 LEU B N 1
ATOM 5826 C CA . LEU B 1 372 ? -26.201 29.995 18.283 1.00 30.45 351 LEU B CA 1
ATOM 5827 C C . LEU B 1 372 ? -26.458 28.711 17.514 1.00 31.44 351 LEU B C 1
ATOM 5828 O O . LEU B 1 372 ? -25.872 28.481 16.467 1.00 30.05 351 LEU B O 1
ATOM 5833 N N . ASN B 1 373 ? -27.317 27.862 18.051 1.00 34.91 352 ASN B N 1
ATOM 5834 C CA . ASN B 1 373 ? -27.637 26.616 17.393 1.00 39.29 352 ASN B CA 1
ATOM 5835 C C . ASN B 1 373 ? -29.048 26.666 16.867 1.00 41.65 352 ASN B C 1
ATOM 5836 O O . ASN B 1 373 ? -29.420 25.888 16.010 1.00 43.96 352 ASN B O 1
ATOM 5841 N N . LYS B 1 374 ? -29.796 27.654 17.361 1.00 45.23 353 LYS B N 1
ATOM 5842 C CA . LYS B 1 374 ? -31.068 28.135 16.784 1.00 44.98 353 LYS B CA 1
ATOM 5843 C C . LYS B 1 374 ? -30.832 28.900 15.469 1.00 41.77 353 LYS B C 1
ATOM 5844 O O . LYS B 1 374 ? -29.705 28.963 14.996 1.00 43.74 353 LYS B O 1
ATOM 5846 N N . ASP B 1 375 ? -31.887 29.487 14.902 1.00 38.92 354 ASP B N 1
ATOM 5847 C CA . ASP B 1 375 ? -31.852 30.157 13.588 1.00 35.43 354 ASP B CA 1
ATOM 5848 C C . ASP B 1 375 ? -31.106 31.509 13.632 1.00 33.01 354 ASP B C 1
ATOM 5849 O O . ASP B 1 375 ? -31.565 32.498 14.217 1.00 33.41 354 ASP B O 1
ATOM 5851 N N . LEU B 1 376 ? -29.946 31.546 12.998 1.00 30.10 355 LEU B N 1
ATOM 5852 C CA . LEU B 1 376 ? -29.010 32.635 13.218 1.00 28.00 355 LEU B CA 1
ATOM 5853 C C . LEU B 1 376 ? -29.501 33.999 12.768 1.00 27.38 355 LEU B C 1
ATOM 5854 O O . LEU B 1 376 ? -29.094 35.001 13.351 1.00 26.76 355 LEU B O 1
ATOM 5859 N N . LYS B 1 377 ? -30.371 34.054 11.757 1.00 26.37 356 LYS B N 1
ATOM 5860 C CA . LYS B 1 377 ? -30.768 35.355 11.225 1.00 26.35 356 LYS B CA 1
ATOM 5861 C C . LYS B 1 377 ? -32.017 35.939 11.915 1.00 26.91 356 LYS B C 1
ATOM 5862 O O . LYS B 1 377 ? -32.633 36.900 11.433 1.00 25.95 356 LYS B O 1
ATOM 5864 N N . ASN B 1 378 ? -32.346 35.354 13.061 1.00 26.46 357 ASN B N 1
ATOM 5865 C CA . ASN B 1 378 ? -33.310 35.911 13.965 1.00 27.39 357 ASN B CA 1
ATOM 5866 C C . ASN B 1 378 ? -32.541 36.774 14.943 1.00 26.19 357 ASN B C 1
ATOM 5867 O O . ASN B 1 378 ? -32.261 36.379 16.084 1.00 27.18 357 ASN B O 1
ATOM 5872 N N . PHE B 1 379 ? -32.197 37.963 14.481 1.00 24.31 358 PHE B N 1
ATOM 5873 C CA . PHE B 1 379 ? -31.315 38.852 15.231 1.00 22.71 358 PHE B CA 1
ATOM 5874 C C . PHE B 1 379 ? -31.877 39.362 16.531 1.00 22.44 358 PHE B C 1
ATOM 5875 O O . PHE B 1 379 ? -32.986 39.869 16.564 1.00 22.96 358 PHE B O 1
ATOM 5883 N N . GLY B 1 380 ? -31.077 39.233 17.587 1.00 21.41 359 GLY B N 1
ATOM 5884 C CA . GLY B 1 380 ? -31.424 39.742 18.906 1.00 21.59 359 GLY B CA 1
ATOM 5885 C C . GLY B 1 380 ? -31.219 41.236 19.106 1.00 21.49 359 GLY B C 1
ATOM 5886 O O . GLY B 1 380 ? -31.868 41.819 19.973 1.00 22.58 359 GLY B O 1
ATOM 5887 N N . PHE B 1 381 ? -30.317 41.856 18.334 1.00 20.71 360 PHE B N 1
ATOM 5888 C CA . PHE B 1 381 ? -30.040 43.295 18.434 1.00 20.97 360 PHE B CA 1
ATOM 5889 C C . PHE B 1 381 ? -29.913 43.981 17.094 1.00 21.18 360 PHE B C 1
ATOM 5890 O O . PHE B 1 381 ? -29.315 43.423 16.156 1.00 21.03 360 PHE B O 1
ATOM 5898 N N . SER B 1 382 ? -30.408 45.218 17.021 1.00 22.15 361 SER B N 1
ATOM 5899 C CA . SER B 1 382 ? -30.243 46.076 15.836 1.00 22.28 361 SER B CA 1
ATOM 5900 C C . SER B 1 382 ? -28.813 46.116 15.301 1.00 22.07 361 SER B C 1
ATOM 5901 O O . SER B 1 382 ? -28.597 46.137 14.071 1.00 21.93 361 SER B O 1
ATOM 5904 N N . VAL B 1 383 ? -27.844 46.137 16.221 1.00 21.84 362 VAL B N 1
ATOM 5905 C CA . VAL B 1 383 ? -26.439 46.198 15.853 1.00 21.50 362 VAL B CA 1
ATOM 5906 C C . VAL B 1 383 ? -26.065 45.001 14.971 1.00 20.71 362 VAL B C 1
ATOM 5907 O O . VAL B 1 383 ? -25.257 45.146 14.034 1.00 20.24 362 VAL B O 1
ATOM 5911 N N . GLU B 1 384 ? -26.666 43.841 15.262 1.00 20.05 363 GLU B N 1
ATOM 5912 C CA . GLU B 1 384 ? -26.386 42.623 14.496 1.00 19.34 363 GLU B CA 1
ATOM 5913 C C . GLU B 1 384 ? -26.954 42.750 13.083 1.00 19.31 363 GLU B C 1
ATOM 5914 O O . GLU B 1 384 ? -26.230 42.578 12.116 1.00 19.32 363 GLU B O 1
ATOM 5920 N N . LYS B 1 385 ? -28.232 43.086 12.972 1.00 19.47 364 LYS B N 1
ATOM 5921 C CA . LYS B 1 385 ? -28.838 43.381 11.692 1.00 19.88 364 LYS B CA 1
ATOM 5922 C C . LYS B 1 385 ? -28.076 44.400 10.832 1.00 20.26 364 LYS B C 1
ATOM 5923 O O . LYS B 1 385 ? -27.958 44.210 9.618 1.00 20.01 364 LYS B O 1
ATOM 5929 N N . GLU B 1 386 ? -27.587 45.483 11.448 1.00 21.05 365 GLU B N 1
ATOM 5930 C CA . GLU B 1 386 ? -26.746 46.496 10.742 1.00 21.37 365 GLU B CA 1
ATOM 5931 C C . GLU B 1 386 ? -25.524 45.847 10.085 1.00 19.98 365 GLU B C 1
ATOM 5932 O O . GLU B 1 386 ? -25.311 45.986 8.886 1.00 19.84 365 GLU B O 1
ATOM 5938 N N . TYR B 1 387 ? -24.756 45.096 10.874 1.00 19.29 366 TYR B N 1
ATOM 5939 C CA . TYR B 1 387 ? -23.599 44.368 10.357 1.00 18.47 366 TYR B CA 1
ATOM 5940 C C . TYR B 1 387 ? -23.961 43.370 9.268 1.00 17.74 366 TYR B C 1
ATOM 5941 O O . TYR B 1 387 ? -23.267 43.305 8.265 1.00 17.46 366 TYR B O 1
ATOM 5950 N N . TYR B 1 388 ? -25.029 42.601 9.470 1.00 17.35 367 TYR B N 1
ATOM 5951 C CA . TYR B 1 388 ? -25.504 41.678 8.449 1.00 17.34 367 TYR B CA 1
ATOM 5952 C C . TYR B 1 388 ? -25.840 42.368 7.108 1.00 18.04 367 TYR B C 1
ATOM 5953 O O . TYR B 1 388 ? -25.450 41.903 6.033 1.00 18.40 367 TYR B O 1
ATOM 5962 N N . ASP B 1 389 ? -26.577 43.472 7.184 1.00 18.97 368 ASP B N 1
ATOM 5963 C CA . ASP B 1 389 ? -26.979 44.239 6.017 1.00 19.82 368 ASP B CA 1
ATOM 5964 C C . ASP B 1 389 ? -25.779 44.866 5.343 1.00 20.10 368 ASP B C 1
ATOM 5965 O O . ASP B 1 389 ? -25.804 45.127 4.146 1.00 20.40 368 ASP B O 1
ATOM 5970 N N . SER B 1 390 ? -24.736 45.136 6.126 1.00 20.28 369 SER B N 1
ATOM 5971 C CA . SER B 1 390 ? -23.471 45.581 5.568 1.00 20.61 369 SER B CA 1
ATOM 5972 C C . SER B 1 390 ? -22.773 44.436 4.806 1.00 20.66 369 SER B C 1
ATOM 5973 O O . SER B 1 390 ? -22.304 44.622 3.667 1.00 20.87 369 SER B O 1
ATOM 5976 N N . PHE B 1 391 ? -22.722 43.255 5.421 1.00 20.05 370 PHE B N 1
ATOM 5977 C CA . PHE B 1 391 ? -22.198 42.089 4.759 1.00 20.56 370 PHE B CA 1
ATOM 5978 C C . PHE B 1 391 ? -22.876 41.888 3.403 1.00 22.10 370 PHE B C 1
ATOM 5979 O O . PHE B 1 391 ? -22.212 41.782 2.351 1.00 22.92 370 PHE B O 1
ATOM 5987 N N . VAL B 1 392 ? -24.205 41.808 3.442 1.00 22.81 371 VAL B N 1
ATOM 5988 C CA . VAL B 1 392 ? -24.989 41.624 2.246 1.00 23.37 371 VAL B CA 1
ATOM 5989 C C . VAL B 1 392 ? -24.550 42.619 1.196 1.00 24.69 371 VAL B C 1
ATOM 5990 O O . VAL B 1 392 ? -24.195 42.239 0.097 1.00 26.85 371 VAL B O 1
ATOM 5994 N N . GLU B 1 393 ? -24.535 43.891 1.541 1.00 26.05 372 GLU B N 1
ATOM 5995 C CA . GLU B 1 393 ? -24.226 44.929 0.577 1.00 28.04 372 GLU B CA 1
ATOM 5996 C C . GLU B 1 393 ? -22.867 44.697 -0.090 1.00 27.95 372 GLU B C 1
ATOM 5997 O O . GLU B 1 393 ? -22.723 44.881 -1.301 1.00 28.40 372 GLU B O 1
ATOM 6003 N N . LYS B 1 394 ? -21.894 44.228 0.691 1.00 27.35 373 LYS B N 1
ATOM 6004 C CA . LYS B 1 394 ? -20.566 43.882 0.170 1.00 25.64 373 LYS B CA 1
ATOM 6005 C C . LYS B 1 394 ? -20.572 42.737 -0.835 1.00 25.30 373 LYS B C 1
ATOM 6006 O O . LYS B 1 394 ? -20.027 42.876 -1.950 1.00 25.14 373 LYS B O 1
ATOM 6012 N N . ILE B 1 395 ? -21.194 41.616 -0.470 1.00 24.25 374 ILE B N 1
ATOM 6013 C CA . ILE B 1 395 ? -21.175 40.471 -1.378 1.00 24.17 374 ILE B CA 1
ATOM 6014 C C . ILE B 1 395 ? -22.058 40.716 -2.602 1.00 25.13 374 ILE B C 1
ATOM 6015 O O . ILE B 1 395 ? -21.767 40.223 -3.692 1.00 24.20 374 ILE B O 1
ATOM 6020 N N . SER B 1 396 ? -23.112 41.509 -2.421 1.00 26.19 375 SER B N 1
ATOM 6021 C CA . SER B 1 396 ? -24.102 41.659 -3.475 1.00 28.50 375 SER B CA 1
ATOM 6022 C C . SER B 1 396 ? -23.648 42.627 -4.569 1.00 30.13 375 SER B C 1
ATOM 6023 O O . SER B 1 396 ? -24.251 42.687 -5.628 1.00 31.25 375 SER B O 1
ATOM 6026 N N . PHE B 1 397 ? -22.573 43.372 -4.312 1.00 31.92 376 PHE B N 1
ATOM 6027 C CA . PHE B 1 397 ? -21.960 44.215 -5.334 1.00 32.35 376 PHE B CA 1
ATOM 6028 C C . PHE B 1 397 ? -20.697 43.558 -5.862 1.00 30.76 376 PHE B C 1
ATOM 6029 O O . PHE B 1 397 ? -19.611 43.745 -5.316 1.00 30.52 376 PHE B O 1
ATOM 6037 N N . ASP B 1 398 ? -20.862 42.777 -6.920 1.00 28.97 377 ASP B N 1
ATOM 6038 C CA . ASP B 1 398 ? -19.759 42.110 -7.623 1.00 28.15 377 ASP B CA 1
ATOM 6039 C C . ASP B 1 398 ? -18.856 41.155 -6.810 1.00 26.31 377 ASP B C 1
ATOM 6040 O O . ASP B 1 398 ? -17.618 41.136 -6.948 1.00 25.09 377 ASP B O 1
ATOM 6045 N N . LEU B 1 399 ? -19.506 40.326 -6.007 1.00 25.60 378 LEU B N 1
ATOM 6046 C CA . LEU B 1 399 ? -18.833 39.281 -5.209 1.00 25.32 378 LEU B CA 1
ATOM 6047 C C . LEU B 1 399 ? -17.713 39.793 -4.331 1.00 24.73 378 LEU B C 1
ATOM 6048 O O . LEU B 1 399 ? -16.669 39.177 -4.256 1.00 25.40 378 LEU B O 1
ATOM 6053 N N . ASN B 1 400 ? -17.913 40.913 -3.659 1.00 24.92 379 ASN B N 1
ATOM 6054 C CA . ASN B 1 400 ? -16.869 41.369 -2.763 1.00 24.92 379 ASN B CA 1
ATOM 6055 C C . ASN B 1 400 ? -16.804 40.664 -1.407 1.00 23.90 379 ASN B C 1
ATOM 6056 O O . ASN B 1 400 ? -17.100 41.256 -0.371 1.00 24.15 379 ASN B O 1
ATOM 6061 N N . VAL B 1 401 ? -16.387 39.400 -1.436 1.00 22.51 380 VAL B N 1
ATOM 6062 C CA . VAL B 1 401 ? -16.192 38.599 -0.229 1.00 21.38 380 VAL B CA 1
ATOM 6063 C C . VAL B 1 401 ? -14.987 39.073 0.627 1.00 20.27 380 VAL B C 1
ATOM 6064 O O . VAL B 1 401 ? -14.999 38.951 1.848 1.00 19.29 380 VAL B O 1
ATOM 6068 N N . ALA B 1 402 ? -13.970 39.640 -0.022 1.00 20.06 381 ALA B N 1
ATOM 6069 C CA . ALA B 1 402 ? -12.823 40.234 0.664 1.00 19.72 381 ALA B CA 1
ATOM 6070 C C . ALA B 1 402 ? -13.199 41.402 1.603 1.00 19.89 381 ALA B C 1
ATOM 6071 O O . ALA B 1 402 ? -12.654 41.529 2.705 1.00 19.07 381 ALA B O 1
ATOM 6073 N N . GLN B 1 403 ? -14.149 42.232 1.190 1.00 20.31 382 GLN B N 1
ATOM 6074 C CA . GLN B 1 403 ? -14.612 43.288 2.068 1.00 20.47 382 GLN B CA 1
ATOM 6075 C C . GLN B 1 403 ? -15.466 42.650 3.146 1.00 20.23 382 GLN B C 1
ATOM 6076 O O . GLN B 1 403 ? -15.496 43.109 4.312 1.00 21.14 382 GLN B O 1
ATOM 6082 N N . GLY B 1 404 ? -16.139 41.568 2.766 1.00 19.50 383 GLY B N 1
ATOM 6083 C CA . GLY B 1 404 ? -16.951 40.824 3.700 1.00 19.00 383 GLY B CA 1
ATOM 6084 C C . GLY B 1 404 ? -16.092 40.308 4.837 1.00 19.32 383 GLY B C 1
ATOM 6085 O O . GLY B 1 404 ? -16.407 40.534 6.013 1.00 19.98 383 GLY B O 1
ATOM 6086 N N . LEU B 1 405 ? -14.998 39.633 4.483 1.00 18.65 384 LEU B N 1
ATOM 6087 C CA . LEU B 1 405 ? -14.019 39.151 5.444 1.00 18.31 384 LEU B CA 1
ATOM 6088 C C . LEU B 1 405 ? -13.464 40.274 6.337 1.00 18.47 384 LEU B C 1
ATOM 6089 O O . LEU B 1 405 ? -13.442 40.152 7.568 1.00 18.55 384 LEU B O 1
ATOM 6094 N N . ALA B 1 406 ? -13.031 41.369 5.715 1.00 18.55 385 ALA B N 1
ATOM 6095 C CA . ALA B 1 406 ? -12.486 42.495 6.444 1.00 18.88 385 ALA B CA 1
ATOM 6096 C C . ALA B 1 406 ? -13.513 42.993 7.474 1.00 18.88 385 ALA B C 1
ATOM 6097 O O . ALA B 1 406 ? -13.152 43.353 8.593 1.00 18.10 385 ALA B O 1
ATOM 6099 N N . LEU B 1 407 ? -14.787 42.981 7.081 1.00 18.83 386 LEU B N 1
ATOM 6100 C CA . LEU B 1 407 ? -15.875 43.288 7.997 1.00 19.04 386 LEU B CA 1
ATOM 6101 C C . LEU B 1 407 ? -15.959 42.328 9.193 1.00 19.17 386 LEU B C 1
ATOM 6102 O O . LEU B 1 407 ? -16.140 42.760 10.356 1.00 19.40 386 LEU B O 1
ATOM 6107 N N . LEU B 1 408 ? -15.849 41.029 8.924 1.00 18.77 387 LEU B N 1
ATOM 6108 C CA . LEU B 1 408 ? -15.856 40.065 10.016 1.00 18.80 387 LEU B CA 1
ATOM 6109 C C . LEU B 1 408 ? -14.752 40.373 11.030 1.00 19.22 387 LEU B C 1
ATOM 6110 O O . LEU B 1 408 ? -14.945 40.258 12.244 1.00 19.63 387 LEU B O 1
ATOM 6115 N N . TRP B 1 409 ? -13.610 40.794 10.518 1.00 19.56 388 TRP B N 1
ATOM 6116 C CA . TRP B 1 409 ? -12.491 41.179 11.358 1.00 21.18 388 TRP B CA 1
ATOM 6117 C C . TRP B 1 409 ? -12.756 42.409 12.181 1.00 22.74 388 TRP B C 1
ATOM 6118 O O . TRP B 1 409 ? -12.374 42.481 13.351 1.00 23.46 388 TRP B O 1
ATOM 6129 N N . GLU B 1 410 ? -13.436 43.371 11.567 1.00 24.01 389 GLU B N 1
ATOM 6130 C CA . GLU B 1 410 ? -13.871 44.577 12.211 1.00 26.17 389 GLU B CA 1
ATOM 6131 C C . GLU B 1 410 ? -14.838 44.192 13.340 1.00 27.14 389 GLU B C 1
ATOM 6132 O O . GLU B 1 410 ? -14.728 44.705 14.457 1.00 29.57 389 GLU B O 1
ATOM 6138 N N . ILE B 1 411 ? -15.743 43.255 13.058 1.00 25.96 390 ILE B N 1
ATOM 6139 C CA . ILE B 1 411 ? -16.704 42.743 14.048 1.00 25.52 390 ILE B CA 1
ATOM 6140 C C . ILE B 1 411 ? -15.996 42.108 15.239 1.00 25.84 390 ILE B C 1
ATOM 6141 O O . ILE B 1 411 ? -16.356 42.360 16.385 1.00 25.54 390 ILE B O 1
ATOM 6146 N N . ILE B 1 412 ? -14.988 41.284 14.960 1.00 26.32 391 ILE B N 1
ATOM 6147 C CA . ILE B 1 412 ? -14.282 40.547 16.008 1.00 27.08 391 ILE B CA 1
ATOM 6148 C C . ILE B 1 412 ? -13.577 41.451 17.022 1.00 28.68 391 ILE B C 1
ATOM 6149 O O . ILE B 1 412 ? -13.612 41.170 18.221 1.00 29.36 391 ILE B O 1
ATOM 6154 N N . LYS B 1 413 ? -12.965 42.534 16.535 1.00 29.73 392 LYS B N 1
ATOM 6155 C CA . LYS B 1 413 ? -12.257 43.501 17.386 1.00 31.27 392 LYS B CA 1
ATOM 6156 C C . LYS B 1 413 ? -13.181 44.623 17.889 1.00 32.57 392 LYS B C 1
ATOM 6157 O O . LYS B 1 413 ? -12.756 45.496 18.650 1.00 33.66 392 LYS B O 1
ATOM 6159 N N . SER B 1 414 ? -14.454 44.574 17.490 1.00 33.20 393 SER B N 1
ATOM 6160 C CA . SER B 1 414 ? -15.440 45.586 17.885 1.00 34.16 393 SER B CA 1
ATOM 6161 C C . SER B 1 414 ? -15.841 45.532 19.369 1.00 35.86 393 SER B C 1
ATOM 6162 O O . SER B 1 414 ? -16.164 44.462 19.903 1.00 34.49 393 SER B O 1
ATOM 6165 N N . ASP B 1 415 ? -15.833 46.702 20.013 1.00 39.19 394 ASP B N 1
ATOM 6166 C CA . ASP B 1 415 ? -16.267 46.882 21.419 1.00 41.02 394 ASP B CA 1
ATOM 6167 C C . ASP B 1 415 ? -17.772 47.170 21.616 1.00 40.65 394 ASP B C 1
ATOM 6168 O O . ASP B 1 415 ? -18.202 47.491 22.720 1.00 41.58 394 ASP B O 1
ATOM 6173 N N . ASN B 1 416 ? -18.562 47.061 20.546 1.00 39.15 395 ASN B N 1
ATOM 6174 C CA . ASN B 1 416 ? -20.023 47.219 20.628 1.00 37.08 395 ASN B CA 1
ATOM 6175 C C . ASN B 1 416 ? -20.784 45.880 20.553 1.00 34.03 395 ASN B C 1
ATOM 6176 O O . ASN B 1 416 ? -22.021 45.843 20.682 1.00 34.14 395 ASN B O 1
ATOM 6181 N N . LEU B 1 417 ? -20.072 44.782 20.320 1.00 29.59 396 LEU B N 1
ATOM 6182 C CA . LEU B 1 417 ? -20.762 43.510 20.200 1.00 26.94 396 LEU B CA 1
ATOM 6183 C C . LEU B 1 417 ? -20.433 42.656 21.395 1.00 26.32 396 LEU B C 1
ATOM 6184 O O . LEU B 1 417 ? -19.296 42.673 21.902 1.00 26.02 396 LEU B O 1
ATOM 6189 N N . SER B 1 418 ? -21.435 41.925 21.863 1.00 24.86 397 SER B N 1
ATOM 6190 C CA . SER B 1 418 ? -21.173 40.889 22.824 1.00 24.34 397 SER B CA 1
ATOM 6191 C C . SER B 1 418 ? -20.469 39.744 22.096 1.00 23.61 397 SER B C 1
ATOM 6192 O O . SER B 1 418 ? -20.434 39.683 20.853 1.00 22.38 397 SER B O 1
ATOM 6195 N N . PHE B 1 419 ? -19.874 38.859 22.885 1.00 23.92 398 PHE B N 1
ATOM 6196 C CA . PHE B 1 419 ? -19.239 37.679 22.348 1.00 23.54 398 PHE B CA 1
ATOM 6197 C C . PHE B 1 419 ? -20.222 36.894 21.472 1.00 23.66 398 PHE B C 1
ATOM 6198 O O . PHE B 1 419 ? -19.875 36.502 20.344 1.00 23.20 398 PHE B O 1
ATOM 6206 N N . VAL B 1 420 ? -21.453 36.697 21.949 1.00 23.53 399 VAL B N 1
ATOM 6207 C CA . VAL B 1 420 ? -22.407 35.888 21.191 1.00 22.70 399 VAL B CA 1
ATOM 6208 C C . VAL B 1 420 ? -22.839 36.553 19.861 1.00 22.42 399 VAL B C 1
ATOM 6209 O O . VAL B 1 420 ? -22.908 35.879 18.837 1.00 22.80 399 VAL B O 1
ATOM 6213 N N . SER B 1 421 ? -23.072 37.866 19.850 1.00 21.96 400 SER B N 1
ATOM 6214 C CA . SER B 1 421 ? -23.286 38.577 18.580 1.00 21.04 400 SER B CA 1
ATOM 6215 C C . SER B 1 421 ? -22.090 38.417 17.632 1.00 20.56 400 SER B C 1
ATOM 6216 O O . SER B 1 421 ? -22.281 38.392 16.408 1.00 20.82 400 SER B O 1
ATOM 6219 N N . LYS B 1 422 ? -20.866 38.363 18.163 1.00 19.78 401 LYS B N 1
ATOM 6220 C CA . LYS B 1 422 ? -19.718 38.137 17.284 1.00 19.43 401 LYS B CA 1
ATOM 6221 C C . LYS B 1 422 ? -19.782 36.755 16.623 1.00 19.09 401 LYS B C 1
ATOM 6222 O O . LYS B 1 422 ? -19.528 36.634 15.416 1.00 19.55 401 LYS B O 1
ATOM 6228 N N . LEU B 1 423 ? -20.161 35.724 17.382 1.00 18.62 402 LEU B N 1
ATOM 6229 C CA . LEU B 1 423 ? -20.169 34.357 16.856 1.00 17.50 402 LEU B CA 1
ATOM 6230 C C . LEU B 1 423 ? -21.212 34.219 15.773 1.00 17.84 402 LEU B C 1
ATOM 6231 O O . LEU B 1 423 ? -20.977 33.574 14.744 1.00 17.31 402 LEU B O 1
ATOM 6236 N N . ARG B 1 424 ? -22.355 34.877 16.000 1.00 18.68 403 ARG B N 1
ATOM 6237 C CA . ARG B 1 424 ? -23.541 34.768 15.173 1.00 18.64 403 ARG B CA 1
ATOM 6238 C C . ARG B 1 424 ? -23.193 35.244 13.784 1.00 18.45 403 ARG B C 1
ATOM 6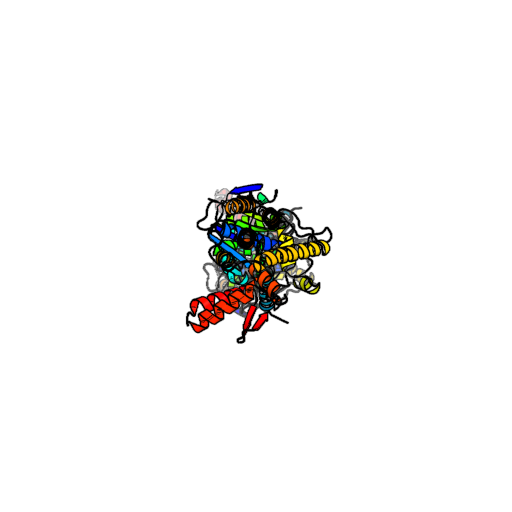239 O O . ARG B 1 424 ? -23.344 34.505 12.775 1.00 18.92 403 ARG B O 1
ATOM 6247 N N . LEU B 1 425 ? -22.697 36.469 13.728 1.00 17.62 404 LEU B N 1
ATOM 6248 C CA . LEU B 1 425 ? -22.259 37.010 12.470 1.00 17.60 404 LEU B CA 1
ATOM 6249 C C . LEU B 1 425 ? -21.194 36.108 11.821 1.00 16.99 404 LEU B C 1
ATOM 6250 O O . LEU B 1 425 ? -21.227 35.891 10.616 1.00 17.37 404 LEU B O 1
ATOM 6255 N N . ALA B 1 426 ? -20.263 35.575 12.604 1.00 16.49 405 ALA B N 1
ATOM 6256 C CA . ALA B 1 426 ? -19.217 34.717 12.036 1.00 16.44 405 ALA B CA 1
ATOM 6257 C C . ALA B 1 426 ? -19.870 33.518 11.409 1.00 16.83 405 ALA B C 1
ATOM 6258 O O . ALA B 1 426 ? -19.477 33.086 10.346 1.00 16.94 405 ALA B O 1
ATOM 6260 N N . PHE B 1 427 ? -20.895 32.992 12.072 1.00 17.44 406 PHE B N 1
ATOM 6261 C CA . PHE B 1 427 ? -21.547 31.772 11.606 1.00 17.80 406 PHE B CA 1
ATOM 6262 C C . PHE B 1 427 ? -22.397 31.998 10.357 1.00 17.55 406 PHE B C 1
ATOM 6263 O O . PHE B 1 427 ? -22.492 31.136 9.506 1.00 17.63 406 PHE B O 1
ATOM 6271 N N . ILE B 1 428 ? -23.016 33.164 10.279 1.00 17.39 407 ILE B N 1
ATOM 6272 C CA . ILE B 1 428 ? -23.718 33.588 9.094 1.00 17.37 407 ILE B CA 1
ATOM 6273 C C . ILE B 1 428 ? -22.751 33.821 7.910 1.00 17.98 407 ILE B C 1
ATOM 6274 O O . ILE B 1 428 ? -22.956 33.249 6.828 1.00 19.14 407 ILE B O 1
ATOM 6279 N N . PHE B 1 429 ? -21.697 34.615 8.105 1.00 17.40 408 PHE B N 1
ATOM 6280 C CA . PHE B 1 429 ? -20.699 34.881 7.045 1.00 17.78 408 PHE B CA 1
ATOM 6281 C C . PHE B 1 429 ? -19.975 33.607 6.579 1.00 18.71 408 PHE B C 1
ATOM 6282 O O . PHE B 1 429 ? -19.529 33.504 5.442 1.00 19.33 408 PHE B O 1
ATOM 6290 N N . ASP B 1 430 ? -19.866 32.623 7.460 1.00 21.41 409 ASP B N 1
ATOM 6291 C CA . ASP B 1 430 ? -19.237 31.379 7.090 1.00 21.93 409 ASP B CA 1
ATOM 6292 C C . ASP B 1 430 ? -20.038 30.586 6.054 1.00 22.67 409 ASP B C 1
ATOM 6293 O O . ASP B 1 430 ? -19.498 29.688 5.404 1.00 22.22 409 ASP B O 1
ATOM 6298 N N . GLU B 1 431 ? -21.316 30.911 5.893 1.00 23.18 410 GLU B N 1
ATOM 6299 C CA . GLU B 1 431 ? -22.070 30.319 4.792 1.00 24.76 410 GLU B CA 1
ATOM 6300 C C . GLU B 1 431 ? -21.402 30.594 3.453 1.00 24.86 410 GLU B C 1
ATOM 6301 O O . GLU B 1 431 ? -21.506 29.787 2.527 1.00 26.41 410 GLU B O 1
ATOM 6307 N N . ILE B 1 432 ? -20.711 31.724 3.357 1.00 23.60 411 ILE B N 1
ATOM 6308 C CA . ILE B 1 432 ? -20.035 32.107 2.135 1.00 23.95 411 ILE B CA 1
ATOM 6309 C C . ILE B 1 432 ? -18.561 31.699 2.242 1.00 23.95 411 ILE B C 1
ATOM 6310 O O . ILE B 1 432 ? -18.027 30.989 1.382 1.00 24.04 411 ILE B O 1
ATOM 6315 N N . MET B 1 433 ? -17.926 32.153 3.322 1.00 24.10 412 MET B N 1
ATOM 6316 C CA . MET B 1 433 ? -16.563 31.793 3.669 1.00 23.88 412 MET B CA 1
ATOM 6317 C C . MET B 1 433 ? -16.300 30.258 3.613 1.00 24.26 412 MET B C 1
ATOM 6318 O O . MET B 1 433 ? -15.288 29.831 3.046 1.00 24.93 412 MET B O 1
ATOM 6323 N N . SER B 1 434 ? -17.231 29.446 4.129 1.00 23.20 413 SER B N 1
ATOM 6324 C CA . SER B 1 434 ? -17.029 28.003 4.320 1.00 23.00 413 SER B CA 1
ATOM 6325 C C . SER B 1 434 ? -15.594 27.690 4.781 1.00 22.35 413 SER B C 1
ATOM 6326 O O . SER B 1 434 ? -14.854 26.970 4.116 1.00 22.91 413 SER B O 1
ATOM 6329 N N . LEU B 1 435 ? -15.206 28.259 5.912 1.00 21.38 414 LEU B N 1
ATOM 6330 C CA . LEU B 1 435 ? -13.936 27.932 6.538 1.00 21.22 414 LEU B CA 1
ATOM 6331 C C . LEU B 1 435 ? -14.097 26.916 7.650 1.00 21.85 414 LEU B C 1
ATOM 6332 O O . LEU B 1 435 ? -13.190 26.785 8.492 1.00 22.89 414 LEU B O 1
ATOM 6337 N N . ASN B 1 436 ? -15.242 26.224 7.681 1.00 22.08 415 ASN B N 1
ATOM 6338 C CA . ASN B 1 436 ? -15.549 25.261 8.730 1.00 21.87 415 ASN B CA 1
ATOM 6339 C C . ASN B 1 436 ? -15.401 25.889 10.129 1.00 22.14 415 ASN B C 1
ATOM 6340 O O . ASN B 1 436 ? -14.735 25.298 10.989 1.00 23.91 415 ASN B O 1
ATOM 6345 N N . LEU B 1 437 ? -15.997 27.054 10.377 1.00 21.10 416 LEU B N 1
ATOM 6346 C CA . LEU B 1 437 ? -15.752 27.744 11.652 1.00 20.76 416 LEU B CA 1
ATOM 6347 C C . LEU B 1 437 ? -16.280 27.019 12.893 1.00 21.02 416 LEU B C 1
ATOM 6348 O O . LEU B 1 437 ? -15.531 26.836 13.848 1.00 20.79 416 LEU B O 1
ATOM 6353 N N . ARG B 1 438 ? -17.555 26.611 12.868 1.00 22.48 417 ARG B N 1
ATOM 6354 C CA . ARG B 1 438 ? -18.185 25.767 13.911 1.00 22.44 417 ARG B CA 1
ATOM 6355 C C . ARG B 1 438 ? -17.332 24.541 14.259 1.00 22.85 417 ARG B C 1
ATOM 6356 O O . ARG B 1 438 ? -17.084 24.267 15.425 1.00 23.06 417 ARG B O 1
ATOM 6364 N N . GLU B 1 439 ? -16.906 23.802 13.237 1.00 23.63 418 GLU B N 1
ATOM 6365 C CA . GLU B 1 439 ? -16.102 22.589 13.421 1.00 24.55 418 GLU B CA 1
ATOM 6366 C C . GLU B 1 439 ? -14.720 22.836 13.994 1.00 24.39 418 GLU B C 1
ATOM 6367 O O . GLU B 1 439 ? -14.347 22.155 14.928 1.00 25.70 418 GLU B O 1
ATOM 6373 N N . GLU B 1 440 ? -13.986 23.802 13.443 1.00 24.02 419 GLU B N 1
ATOM 6374 C CA . GLU B 1 440 ? -12.668 24.198 13.934 1.00 24.56 419 GLU B CA 1
ATOM 6375 C C . GLU B 1 440 ? -12.659 24.743 15.381 1.00 24.82 419 GLU B C 1
ATOM 6376 O O . GLU B 1 440 ? -11.713 24.499 16.151 1.00 24.04 419 GLU B O 1
ATOM 6382 N N . ILE B 1 441 ? -13.709 25.471 15.757 1.00 24.26 420 ILE B N 1
ATOM 6383 C CA . ILE B 1 441 ? -13.820 25.877 17.145 1.00 24.63 420 ILE B CA 1
ATOM 6384 C C . ILE B 1 441 ? -13.862 24.665 18.079 1.00 25.37 420 ILE B C 1
ATOM 6385 O O . ILE B 1 441 ? -13.117 24.619 19.071 1.00 25.83 420 ILE B O 1
ATOM 6390 N N . LEU B 1 442 ? -14.707 23.690 17.754 1.00 25.45 421 LEU B N 1
ATOM 6391 C CA . LEU B 1 442 ? -14.814 22.483 18.551 1.00 27.03 421 LEU B CA 1
ATOM 6392 C C . LEU B 1 442 ? -13.498 21.669 18.587 1.00 29.72 421 LEU B C 1
ATOM 6393 O O . LEU B 1 442 ? -13.136 21.112 19.619 1.00 31.26 421 LEU B O 1
ATOM 6398 N N . LYS B 1 443 ? -12.784 21.606 17.469 1.00 31.30 422 LYS B N 1
ATOM 6399 C CA . LYS B 1 443 ? -11.481 20.951 17.450 1.00 33.39 422 LYS B CA 1
ATOM 6400 C C . LYS B 1 443 ? -10.551 21.700 18.407 1.00 35.32 422 LYS B C 1
ATOM 6401 O O . LYS B 1 443 ? -9.959 21.098 19.297 1.00 39.22 422 LYS B O 1
ATOM 6403 N N . ASN B 1 444 ? -10.461 23.013 18.234 1.00 35.25 423 ASN B N 1
ATOM 6404 C CA . ASN B 1 444 ? -9.697 23.895 19.109 1.00 37.50 423 ASN B CA 1
ATOM 6405 C C . ASN B 1 444 ? -9.986 23.659 20.609 1.00 41.46 423 ASN B C 1
ATOM 6406 O O . ASN B 1 444 ? -9.055 23.571 21.433 1.00 45.65 423 ASN B O 1
ATOM 6411 N N . LEU B 1 445 ? -11.264 23.522 20.968 1.00 41.44 424 LEU B N 1
ATOM 6412 C CA . LEU B 1 445 ? -11.622 23.427 22.385 1.00 39.74 424 LEU B CA 1
ATOM 6413 C C . LEU B 1 445 ? -11.294 22.067 22.934 1.00 40.30 424 LEU B C 1
ATOM 6414 O O . LEU B 1 445 ? -10.828 21.944 24.059 1.00 41.12 424 LEU B O 1
ATOM 6419 N N . GLN B 1 446 ? -11.522 21.046 22.122 1.00 40.92 425 GLN B N 1
ATOM 6420 C CA . GLN B 1 446 ? -11.176 19.685 22.497 1.00 41.29 425 GLN B CA 1
ATOM 6421 C C . GLN B 1 446 ? -9.692 19.536 22.818 1.00 43.40 425 GLN B C 1
ATOM 6422 O O . GLN B 1 446 ? -9.342 18.700 23.642 1.00 45.00 425 GLN B O 1
ATOM 6428 N N . ASN B 1 447 ? -8.843 20.359 22.191 1.00 44.39 426 ASN B N 1
ATOM 6429 C CA . ASN B 1 447 ? -7.381 20.317 22.393 1.00 46.96 426 ASN B CA 1
ATOM 6430 C C . ASN B 1 447 ? -6.838 21.105 23.605 1.00 48.11 426 ASN B C 1
ATOM 6431 O O . ASN B 1 447 ? -5.643 21.057 23.892 1.00 49.65 426 ASN B O 1
ATOM 6433 N N . HIS B 1 448 ? -7.702 21.824 24.313 1.00 49.73 427 HIS B N 1
ATOM 6434 C CA . HIS B 1 448 ? -7.285 22.515 25.542 1.00 53.07 427 HIS B CA 1
ATOM 6435 C C . HIS B 1 448 ? -7.388 21.608 26.744 1.00 55.94 427 HIS B C 1
ATOM 6436 O O . HIS B 1 448 ? -7.893 20.490 26.639 1.00 54.43 427 HIS B O 1
ATOM 6443 N N . ASP B 1 449 ? -6.896 22.073 27.892 1.00 58.62 428 ASP B N 1
ATOM 6444 C CA . ASP B 1 449 ? -6.945 21.290 29.127 1.00 59.61 428 ASP B CA 1
ATOM 6445 C C . ASP B 1 449 ? -8.230 21.568 29.894 1.00 57.57 428 ASP B C 1
ATOM 6446 O O . ASP B 1 449 ? -8.862 22.600 29.680 1.00 58.51 428 ASP B O 1
ATOM 6451 N N . VAL B 1 450 ? -8.623 20.660 30.783 1.00 53.38 429 VAL B N 1
ATOM 6452 C CA . VAL B 1 450 ? -9.835 20.890 31.551 1.00 52.54 429 VAL B CA 1
ATOM 6453 C C . VAL B 1 450 ? -9.571 21.838 32.726 1.00 53.44 429 VAL B C 1
ATOM 6454 O O . VAL B 1 450 ? -8.831 21.506 33.645 1.00 55.00 429 VAL B O 1
ATOM 6456 N N . VAL B 1 451 ? -10.163 23.029 32.674 1.00 53.34 430 VAL B N 1
ATOM 6457 C CA . VAL B 1 451 ? -10.138 23.958 33.801 1.00 55.54 430 VAL B CA 1
ATOM 6458 C C . VAL B 1 451 ? -11.497 23.980 34.514 1.00 58.05 430 VAL B C 1
ATOM 6459 O O . VAL B 1 451 ? -12.365 24.803 34.207 1.00 56.76 430 VAL B O 1
ATOM 6461 N N . ILE B 1 452 ? -11.676 23.053 35.455 1.00 61.99 431 ILE B N 1
ATOM 6462 C CA . ILE B 1 452 ? -12.898 22.974 36.262 1.00 64.66 431 ILE B CA 1
ATOM 6463 C C . ILE B 1 452 ? -12.925 24.054 37.342 1.00 69.13 431 ILE B C 1
ATOM 6464 O O . ILE B 1 452 ? -12.158 24.012 38.309 1.00 71.58 431 ILE B O 1
ATOM 6469 N N . ASP B 1 453 ? -13.816 25.022 37.159 1.00 71.79 432 ASP B N 1
ATOM 6470 C CA . ASP B 1 453 ? -13.974 26.128 38.099 1.00 77.46 432 ASP B CA 1
ATOM 6471 C C . ASP B 1 453 ? -15.399 26.163 38.649 1.00 80.66 432 ASP B C 1
ATOM 6472 O O . ASP B 1 453 ? -16.208 25.279 38.348 1.00 83.11 432 ASP B O 1
ATOM 6477 N N . GLU B 1 454 ? -15.708 27.201 39.430 1.00 81.88 433 GLU B N 1
ATOM 6478 C CA . GLU B 1 454 ? -17.057 27.408 39.976 1.00 81.44 433 GLU B CA 1
ATOM 6479 C C . GLU B 1 454 ? -18.160 27.488 38.894 1.00 79.98 433 GLU B C 1
ATOM 6480 O O . GLU B 1 454 ? -19.311 27.138 39.162 1.00 78.51 433 GLU B O 1
ATOM 6482 N N . ASN B 1 455 ? -17.802 27.939 37.687 1.00 78.99 434 ASN B N 1
ATOM 6483 C CA . ASN B 1 455 ? -18.700 27.899 36.517 1.00 79.27 434 ASN B CA 1
ATOM 6484 C C . ASN B 1 455 ? -19.299 26.504 36.299 1.00 77.98 434 ASN B C 1
ATOM 6485 O O . ASN B 1 455 ? -20.523 26.318 36.283 1.00 78.08 434 ASN B O 1
ATOM 6490 N N . MET B 1 456 ? -18.409 25.532 36.132 1.00 74.47 435 MET B N 1
ATOM 6491 C CA . MET B 1 456 ? -18.779 24.182 35.733 1.00 69.50 435 MET B CA 1
ATOM 6492 C C . MET B 1 456 ? -19.120 23.294 36.921 1.00 65.52 435 MET B C 1
ATOM 6493 O O . MET B 1 456 ? -20.059 22.506 36.850 1.00 61.81 435 MET B O 1
ATOM 6498 N N . LYS B 1 457 ? -18.364 23.428 38.010 1.00 64.50 436 LYS B N 1
ATOM 6499 C CA . LYS B 1 457 ? -18.603 22.636 39.214 1.00 65.38 436 LYS B CA 1
ATOM 6500 C C . LYS B 1 457 ? -20.043 22.787 39.727 1.00 67.11 436 LYS B C 1
ATOM 6501 O O . LYS B 1 457 ? -20.559 21.889 40.404 1.00 69.95 436 LYS B O 1
ATOM 6503 N N . ALA B 1 458 ? -20.682 23.913 39.391 1.00 65.90 437 ALA B N 1
ATOM 6504 C CA . ALA B 1 458 ? -22.065 24.217 39.798 1.00 62.26 437 ALA B CA 1
ATOM 6505 C C . ALA B 1 458 ? -23.110 23.555 38.882 1.00 58.44 437 ALA B C 1
ATOM 6506 O O . ALA B 1 458 ? -24.087 22.957 39.360 1.00 56.97 437 ALA B O 1
ATOM 6508 N N . LEU B 1 459 ? -22.893 23.681 37.572 1.00 54.10 438 LEU B N 1
ATOM 6509 C CA . LEU B 1 459 ? -23.689 22.993 36.560 1.00 48.27 438 LEU B CA 1
ATOM 6510 C C . LEU B 1 459 ? -23.567 21.462 36.610 1.00 44.76 438 LEU B C 1
ATOM 6511 O O . LEU B 1 459 ? -24.547 20.773 36.382 1.00 42.73 438 LEU B O 1
ATOM 6516 N N . ILE B 1 460 ? -22.379 20.942 36.916 1.00 43.69 439 ILE B N 1
ATOM 6517 C CA . ILE B 1 460 ? -22.173 19.496 37.130 1.00 44.25 439 ILE B CA 1
ATOM 6518 C C . ILE B 1 460 ? -23.131 18.982 38.194 1.00 44.54 439 ILE B C 1
ATOM 6519 O O . ILE B 1 460 ? -23.703 17.871 38.093 1.00 40.80 439 ILE B O 1
ATOM 6524 N N . GLU B 1 461 ? -23.269 19.821 39.221 1.00 45.52 440 GLU B N 1
ATOM 6525 C CA . GLU B 1 461 ? -24.053 19.530 40.404 1.00 46.64 440 GLU B CA 1
ATOM 6526 C C . GLU B 1 461 ? -25.549 19.536 40.142 1.00 45.64 440 GLU B C 1
ATOM 6527 O O . GLU B 1 461 ? -26.291 18.709 40.700 1.00 42.23 440 GLU B O 1
ATOM 6533 N N . GLU B 1 462 ? -25.978 20.469 39.291 1.00 44.96 441 GLU B N 1
ATOM 6534 C CA . GLU B 1 462 ? -27.359 20.525 38.859 1.00 45.40 441 GLU B CA 1
ATOM 6535 C C . GLU B 1 462 ? -27.713 19.262 38.052 1.00 44.82 441 GLU B C 1
ATOM 6536 O O . GLU B 1 462 ? -28.810 18.699 38.216 1.00 44.80 441 GLU B O 1
ATOM 6542 N N . ARG B 1 463 ? -26.781 18.807 37.213 1.00 42.47 442 ARG B N 1
ATOM 6543 C CA . ARG B 1 463 ? -26.929 17.510 36.546 1.00 42.25 442 ARG B CA 1
ATOM 6544 C C . ARG B 1 463 ? -27.105 16.365 37.557 1.00 41.65 442 ARG B C 1
ATOM 6545 O O . ARG B 1 463 ? -28.042 15.569 37.420 1.00 39.71 442 ARG B O 1
ATOM 6553 N N . ARG B 1 464 ? -26.236 16.298 38.576 1.00 42.81 443 ARG B N 1
ATOM 6554 C CA . ARG B 1 464 ? -26.375 15.270 39.642 1.00 43.15 443 ARG B CA 1
ATOM 6555 C C . ARG B 1 464 ? -27.758 15.316 40.309 1.00 41.62 443 ARG B C 1
ATOM 6556 O O . ARG B 1 464 ? -28.381 14.265 40.501 1.00 39.50 443 ARG B O 1
ATOM 6558 N N . ILE B 1 465 ? -28.250 16.527 40.611 1.00 40.18 444 ILE B N 1
ATOM 6559 C CA . ILE B 1 465 ? -29.574 16.681 41.252 1.00 39.14 444 ILE B CA 1
ATOM 6560 C C . ILE B 1 465 ? -30.722 16.350 40.300 1.00 37.26 444 ILE B C 1
ATOM 6561 O O . ILE B 1 465 ? -31.645 15.630 40.679 1.00 37.05 444 ILE B O 1
ATOM 6563 N N . ALA B 1 466 ? -30.649 16.860 39.072 1.00 35.87 445 ALA B N 1
ATOM 6564 C CA . ALA B 1 466 ? -31.622 16.530 38.027 1.00 36.24 445 ALA B CA 1
ATOM 6565 C C . ALA B 1 466 ? -31.658 15.020 37.716 1.00 36.45 445 ALA B C 1
ATOM 6566 O O . ALA B 1 466 ? -32.726 14.454 37.494 1.00 36.26 445 ALA B O 1
ATOM 6568 N N . LYS B 1 467 ? -30.493 14.376 37.721 1.00 37.55 446 LYS B N 1
ATOM 6569 C CA . LYS B 1 467 ? -30.405 12.931 37.525 1.00 37.72 446 LYS B CA 1
ATOM 6570 C C . LYS B 1 467 ? -31.062 12.204 38.690 1.00 39.44 446 LYS B C 1
ATOM 6571 O O . LYS B 1 467 ? -31.667 11.155 38.492 1.00 41.03 446 LYS B O 1
ATOM 6577 N N . CYS B 1 468 ? -30.959 12.769 39.895 1.00 40.37 447 CYS B N 1
ATOM 6578 C CA . CYS B 1 468 ? -31.613 12.195 41.081 1.00 42.42 447 CYS B CA 1
ATOM 6579 C C . CYS B 1 468 ? -33.136 12.405 41.116 1.00 43.54 447 CYS B C 1
ATOM 6580 O O . CYS B 1 468 ? -33.861 11.534 41.606 1.00 43.60 447 CYS B O 1
ATOM 6583 N N . GLU B 1 469 ? -33.616 13.555 40.631 1.00 42.69 448 GLU B N 1
ATOM 6584 C CA . GLU B 1 469 ? -35.053 13.836 40.623 1.00 42.73 448 GLU B CA 1
ATOM 6585 C C . GLU B 1 469 ? -35.710 13.241 39.370 1.00 43.87 448 GLU B C 1
ATOM 6586 O O . GLU B 1 469 ? -36.905 13.418 39.134 1.00 46.45 448 GLU B O 1
ATOM 6588 N N . LYS B 1 470 ? -34.916 12.532 38.566 1.00 43.11 449 LYS B N 1
ATOM 6589 C CA . LYS B 1 470 ? -35.401 11.852 37.357 1.00 41.51 449 LYS B CA 1
ATOM 6590 C C . LYS B 1 470 ? -35.919 12.834 36.289 1.00 44.41 449 LYS B C 1
ATOM 6591 O O . LYS B 1 470 ? -36.804 12.510 35.471 1.00 44.47 449 LYS B O 1
ATOM 6597 N N . ASN B 1 471 ? -35.364 14.045 36.307 1.00 44.44 450 ASN B N 1
ATOM 6598 C CA . ASN B 1 471 ? -35.632 14.988 35.248 1.00 42.24 450 ASN B CA 1
ATOM 6599 C C . ASN B 1 471 ? -34.545 14.850 34.210 1.00 39.92 450 ASN B C 1
ATOM 6600 O O . ASN B 1 471 ? -33.533 15.560 34.225 1.00 37.91 450 ASN B O 1
ATOM 6605 N N . PHE B 1 472 ? -34.768 13.917 33.300 1.00 38.23 451 PHE B N 1
ATOM 6606 C CA . PHE B 1 472 ? -33.735 13.590 32.351 1.00 35.59 451 PHE B CA 1
ATOM 6607 C C . PHE B 1 472 ? -33.503 14.656 31.264 1.00 35.52 451 PHE B C 1
ATOM 6608 O O . PHE B 1 472 ? -32.388 14.764 30.764 1.00 35.40 451 PHE B O 1
ATOM 6616 N N . LYS B 1 473 ? -34.508 15.478 30.947 1.00 36.19 452 LYS B N 1
ATOM 6617 C CA . LYS B 1 473 ? -34.322 16.553 29.935 1.00 36.27 452 LYS B CA 1
ATOM 6618 C C . LYS B 1 473 ? -33.234 17.557 30.341 1.00 36.77 452 LYS B C 1
ATOM 6619 O O . LYS B 1 473 ? -32.428 18.004 29.513 1.00 36.08 452 LYS B O 1
ATOM 6621 N N . ARG B 1 474 ? -33.218 17.901 31.628 1.00 37.72 453 ARG B N 1
ATOM 6622 C CA . ARG B 1 474 ? -32.317 18.914 32.146 1.00 37.75 453 ARG B CA 1
ATOM 6623 C C . ARG B 1 474 ? -30.941 18.312 32.222 1.00 37.29 453 ARG B C 1
ATOM 6624 O O . ARG B 1 474 ? -29.948 18.987 31.938 1.00 40.20 453 ARG B O 1
ATOM 6632 N N . ALA B 1 475 ? -30.873 17.039 32.595 1.00 35.65 454 ALA B N 1
ATOM 6633 C CA . ALA B 1 475 ? -29.596 16.360 32.618 1.00 35.27 454 ALA B CA 1
ATOM 6634 C C . ALA B 1 475 ? -29.022 16.342 31.205 1.00 35.09 454 ALA B C 1
ATOM 6635 O O . ALA B 1 475 ? -27.826 16.602 31.003 1.00 33.82 454 ALA B O 1
ATOM 6637 N N . ASP B 1 476 ? -29.890 16.083 30.227 1.00 35.33 455 ASP B N 1
ATOM 6638 C CA . ASP B 1 476 ? -29.450 15.972 28.844 1.00 35.74 455 ASP B CA 1
ATOM 6639 C C . ASP B 1 476 ? -28.933 17.294 28.262 1.00 34.68 455 ASP B C 1
ATOM 6640 O O . ASP B 1 476 ? -27.973 17.275 27.495 1.00 31.81 455 ASP B O 1
ATOM 6645 N N . GLU B 1 477 ? -29.584 18.408 28.640 1.00 35.49 456 GLU B N 1
ATOM 6646 C CA . GLU B 1 477 ? -29.226 19.791 28.221 1.00 35.24 456 GLU B CA 1
ATOM 6647 C C . GLU B 1 477 ? -27.839 20.190 28.749 1.00 33.17 456 GLU B C 1
ATOM 6648 O O . GLU B 1 477 ? -26.994 20.714 28.005 1.00 31.78 456 GLU B O 1
ATOM 6654 N N . ILE B 1 478 ? -27.613 19.906 30.030 1.00 31.95 457 ILE B N 1
ATOM 6655 C CA . ILE B 1 478 ? -26.335 20.163 30.670 1.00 31.48 457 ILE B CA 1
ATOM 6656 C C . ILE B 1 478 ? -25.180 19.362 30.016 1.00 31.89 457 ILE B C 1
ATOM 6657 O O . ILE B 1 478 ? -24.153 19.953 29.604 1.00 30.42 457 ILE B O 1
ATOM 6662 N N . ARG B 1 479 ? -25.355 18.037 29.926 1.00 32.01 458 ARG B N 1
ATOM 6663 C CA . ARG B 1 479 ? -24.447 17.148 29.195 1.00 32.47 458 ARG B CA 1
ATOM 6664 C C . ARG B 1 479 ? -24.149 17.728 27.780 1.00 32.83 458 ARG B C 1
ATOM 6665 O O . ARG B 1 479 ? -22.977 17.837 27.361 1.00 30.57 458 ARG B O 1
ATOM 6673 N N . ASP B 1 480 ? -25.220 18.139 27.090 1.00 32.63 459 ASP B N 1
ATOM 6674 C CA . ASP B 1 480 ? -25.151 18.808 25.781 1.00 33.30 459 ASP B CA 1
ATOM 6675 C C . ASP B 1 480 ? -24.327 20.097 25.839 1.00 33.07 459 ASP B C 1
ATOM 6676 O O . ASP B 1 480 ? -23.572 20.409 24.913 1.00 31.94 459 ASP B O 1
ATOM 6681 N N . PHE B 1 481 ? -24.462 20.841 26.931 1.00 31.51 460 PHE B N 1
ATOM 6682 C CA . PHE B 1 481 ? -23.748 22.076 27.041 1.00 30.62 460 PHE B CA 1
ATOM 6683 C C . PHE B 1 481 ? -22.248 21.854 27.141 1.00 30.44 460 PHE B C 1
ATOM 6684 O O . PHE B 1 481 ? -21.473 22.641 26.620 1.00 32.13 460 PHE B O 1
ATOM 6692 N N . PHE B 1 482 ? -21.828 20.789 27.803 1.00 31.24 461 PHE B N 1
ATOM 6693 C CA . PHE B 1 482 ? -20.405 20.550 27.980 1.00 32.00 461 PHE B CA 1
ATOM 6694 C C . PHE B 1 482 ? -19.858 20.091 26.662 1.00 33.35 461 PHE B C 1
ATOM 6695 O O . PHE B 1 482 ? -18.798 20.547 26.225 1.00 36.96 461 PHE B O 1
ATOM 6703 N N . ALA B 1 483 ? -20.607 19.211 26.017 1.00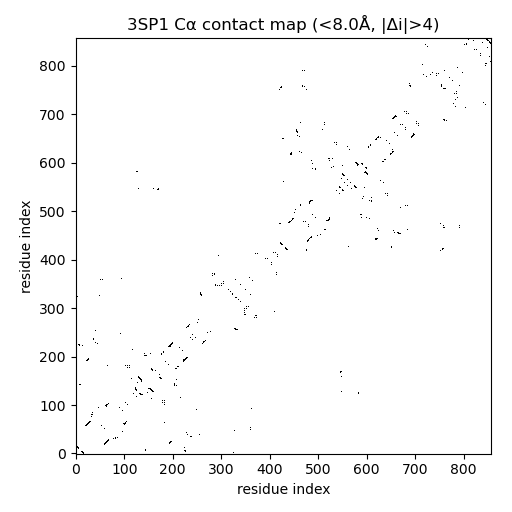 32.59 462 ALA B N 1
ATOM 6704 C CA . ALA B 1 483 ? -20.161 18.577 24.795 1.00 34.22 462 ALA B CA 1
ATOM 6705 C C . ALA B 1 483 ? -19.939 19.566 23.646 1.00 35.37 462 ALA B C 1
ATOM 6706 O O . ALA B 1 483 ? -18.981 19.442 22.886 1.00 36.35 462 ALA B O 1
ATOM 6708 N N . LYS B 1 484 ? -20.818 20.555 23.518 1.00 38.05 463 LYS B N 1
ATOM 6709 C CA . LYS B 1 484 ? -20.661 21.540 22.464 1.00 38.00 463 LYS B CA 1
ATOM 6710 C C . LYS B 1 484 ? -19.400 22.339 22.812 1.00 38.33 463 LYS B C 1
ATOM 6711 O O . LYS B 1 484 ? -18.749 22.903 21.937 1.00 39.32 463 LYS B O 1
ATOM 6713 N N . LYS B 1 485 ? -19.031 22.317 24.092 1.00 39.56 464 LYS B N 1
ATOM 6714 C CA . LYS B 1 485 ? -17.775 22.922 24.567 1.00 40.92 464 LYS B CA 1
ATOM 6715 C C . LYS B 1 485 ? -16.542 21.981 24.553 1.00 41.56 464 LYS B C 1
ATOM 6716 O O . LYS B 1 485 ? -15.429 22.384 24.925 1.00 41.22 464 LYS B O 1
ATOM 6722 N N . GLY B 1 486 ? -16.746 20.741 24.109 1.00 40.09 465 GLY B N 1
ATOM 6723 C CA . GLY B 1 486 ? -15.670 19.756 23.996 1.00 39.60 465 GLY B CA 1
ATOM 6724 C C . GLY B 1 486 ? -15.414 18.863 25.209 1.00 40.87 465 GLY B C 1
ATOM 6725 O O . GLY B 1 486 ? -14.352 18.236 25.298 1.00 41.56 465 GLY B O 1
ATOM 6726 N N . PHE B 1 487 ? -16.373 18.794 26.137 1.00 40.38 466 PHE B N 1
ATOM 6727 C CA . PHE B 1 487 ? -16.224 17.988 27.355 1.00 41.02 466 PHE B CA 1
ATOM 6728 C C . PHE B 1 487 ? -17.162 16.785 27.318 1.00 42.23 466 PHE B C 1
ATOM 6729 O O . PHE B 1 487 ? -18.327 16.910 26.930 1.00 41.96 466 PHE B O 1
ATOM 6737 N N . VAL B 1 488 ? -16.661 15.621 27.721 1.00 42.69 467 VAL B N 1
ATOM 6738 C CA . VAL B 1 488 ? -17.529 14.473 27.931 1.00 42.63 467 VAL B CA 1
ATOM 6739 C C . VAL B 1 488 ? -17.648 14.249 29.437 1.00 43.72 467 VAL B C 1
ATOM 6740 O O . VAL B 1 488 ? -16.675 14.423 30.185 1.00 42.61 467 VAL B O 1
ATOM 6744 N N . LEU B 1 489 ? -18.847 13.890 29.880 1.00 41.88 468 LEU B N 1
ATOM 6745 C CA . LEU B 1 489 ? -19.050 13.592 31.276 1.00 42.22 468 LEU B CA 1
ATOM 6746 C C . LEU B 1 489 ? -18.915 12.096 31.520 1.00 42.73 468 LEU B C 1
ATOM 6747 O O . LEU B 1 489 ? -19.536 11.280 30.827 1.00 42.14 468 LEU B O 1
ATOM 6752 N N . VAL B 1 490 ? -18.044 11.748 32.464 1.00 43.22 469 VAL B N 1
ATOM 6753 C CA . VAL B 1 490 ? -17.872 10.372 32.909 1.00 46.44 469 VAL B CA 1
ATOM 6754 C C . VAL B 1 490 ? -18.289 10.313 34.370 1.00 48.50 469 VAL B C 1
ATOM 6755 O O . VAL B 1 490 ? -17.772 11.057 35.208 1.00 47.50 469 VAL B O 1
ATOM 6757 N N . ASP B 1 491 ? -19.248 9.433 34.650 1.00 42.46 470 ASP B N 1
ATOM 6758 C CA . ASP B 1 491 ? -19.800 9.232 35.996 1.00 43.75 470 ASP B CA 1
ATOM 6759 C C . ASP B 1 491 ? -19.225 7.976 36.661 1.00 41.14 470 ASP B C 1
ATOM 6760 O O . ASP B 1 491 ? -19.269 6.885 36.086 1.00 37.67 470 ASP B O 1
ATOM 6765 N N . GLY B 1 495 ? -18.240 9.446 41.639 1.00 68.45 474 GLY B N 1
ATOM 6766 C CA . GLY B 1 495 ? -18.109 10.848 41.229 1.00 71.30 474 GLY B CA 1
ATOM 6767 C C . GLY B 1 495 ? -18.399 11.088 39.750 1.00 72.67 474 GLY B C 1
ATOM 6768 O O . GLY B 1 495 ? -18.685 10.131 39.008 1.00 74.64 474 GLY B O 1
ATOM 6769 N N . THR B 1 496 ? -18.341 12.362 39.333 1.00 66.30 475 THR B N 1
ATOM 6770 C CA . THR B 1 496 ? -18.511 12.780 37.921 1.00 62.47 475 THR B CA 1
ATOM 6771 C C . THR B 1 496 ? -17.236 13.464 37.375 1.00 62.64 475 THR B C 1
ATOM 6772 O O . THR B 1 496 ? -16.948 14.620 37.704 1.00 59.43 475 THR B O 1
ATOM 6776 N N . LYS B 1 497 ? -16.485 12.740 36.544 1.00 62.69 476 LYS B N 1
ATOM 6777 C CA . LYS B 1 497 ? -15.215 13.237 36.000 1.00 62.06 476 LYS B CA 1
ATOM 6778 C C . LYS B 1 497 ? -15.400 13.892 34.632 1.00 61.10 476 LYS B C 1
ATOM 6779 O O . LYS B 1 497 ? -16.312 13.543 33.884 1.00 60.88 476 LYS B O 1
ATOM 6781 N N . VAL B 1 498 ? -14.518 14.838 34.318 1.00 58.30 477 VAL B N 1
ATOM 6782 C CA . VAL B 1 498 ? -14.667 15.699 33.143 1.00 56.68 477 VAL B CA 1
ATOM 6783 C C . VAL B 1 498 ? -13.459 15.598 32.175 1.00 56.57 477 VAL B C 1
ATOM 6784 O O . VAL B 1 498 ? -12.437 16.282 32.343 1.00 54.97 477 VAL B O 1
ATOM 6788 N N . LYS B 1 499 ? -13.605 14.745 31.164 1.00 50.79 478 LYS B N 1
ATOM 6789 C CA . LYS B 1 499 ? -12.573 14.514 30.167 1.00 52.41 478 LYS B CA 1
ATOM 6790 C C . LYS B 1 499 ? -12.817 15.344 28.910 1.00 52.89 478 LYS B C 1
ATOM 6791 O O . LYS B 1 499 ? -13.957 15.550 28.506 1.00 54.34 478 LYS B O 1
ATOM 6793 N N . ARG B 1 500 ? -11.736 15.822 28.301 1.00 53.98 479 ARG B N 1
ATOM 6794 C CA . ARG B 1 500 ? -11.788 16.303 26.926 1.00 55.67 479 ARG B CA 1
ATOM 6795 C C . ARG B 1 500 ? -11.978 15.090 26.001 1.00 58.48 479 ARG B C 1
ATOM 6796 O O . ARG B 1 500 ? -11.147 14.173 25.971 1.00 57.08 479 ARG B O 1
ATOM 6804 N N . GLY B 1 501 ? -13.098 15.092 25.280 1.00 59.21 480 GLY B N 1
ATOM 6805 C CA . GLY B 1 501 ? -13.387 14.111 24.242 1.00 59.75 480 GLY B CA 1
ATOM 6806 C C . GLY B 1 501 ? -14.338 14.695 23.207 1.00 62.33 480 GLY B C 1
ATOM 6807 O O . GLY B 1 501 ? -14.261 14.386 22.013 1.00 64.69 480 GLY B O 1
#

Secondary structure (DSSP, 8-state):
--EEEEETTTTEEEEE---S-EEEEE---B-SS---HHHHHHHHHHHHHHHHHHHHT--EEEEEEEB-S-----HHHHHHHHHHHHHHHHHHTT----SEEEEGGG-HHHHHHHHHHHHHTT-EEEETTEEEE-GGG-TTTTTTT---SSTT-EEEEEE-----B--TT-SEEE-HHHHHHHHHHHHTTT---EEEEEGGGIIIIIHHHHHHHHHHHTS---SEEEEEPPEE-----HHHHHHTT--HHHHHHHHHTS-TTS-EE--HHHHHHHHHHHHHHHHHHHHHHHT--HHHHHHHHS-TTS-SSHHHHHHHHHHHHHHHBTS-HHHHHHHHHHHHH-SSS-HHHHHHHHHHHHHHH---HHHHHHHHHTTS-----HHHHHHHHHHHHHHHTT-HHHHHHHHHHHHHTT----/----EEEETTTTEEEE----S-EEEEE---BSSS---HHHHHHHHHHHHHHHHHHHTT--EEEEEEEB-S-----HHHHHHHHHHHHHHHHHHTTPPPPSEEEEGGG-HHHHHHHHHHHHHTT-EEEETTEEEE-GGG-TTTTGGG----SSSTT-EEEEEE-S---TT---B--TT-SEEE-HHHHHHHHHHHHHTT---EEEEEGGGIIIIIHHHHHHHHHHHTS---SEEEEEPPEESSSSB-----HHHHHHTT--HHHHHHHHHTS-TTS-EE--HHHHHHHHHHHHHHHHHHHHHHHT--HHHHHTTTS-TTS-SSHHHHHHHHHHHHHHHBT--HHHHHHHHHHHHH-TTS-HHHHHHHHHHHHHHH---HHHHHHHHHHTS-----HHHHHHHHHHHHHHHTT-HHHHHHHHHHHHHTTEEEE---EEEE-

Radius of gyration: 48.62 Å; Cα contacts (8 Å, |Δi|>4): 1330; chains: 2; bounding box: 49×64×172 Å